Protein AF-0000000080885395 (afdb_homodimer)

Nearest PDB structures (foldseek):
  7rhw-assembly1_A  TM=9.963E-01  e=3.622E-77  Aspergillus fumigatus Af293
  7vrd-assembly2_C  TM=9.879E-01  e=2.615E-73  Candida albicans SC5314
  7v67-assembly2_C  TM=9.873E-01  e=8.418E-73  Candida albicans SC5314
  7vrd-assembly1_B  TM=9.797E-01  e=2.556E-72  Candida albicans SC5314
  7v67-assembly1_B  TM=9.796E-01  e=2.222E-71  Candida albicans SC5314

pLDDT: mean 96.34, std 4.66, range [64.81, 98.94]

Structure (mmCIF, N/CA/C/O backbone):
data_AF-0000000080885395-model_v1
#
loop_
_entity.id
_entity.type
_entity.pdbx_description
1 polymer Enolase
#
loop_
_atom_site.group_PDB
_atom_site.id
_atom_site.type_symbol
_atom_site.label_atom_id
_atom_site.label_alt_id
_atom_site.label_comp_id
_atom_site.label_asym_id
_atom_site.label_entity_id
_atom_site.label_seq_id
_atom_site.pdbx_PDB_ins_code
_atom_site.Cartn_x
_atom_site.Cartn_y
_atom_site.Cartn_z
_atom_site.occupancy
_atom_site.B_iso_or_equiv
_atom_site.auth_seq_id
_atom_site.auth_comp_id
_atom_site.auth_asym_id
_atom_site.auth_atom_id
_atom_site.pdbx_PDB_model_num
ATOM 1 N N . MET A 1 1 ? -31.219 -13.742 -2.207 1 65.25 1 MET A N 1
ATOM 2 C CA . MET A 1 1 ? -31.203 -12.281 -2.107 1 65.25 1 MET A CA 1
ATOM 3 C C . MET A 1 1 ? -30.328 -11.672 -3.186 1 65.25 1 MET A C 1
ATOM 5 O O . MET A 1 1 ? -29.281 -12.227 -3.525 1 65.25 1 MET A O 1
ATOM 9 N N . GLY A 1 2 ? -30.969 -10.977 -4.082 1 87.75 2 GLY A N 1
ATOM 10 C CA . GLY A 1 2 ? -30.547 -10.641 -5.43 1 87.75 2 GLY A CA 1
ATOM 11 C C . GLY A 1 2 ? -29.688 -9.391 -5.488 1 87.75 2 GLY A C 1
ATOM 12 O O . GLY A 1 2 ? -29.594 -8.648 -4.508 1 87.75 2 GLY A O 1
ATOM 13 N N . ILE A 1 3 ? -28.875 -9.273 -6.398 1 97.88 3 ILE A N 1
ATOM 14 C CA . ILE A 1 3 ? -28.078 -8.102 -6.758 1 97.88 3 ILE A CA 1
ATOM 15 C C . ILE A 1 3 ? -29 -6.934 -7.09 1 97.88 3 ILE A C 1
ATOM 17 O O . ILE A 1 3 ? -29.906 -7.062 -7.914 1 97.88 3 ILE A O 1
ATOM 21 N N . SER A 1 4 ? -28.891 -5.809 -6.348 1 98.19 4 SER A N 1
ATOM 22 C CA . SER A 1 4 ? -29.75 -4.656 -6.594 1 98.19 4 SER A CA 1
ATOM 23 C C . SER A 1 4 ? -29.047 -3.609 -7.449 1 98.19 4 SER A C 1
ATOM 25 O O . SER A 1 4 ? -29.703 -2.791 -8.102 1 98.19 4 SER A O 1
ATOM 27 N N . LYS A 1 5 ? -27.703 -3.625 -7.438 1 98.44 5 LYS A N 1
ATOM 28 C CA . LYS A 1 5 ? -26.938 -2.631 -8.188 1 98.44 5 LYS A CA 1
ATOM 29 C C . LYS A 1 5 ? -25.562 -3.164 -8.57 1 98.44 5 LYS A C 1
ATOM 31 O O . LYS A 1 5 ? -24.922 -3.855 -7.773 1 98.44 5 LYS A O 1
ATOM 36 N N . VAL A 1 6 ? -25.141 -2.947 -9.75 1 98.81 6 VAL A N 1
ATOM 37 C CA . VAL A 1 6 ? -23.781 -3.146 -10.242 1 98.81 6 VAL A CA 1
ATOM 38 C C . VAL A 1 6 ? -23.266 -1.864 -10.891 1 98.81 6 VAL A C 1
ATOM 40 O O . VAL A 1 6 ? -23.891 -1.332 -11.805 1 98.81 6 VAL A O 1
ATOM 43 N N . HIS A 1 7 ? -22.172 -1.349 -10.367 1 98.88 7 HIS A N 1
ATOM 44 C CA . HIS A 1 7 ? -21.625 -0.089 -10.867 1 98.88 7 HIS A CA 1
ATOM 45 C C . HIS A 1 7 ? -20.109 -0.136 -10.93 1 98.88 7 HIS A C 1
ATOM 47 O O . HIS A 1 7 ? -19.453 -0.508 -9.953 1 98.88 7 HIS A O 1
ATOM 53 N N . ALA A 1 8 ? -19.609 0.199 -12.086 1 98.88 8 ALA A N 1
ATOM 54 C CA . ALA A 1 8 ? -18.156 0.247 -12.242 1 98.88 8 ALA A CA 1
ATOM 55 C C . ALA A 1 8 ? -17.672 1.684 -12.406 1 98.88 8 ALA A C 1
ATOM 57 O O . ALA A 1 8 ? -18.406 2.547 -12.883 1 98.88 8 ALA A O 1
ATOM 58 N N . ARG A 1 9 ? -16.469 1.961 -12.008 1 98.88 9 ARG A N 1
ATOM 59 C CA . ARG A 1 9 ? -15.711 3.182 -12.266 1 98.88 9 ARG A CA 1
ATOM 60 C C . ARG A 1 9 ? -14.242 2.869 -12.523 1 98.88 9 ARG A C 1
ATOM 62 O O . ARG A 1 9 ? -13.797 1.734 -12.336 1 98.88 9 ARG A O 1
ATOM 69 N N . TYR A 1 10 ? -13.547 3.854 -13.141 1 98.75 10 TYR A N 1
ATOM 70 C CA . TYR A 1 10 ? -12.102 3.701 -13.172 1 98.75 10 TYR A CA 1
ATOM 71 C C . TYR A 1 10 ? -11.469 4.227 -11.891 1 98.75 10 TYR A C 1
ATOM 73 O O . TYR A 1 10 ? -11.945 5.203 -11.305 1 98.75 10 TYR A O 1
ATOM 81 N N . VAL A 1 11 ? -10.492 3.584 -11.398 1 98.75 11 VAL A N 1
ATOM 82 C CA . VAL A 1 11 ? -9.547 4.008 -10.375 1 98.75 11 VAL A CA 1
ATOM 83 C C . VAL A 1 11 ? -8.117 3.822 -10.875 1 98.75 11 VAL A C 1
ATOM 85 O O . VAL A 1 11 ? -7.895 3.598 -12.07 1 98.75 11 VAL A O 1
ATOM 88 N N . TYR A 1 12 ? -7.199 4.02 -10.023 1 98.75 12 TYR A N 1
ATOM 89 C CA . TYR A 1 12 ? -5.816 3.9 -10.477 1 98.75 12 TYR A CA 1
ATOM 90 C C . TYR A 1 12 ? -5.109 2.758 -9.758 1 98.75 12 TYR A C 1
ATOM 92 O O . TYR A 1 12 ? -5.328 2.535 -8.57 1 98.75 12 TYR A O 1
ATOM 100 N N . ASP A 1 13 ? -4.285 2.014 -10.516 1 98.19 13 ASP A N 1
ATOM 101 C CA . ASP A 1 13 ? -3.475 0.943 -9.945 1 98.19 13 ASP A CA 1
ATOM 102 C C . ASP A 1 13 ? -2.172 1.491 -9.359 1 98.19 13 ASP A C 1
ATOM 104 O O . ASP A 1 13 ? -1.973 2.707 -9.312 1 98.19 13 ASP A O 1
ATOM 108 N N . SER A 1 14 ? -1.307 0.636 -8.883 1 97.69 14 SER A N 1
ATOM 109 C CA . SER A 1 14 ? -0.111 1.022 -8.141 1 97.69 14 SER A CA 1
ATOM 110 C C . SER A 1 14 ? 0.923 1.67 -9.055 1 97.69 14 SER A C 1
ATOM 112 O O . SER A 1 14 ? 1.896 2.26 -8.578 1 97.69 14 SER A O 1
ATOM 114 N N . ARG A 1 15 ? 0.728 1.622 -10.359 1 96.5 15 ARG A N 1
ATOM 115 C CA . ARG A 1 15 ? 1.651 2.246 -11.305 1 96.5 15 ARG A CA 1
ATOM 116 C C . ARG A 1 15 ? 1.115 3.588 -11.789 1 96.5 15 ARG A C 1
ATOM 118 O O . ARG A 1 15 ? 1.745 4.25 -12.617 1 96.5 15 ARG A O 1
ATOM 125 N N . GLY A 1 16 ? -0.064 3.936 -11.305 1 97.56 16 GLY A N 1
ATOM 126 C CA . GLY A 1 16 ? -0.645 5.211 -11.695 1 97.56 16 GLY A CA 1
ATOM 127 C C . GLY A 1 16 ? -1.432 5.145 -12.992 1 97.56 16 GLY A C 1
ATOM 128 O O . GLY A 1 16 ? -1.673 6.168 -13.633 1 97.56 16 GLY A O 1
ATOM 129 N N . ASN A 1 17 ? -1.827 3.943 -13.406 1 97.94 17 ASN A N 1
ATOM 130 C CA . ASN A 1 17 ? -2.664 3.75 -14.586 1 97.94 17 ASN A CA 1
ATOM 131 C C . ASN A 1 17 ? -4.102 3.402 -14.203 1 97.94 17 ASN A C 1
ATOM 133 O O . ASN A 1 17 ? -4.34 2.785 -13.164 1 97.94 17 ASN A O 1
ATOM 137 N N . PRO A 1 18 ? -5.027 3.762 -15.078 1 98.31 18 PRO A N 1
ATOM 138 C CA . PRO A 1 18 ? -6.426 3.426 -14.789 1 98.31 18 PRO A CA 1
ATOM 139 C C . PRO A 1 18 ? -6.676 1.92 -14.773 1 98.31 18 PRO A C 1
ATOM 141 O O . PRO A 1 18 ? -6.082 1.18 -15.555 1 98.31 18 PRO A O 1
ATOM 144 N N . THR A 1 19 ? -7.516 1.495 -13.93 1 98.62 19 THR A N 1
ATOM 145 C CA . THR A 1 19 ? -8.047 0.137 -13.898 1 98.62 19 THR A CA 1
ATOM 146 C C . THR A 1 19 ? -9.516 0.139 -13.469 1 98.62 19 THR A C 1
ATOM 148 O O . THR A 1 19 ? -10.094 1.199 -13.227 1 98.62 19 THR A O 1
ATOM 151 N N . VAL A 1 20 ? -10.141 -1.047 -13.422 1 98.88 20 VAL A N 1
ATOM 152 C CA . VAL A 1 20 ? -11.586 -1.142 -13.227 1 98.88 20 VAL A CA 1
ATOM 153 C C . VAL A 1 20 ? -11.891 -1.49 -11.773 1 98.88 20 VAL A C 1
ATOM 155 O O . VAL A 1 20 ? -11.289 -2.404 -11.211 1 98.88 20 VAL A O 1
ATOM 158 N N . GLU A 1 21 ? -12.727 -0.741 -11.172 1 98.94 21 GLU A N 1
ATOM 159 C CA . GLU A 1 21 ? -13.352 -1.062 -9.891 1 98.94 21 GLU A CA 1
ATOM 160 C C . GLU A 1 21 ? -14.844 -1.334 -10.055 1 98.94 21 GLU A C 1
ATOM 162 O O . GLU A 1 21 ? -15.531 -0.629 -10.789 1 98.94 21 GLU A O 1
ATOM 167 N N . VAL A 1 22 ? -15.398 -2.348 -9.383 1 98.94 22 VAL A N 1
ATOM 168 C CA . VAL A 1 22 ? -16.812 -2.705 -9.469 1 98.94 22 VAL A CA 1
ATOM 169 C C . VAL A 1 22 ? -17.422 -2.713 -8.07 1 98.94 22 VAL A C 1
ATOM 171 O O . VAL A 1 22 ? -16.875 -3.324 -7.148 1 98.94 22 VAL A O 1
ATOM 174 N N . ASP A 1 23 ? -18.469 -2.037 -7.879 1 98.81 23 ASP A N 1
ATOM 175 C CA . ASP A 1 23 ? -19.344 -2.104 -6.711 1 98.81 23 ASP A CA 1
ATOM 176 C C . ASP A 1 23 ? -20.578 -2.965 -6.996 1 98.81 23 ASP A C 1
ATOM 178 O O . ASP A 1 23 ? -21.312 -2.717 -7.957 1 98.81 23 ASP A O 1
ATOM 182 N N . LEU A 1 24 ? -20.75 -3.932 -6.262 1 98.88 24 LEU A N 1
ATOM 183 C CA . LEU A 1 24 ? -21.938 -4.777 -6.316 1 98.88 24 LEU A CA 1
ATOM 184 C C . LEU A 1 24 ? -22.719 -4.707 -5.008 1 98.88 24 LEU A C 1
ATOM 186 O O . LEU A 1 24 ? -22.156 -4.922 -3.934 1 98.88 24 LEU A O 1
ATOM 190 N N . VAL A 1 25 ? -24.047 -4.391 -5.055 1 98.56 25 VAL A N 1
ATOM 191 C CA . VAL A 1 25 ? -24.844 -4.168 -3.854 1 98.56 25 VAL A CA 1
ATOM 192 C C . VAL A 1 25 ? -25.906 -5.258 -3.73 1 98.56 25 VAL A C 1
ATOM 194 O O . VAL A 1 25 ? -26.578 -5.59 -4.707 1 98.56 25 VAL A O 1
ATOM 197 N N . THR A 1 26 ? -26 -5.816 -2.619 1 98.25 26 THR A N 1
ATOM 198 C CA . THR A 1 26 ? -27.078 -6.715 -2.213 1 98.25 26 THR A CA 1
ATOM 199 C C . THR A 1 26 ? -27.719 -6.234 -0.914 1 98.25 26 THR A C 1
ATOM 201 O O . THR A 1 26 ? -27.422 -5.145 -0.431 1 98.25 26 THR A O 1
ATOM 204 N N . ASP A 1 27 ? -28.625 -7.059 -0.372 1 96.44 27 ASP A N 1
ATOM 205 C CA . ASP A 1 27 ? -29.234 -6.723 0.908 1 96.44 27 ASP A CA 1
ATOM 206 C C . ASP A 1 27 ? -28.234 -6.832 2.049 1 96.44 27 ASP A C 1
ATOM 208 O O . ASP A 1 27 ? -28.484 -6.344 3.152 1 96.44 27 ASP A O 1
ATOM 212 N N . LYS A 1 28 ? -27.062 -7.434 1.729 1 96.44 28 LYS A N 1
ATOM 213 C CA . LYS A 1 28 ? -26.016 -7.602 2.736 1 96.44 28 LYS A CA 1
ATOM 214 C C . LYS A 1 28 ? -25.016 -6.453 2.689 1 96.44 28 LYS A C 1
ATOM 216 O O . LYS A 1 28 ? -24.109 -6.371 3.529 1 96.44 28 LYS A O 1
ATOM 221 N N . GLY A 1 29 ? -25.203 -5.535 1.737 1 96.06 29 GLY A N 1
ATOM 222 C CA . GLY A 1 29 ? -24.344 -4.359 1.7 1 96.06 29 GLY A CA 1
ATOM 223 C C . GLY A 1 29 ? -23.594 -4.219 0.397 1 96.06 29 GLY A C 1
ATOM 224 O O . GLY A 1 29 ? -24 -4.75 -0.634 1 96.06 29 GLY A O 1
ATOM 225 N N . LEU A 1 30 ? -22.578 -3.393 0.374 1 97.81 30 LEU A N 1
ATOM 226 C CA . LEU A 1 30 ? -21.734 -3.086 -0.773 1 97.81 30 LEU A CA 1
ATOM 227 C C . LEU A 1 30 ? -20.531 -4.031 -0.832 1 97.81 30 LEU A C 1
ATOM 229 O O . LEU A 1 30 ? -19.859 -4.238 0.175 1 97.81 30 LEU A O 1
ATOM 233 N N . HIS A 1 31 ? -20.312 -4.691 -1.946 1 98.62 31 HIS A N 1
ATOM 234 C CA . HIS A 1 31 ? -19.172 -5.562 -2.227 1 98.62 31 HIS A CA 1
ATOM 235 C C . HIS A 1 31 ? -18.328 -5.012 -3.367 1 98.62 31 HIS A C 1
ATOM 237 O O . HIS A 1 31 ? -18.781 -4.945 -4.512 1 98.62 31 HIS A O 1
ATOM 243 N N . ARG A 1 32 ? -17.125 -4.664 -3.061 1 98.69 32 ARG A N 1
ATOM 244 C CA . ARG A 1 32 ? -16.281 -3.928 -4 1 98.69 32 ARG A CA 1
ATOM 245 C C . ARG A 1 32 ? -15.07 -4.754 -4.41 1 98.69 32 ARG A C 1
ATOM 247 O O . ARG A 1 32 ? -14.469 -5.438 -3.582 1 98.69 32 ARG A O 1
ATOM 254 N N . ALA A 1 33 ? -14.711 -4.754 -5.699 1 98.88 33 ALA A N 1
ATOM 255 C CA . ALA A 1 33 ? -13.5 -5.387 -6.223 1 98.88 33 ALA A CA 1
ATOM 256 C C . ALA A 1 33 ? -12.758 -4.445 -7.164 1 98.88 33 ALA A C 1
ATOM 258 O O . ALA A 1 33 ? -13.375 -3.723 -7.949 1 98.88 33 ALA A O 1
ATOM 259 N N . ILE A 1 34 ? -11.445 -4.383 -7.047 1 98.88 34 ILE A N 1
ATOM 260 C CA . ILE A 1 34 ? -10.578 -3.678 -7.977 1 98.88 34 ILE A CA 1
ATOM 261 C C . ILE A 1 34 ? -9.719 -4.684 -8.75 1 98.88 34 ILE A C 1
ATOM 263 O O . ILE A 1 34 ? -9.172 -5.617 -8.156 1 98.88 34 ILE A O 1
ATOM 267 N N . VAL A 1 35 ? -9.617 -4.492 -10.023 1 98.25 35 VAL A N 1
ATOM 268 C CA . VAL A 1 35 ? -8.945 -5.441 -10.906 1 98.25 35 VAL A CA 1
ATOM 269 C C . VAL A 1 35 ? -7.48 -5.035 -11.086 1 98.25 35 VAL A C 1
ATOM 271 O O . VAL A 1 35 ? -7.184 -3.877 -11.383 1 98.25 35 VAL A O 1
ATOM 274 N N . PRO A 1 36 ? -6.516 -5.969 -10.875 1 96.94 36 PRO A N 1
ATOM 275 C CA . PRO A 1 36 ? -5.113 -5.648 -11.141 1 96.94 36 PRO A CA 1
ATOM 276 C C . PRO A 1 36 ? -4.793 -5.598 -12.633 1 96.94 36 PRO A C 1
ATOM 278 O O . PRO A 1 36 ? -5.633 -5.965 -13.461 1 96.94 36 PRO A O 1
ATOM 281 N N . SER A 1 37 ? -3.641 -5.055 -12.945 1 93.88 37 SER A N 1
ATOM 282 C CA . SER A 1 37 ? -3.188 -4.98 -14.328 1 93.88 37 SER A CA 1
ATOM 283 C C . SER A 1 37 ? -1.724 -5.391 -14.453 1 93.88 37 SER A C 1
ATOM 285 O O . SER A 1 37 ? -0.908 -5.074 -13.586 1 93.88 37 SER A O 1
ATOM 287 N N . GLY A 1 38 ? -1.403 -6.066 -15.508 1 87.38 38 GLY A N 1
ATOM 288 C CA . GLY A 1 38 ? -0.025 -6.434 -15.789 1 87.38 38 GLY A CA 1
ATOM 289 C C . GLY A 1 38 ? 0.67 -5.469 -16.734 1 87.38 38 GLY A C 1
ATOM 290 O O . GLY A 1 38 ? 0.068 -4.988 -17.688 1 87.38 38 GLY A O 1
ATOM 291 N N . ALA A 1 39 ? 1.875 -5.141 -16.422 1 76.44 39 ALA A N 1
ATOM 292 C CA . ALA A 1 39 ? 2.68 -4.348 -17.344 1 76.44 39 ALA A CA 1
ATOM 293 C C . ALA A 1 39 ? 2.957 -5.117 -18.625 1 76.44 39 ALA A C 1
ATOM 295 O O . ALA A 1 39 ? 2.881 -4.555 -19.719 1 76.44 39 ALA A O 1
ATOM 296 N N . SER A 1 40 ? 3.219 -6.422 -18.375 1 70.31 40 SER A N 1
ATOM 297 C CA . SER A 1 40 ? 3.404 -7.344 -19.484 1 70.31 40 SER A CA 1
ATOM 298 C C . SER A 1 40 ? 2.291 -8.383 -19.531 1 70.31 40 SER A C 1
ATOM 300 O O . SER A 1 40 ? 1.902 -8.938 -18.5 1 70.31 40 SER A O 1
ATOM 302 N N . THR A 1 41 ? 1.659 -8.344 -20.719 1 75.25 41 THR A N 1
ATOM 303 C CA . THR A 1 41 ? 0.625 -9.359 -20.891 1 75.25 41 THR A CA 1
ATOM 304 C C . THR A 1 41 ? 0.999 -10.336 -21.984 1 75.25 41 THR A C 1
ATOM 306 O O . THR A 1 41 ? 1.572 -9.945 -23.016 1 75.25 41 THR A O 1
ATOM 309 N N . GLY A 1 42 ? 0.73 -11.578 -21.656 1 74.94 42 GLY A N 1
ATOM 310 C CA . GLY A 1 42 ? 0.937 -12.586 -22.688 1 74.94 42 GLY A CA 1
ATOM 311 C C . GLY A 1 42 ? -0.138 -12.578 -23.766 1 74.94 42 GLY A C 1
ATOM 312 O O . GLY A 1 42 ? -1.288 -12.227 -23.484 1 74.94 42 GLY A O 1
ATOM 313 N N . VAL A 1 43 ? 0.212 -13.109 -24.906 1 78.81 43 VAL A N 1
ATOM 314 C CA . VAL A 1 43 ? -0.679 -13.062 -26.062 1 78.81 43 VAL A CA 1
ATOM 315 C C . VAL A 1 43 ? -1.821 -14.055 -25.875 1 78.81 43 VAL A C 1
ATOM 317 O O . VAL A 1 43 ? -2.871 -13.938 -26.516 1 78.81 43 VAL A O 1
ATOM 320 N N . HIS A 1 44 ? -1.66 -14.977 -24.953 1 86.75 44 HIS A N 1
ATOM 321 C CA . HIS A 1 44 ? -2.66 -16.031 -24.781 1 86.75 44 HIS A CA 1
ATOM 322 C C . HIS A 1 44 ? -3.527 -15.758 -23.547 1 86.75 44 HIS A C 1
ATOM 324 O O . HIS A 1 44 ? -4.383 -16.578 -23.203 1 86.75 44 HIS A O 1
ATOM 330 N N . GLU A 1 45 ? -3.355 -14.602 -22.891 1 93 45 GLU A N 1
ATOM 331 C CA . GLU A 1 45 ? -4.168 -14.219 -21.734 1 93 45 GLU A CA 1
ATOM 332 C C . GLU A 1 45 ? -5.535 -13.703 -22.172 1 93 45 GLU A C 1
ATOM 334 O O . GLU A 1 45 ? -5.73 -13.352 -23.344 1 93 45 GLU A O 1
ATOM 339 N N . ALA A 1 46 ? -6.516 -13.781 -21.234 1 96.12 46 ALA A N 1
ATOM 340 C CA . ALA A 1 46 ? -7.738 -13.008 -21.438 1 96.12 46 ALA A CA 1
ATOM 341 C C . ALA A 1 46 ? -7.422 -11.531 -21.672 1 96.12 46 ALA A C 1
ATOM 343 O O . ALA A 1 46 ? -6.426 -11.016 -21.172 1 96.12 46 ALA A O 1
ATOM 344 N N . LEU A 1 47 ? -8.25 -10.898 -22.453 1 96.25 47 LEU A N 1
ATOM 345 C CA . LEU A 1 47 ? -7.891 -9.57 -22.953 1 96.25 47 LEU A CA 1
ATOM 346 C C . LEU A 1 47 ? -8.328 -8.492 -21.953 1 96.25 47 LEU A C 1
ATOM 348 O O . LEU A 1 47 ? -9.516 -8.344 -21.672 1 96.25 47 LEU A O 1
ATOM 352 N N . GLU A 1 48 ? -7.375 -7.797 -21.391 1 96.94 48 GLU A N 1
ATOM 353 C CA . GLU A 1 48 ? -7.68 -6.551 -20.688 1 96.94 48 GLU A CA 1
ATOM 354 C C . GLU A 1 48 ? -8.094 -5.453 -21.656 1 96.94 48 GLU A C 1
ATOM 356 O O . GLU A 1 48 ? -7.281 -4.996 -22.469 1 96.94 48 GLU A O 1
ATOM 361 N N . LEU A 1 49 ? -9.305 -4.977 -21.594 1 97.44 49 LEU A N 1
ATOM 362 C CA . LEU A 1 49 ? -9.82 -4.012 -22.562 1 97.44 49 LEU A CA 1
ATOM 363 C C . LEU A 1 49 ? -9.375 -2.598 -22.203 1 97.44 49 LEU A C 1
ATOM 365 O O . LEU A 1 49 ? -9.758 -2.061 -21.172 1 97.44 49 LEU A O 1
ATOM 369 N N . ARG A 1 50 ? -8.523 -1.967 -23.031 1 97.38 50 ARG A N 1
ATOM 370 C CA . ARG A 1 50 ? -8.062 -0.585 -22.953 1 97.38 50 ARG A CA 1
ATOM 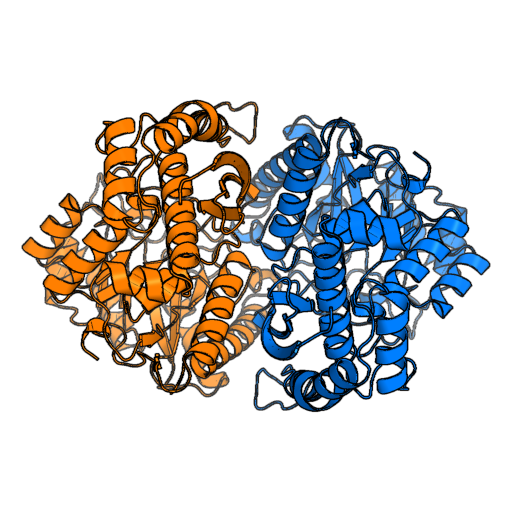371 C C . ARG A 1 50 ? -8.703 0.265 -24.047 1 97.38 50 ARG A C 1
ATOM 373 O O . ARG A 1 50 ? -9.008 -0.236 -25.141 1 97.38 50 ARG A O 1
ATOM 380 N N . ASP A 1 51 ? -8.828 1.534 -23.812 1 98.25 51 ASP A N 1
ATOM 381 C CA . ASP A 1 51 ? -9.5 2.428 -24.75 1 98.25 51 ASP A CA 1
ATOM 382 C C . ASP A 1 51 ? -8.617 2.734 -25.953 1 98.25 51 ASP A C 1
ATOM 384 O O . ASP A 1 51 ? -9.125 3.068 -27.031 1 98.25 51 ASP A O 1
ATOM 388 N N . LYS A 1 52 ? -7.418 2.797 -25.781 1 97 52 LYS A N 1
ATOM 389 C CA . LYS A 1 52 ? -6.434 3.068 -26.828 1 97 52 LYS A CA 1
ATOM 390 C C . LYS A 1 52 ? -6.559 4.5 -27.344 1 97 52 LYS A C 1
ATOM 392 O O . LYS A 1 52 ? -6.172 4.789 -28.484 1 97 52 LYS A O 1
ATOM 397 N N . ASP A 1 53 ? -7.27 5.359 -26.578 1 97.69 53 ASP A N 1
ATOM 398 C CA . ASP A 1 53 ? -7.285 6.797 -26.844 1 97.69 53 ASP A CA 1
ATOM 399 C C . ASP A 1 53 ? -6.016 7.465 -26.328 1 97.69 53 ASP A C 1
ATOM 401 O O . ASP A 1 53 ? -5.895 7.746 -25.141 1 97.69 53 ASP A O 1
ATOM 405 N N . LYS A 1 54 ? -5.09 7.816 -27.156 1 96.62 54 LYS A N 1
ATOM 406 C CA . LYS A 1 54 ? -3.768 8.312 -26.797 1 96.62 54 LYS A CA 1
ATOM 407 C C . LYS A 1 54 ? -3.857 9.688 -26.125 1 96.62 54 LYS A C 1
ATOM 409 O O . LYS A 1 54 ? -2.914 10.125 -25.469 1 96.62 54 LYS A O 1
ATOM 414 N N . SER A 1 55 ? -4.965 10.352 -26.328 1 96.69 55 SER A N 1
ATOM 415 C CA . SER A 1 55 ? -5.117 11.68 -25.734 1 96.69 55 SER A CA 1
ATOM 416 C C . SER A 1 55 ? -5.398 11.586 -24.234 1 96.69 55 SER A C 1
ATOM 418 O O . SER A 1 55 ? -5.32 12.586 -23.516 1 96.69 55 SER A O 1
ATOM 420 N N . LYS A 1 56 ? -5.672 10.406 -23.781 1 97.56 56 LYS A N 1
ATOM 421 C CA . LYS A 1 56 ? -5.93 10.195 -22.359 1 97.56 56 LYS A CA 1
ATOM 422 C C . LYS A 1 56 ? -5.094 9.039 -21.812 1 97.56 56 LYS A C 1
ATOM 424 O O . LYS A 1 56 ? -5.145 7.926 -22.344 1 97.56 56 LYS A O 1
ATOM 429 N N . TRP A 1 57 ? -4.328 9.258 -20.766 1 97.5 57 TRP A N 1
ATOM 430 C CA . TRP A 1 57 ? -3.482 8.305 -20.062 1 97.5 57 TRP A CA 1
ATOM 431 C C . TRP A 1 57 ? -2.574 7.559 -21.031 1 97.5 57 TRP A C 1
ATOM 433 O O . TRP A 1 57 ? -2.318 6.363 -20.859 1 97.5 57 TRP A O 1
ATOM 443 N N . GLY A 1 58 ? -2.262 8.18 -22.172 1 95.75 58 GLY A N 1
ATOM 444 C CA . GLY A 1 58 ? -1.408 7.52 -23.141 1 95.75 58 GLY A CA 1
ATOM 445 C C . GLY A 1 58 ? -2.057 6.305 -23.781 1 95.75 58 GLY A C 1
ATOM 446 O O . GLY A 1 58 ? -1.364 5.395 -24.234 1 95.75 58 GLY A O 1
ATOM 447 N N . GLY A 1 59 ? -3.355 6.191 -23.766 1 97.38 59 GLY A N 1
ATOM 448 C CA . GLY A 1 59 ? -4.078 5.094 -24.391 1 97.38 59 GLY A CA 1
ATOM 449 C C . GLY A 1 59 ? -4.48 4.012 -23.406 1 97.38 59 GLY A C 1
ATOM 450 O O . GLY A 1 59 ? -5.156 3.049 -23.781 1 97.38 59 GLY A O 1
ATOM 451 N N . LYS A 1 60 ? -4.211 4.18 -22.141 1 97.31 60 LYS A N 1
ATOM 452 C CA . LYS A 1 60 ? -4.375 3.104 -21.172 1 97.31 60 LYS A CA 1
ATOM 453 C C . LYS A 1 60 ? -5.711 3.211 -20.438 1 97.31 60 LYS A C 1
ATOM 455 O O . LYS A 1 60 ? -5.949 2.512 -19.453 1 97.31 60 LYS A O 1
ATOM 460 N N . GLY A 1 61 ? -6.578 4.141 -20.922 1 98.25 61 GLY A N 1
ATOM 461 C CA . GLY A 1 61 ? -7.895 4.281 -20.312 1 98.25 61 GLY A CA 1
ATOM 462 C C . GLY A 1 61 ? -8.703 2.998 -20.344 1 98.25 61 GLY A C 1
ATOM 463 O O . GLY A 1 61 ? -8.477 2.131 -21.188 1 98.25 61 GLY A O 1
ATOM 464 N N . VAL A 1 62 ? -9.664 2.896 -19.422 1 98.75 62 VAL A N 1
ATOM 465 C CA . VAL A 1 62 ? -10.469 1.686 -19.328 1 98.75 62 VAL A CA 1
ATOM 466 C C . VAL A 1 62 ? -11.953 2.051 -19.344 1 98.75 62 VAL A C 1
ATOM 468 O O . VAL A 1 62 ? -12.781 1.342 -18.781 1 98.75 62 VAL A O 1
ATOM 471 N N . LEU A 1 63 ? -12.336 3.15 -19.922 1 98.75 63 LEU A N 1
ATOM 472 C CA . LEU A 1 63 ? -13.703 3.658 -19.891 1 98.75 63 LEU A CA 1
ATOM 473 C C . LEU A 1 63 ? -14.648 2.732 -20.656 1 98.75 63 LEU A C 1
ATOM 475 O O . LEU A 1 63 ? -15.812 2.594 -20.281 1 98.75 63 LEU A O 1
ATOM 479 N N . THR A 1 64 ? -14.172 2.049 -21.703 1 98.81 64 THR A N 1
ATOM 480 C CA . THR A 1 64 ? -15 1.093 -22.422 1 98.81 64 THR A CA 1
ATOM 481 C C . THR A 1 64 ? -15.359 -0.094 -21.531 1 98.81 64 THR A C 1
ATOM 483 O O . THR A 1 64 ? -16.516 -0.536 -21.516 1 98.81 64 THR A O 1
ATOM 486 N N . ALA A 1 65 ? -14.391 -0.618 -20.828 1 98.81 65 ALA A N 1
ATOM 487 C CA . ALA A 1 65 ? -14.656 -1.706 -19.891 1 98.81 65 ALA A CA 1
ATOM 488 C C . ALA A 1 65 ? -15.641 -1.27 -18.812 1 98.81 65 ALA A C 1
ATOM 490 O O . ALA A 1 65 ? -16.547 -2.021 -18.438 1 98.81 65 ALA A O 1
ATOM 491 N N . VAL A 1 66 ? -15.461 -0.076 -18.297 1 98.94 66 VAL A N 1
ATOM 492 C CA . VAL A 1 66 ? -16.359 0.493 -17.297 1 98.94 66 VAL A CA 1
ATOM 493 C C . VAL A 1 66 ? -17.766 0.585 -17.844 1 98.94 66 VAL A C 1
ATOM 495 O O . VAL A 1 66 ? -18.734 0.197 -17.188 1 98.94 66 VAL A O 1
ATOM 498 N N . LYS A 1 67 ? -17.859 1.109 -19.047 1 98.88 67 LYS A N 1
ATOM 499 C CA . LYS A 1 67 ? -19.141 1.225 -19.719 1 98.88 67 LYS A CA 1
ATOM 500 C C . LYS A 1 67 ? -19.797 -0.145 -19.891 1 98.88 67 LYS A C 1
ATOM 502 O O . LYS A 1 67 ? -21.016 -0.287 -19.719 1 98.88 67 LYS A O 1
ATOM 507 N N . ASN A 1 68 ? -19 -1.133 -20.25 1 98.94 68 ASN A N 1
ATOM 508 C CA . ASN A 1 68 ? -19.516 -2.486 -20.438 1 98.94 68 ASN A CA 1
ATOM 509 C C . ASN A 1 68 ? -20.109 -3.033 -19.141 1 98.94 68 ASN A C 1
ATOM 511 O O . ASN A 1 68 ? -21.109 -3.746 -19.172 1 98.94 68 ASN A O 1
ATOM 515 N N . VAL A 1 69 ? -19.5 -2.74 -18 1 98.94 69 VAL A N 1
ATOM 516 C CA . VAL A 1 69 ? -20.062 -3.172 -16.734 1 98.94 69 VAL A CA 1
ATOM 517 C C . VAL A 1 69 ? -21.391 -2.445 -16.469 1 98.94 69 VAL A C 1
ATOM 519 O O . VAL A 1 69 ? -22.406 -3.076 -16.156 1 98.94 69 VAL A O 1
ATOM 522 N N . ASN A 1 70 ? -21.406 -1.134 -16.672 1 98.94 70 ASN A N 1
ATOM 523 C CA . ASN A 1 70 ? -22.531 -0.298 -16.266 1 98.94 70 ASN A CA 1
ATOM 524 C C . ASN A 1 70 ? -23.719 -0.482 -17.188 1 98.94 70 ASN A C 1
ATOM 526 O O . ASN A 1 70 ? -24.875 -0.409 -16.75 1 98.94 70 ASN A O 1
ATOM 530 N N . GLU A 1 71 ? -23.469 -0.741 -18.453 1 98.88 71 GLU A N 1
ATOM 531 C CA . GLU A 1 71 ? -24.562 -0.692 -19.422 1 98.88 71 GLU A CA 1
ATOM 532 C C . GLU A 1 71 ? -24.938 -2.092 -19.906 1 98.88 71 GLU A C 1
ATOM 534 O O . GLU A 1 71 ? -26.047 -2.305 -20.422 1 98.88 71 GLU A O 1
ATOM 539 N N . THR A 1 72 ? -24.047 -3.057 -19.797 1 98.88 72 THR A N 1
ATOM 540 C CA . THR A 1 72 ? -24.312 -4.383 -20.328 1 98.88 72 THR A CA 1
ATOM 541 C C . THR A 1 72 ? -24.312 -5.434 -19.234 1 98.88 72 THR A C 1
ATOM 543 O O . THR A 1 72 ? -25.344 -6.055 -18.953 1 98.88 72 THR A O 1
ATOM 546 N N . ILE A 1 73 ? -23.266 -5.609 -18.516 1 98.94 73 ILE A N 1
ATOM 547 C CA . ILE A 1 73 ? -23.125 -6.691 -17.562 1 98.94 73 ILE A CA 1
ATOM 548 C C . ILE A 1 73 ? -24.078 -6.48 -16.391 1 98.94 73 ILE A C 1
ATOM 550 O O . ILE A 1 73 ? -24.812 -7.398 -16.016 1 98.94 73 ILE A O 1
ATOM 554 N N . GLY A 1 74 ? -24.047 -5.25 -15.812 1 98.81 74 GLY A N 1
ATOM 555 C CA . GLY A 1 74 ? -24.859 -4.945 -14.648 1 98.81 74 GLY A CA 1
ATOM 556 C C . GLY A 1 74 ? -26.344 -5.23 -14.859 1 98.81 74 GLY A C 1
ATOM 557 O O . GLY A 1 74 ? -26.922 -6.059 -14.156 1 98.81 74 GLY A O 1
ATOM 558 N N . PRO A 1 75 ? -26.969 -4.562 -15.867 1 98.62 75 PRO A N 1
ATOM 559 C CA . PRO A 1 75 ? -28.406 -4.785 -16.125 1 98.62 75 PRO A CA 1
ATOM 560 C C . PRO A 1 75 ? -28.719 -6.25 -16.422 1 98.62 75 PRO A C 1
ATOM 562 O O . PRO A 1 75 ? -29.734 -6.77 -15.93 1 98.62 75 PRO A O 1
ATOM 565 N N . ALA A 1 76 ? -27.844 -6.934 -17.172 1 98.75 76 ALA A N 1
ATOM 566 C CA . ALA A 1 76 ? -28.094 -8.328 -17.516 1 98.75 76 ALA A CA 1
ATOM 567 C C . ALA A 1 76 ? -28.031 -9.219 -16.281 1 98.75 76 ALA A C 1
ATOM 569 O O . ALA A 1 76 ? -28.844 -10.141 -16.125 1 98.75 76 ALA A O 1
ATOM 570 N N . LEU A 1 77 ? -27.078 -8.977 -15.43 1 98.5 77 LEU A N 1
ATOM 571 C CA . LEU A 1 77 ? -26.891 -9.773 -14.227 1 98.5 77 LEU A CA 1
ATOM 572 C C . LEU A 1 77 ? -28.047 -9.586 -13.266 1 98.5 77 LEU A C 1
ATOM 574 O O . LEU A 1 77 ? -28.516 -10.555 -12.648 1 98.5 77 LEU A O 1
ATOM 578 N N . ILE A 1 78 ? -28.5 -8.359 -13.086 1 98.44 78 ILE A N 1
ATOM 579 C CA . ILE A 1 78 ? -29.625 -8.062 -12.211 1 98.44 78 ILE A CA 1
ATOM 580 C C . ILE A 1 78 ? -30.875 -8.766 -12.742 1 98.44 78 ILE A C 1
ATOM 582 O O . ILE A 1 78 ? -31.641 -9.359 -11.969 1 98.44 78 ILE A O 1
ATOM 586 N N . LYS A 1 79 ? -31.078 -8.68 -14.055 1 98 79 LYS A N 1
ATOM 587 C CA . LYS A 1 79 ? -32.219 -9.305 -14.688 1 98 79 LYS A CA 1
ATOM 588 C C . LYS A 1 79 ? -32.219 -10.82 -14.516 1 98 79 LYS A C 1
ATOM 590 O O . LYS A 1 79 ? -33.25 -11.438 -14.242 1 98 79 LYS A O 1
ATOM 595 N N . GLU A 1 80 ? -31.031 -11.383 -14.734 1 97.19 80 GLU A N 1
ATOM 596 C CA . GLU A 1 80 ? -30.891 -12.836 -14.648 1 97.19 80 GLU A CA 1
ATOM 597 C C . GLU A 1 80 ? -31.172 -13.328 -13.227 1 97.19 80 GLU A C 1
ATOM 599 O O . GLU A 1 80 ? -31.609 -14.461 -13.039 1 97.19 80 GLU A O 1
ATOM 604 N N . ASN A 1 81 ? -30.844 -12.562 -12.164 1 97.12 81 ASN A N 1
ATOM 605 C CA . ASN A 1 81 ? -31.188 -12.797 -10.766 1 97.12 81 ASN A CA 1
ATOM 606 C C . ASN A 1 81 ? -30.625 -14.125 -10.266 1 97.12 81 ASN A C 1
ATOM 608 O O . ASN A 1 81 ? -31.344 -14.922 -9.672 1 97.12 81 ASN A O 1
ATOM 612 N N . LEU A 1 82 ? -29.375 -14.32 -10.578 1 97.19 82 LEU A N 1
ATOM 613 C CA . LEU A 1 82 ? -28.688 -15.531 -10.141 1 97.19 82 LEU A CA 1
ATOM 614 C C . LEU A 1 82 ? -28.344 -15.453 -8.656 1 97.19 82 LEU A C 1
ATOM 616 O O . LEU A 1 82 ? -28.203 -14.352 -8.109 1 97.19 82 LEU A O 1
ATOM 620 N N . ASP A 1 83 ? -28.234 -16.641 -8.039 1 97.62 83 ASP A N 1
ATOM 621 C CA . ASP A 1 83 ? -27.766 -16.75 -6.66 1 97.62 83 ASP A CA 1
ATOM 622 C C . ASP A 1 83 ? -26.281 -16.391 -6.543 1 97.62 83 ASP A C 1
ATOM 624 O O . ASP A 1 83 ? -25.438 -17.062 -7.129 1 97.62 83 ASP A O 1
ATOM 628 N N . VAL A 1 84 ? -25.984 -15.383 -5.758 1 98.06 84 VAL A N 1
ATOM 629 C CA . VAL A 1 84 ? -24.609 -14.883 -5.664 1 98.06 84 VAL A CA 1
ATOM 630 C C . VAL A 1 84 ? -23.719 -15.93 -4.992 1 98.06 84 VAL A C 1
ATOM 632 O O . VAL A 1 84 ? -22.5 -15.859 -5.086 1 98.06 84 VAL A O 1
ATOM 635 N N . THR A 1 85 ? -24.281 -16.906 -4.266 1 98.06 85 THR A N 1
ATOM 636 C CA . THR A 1 85 ? -23.469 -17.953 -3.633 1 98.06 85 THR A CA 1
ATOM 637 C C . THR A 1 85 ? -23.047 -19 -4.648 1 98.06 85 THR A C 1
ATOM 639 O O . THR A 1 85 ? -22.172 -19.828 -4.375 1 98.06 85 THR A O 1
ATOM 642 N N . ASP A 1 86 ? -23.688 -19.031 -5.789 1 98.12 86 ASP A N 1
ATOM 643 C CA . ASP A 1 86 ? -23.328 -19.953 -6.871 1 98.12 86 ASP A CA 1
ATOM 644 C C . ASP A 1 86 ? -22.375 -19.281 -7.863 1 98.12 86 ASP A C 1
ATOM 646 O O . ASP A 1 86 ? -22.781 -18.953 -8.984 1 98.12 86 ASP A O 1
ATOM 650 N N . GLN A 1 87 ? -21.141 -19.188 -7.488 1 98.69 87 GLN A N 1
ATOM 651 C CA . GLN A 1 87 ? -20.109 -18.5 -8.258 1 98.69 87 GLN A CA 1
ATOM 652 C C . GLN A 1 87 ? -20.016 -19.078 -9.672 1 98.69 87 GLN A C 1
ATOM 654 O O . GLN A 1 87 ? -19.844 -18.328 -10.641 1 98.69 87 GLN A O 1
ATOM 659 N N . LYS A 1 88 ? -20.062 -20.359 -9.789 1 98.5 88 LYS A N 1
ATOM 660 C CA . LYS A 1 88 ? -19.922 -21.031 -11.07 1 98.5 88 LYS A CA 1
ATOM 661 C C . LYS A 1 88 ? -21.016 -20.609 -12.047 1 98.5 88 LYS A C 1
ATOM 663 O O . LYS A 1 88 ? -20.734 -20.344 -13.219 1 98.5 88 LYS A O 1
ATOM 668 N N . ALA A 1 89 ? -22.25 -20.547 -11.555 1 98.62 89 ALA A N 1
ATOM 669 C CA . ALA A 1 89 ? -23.359 -20.141 -12.398 1 98.62 89 ALA A CA 1
ATOM 670 C C . ALA A 1 89 ? -23.203 -18.688 -12.859 1 98.62 89 ALA A C 1
ATOM 672 O O . ALA A 1 89 ? -23.484 -18.375 -14.023 1 98.62 89 ALA A O 1
ATOM 673 N N . VAL A 1 90 ? -22.766 -17.844 -11.969 1 98.75 90 VAL A N 1
ATOM 674 C CA . VAL A 1 90 ? -22.609 -16.438 -12.297 1 98.75 90 VAL A CA 1
ATOM 675 C C . VAL A 1 90 ? -21.5 -16.266 -13.328 1 98.75 90 VAL A C 1
ATOM 677 O O . VAL A 1 90 ? -21.672 -15.562 -14.328 1 98.75 90 VAL A O 1
ATOM 680 N N . ASP A 1 91 ? -20.359 -16.891 -13.117 1 98.81 91 ASP A N 1
ATOM 681 C CA . ASP A 1 91 ? -19.219 -16.766 -14.023 1 98.81 91 ASP A CA 1
ATOM 682 C C . ASP A 1 91 ? -19.547 -17.344 -15.398 1 98.81 91 ASP A C 1
ATOM 684 O O . ASP A 1 91 ? -19.109 -16.812 -16.422 1 98.81 91 ASP A O 1
ATOM 688 N N . LYS A 1 92 ? -20.297 -18.453 -15.391 1 98.69 92 LYS A N 1
ATOM 689 C CA . LYS A 1 92 ? -20.75 -19.016 -16.656 1 98.69 92 LYS A CA 1
ATOM 690 C C . LYS A 1 92 ? -21.625 -18.016 -17.422 1 98.69 92 LYS A C 1
ATOM 692 O O . LYS A 1 92 ? -21.484 -17.859 -18.641 1 98.69 92 LYS A O 1
ATOM 697 N N . PHE A 1 93 ? -22.5 -17.375 -16.734 1 98.69 93 PHE A N 1
ATOM 698 C CA . PHE A 1 93 ? -23.375 -16.375 -17.328 1 98.69 93 PHE A CA 1
ATOM 699 C C . PHE A 1 93 ? -22.562 -15.211 -17.891 1 98.69 93 PHE A C 1
ATOM 701 O O . PHE A 1 93 ? -22.797 -14.766 -19.016 1 98.69 93 PHE A O 1
ATOM 708 N N . LEU A 1 94 ? -21.547 -14.703 -17.094 1 98.88 94 LEU A N 1
ATOM 709 C CA . LEU A 1 94 ? -20.688 -13.609 -17.531 1 98.88 94 LEU A CA 1
ATOM 710 C C . LEU A 1 94 ? -19.922 -13.992 -18.797 1 98.88 94 LEU A C 1
ATOM 712 O O . LEU A 1 94 ? -19.828 -13.195 -19.734 1 98.88 94 LEU A O 1
ATOM 716 N N . ASN A 1 95 ? -19.391 -15.195 -18.828 1 98.62 95 ASN A N 1
ATOM 717 C CA . ASN A 1 95 ? -18.688 -15.688 -20 1 98.62 95 ASN A CA 1
ATOM 718 C C . ASN A 1 95 ? -19.609 -15.781 -21.219 1 98.62 95 ASN A C 1
ATOM 720 O O . ASN A 1 95 ? -19.203 -15.453 -22.328 1 98.62 95 ASN A O 1
ATOM 724 N N . SER A 1 96 ? -20.797 -16.25 -20.953 1 98.62 96 SER A N 1
ATOM 725 C CA . SER A 1 96 ? -21.75 -16.391 -22.047 1 98.62 96 SER A CA 1
ATOM 726 C C . SER A 1 96 ? -22.156 -15.016 -22.609 1 98.62 96 SER A C 1
ATOM 728 O O . SER A 1 96 ? -22.406 -14.883 -23.797 1 98.62 96 SER A O 1
ATOM 730 N N . LEU A 1 97 ? -22.266 -14.031 -21.719 1 98.5 97 LEU A N 1
ATOM 731 C CA . LEU A 1 97 ? -22.609 -12.672 -22.125 1 98.5 97 LEU A CA 1
ATOM 732 C C . LEU A 1 97 ? -21.531 -12.102 -23.047 1 98.5 97 LEU A C 1
ATOM 734 O O . LEU A 1 97 ? -21.844 -11.359 -23.984 1 98.5 97 LEU A O 1
ATOM 738 N N . ASP A 1 98 ? -20.281 -12.359 -22.781 1 98.44 98 ASP A N 1
ATOM 739 C CA . ASP A 1 98 ? -19.188 -11.922 -23.641 1 98.44 98 ASP A CA 1
ATOM 740 C C . ASP A 1 98 ? -19.172 -12.727 -24.938 1 98.44 98 ASP A C 1
ATOM 742 O O . ASP A 1 98 ? -19.25 -12.156 -26.031 1 98.44 98 ASP A O 1
ATOM 746 N N . GLY A 1 99 ? -19.062 -14.062 -24.766 1 98.06 99 GLY A N 1
ATOM 747 C CA . GLY A 1 99 ? -19.219 -14.961 -25.891 1 98.06 99 GLY A CA 1
ATOM 748 C C . GLY A 1 99 ? -17.922 -15.195 -26.656 1 98.06 99 GLY A C 1
ATOM 749 O O . GLY A 1 99 ? -17.891 -15.969 -27.609 1 98.06 99 GLY A O 1
ATOM 750 N N . THR A 1 100 ? -16.859 -14.578 -26.297 1 97.06 100 THR A N 1
ATOM 751 C CA . THR A 1 100 ? -15.57 -14.797 -26.938 1 97.06 100 THR A CA 1
ATOM 752 C C . THR A 1 100 ? -14.664 -15.648 -26.062 1 97.06 100 THR A C 1
ATOM 754 O O . THR A 1 100 ? -14.82 -15.68 -24.844 1 97.06 100 THR A O 1
ATOM 757 N N . PRO A 1 101 ? -13.742 -16.359 -26.641 1 92.94 101 PRO A N 1
ATOM 758 C CA . PRO A 1 101 ? -12.891 -17.25 -25.859 1 92.94 101 PRO A CA 1
ATOM 759 C C . PRO A 1 101 ? -11.953 -16.484 -24.922 1 92.94 101 PRO A C 1
ATOM 761 O O . PRO A 1 101 ? -11.555 -17.016 -23.875 1 92.94 101 PRO A O 1
ATOM 764 N N . ASN A 1 102 ? -11.586 -15.258 -25.281 1 95.31 102 ASN A N 1
ATOM 765 C CA . ASN A 1 102 ? -10.609 -14.523 -24.484 1 95.31 102 ASN A CA 1
ATOM 766 C C . ASN A 1 102 ? -11.227 -13.289 -23.828 1 95.31 102 ASN A C 1
ATOM 768 O O . ASN A 1 102 ? -10.508 -12.383 -23.406 1 95.31 102 ASN A O 1
ATOM 772 N N . LYS A 1 103 ? -12.555 -13.195 -23.891 1 97.56 103 LYS A N 1
ATOM 773 C CA . LYS A 1 103 ? -13.328 -12.148 -23.219 1 97.56 103 LYS A CA 1
ATOM 774 C C . LYS A 1 103 ? -13.039 -10.781 -23.828 1 97.56 103 LYS A C 1
ATOM 776 O O . LYS A 1 103 ? -12.93 -9.789 -23.109 1 97.56 103 LYS A O 1
ATOM 781 N N . SER A 1 104 ? -12.922 -10.711 -25.141 1 96.88 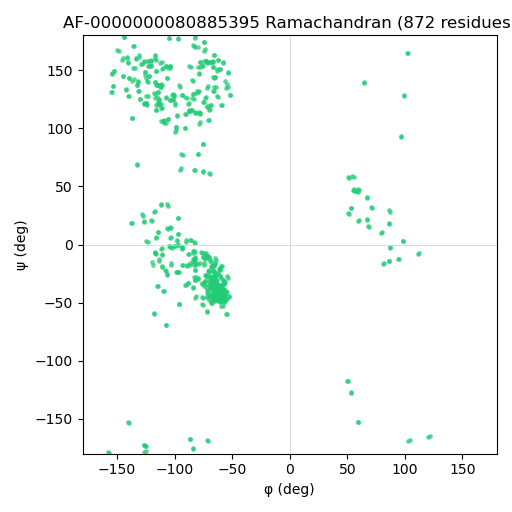104 SER A N 1
ATOM 782 C CA . SER A 1 104 ? -12.477 -9.5 -25.812 1 96.88 104 SER A CA 1
ATOM 783 C C . SER A 1 104 ? -13.648 -8.562 -26.094 1 96.88 104 SER A C 1
ATOM 785 O O . SER A 1 104 ? -13.445 -7.391 -26.406 1 96.88 104 SER A O 1
ATOM 787 N N . LYS A 1 105 ? -14.898 -9.094 -26.016 1 98.38 105 LYS A N 1
ATOM 788 C CA . LYS A 1 105 ? -16.047 -8.25 -26.312 1 98.38 105 LYS A CA 1
ATOM 789 C C . LYS A 1 105 ? -16.344 -7.301 -25.156 1 98.38 105 LYS A C 1
ATOM 791 O O . LYS A 1 105 ? -16.453 -6.09 -25.344 1 98.38 105 LYS A O 1
ATOM 796 N N . LEU A 1 106 ? -16.438 -7.836 -23.969 1 98.75 106 LEU A N 1
ATOM 797 C CA . LEU A 1 106 ? -16.781 -7.039 -22.797 1 98.75 106 LEU A CA 1
ATOM 798 C C . LEU A 1 106 ? -15.531 -6.621 -22.031 1 98.75 106 LEU A C 1
ATOM 800 O O . LEU A 1 106 ? -15.531 -5.605 -21.344 1 98.75 106 LEU A O 1
ATOM 804 N N . GLY A 1 107 ? -14.422 -7.363 -22.172 1 98.44 107 GLY A N 1
ATOM 805 C CA . GLY A 1 107 ? -13.188 -7.117 -21.453 1 98.44 107 GLY A CA 1
ATOM 806 C C . GLY A 1 107 ? -13.008 -8.016 -20.25 1 98.44 107 GLY A C 1
ATOM 807 O O . GLY A 1 107 ? -13.898 -8.109 -19.391 1 98.44 107 GLY A O 1
ATOM 808 N N . ALA A 1 108 ? -11.859 -8.641 -20.203 1 98.25 108 ALA A N 1
ATOM 809 C CA . ALA A 1 108 ? -11.555 -9.5 -19.062 1 98.25 108 ALA A CA 1
ATOM 810 C C . ALA A 1 108 ? -11.547 -8.703 -17.766 1 98.25 108 ALA A C 1
ATOM 812 O O . ALA A 1 108 ? -11.93 -9.219 -16.719 1 98.25 108 ALA A O 1
ATOM 813 N N . ASN A 1 109 ? -11.078 -7.453 -17.859 1 98.5 109 ASN A N 1
ATOM 814 C CA . ASN A 1 109 ? -11.023 -6.605 -16.688 1 98.5 109 ASN A CA 1
ATOM 815 C C . ASN A 1 109 ? -12.422 -6.227 -16.203 1 98.5 109 ASN A C 1
ATOM 817 O O . ASN A 1 109 ? -12.664 -6.109 -15 1 98.5 109 ASN A O 1
ATOM 821 N N . ALA A 1 110 ? -13.406 -6.082 -17.094 1 98.88 110 ALA A N 1
ATOM 822 C CA . ALA A 1 110 ? -14.797 -5.871 -16.703 1 98.88 110 ALA A CA 1
ATOM 823 C C . ALA A 1 110 ? -15.375 -7.117 -16.047 1 98.88 110 ALA A C 1
ATOM 825 O O . ALA A 1 110 ? -15.953 -7.043 -14.953 1 98.88 110 ALA A O 1
ATOM 826 N N . ILE A 1 111 ? -15.172 -8.219 -16.703 1 98.94 111 ILE A N 1
ATOM 827 C CA . ILE A 1 111 ? -15.75 -9.484 -16.266 1 98.94 111 ILE A CA 1
ATOM 828 C C . ILE A 1 111 ? -15.156 -9.891 -14.906 1 98.94 111 ILE A C 1
ATOM 830 O O . ILE A 1 111 ? -15.891 -10.281 -14 1 98.94 111 ILE A O 1
ATOM 834 N N . LEU A 1 112 ? -13.883 -9.797 -14.766 1 98.88 112 LEU A N 1
ATOM 835 C CA . LEU A 1 112 ? -13.227 -10.188 -13.523 1 98.88 112 LEU A CA 1
ATOM 836 C C . LEU A 1 112 ? -13.695 -9.312 -12.367 1 98.88 112 LEU A C 1
ATOM 838 O O . LEU A 1 112 ? -13.891 -9.805 -11.25 1 98.88 112 LEU A O 1
ATOM 842 N N . GLY A 1 113 ? -13.781 -7.977 -12.625 1 98.94 113 GLY A N 1
ATOM 843 C CA . GLY A 1 113 ? -14.281 -7.102 -11.578 1 98.94 113 GLY A CA 1
ATOM 844 C C . GLY A 1 113 ? -15.617 -7.551 -11.016 1 98.94 113 GLY A C 1
ATOM 845 O O . GLY A 1 113 ? -15.797 -7.598 -9.797 1 98.94 113 GLY A O 1
ATOM 846 N N . VAL A 1 114 ? -16.516 -7.91 -11.891 1 98.94 114 VAL A N 1
ATOM 847 C CA . VAL A 1 114 ? -17.828 -8.367 -11.477 1 98.94 114 VAL A CA 1
ATOM 848 C C . VAL A 1 114 ? -17.719 -9.719 -10.781 1 98.94 114 VAL A C 1
ATOM 850 O O . VAL A 1 114 ? -18.344 -9.945 -9.742 1 98.94 114 VAL A O 1
ATOM 853 N N . SER A 1 115 ? -16.938 -10.617 -11.336 1 98.94 115 SER A N 1
ATOM 854 C CA . SER A 1 115 ? -16.75 -11.961 -10.797 1 98.94 115 SER A CA 1
ATOM 855 C C . SER A 1 115 ? -16.266 -11.898 -9.344 1 98.94 115 SER A C 1
ATOM 857 O O . SER A 1 115 ? -16.812 -12.602 -8.484 1 98.94 115 SER A O 1
ATOM 859 N N . LEU A 1 116 ? -15.297 -11.086 -9.062 1 98.94 116 LEU A N 1
ATOM 860 C CA . LEU A 1 116 ? -14.727 -10.984 -7.719 1 98.94 116 LEU A CA 1
ATOM 861 C C . LEU A 1 116 ? -15.711 -10.305 -6.766 1 98.94 116 LEU A C 1
ATOM 863 O O . LEU A 1 116 ? -15.789 -10.664 -5.59 1 98.94 116 LEU A O 1
ATOM 867 N N . ALA A 1 117 ? -16.406 -9.266 -7.262 1 98.94 117 ALA A N 1
ATOM 868 C CA . ALA A 1 117 ? -17.422 -8.617 -6.434 1 98.94 117 ALA A CA 1
ATOM 869 C C . ALA A 1 117 ? -18.516 -9.609 -6.043 1 98.94 117 ALA A C 1
ATOM 871 O O . ALA A 1 117 ? -19.016 -9.578 -4.91 1 98.94 117 ALA A O 1
ATOM 872 N N . VAL A 1 118 ? -18.891 -10.5 -6.965 1 98.88 118 VAL A N 1
ATOM 873 C CA . VAL A 1 118 ? -19.906 -11.516 -6.699 1 98.88 118 VAL A CA 1
ATOM 874 C C . VAL A 1 118 ? -19.391 -12.492 -5.637 1 98.88 118 VAL A C 1
ATOM 876 O O . VAL A 1 118 ? -20.141 -12.922 -4.762 1 98.88 118 VAL A O 1
ATOM 879 N N . ALA A 1 119 ? -18.141 -12.867 -5.746 1 98.88 119 ALA A N 1
ATOM 880 C CA . ALA A 1 119 ? -17.562 -13.758 -4.746 1 98.88 119 ALA A CA 1
ATOM 881 C C . ALA A 1 119 ? -17.656 -13.156 -3.35 1 98.88 119 ALA A C 1
ATOM 883 O O . ALA A 1 119 ? -17.984 -13.859 -2.389 1 98.88 119 ALA A O 1
ATOM 884 N N . LYS A 1 120 ? -17.344 -11.891 -3.223 1 98.81 120 LYS A N 1
ATOM 885 C CA . LYS A 1 120 ? -17.438 -11.195 -1.943 1 98.81 120 LYS A CA 1
ATOM 886 C C . LYS A 1 120 ? -18.891 -11.133 -1.465 1 98.81 120 LYS A C 1
ATOM 888 O O . LYS A 1 120 ? -19.156 -11.289 -0.272 1 98.81 120 LYS A O 1
ATOM 893 N N . ALA A 1 121 ? -19.812 -10.891 -2.383 1 98.75 121 ALA A N 1
ATOM 894 C CA . ALA A 1 121 ? -21.234 -10.898 -2.053 1 98.75 121 ALA A CA 1
ATOM 895 C C . ALA A 1 121 ? -21.672 -12.281 -1.572 1 98.75 121 ALA A C 1
ATOM 897 O O . ALA A 1 121 ? -22.469 -12.391 -0.63 1 98.75 121 ALA A O 1
ATOM 898 N N . GLY A 1 122 ? -21.219 -13.32 -2.307 1 98.69 122 GLY A N 1
ATOM 899 C CA . GLY A 1 122 ? -21.531 -14.68 -1.898 1 98.69 122 GLY A CA 1
ATOM 900 C C . GLY A 1 122 ? -21.062 -15.008 -0.496 1 98.69 122 GLY A C 1
ATOM 901 O O . GLY A 1 122 ? -21.781 -15.633 0.282 1 98.69 122 GLY A O 1
ATOM 902 N N . ALA A 1 123 ? -19.828 -14.625 -0.135 1 98.62 123 ALA A N 1
ATOM 903 C CA . ALA A 1 123 ? -19.297 -14.82 1.214 1 98.62 123 ALA A CA 1
ATOM 904 C C . ALA A 1 123 ? -20.172 -14.125 2.25 1 98.62 123 ALA A C 1
ATOM 906 O O . ALA A 1 123 ? -20.484 -14.695 3.295 1 98.62 123 ALA A O 1
ATOM 907 N N . ALA A 1 124 ? -20.531 -12.883 1.961 1 98 124 ALA A N 1
ATOM 908 C CA . ALA A 1 124 ? -21.391 -12.109 2.863 1 98 124 ALA A CA 1
ATOM 909 C C . ALA A 1 124 ? -22.734 -12.781 3.053 1 98 124 ALA A C 1
ATOM 911 O O . ALA A 1 124 ? -23.281 -12.805 4.164 1 98 124 ALA A O 1
ATOM 912 N N . GLU A 1 125 ? -23.344 -13.242 1.951 1 98.12 125 GLU A N 1
ATOM 913 C CA . GLU A 1 125 ? -24.641 -13.914 2.002 1 98.12 125 GLU A CA 1
ATOM 914 C C . GLU A 1 125 ? -24.594 -15.125 2.932 1 98.12 125 GLU A C 1
ATOM 916 O O . GLU A 1 125 ? -25.531 -15.367 3.686 1 98.12 125 GLU A O 1
ATOM 921 N N . LYS A 1 126 ? -23.484 -15.812 2.877 1 97.81 126 LYS A N 1
ATOM 922 C CA . LYS A 1 126 ? -23.328 -17.016 3.688 1 97.81 126 LYS A CA 1
ATOM 923 C C . LYS A 1 126 ? -22.891 -16.672 5.109 1 97.81 126 LYS A C 1
ATOM 925 O O . LYS A 1 126 ? -22.922 -17.516 6 1 97.81 126 LYS A O 1
ATOM 930 N N . GLY A 1 127 ? -22.484 -15.453 5.324 1 97.31 127 GLY A N 1
ATOM 931 C CA . GLY A 1 127 ? -22 -15.039 6.633 1 97.31 127 GLY A CA 1
ATOM 932 C C . GLY A 1 127 ? -20.641 -15.633 6.98 1 97.31 127 GLY A C 1
ATOM 933 O O . GLY A 1 127 ? -20.375 -15.953 8.141 1 97.31 127 GLY A O 1
ATOM 934 N N . VAL A 1 128 ? -19.828 -15.852 5.988 1 97.88 128 VAL A N 1
ATOM 935 C CA . VAL A 1 128 ? -18.5 -16.422 6.207 1 97.88 128 VAL A CA 1
ATOM 936 C C . VAL A 1 128 ? -17.438 -15.523 5.559 1 97.88 128 VAL A C 1
ATOM 938 O O . VAL A 1 128 ? -17.766 -14.711 4.688 1 97.88 128 VAL A O 1
ATOM 941 N N . PRO A 1 129 ? -16.172 -15.609 6.039 1 98.19 129 PRO A N 1
ATOM 942 C CA . PRO A 1 129 ? -15.109 -14.875 5.348 1 98.19 129 PRO A CA 1
ATOM 943 C C . PRO A 1 129 ? -14.914 -15.344 3.904 1 98.19 129 PRO A C 1
ATOM 945 O O . PRO A 1 129 ? -15.305 -16.453 3.555 1 98.19 129 PRO A O 1
ATOM 948 N N . LEU A 1 130 ? -14.32 -14.516 3.078 1 98.75 130 LEU A N 1
ATOM 949 C CA . LEU A 1 130 ? -14.164 -14.797 1.654 1 98.75 130 LEU A CA 1
ATOM 950 C C . LEU A 1 130 ? -13.359 -16.078 1.435 1 98.75 130 LEU A C 1
ATOM 952 O O . LEU A 1 130 ? -13.695 -16.875 0.559 1 98.75 130 LEU A O 1
ATOM 956 N N . TYR A 1 131 ? -12.234 -16.281 2.203 1 98.56 131 TYR A N 1
ATOM 957 C CA . TYR A 1 131 ? -11.422 -17.484 2.016 1 98.56 131 TYR A CA 1
ATOM 958 C C . TYR A 1 131 ? -12.242 -18.734 2.283 1 98.56 131 TYR A C 1
ATOM 960 O O . TYR A 1 131 ? -12.062 -19.766 1.614 1 98.56 131 TYR A O 1
ATOM 968 N N . ALA A 1 132 ? -13.164 -18.703 3.219 1 98.31 132 ALA A N 1
ATOM 969 C CA . ALA A 1 132 ? -14.023 -19.844 3.535 1 98.31 132 ALA A CA 1
ATOM 970 C C . ALA A 1 132 ? -15.039 -20.094 2.426 1 98.31 132 ALA A C 1
ATOM 972 O O . ALA A 1 132 ? -15.344 -21.234 2.096 1 98.31 132 ALA A O 1
ATOM 973 N N . HIS A 1 133 ? -15.586 -19 1.948 1 98.5 133 HIS A N 1
ATOM 974 C CA . HIS A 1 133 ? -16.5 -19.125 0.809 1 98.5 133 HIS A CA 1
ATOM 975 C C . HIS A 1 133 ? -15.797 -19.781 -0.376 1 98.5 133 HIS A C 1
ATOM 977 O O . HIS A 1 133 ? -16.375 -20.672 -1.014 1 98.5 133 HIS A O 1
ATOM 983 N N . ILE A 1 134 ? -14.586 -19.391 -0.692 1 98.5 134 ILE A N 1
ATOM 984 C CA . ILE A 1 134 ? -13.812 -19.953 -1.798 1 98.5 134 ILE A CA 1
ATOM 985 C C . ILE A 1 134 ? -13.531 -21.438 -1.531 1 98.5 134 ILE A C 1
ATOM 987 O O . ILE A 1 134 ? -13.648 -22.266 -2.43 1 98.5 134 ILE A O 1
ATOM 991 N N . ALA A 1 135 ? -13.164 -21.766 -0.3 1 97.62 135 ALA A N 1
ATOM 992 C CA . ALA A 1 135 ? -12.938 -23.156 0.079 1 97.62 135 ALA A CA 1
ATOM 993 C C . ALA A 1 135 ? -14.195 -23.984 -0.153 1 97.62 135 ALA A C 1
ATOM 995 O O . ALA A 1 135 ? -14.109 -25.125 -0.611 1 97.62 135 ALA A O 1
ATOM 996 N N . ASP A 1 136 ? -15.328 -23.406 0.123 1 97.38 136 ASP A N 1
ATOM 997 C CA . ASP A 1 136 ? -16.609 -24.094 -0.03 1 97.38 136 ASP A CA 1
ATOM 998 C C . ASP A 1 136 ? -16.891 -24.406 -1.499 1 97.38 136 ASP A C 1
ATOM 1000 O O . ASP A 1 136 ? -17.547 -25.406 -1.816 1 97.38 136 ASP A O 1
ATOM 1004 N N . LEU A 1 137 ? -16.422 -23.531 -2.328 1 97.19 137 LEU A N 1
ATOM 1005 C CA . LEU A 1 137 ? -16.672 -23.703 -3.756 1 97.19 137 LEU A CA 1
ATOM 1006 C C . LEU A 1 137 ? -15.938 -24.938 -4.277 1 97.19 137 LEU A C 1
ATOM 1008 O O . LEU A 1 137 ? -16.312 -25.5 -5.309 1 97.19 137 LEU A O 1
ATOM 1012 N N . ILE A 1 138 ? -14.875 -25.391 -3.631 1 94.5 138 ILE A N 1
ATOM 1013 C CA . ILE A 1 138 ? -14.055 -26.5 -4.141 1 94.5 138 ILE A CA 1
ATOM 1014 C C . ILE A 1 138 ? -14.234 -27.734 -3.26 1 94.5 138 ILE A C 1
ATOM 1016 O O . ILE A 1 138 ? -13.781 -28.812 -3.607 1 94.5 138 ILE A O 1
ATOM 1020 N N . GLY A 1 139 ? -14.875 -27.703 -2.143 1 90.5 139 GLY A N 1
ATOM 1021 C CA . GLY A 1 139 ? -14.984 -28.75 -1.144 1 90.5 139 GLY A CA 1
ATOM 1022 C C . GLY A 1 139 ? -13.992 -28.594 -0.006 1 90.5 139 GLY A C 1
ATOM 1023 O O . GLY A 1 139 ? -12.891 -29.141 -0.06 1 90.5 139 GLY A O 1
ATOM 1024 N N . PRO A 1 140 ? -14.461 -27.969 0.983 1 72.81 140 PRO A N 1
ATOM 1025 C CA . PRO A 1 140 ? -13.586 -27.516 2.07 1 72.81 140 PRO A CA 1
ATOM 1026 C C . PRO A 1 140 ? -12.789 -28.656 2.701 1 72.81 140 PRO A C 1
ATOM 1028 O O . PRO A 1 140 ? -13.297 -29.781 2.805 1 72.81 140 PRO A O 1
ATOM 1031 N N . LYS A 1 141 ? -11.602 -28.281 2.965 1 83.12 141 LYS A N 1
ATOM 1032 C CA . LYS A 1 141 ? -10.727 -29.188 3.705 1 83.12 141 LYS A CA 1
ATOM 1033 C C . LYS A 1 141 ? -10.156 -28.5 4.941 1 83.12 141 LYS A C 1
ATOM 1035 O O . LYS A 1 141 ? -10.016 -27.266 4.973 1 83.12 141 LYS A O 1
ATOM 1040 N N . SER A 1 142 ? -9.984 -29.219 5.949 1 89.31 142 SER A N 1
ATOM 1041 C CA . SER A 1 142 ? -9.328 -28.75 7.164 1 89.31 142 SER A CA 1
ATOM 1042 C C . SER A 1 142 ? -7.996 -29.453 7.387 1 89.31 142 SER A C 1
ATOM 1044 O O . SER A 1 142 ? -7.828 -30.609 7 1 89.31 142 SER A O 1
ATOM 1046 N N . PRO A 1 143 ? -7.129 -28.875 8.094 1 95.69 143 PRO A N 1
ATOM 1047 C CA . PRO A 1 143 ? -7.129 -27.438 8.422 1 95.69 143 PRO A CA 1
ATOM 1048 C C . PRO A 1 143 ? -6.926 -26.547 7.199 1 95.69 143 PRO A C 1
ATOM 1050 O O . PRO A 1 143 ? -6.539 -27.047 6.133 1 95.69 143 PRO A O 1
ATOM 1053 N N . PHE A 1 144 ? -7.238 -25.234 7.266 1 97.56 144 PHE A N 1
ATOM 1054 C CA . PHE A 1 144 ? -6.809 -24.281 6.25 1 97.56 144 PHE A CA 1
ATOM 1055 C C . PHE A 1 144 ? -5.289 -24.188 6.211 1 97.56 144 PHE A C 1
ATOM 1057 O O . PHE A 1 144 ? -4.613 -24.5 7.195 1 97.56 144 PHE A O 1
ATOM 1064 N N . VAL A 1 145 ? -4.746 -23.891 5.102 1 98.31 145 VAL A N 1
ATOM 1065 C CA . VAL A 1 145 ? -3.301 -23.75 4.945 1 98.31 145 VAL A CA 1
ATOM 1066 C C . VAL A 1 145 ? -2.945 -22.297 4.645 1 98.31 145 VAL A C 1
ATOM 1068 O O . VAL A 1 145 ? -3.486 -21.703 3.709 1 98.31 145 VAL A O 1
ATOM 1071 N N . LEU A 1 146 ? -2.123 -21.688 5.508 1 98.81 146 LEU A N 1
ATOM 1072 C CA . LEU A 1 146 ? -1.533 -20.391 5.211 1 98.81 146 LEU A CA 1
ATOM 1073 C C . LEU A 1 146 ? -0.318 -20.547 4.301 1 98.81 146 LEU A C 1
ATOM 1075 O O . LEU A 1 146 ? 0.544 -21.391 4.543 1 98.81 146 LEU A O 1
ATOM 1079 N N . PRO A 1 147 ? -0.237 -19.781 3.26 1 98.94 147 PRO A N 1
ATOM 1080 C CA . PRO A 1 147 ? 0.801 -19.969 2.242 1 98.94 147 PRO A CA 1
ATOM 1081 C C . PRO A 1 147 ? 2.15 -19.391 2.664 1 98.94 147 PRO A C 1
ATOM 1083 O O . PRO A 1 147 ? 2.205 -18.469 3.49 1 98.94 147 PRO A O 1
ATOM 1086 N N . VAL A 1 148 ? 3.225 -19.953 2.129 1 98.94 148 VAL A N 1
ATOM 1087 C CA . VAL A 1 148 ? 4.539 -19.328 2.176 1 98.94 148 VAL A CA 1
ATOM 1088 C C . VAL A 1 148 ? 4.574 -18.125 1.234 1 98.94 148 VAL A C 1
ATOM 1090 O O . VAL A 1 148 ? 4.281 -18.25 0.043 1 98.94 148 VAL A O 1
ATOM 1093 N N . PRO A 1 149 ? 4.805 -16.938 1.759 1 98.94 149 PRO A N 1
ATOM 1094 C CA . PRO A 1 149 ? 5.008 -15.805 0.851 1 98.94 149 PRO A CA 1
ATOM 1095 C C . PRO A 1 149 ? 6.359 -15.852 0.141 1 98.94 149 PRO A C 1
ATOM 1097 O O . PRO A 1 149 ? 7.395 -16.047 0.787 1 98.94 149 PRO A O 1
ATOM 1100 N N . PHE A 1 150 ? 6.375 -15.773 -1.158 1 98.88 150 PHE A N 1
ATOM 1101 C CA . PHE A 1 150 ? 7.578 -15.578 -1.963 1 98.88 150 PHE A CA 1
ATOM 1102 C C . PHE A 1 150 ? 7.84 -14.102 -2.201 1 98.88 150 PHE A C 1
ATOM 1104 O O . PHE A 1 150 ? 7.238 -13.492 -3.088 1 98.88 150 PHE A O 1
ATOM 1111 N N . PHE A 1 151 ? 8.773 -13.539 -1.408 1 98.81 151 PHE A N 1
ATOM 1112 C CA . PHE A 1 151 ? 9.031 -12.109 -1.395 1 98.81 151 PHE A CA 1
ATOM 1113 C C . PHE A 1 151 ? 10.023 -11.727 -2.49 1 98.81 151 PHE A C 1
ATOM 1115 O O . PHE A 1 151 ? 11.18 -12.141 -2.459 1 98.81 151 PHE A O 1
ATOM 1122 N N . ASN A 1 152 ? 9.586 -10.922 -3.492 1 98 152 ASN A N 1
ATOM 1123 C CA . ASN A 1 152 ? 10.523 -10.352 -4.461 1 98 152 ASN A CA 1
ATOM 1124 C C . ASN A 1 152 ? 11.414 -9.289 -3.826 1 98 152 ASN A C 1
ATOM 1126 O O . ASN A 1 152 ? 10.984 -8.148 -3.629 1 98 152 ASN A O 1
ATOM 1130 N N . VAL A 1 153 ? 12.688 -9.609 -3.615 1 98.12 153 VAL A N 1
ATOM 1131 C CA . VAL A 1 153 ? 13.484 -8.695 -2.809 1 98.12 153 VAL A CA 1
ATOM 1132 C C . VAL A 1 153 ? 14.523 -8.008 -3.686 1 98.12 153 VAL A C 1
ATOM 1134 O O . VAL A 1 153 ? 15.102 -6.988 -3.297 1 98.12 153 VAL A O 1
ATOM 1137 N N . VAL A 1 154 ? 14.836 -8.523 -4.848 1 97.06 154 VAL A N 1
ATOM 1138 C CA . VAL A 1 154 ? 15.719 -7.879 -5.812 1 97.06 154 VAL A CA 1
ATOM 1139 C C . VAL A 1 154 ? 15.078 -7.91 -7.199 1 97.06 154 VAL A C 1
ATOM 1141 O O . VAL A 1 154 ? 14.594 -8.953 -7.641 1 97.06 154 VAL A O 1
ATOM 1144 N N . ASN A 1 155 ? 15.102 -6.77 -7.801 1 94.06 155 ASN A N 1
ATOM 1145 C CA . ASN A 1 155 ? 14.523 -6.652 -9.133 1 94.06 155 ASN A CA 1
ATOM 1146 C C . ASN A 1 155 ? 15.594 -6.527 -10.211 1 94.06 155 ASN A C 1
ATOM 1148 O O . ASN A 1 155 ? 16.625 -5.887 -9.984 1 94.06 155 ASN A O 1
ATOM 1152 N N . GLY A 1 156 ? 15.312 -7.117 -11.305 1 91.06 156 GLY A N 1
ATOM 1153 C CA . GLY A 1 156 ? 16.031 -6.965 -12.555 1 91.06 156 GLY A CA 1
ATOM 1154 C C . GLY A 1 156 ? 15.125 -6.926 -13.766 1 91.06 156 GLY A C 1
ATOM 1155 O O . GLY A 1 156 ? 14.016 -6.391 -13.703 1 91.06 156 GLY A O 1
ATOM 1156 N N . GLY A 1 157 ? 15.68 -7.328 -14.828 1 87.94 157 GLY A N 1
ATOM 1157 C CA . GLY A 1 157 ? 14.859 -7.406 -16.031 1 87.94 157 GLY A CA 1
ATOM 1158 C C . GLY A 1 157 ? 14.25 -6.07 -16.422 1 87.94 157 GLY A C 1
ATOM 1159 O O . GLY A 1 157 ? 14.844 -5.02 -16.188 1 87.94 157 GLY A O 1
ATOM 1160 N N . SER A 1 158 ? 13.109 -6.129 -17.094 1 77.5 158 SER A N 1
ATOM 1161 C CA . SER A 1 158 ? 12.461 -4.961 -17.688 1 77.5 158 SER A CA 1
ATOM 1162 C C . SER A 1 158 ? 11.82 -4.09 -16.609 1 77.5 158 SER A C 1
ATOM 1164 O O . SER A 1 158 ? 11.469 -2.936 -16.859 1 77.5 158 SER A O 1
ATOM 1166 N N . HIS A 1 159 ? 11.711 -4.582 -15.406 1 74.06 159 HIS A N 1
ATOM 1167 C CA . HIS A 1 159 ? 10.977 -3.896 -14.344 1 74.06 159 HIS A CA 1
ATOM 1168 C C . HIS A 1 159 ? 11.922 -3.121 -13.438 1 74.06 159 HIS A C 1
ATOM 1170 O O . HIS A 1 159 ? 11.508 -2.613 -12.391 1 74.06 159 HIS A O 1
ATOM 1176 N N . ALA A 1 160 ? 13.188 -3.137 -13.82 1 76.31 160 ALA A N 1
ATOM 1177 C CA . ALA A 1 160 ? 14.18 -2.4 -13.039 1 76.31 160 ALA A CA 1
ATOM 1178 C C . ALA A 1 160 ? 15.266 -1.817 -13.93 1 76.31 160 ALA A C 1
ATOM 1180 O O . ALA A 1 160 ? 15.406 -2.223 -15.086 1 76.31 160 ALA A O 1
ATOM 1181 N N . GLY A 1 161 ? 16.031 -0.838 -13.633 1 70.81 161 GLY A N 1
ATOM 1182 C CA . GLY A 1 161 ? 17 -0.109 -14.438 1 70.81 161 GLY A CA 1
ATOM 1183 C C . GLY A 1 161 ? 18.344 -0.806 -14.539 1 70.81 161 GLY A C 1
ATOM 1184 O O . GLY A 1 161 ? 19.141 -0.505 -15.438 1 70.81 161 GLY A O 1
ATOM 1185 N N . GLY A 1 162 ? 18.766 -1.658 -13.844 1 77.38 162 GLY A N 1
ATOM 1186 C CA . GLY A 1 162 ? 20.078 -2.289 -13.844 1 77.38 162 GLY A CA 1
ATOM 1187 C C . GLY A 1 162 ? 20.266 -3.266 -14.992 1 77.38 162 GLY A C 1
ATOM 1188 O O . GLY A 1 162 ? 19.359 -3.439 -15.82 1 77.38 162 GLY A O 1
ATOM 1189 N N . ALA A 1 163 ? 21.516 -3.834 -15.172 1 85 163 ALA A N 1
ATOM 1190 C CA . ALA A 1 163 ? 21.875 -4.688 -16.297 1 85 163 ALA A CA 1
ATOM 1191 C C . ALA A 1 163 ? 21.422 -6.129 -16.062 1 85 163 ALA A C 1
ATOM 1193 O O . ALA A 1 163 ? 21.484 -6.961 -16.969 1 85 163 ALA A O 1
ATOM 1194 N N . LEU A 1 164 ? 20.938 -6.383 -14.914 1 91.31 164 LEU A N 1
ATOM 1195 C CA . LEU A 1 164 ? 20.562 -7.742 -14.523 1 91.31 164 LEU A CA 1
ATOM 1196 C C . LEU A 1 164 ? 19.453 -8.289 -15.414 1 91.31 164 LEU A C 1
ATOM 1198 O O . LEU A 1 164 ? 18.391 -7.676 -15.531 1 91.31 164 LEU A O 1
ATOM 1202 N N . ALA A 1 165 ? 19.609 -9.453 -16.016 1 93.19 165 ALA A N 1
ATOM 1203 C CA . ALA A 1 165 ? 18.672 -10 -16.984 1 93.19 165 ALA A CA 1
ATOM 1204 C C . ALA A 1 165 ? 17.484 -10.664 -16.297 1 93.19 165 ALA A C 1
ATOM 1206 O O . ALA A 1 165 ? 16.344 -10.547 -16.75 1 93.19 165 ALA A O 1
ATOM 1207 N N . PHE A 1 166 ? 17.781 -11.484 -15.219 1 96.06 166 PHE A N 1
ATOM 1208 C CA . PHE A 1 166 ? 16.703 -12.18 -14.516 1 96.06 166 PHE A CA 1
ATOM 1209 C C . PHE A 1 166 ? 15.789 -11.188 -13.812 1 96.06 166 PHE A C 1
ATOM 1211 O O . PHE A 1 166 ? 16.25 -10.25 -13.164 1 96.06 166 PHE A O 1
ATOM 1218 N N . GLN A 1 167 ? 14.57 -11.352 -13.898 1 94 167 GLN A N 1
ATOM 1219 C CA . GLN A 1 167 ? 13.594 -10.32 -13.586 1 94 167 GLN A CA 1
ATOM 1220 C C . GLN A 1 167 ? 13.445 -10.148 -12.078 1 94 167 GLN A C 1
ATOM 1222 O O . GLN A 1 167 ? 13.266 -9.031 -11.586 1 94 167 GLN A O 1
ATOM 1227 N N . GLU A 1 168 ? 13.336 -11.273 -11.297 1 96.31 168 GLU A N 1
ATOM 1228 C CA . GLU A 1 168 ? 13.109 -11.188 -9.859 1 96.31 168 GLU A CA 1
ATOM 1229 C C . GLU A 1 168 ? 13.93 -12.234 -9.102 1 96.31 168 GLU A C 1
ATOM 1231 O O . GLU A 1 168 ? 14.125 -13.344 -9.594 1 96.31 168 GLU A O 1
ATOM 1236 N N . PHE A 1 169 ? 14.398 -11.875 -7.977 1 98.19 169 PHE A N 1
ATOM 1237 C CA . PHE A 1 169 ? 14.938 -12.773 -6.965 1 98.19 169 PHE A CA 1
ATOM 1238 C C . PHE A 1 169 ? 14.117 -12.703 -5.684 1 98.19 169 PHE A C 1
ATOM 1240 O O . PHE A 1 169 ? 13.82 -11.609 -5.191 1 98.19 169 PHE A O 1
ATOM 1247 N N . MET A 1 170 ? 13.758 -13.875 -5.219 1 98.81 170 MET A N 1
ATOM 1248 C CA . MET A 1 170 ? 12.805 -13.938 -4.113 1 98.81 170 MET A CA 1
ATOM 1249 C C . MET A 1 170 ? 13.391 -14.703 -2.936 1 98.81 170 MET A C 1
ATOM 1251 O O . MET A 1 170 ? 14.336 -15.477 -3.098 1 98.81 170 MET A O 1
ATOM 1255 N N . ILE A 1 171 ? 12.867 -14.453 -1.793 1 98.94 171 ILE A N 1
ATOM 1256 C CA . ILE A 1 171 ? 13.125 -15.273 -0.618 1 98.94 171 ILE A CA 1
ATOM 1257 C C . ILE A 1 171 ? 11.828 -15.93 -0.147 1 98.94 171 ILE A C 1
ATOM 1259 O O . ILE A 1 171 ? 10.742 -15.383 -0.35 1 98.94 171 ILE A O 1
ATOM 1263 N N . ALA A 1 172 ? 11.914 -17.078 0.431 1 98.94 172 ALA A N 1
ATOM 1264 C CA . ALA A 1 172 ? 10.773 -17.875 0.893 1 98.94 172 ALA A CA 1
ATOM 1265 C C . ALA A 1 172 ? 11.047 -18.469 2.268 1 98.94 172 ALA A C 1
ATOM 1267 O O . ALA A 1 172 ? 11.852 -19.391 2.4 1 98.94 172 ALA A O 1
ATOM 1268 N N . PRO A 1 173 ? 10.383 -17.969 3.314 1 98.88 173 PRO A N 1
ATOM 1269 C CA . PRO A 1 173 ? 10.578 -18.516 4.656 1 98.88 173 PRO A CA 1
ATOM 1270 C C . PRO A 1 173 ? 9.883 -19.859 4.852 1 98.88 173 PRO A C 1
ATOM 1272 O O . PRO A 1 173 ? 8.82 -19.922 5.469 1 98.88 173 PRO A O 1
ATOM 1275 N N . THR A 1 174 ? 10.523 -20.891 4.512 1 98.69 174 THR A N 1
ATOM 1276 C CA . THR A 1 174 ? 9.938 -22.219 4.539 1 98.69 174 THR A CA 1
ATOM 1277 C C . THR A 1 174 ? 10.219 -22.922 5.867 1 98.69 174 THR A C 1
ATOM 1279 O O . THR A 1 174 ? 9.578 -23.906 6.207 1 98.69 174 THR A O 1
ATOM 1282 N N . GLY A 1 175 ? 11.195 -22.422 6.59 1 98.62 175 GLY A N 1
ATOM 1283 C CA . GLY A 1 175 ? 11.672 -23.141 7.766 1 98.62 175 GLY A CA 1
ATOM 1284 C C . GLY A 1 175 ? 11.188 -22.531 9.07 1 98.62 175 GLY A C 1
ATOM 1285 O O . GLY A 1 175 ? 11.773 -22.766 10.125 1 98.62 175 GLY A O 1
ATOM 1286 N N . VAL A 1 176 ? 10.211 -21.688 9.031 1 98.38 176 VAL A N 1
ATOM 1287 C CA . VAL A 1 176 ? 9.641 -21.109 10.242 1 98.38 176 VAL A CA 1
ATOM 1288 C C . VAL A 1 176 ? 8.289 -21.75 10.539 1 98.38 176 VAL A C 1
ATOM 1290 O O . VAL A 1 176 ? 7.812 -22.578 9.766 1 98.38 176 VAL A O 1
ATOM 1293 N N . SER A 1 177 ? 7.656 -21.344 11.656 1 97.31 177 SER A N 1
ATOM 1294 C CA . SER A 1 177 ? 6.59 -22.188 12.195 1 97.31 177 SER A CA 1
ATOM 1295 C C . SER A 1 177 ? 5.215 -21.609 11.859 1 97.31 177 SER A C 1
ATOM 1297 O O . SER A 1 177 ? 4.203 -22.312 11.969 1 97.31 177 SER A O 1
ATOM 1299 N N . SER A 1 178 ? 5.094 -20.438 11.484 1 98.56 178 SER A N 1
ATOM 1300 C CA . SER A 1 178 ? 3.807 -19.781 11.242 1 98.56 178 SER A CA 1
ATOM 1301 C C . SER A 1 178 ? 3.924 -18.719 10.164 1 98.56 178 SER A C 1
ATOM 1303 O O . SER A 1 178 ? 5.031 -18.359 9.758 1 98.56 178 SER A O 1
ATOM 1305 N N . PHE A 1 179 ? 2.771 -18.281 9.711 1 98.81 179 PHE A N 1
ATOM 1306 C CA . PHE A 1 179 ? 2.803 -17.219 8.719 1 98.81 179 PHE A CA 1
ATOM 1307 C C . PHE A 1 179 ? 3.34 -15.922 9.32 1 98.81 179 PHE A C 1
ATOM 1309 O O . PHE A 1 179 ? 4.117 -15.203 8.68 1 98.81 179 PHE A O 1
ATOM 1316 N N . SER A 1 180 ? 2.877 -15.562 10.508 1 98.75 180 SER A N 1
ATOM 1317 C CA . SER A 1 180 ? 3.346 -14.352 11.164 1 98.75 180 SER A CA 1
ATOM 1318 C C . SER A 1 180 ? 4.863 -14.352 11.312 1 98.75 180 SER A C 1
ATOM 1320 O O . SER A 1 180 ? 5.516 -13.328 11.109 1 98.75 180 SER A O 1
ATOM 1322 N N . GLU A 1 181 ? 5.461 -15.492 11.641 1 98.62 181 GLU A N 1
ATOM 1323 C CA . GLU A 1 181 ? 6.914 -15.609 11.727 1 98.62 181 GLU A CA 1
ATOM 1324 C C . GLU A 1 181 ? 7.559 -15.516 10.344 1 98.62 181 GLU A C 1
ATOM 1326 O O . GLU A 1 181 ? 8.664 -14.984 10.203 1 98.62 181 GLU A O 1
ATOM 1331 N N . ALA A 1 182 ? 6.895 -16.094 9.352 1 98.88 182 ALA A N 1
ATOM 1332 C CA . ALA A 1 182 ? 7.395 -16.016 7.984 1 98.88 182 ALA A CA 1
ATOM 1333 C C . ALA A 1 182 ? 7.465 -14.57 7.508 1 98.88 182 ALA A C 1
ATOM 1335 O O . ALA A 1 182 ? 8.445 -14.164 6.883 1 98.88 182 ALA A O 1
ATOM 1336 N N . LEU A 1 183 ? 6.406 -13.852 7.777 1 98.88 183 LEU A N 1
ATOM 1337 C CA . LEU A 1 183 ? 6.371 -12.445 7.371 1 98.88 183 LEU A CA 1
ATOM 1338 C C . LEU A 1 183 ? 7.422 -11.641 8.125 1 98.88 183 LEU A C 1
ATOM 1340 O O . LEU A 1 183 ? 8.062 -10.758 7.551 1 98.88 183 LEU A O 1
ATOM 1344 N N . ARG A 1 184 ? 7.633 -11.906 9.43 1 98.75 184 ARG A N 1
ATOM 1345 C CA . ARG A 1 184 ? 8.695 -11.234 10.18 1 98.75 184 ARG A CA 1
ATOM 1346 C C . ARG A 1 184 ? 10.062 -11.539 9.578 1 98.75 184 ARG A C 1
ATOM 1348 O O . ARG A 1 184 ? 10.859 -10.625 9.344 1 98.75 184 ARG A O 1
ATOM 1355 N N . ALA A 1 185 ? 10.305 -12.82 9.312 1 98.88 185 ALA A N 1
ATOM 1356 C CA . ALA A 1 185 ? 11.586 -13.211 8.719 1 98.88 185 ALA A CA 1
ATOM 1357 C C . ALA A 1 185 ? 11.82 -12.484 7.398 1 98.88 185 ALA A C 1
ATOM 1359 O O . ALA A 1 185 ? 12.906 -11.945 7.164 1 98.88 185 ALA A O 1
ATOM 1360 N N . GLY A 1 186 ? 10.797 -12.523 6.531 1 98.81 186 GLY A N 1
ATOM 1361 C CA . GLY A 1 186 ? 10.906 -11.836 5.254 1 98.81 186 GLY A CA 1
ATOM 1362 C C . GLY A 1 186 ? 11.188 -10.352 5.398 1 98.81 186 GLY A C 1
ATOM 1363 O O . GLY A 1 186 ? 12.031 -9.797 4.688 1 98.81 186 GLY A O 1
ATOM 1364 N N . ALA A 1 187 ? 10.484 -9.672 6.352 1 98.75 187 ALA A N 1
ATOM 1365 C CA . ALA A 1 187 ? 10.633 -8.234 6.574 1 98.75 187 ALA A CA 1
ATOM 1366 C C . ALA A 1 187 ? 12.031 -7.91 7.109 1 98.75 187 ALA A C 1
ATOM 1368 O O . ALA A 1 187 ? 12.656 -6.938 6.684 1 98.75 187 ALA A O 1
ATOM 1369 N N . GLU A 1 188 ? 12.508 -8.688 8.039 1 98.81 188 GLU A N 1
ATOM 1370 C CA . GLU A 1 188 ? 13.82 -8.461 8.625 1 98.81 188 GLU A CA 1
ATOM 1371 C C . GLU A 1 188 ? 14.93 -8.656 7.594 1 98.81 188 GLU A C 1
ATOM 1373 O O . GLU A 1 188 ? 15.852 -7.848 7.5 1 98.81 188 GLU A O 1
ATOM 1378 N N . VAL A 1 189 ? 14.852 -9.742 6.805 1 98.88 189 VAL A N 1
ATOM 1379 C CA . VAL A 1 189 ? 15.82 -9.977 5.742 1 98.88 189 VAL A CA 1
ATOM 1380 C C . VAL A 1 189 ? 15.789 -8.82 4.746 1 98.88 189 VAL A C 1
ATOM 1382 O O . VAL A 1 189 ? 16.844 -8.336 4.312 1 98.88 189 VAL A O 1
ATOM 1385 N N . TYR A 1 190 ? 14.625 -8.375 4.414 1 98.69 190 TYR A N 1
ATOM 1386 C CA . TYR A 1 190 ? 14.461 -7.301 3.443 1 98.69 190 TYR A CA 1
ATOM 1387 C C . TYR A 1 190 ? 15.117 -6.016 3.934 1 98.69 190 TYR A C 1
ATOM 1389 O O . TYR A 1 190 ? 15.773 -5.316 3.164 1 98.69 190 TYR A O 1
ATOM 1397 N N . GLN A 1 191 ? 14.914 -5.668 5.195 1 98 191 GLN A N 1
ATOM 1398 C CA . GLN A 1 191 ? 15.516 -4.461 5.758 1 98 191 GLN A CA 1
ATOM 1399 C C . GLN A 1 191 ? 17.047 -4.527 5.711 1 98 191 GLN A C 1
ATOM 1401 O O . GLN A 1 191 ? 17.703 -3.549 5.359 1 98 191 GLN A O 1
ATOM 1406 N N . ILE A 1 192 ? 17.562 -5.621 6.07 1 98.38 192 ILE A N 1
ATOM 1407 C CA . ILE A 1 192 ? 19.016 -5.805 6.074 1 98.38 192 ILE A CA 1
ATOM 1408 C C . ILE A 1 192 ? 19.531 -5.766 4.641 1 98.38 192 ILE A C 1
ATOM 1410 O O . ILE A 1 192 ? 20.578 -5.16 4.371 1 98.38 192 ILE A O 1
ATOM 1414 N N . LEU A 1 193 ? 18.828 -6.445 3.742 1 98.56 193 LEU A N 1
ATOM 1415 C CA . LEU A 1 193 ? 19.203 -6.438 2.332 1 98.56 193 LEU A CA 1
ATOM 1416 C C . LEU A 1 193 ? 19.25 -5.016 1.79 1 98.56 193 LEU A C 1
ATOM 1418 O O . LEU A 1 193 ? 20.188 -4.656 1.066 1 98.56 193 LEU A O 1
ATOM 1422 N N . LYS A 1 194 ? 18.281 -4.254 2.064 1 95.81 194 LYS A N 1
ATOM 1423 C CA . LYS A 1 194 ? 18.234 -2.859 1.628 1 95.81 194 LYS A CA 1
ATOM 1424 C C . LYS A 1 194 ? 19.438 -2.086 2.146 1 95.81 194 LYS A C 1
ATOM 1426 O O . LYS A 1 194 ? 20.062 -1.327 1.402 1 95.81 194 LYS A O 1
ATOM 1431 N N . THR A 1 195 ? 19.766 -2.293 3.393 1 95.81 195 THR A N 1
ATOM 1432 C CA . THR A 1 195 ? 20.922 -1.631 4.012 1 95.81 195 THR A CA 1
ATOM 1433 C C . THR A 1 195 ? 22.219 -2.045 3.326 1 95.81 195 THR A C 1
ATOM 1435 O O . THR A 1 195 ? 23.047 -1.198 2.996 1 95.81 195 THR A O 1
ATOM 1438 N N . LEU A 1 196 ? 22.359 -3.309 3.107 1 97.06 196 LEU A N 1
ATOM 1439 C CA . LEU A 1 196 ? 23.547 -3.836 2.447 1 97.06 196 LEU A CA 1
ATOM 1440 C C . LEU A 1 196 ? 23.656 -3.301 1.024 1 97.06 196 LEU A C 1
ATOM 1442 O O . LEU A 1 196 ? 24.75 -2.971 0.568 1 97.06 196 LEU A O 1
ATOM 1446 N N . THR A 1 197 ? 22.531 -3.27 0.366 1 95.25 197 THR A N 1
ATOM 1447 C CA . THR A 1 197 ? 22.5 -2.791 -1.012 1 95.25 197 THR A CA 1
ATOM 1448 C C . THR A 1 197 ? 22.969 -1.338 -1.091 1 95.25 197 THR A C 1
ATOM 1450 O O . THR A 1 197 ? 23.781 -0.985 -1.951 1 95.25 197 THR A O 1
ATOM 1453 N N . LYS A 1 198 ? 22.453 -0.505 -0.219 1 91.75 198 LYS A N 1
ATOM 1454 C CA . LYS A 1 198 ? 22.859 0.897 -0.179 1 91.75 198 LYS A CA 1
ATOM 1455 C C . LYS A 1 198 ? 24.344 1.032 0.117 1 91.75 198 LYS A C 1
ATOM 1457 O O . LYS A 1 198 ? 25.031 1.854 -0.493 1 91.75 198 LYS A O 1
ATOM 1462 N N . LYS A 1 199 ? 24.812 0.259 1.043 1 93.25 199 LYS A N 1
ATOM 1463 C CA . LYS A 1 199 ? 26.219 0.3 1.447 1 93.25 199 LYS A CA 1
ATOM 1464 C C . LYS A 1 199 ? 27.141 -0.079 0.288 1 93.25 199 LYS A C 1
ATOM 1466 O O . LYS A 1 199 ? 28.172 0.555 0.076 1 93.25 199 LYS A O 1
ATOM 1471 N N . LYS A 1 200 ? 26.734 -1.051 -0.462 1 93.81 200 LYS A N 1
ATOM 1472 C CA . LYS A 1 200 ? 27.609 -1.62 -1.485 1 93.81 200 LYS A CA 1
ATOM 1473 C C . LYS A 1 200 ? 27.469 -0.863 -2.805 1 93.81 200 LYS A C 1
ATOM 1475 O O . LYS A 1 200 ? 28.453 -0.731 -3.551 1 93.81 200 LYS A O 1
ATOM 1480 N N . TYR A 1 201 ? 26.312 -0.383 -3.092 1 90.94 201 TYR A N 1
ATOM 1481 C CA . TYR A 1 201 ? 26.078 0.095 -4.449 1 90.94 201 TYR A CA 1
ATOM 1482 C C . TYR A 1 201 ? 25.625 1.55 -4.445 1 90.94 201 TYR A C 1
ATOM 1484 O O . TYR A 1 201 ? 25.312 2.115 -5.496 1 90.94 201 TYR A O 1
ATOM 1492 N N . GLY A 1 202 ? 25.547 2.158 -3.332 1 87.12 202 GLY A N 1
ATOM 1493 C CA . GLY A 1 202 ? 25.172 3.555 -3.211 1 87.12 202 GLY A CA 1
ATOM 1494 C C . GLY A 1 202 ? 23.734 3.738 -2.742 1 87.12 202 GLY A C 1
ATOM 1495 O O . GLY A 1 202 ? 22.922 2.82 -2.852 1 87.12 202 GLY A O 1
ATOM 1496 N N . LEU A 1 203 ? 23.422 4.938 -2.318 1 84.88 203 LEU A N 1
ATOM 1497 C CA . LEU A 1 203 ? 22.141 5.242 -1.688 1 84.88 203 LEU A CA 1
ATOM 1498 C C . LEU A 1 203 ? 20.984 4.992 -2.65 1 84.88 203 LEU A C 1
ATOM 1500 O O . LEU A 1 203 ? 19.922 4.527 -2.24 1 84.88 203 LEU A O 1
ATOM 1504 N N . GLY A 1 204 ? 21.188 5.277 -3.871 1 85.88 204 GLY A N 1
ATOM 1505 C CA . GLY A 1 204 ? 20.141 5.117 -4.871 1 85.88 204 GLY A CA 1
ATOM 1506 C C . GLY A 1 204 ? 19.75 3.67 -5.109 1 85.88 204 GLY A C 1
ATOM 1507 O O . GLY A 1 204 ? 18.656 3.387 -5.598 1 85.88 204 GLY A O 1
ATOM 1508 N N . ALA A 1 205 ? 20.594 2.738 -4.699 1 89.62 205 ALA A N 1
ATOM 1509 C CA . ALA A 1 205 ? 20.359 1.312 -4.918 1 89.62 205 ALA A CA 1
ATOM 1510 C C . ALA A 1 205 ? 19.234 0.799 -4.008 1 89.62 205 ALA A C 1
ATOM 1512 O O . ALA A 1 205 ? 18.703 -0.293 -4.227 1 89.62 205 ALA A O 1
ATOM 1513 N N . GLY A 1 206 ? 18.812 1.628 -3.055 1 89.62 206 GLY A N 1
ATOM 1514 C CA . GLY A 1 206 ? 17.75 1.247 -2.145 1 89.62 206 GLY A CA 1
ATOM 1515 C C . GLY A 1 206 ? 16.359 1.569 -2.68 1 89.62 206 GLY A C 1
ATOM 1516 O O . GLY A 1 206 ? 15.359 1.155 -2.102 1 89.62 206 GLY A O 1
ATOM 1517 N N . ASN A 1 207 ? 16.297 2.334 -3.85 1 91.19 207 ASN A N 1
ATOM 1518 C CA . ASN A 1 207 ? 15.008 2.586 -4.5 1 91.19 207 ASN A CA 1
ATOM 1519 C C . ASN A 1 207 ? 14.398 1.303 -5.059 1 91.19 207 ASN A C 1
ATOM 1521 O O . ASN A 1 207 ? 15.109 0.314 -5.262 1 91.19 207 ASN A O 1
ATOM 1525 N N . VAL A 1 208 ? 13.109 1.331 -5.219 1 92.69 208 VAL A N 1
ATOM 1526 C CA . VAL A 1 208 ? 12.484 0.035 -5.453 1 92.69 208 VAL A CA 1
ATOM 1527 C C . VAL A 1 208 ? 11.727 0.059 -6.781 1 92.69 208 VAL A C 1
ATOM 1529 O O . VAL A 1 208 ? 11.305 1.122 -7.242 1 92.69 208 VAL A O 1
ATOM 1532 N N . GLY A 1 209 ? 11.562 -1.121 -7.402 1 91.38 209 GLY A N 1
ATOM 1533 C CA . GLY A 1 209 ? 10.758 -1.299 -8.602 1 91.38 209 GLY A CA 1
ATOM 1534 C C . GLY A 1 209 ? 9.289 -1.549 -8.297 1 91.38 209 GLY A C 1
ATOM 1535 O O . GLY A 1 209 ? 8.852 -1.407 -7.156 1 91.38 209 GLY A O 1
ATOM 1536 N N . ASP A 1 210 ? 8.523 -1.97 -9.289 1 91.25 210 ASP A N 1
ATOM 1537 C CA . ASP A 1 210 ? 7.07 -2.123 -9.219 1 91.25 210 ASP A CA 1
ATOM 1538 C C . ASP A 1 210 ? 6.684 -3.213 -8.219 1 91.25 210 ASP A C 1
ATOM 1540 O O . ASP A 1 210 ? 5.629 -3.133 -7.586 1 91.25 210 ASP A O 1
ATOM 1544 N N . GLU A 1 211 ? 7.629 -4.188 -8.031 1 93.69 211 GLU A N 1
ATOM 1545 C CA . GLU A 1 211 ? 7.316 -5.312 -7.152 1 93.69 211 GLU A CA 1
ATOM 1546 C C . GLU A 1 211 ? 7.883 -5.09 -5.75 1 93.69 211 GLU A C 1
ATOM 1548 O O . GLU A 1 211 ? 7.711 -5.934 -4.867 1 93.69 211 GLU A O 1
ATOM 1553 N N . GLY A 1 212 ? 8.539 -3.996 -5.551 1 95.5 212 GLY A N 1
ATOM 1554 C CA . GLY A 1 212 ? 8.984 -3.602 -4.223 1 95.5 212 GLY A CA 1
ATOM 1555 C C . GLY A 1 212 ? 10.406 -4.031 -3.92 1 95.5 212 GLY A C 1
ATOM 1556 O O . GLY A 1 212 ? 11 -3.584 -2.936 1 95.5 212 GLY A O 1
ATOM 1557 N N . GLY A 1 213 ? 11.023 -4.918 -4.727 1 96.25 213 GLY A N 1
ATOM 1558 C CA . GLY A 1 213 ? 12.422 -5.277 -4.539 1 96.25 213 GLY A CA 1
ATOM 1559 C C . GLY A 1 213 ? 13.367 -4.125 -4.809 1 96.25 213 GLY A C 1
ATOM 1560 O O . GLY A 1 213 ? 13.055 -3.225 -5.59 1 96.25 213 GLY A O 1
ATOM 1561 N N . VAL A 1 214 ? 14.531 -4.199 -4.137 1 94.81 214 VAL A N 1
ATOM 1562 C CA . VAL A 1 214 ? 15.555 -3.203 -4.441 1 94.81 214 VAL A CA 1
ATOM 1563 C C . VAL A 1 214 ? 16.109 -3.445 -5.84 1 94.81 214 VAL A C 1
ATOM 1565 O O . VAL A 1 214 ? 15.977 -4.543 -6.387 1 94.81 214 VAL A O 1
ATOM 1568 N N . ALA A 1 215 ? 16.641 -2.447 -6.391 1 90.06 215 ALA A N 1
ATOM 1569 C CA . ALA A 1 215 ? 17.109 -2.564 -7.773 1 90.06 215 ALA A CA 1
ATOM 1570 C C . ALA A 1 215 ? 18.516 -2.01 -7.926 1 90.06 215 ALA A C 1
ATOM 1572 O O . ALA A 1 215 ? 18.734 -1.026 -8.633 1 90.06 215 ALA A O 1
ATOM 1573 N N . PRO A 1 216 ? 19.484 -2.662 -7.367 1 90.56 216 PRO A N 1
ATOM 1574 C CA . PRO A 1 216 ? 20.875 -2.207 -7.527 1 90.56 216 PRO A CA 1
ATOM 1575 C C . PRO A 1 216 ? 21.391 -2.377 -8.953 1 90.56 216 PRO A C 1
ATOM 1577 O O . PRO A 1 216 ? 20.844 -3.178 -9.719 1 90.56 216 PRO A O 1
ATOM 1580 N N . ASP A 1 217 ? 22.375 -1.6 -9.258 1 87.19 217 ASP A N 1
ATOM 1581 C CA . ASP A 1 217 ? 23.016 -1.732 -10.562 1 87.19 217 ASP A CA 1
ATOM 1582 C C . ASP A 1 217 ? 24 -2.904 -10.578 1 87.19 217 ASP A C 1
ATOM 1584 O O . ASP A 1 217 ? 25.219 -2.707 -10.539 1 87.19 217 ASP A O 1
ATOM 1588 N N . ILE A 1 218 ? 23.438 -4.047 -10.688 1 91.19 218 ILE A N 1
ATOM 1589 C CA . ILE A 1 218 ? 24.25 -5.262 -10.758 1 91.19 218 ILE A CA 1
ATOM 1590 C C . ILE A 1 218 ? 24.031 -5.945 -12.109 1 91.19 218 ILE A C 1
ATOM 1592 O O . ILE A 1 218 ? 23.062 -5.645 -12.812 1 91.19 218 ILE A O 1
ATOM 1596 N N . SER A 1 219 ? 25 -6.883 -12.445 1 89.56 219 SER A N 1
ATOM 1597 C CA . SER A 1 219 ? 24.953 -7.379 -13.812 1 89.56 219 SER A CA 1
ATOM 1598 C C . SER A 1 219 ? 24.734 -8.891 -13.852 1 89.56 219 SER A C 1
ATOM 1600 O O . SER A 1 219 ? 24.375 -9.445 -14.891 1 89.56 219 SER A O 1
ATOM 1602 N N . THR A 1 220 ? 24.938 -9.539 -12.703 1 93.25 220 THR A N 1
ATOM 1603 C CA . THR A 1 220 ? 24.859 -10.992 -12.766 1 93.25 220 THR A CA 1
ATOM 1604 C C . THR A 1 220 ? 23.938 -11.539 -11.688 1 93.25 220 THR A C 1
ATOM 1606 O O . THR A 1 220 ? 23.75 -10.914 -10.641 1 93.25 220 THR A O 1
ATOM 1609 N N . ALA A 1 221 ? 23.422 -12.719 -11.969 1 96.44 221 ALA A N 1
ATOM 1610 C CA . ALA A 1 221 ? 22.594 -13.422 -10.992 1 96.44 221 ALA A CA 1
ATOM 1611 C C . ALA A 1 221 ? 23.391 -13.758 -9.742 1 96.44 221 ALA A C 1
ATOM 1613 O O . ALA A 1 221 ? 22.859 -13.727 -8.625 1 96.44 221 ALA A O 1
ATOM 1614 N N . ASP A 1 222 ? 24.688 -14.047 -9.945 1 97.12 222 ASP A N 1
ATOM 1615 C CA . ASP A 1 222 ? 25.547 -14.391 -8.82 1 97.12 222 ASP A CA 1
ATOM 1616 C C . ASP A 1 222 ? 25.625 -13.242 -7.816 1 97.12 222 ASP A C 1
ATOM 1618 O O . ASP A 1 222 ? 25.531 -13.461 -6.605 1 97.12 222 ASP A O 1
ATOM 1622 N N . GLU A 1 223 ? 25.734 -12.07 -8.312 1 96.12 223 GLU A N 1
ATOM 1623 C CA . GLU A 1 223 ? 25.828 -10.898 -7.438 1 96.12 223 GLU A CA 1
ATOM 1624 C C . GLU A 1 223 ? 24.547 -10.719 -6.633 1 96.12 223 GLU A C 1
ATOM 1626 O O . GLU A 1 223 ? 24.594 -10.414 -5.438 1 96.12 223 GLU A O 1
ATOM 1631 N N . ALA A 1 224 ? 23.438 -10.883 -7.297 1 97 224 ALA A N 1
ATOM 1632 C CA . ALA A 1 224 ? 22.141 -10.773 -6.617 1 97 224 ALA A CA 1
ATOM 1633 C C . ALA A 1 224 ? 22 -11.844 -5.539 1 97 224 ALA A C 1
ATOM 1635 O O . ALA A 1 224 ? 21.578 -11.555 -4.422 1 97 224 ALA A O 1
ATOM 1636 N N . LEU A 1 225 ? 22.391 -13.031 -5.891 1 98.69 225 LEU A N 1
ATOM 1637 C CA . LEU A 1 225 ? 22.234 -14.164 -4.984 1 98.69 225 LEU A CA 1
ATOM 1638 C C . LEU A 1 225 ? 23.203 -14.055 -3.811 1 98.69 225 LEU A C 1
ATOM 1640 O O . LEU A 1 225 ? 22.859 -14.453 -2.691 1 98.69 225 LEU A O 1
ATOM 1644 N N . ASP A 1 226 ? 24.391 -13.531 -4.043 1 98.25 226 ASP A N 1
ATOM 1645 C CA . ASP A 1 226 ? 25.328 -13.273 -2.959 1 98.25 226 ASP A CA 1
ATOM 1646 C C . ASP A 1 226 ? 24.766 -12.266 -1.968 1 98.25 226 ASP A C 1
ATOM 1648 O O . ASP A 1 226 ? 24.859 -12.453 -0.753 1 98.25 226 ASP A O 1
ATOM 1652 N N . LEU A 1 227 ? 24.234 -11.219 -2.506 1 97.88 227 LEU A N 1
ATOM 1653 C CA . LEU A 1 227 ? 23.641 -10.18 -1.68 1 97.88 227 LEU A CA 1
ATOM 1654 C C . LEU A 1 227 ? 22.516 -10.734 -0.826 1 97.88 227 LEU A C 1
ATOM 1656 O O . LEU A 1 227 ? 22.422 -10.438 0.366 1 97.88 227 LEU A O 1
ATOM 1660 N N . ILE A 1 228 ? 21.672 -11.539 -1.409 1 98.75 228 ILE A N 1
ATOM 1661 C CA . ILE A 1 228 ? 20.516 -12.117 -0.731 1 98.75 228 ILE A CA 1
ATOM 1662 C C . ILE A 1 228 ? 20.984 -13.094 0.349 1 98.75 228 ILE A C 1
ATOM 1664 O O . ILE A 1 228 ? 20.484 -13.07 1.474 1 98.75 228 ILE A O 1
ATOM 1668 N N . THR A 1 229 ? 21.922 -13.922 -0.005 1 98.75 229 THR A N 1
ATOM 1669 C CA . THR A 1 229 ? 22.438 -14.898 0.944 1 98.75 229 THR A CA 1
ATOM 1670 C C . THR A 1 229 ? 23.094 -14.203 2.143 1 98.75 229 THR A C 1
ATOM 1672 O O . THR A 1 229 ? 22.891 -14.625 3.285 1 98.75 229 THR A O 1
ATOM 1675 N N . GLU A 1 230 ? 23.812 -13.148 1.862 1 98.62 230 GLU A N 1
ATOM 1676 C CA . GLU A 1 230 ? 24.422 -12.359 2.934 1 98.62 230 GLU A CA 1
ATOM 1677 C C . GLU A 1 230 ? 23.344 -11.766 3.85 1 98.62 230 GLU A C 1
ATOM 1679 O O . GLU A 1 230 ? 23.5 -11.766 5.07 1 98.62 230 GLU A O 1
ATOM 1684 N N . ALA A 1 231 ? 22.312 -11.258 3.303 1 98.75 231 ALA A N 1
ATOM 1685 C CA . ALA A 1 231 ? 21.234 -10.664 4.078 1 98.75 231 ALA A CA 1
ATOM 1686 C C . ALA A 1 231 ? 20.531 -11.711 4.949 1 98.75 231 ALA A C 1
ATOM 1688 O O . ALA A 1 231 ? 20.219 -11.445 6.109 1 98.75 231 ALA A O 1
ATOM 1689 N N . ILE A 1 232 ? 20.25 -12.914 4.387 1 98.88 232 ILE A N 1
ATOM 1690 C CA . ILE A 1 232 ? 19.625 -14 5.133 1 98.88 232 ILE A CA 1
ATOM 1691 C C . ILE A 1 232 ? 20.5 -14.375 6.332 1 98.88 232 ILE A C 1
ATOM 1693 O O . ILE A 1 232 ? 19.984 -14.539 7.445 1 98.88 232 ILE A O 1
ATOM 1697 N N . GLU A 1 233 ? 21.797 -14.5 6.059 1 98.75 233 GLU A N 1
ATOM 1698 C CA . GLU A 1 233 ? 22.75 -14.852 7.117 1 98.75 233 GLU A CA 1
ATOM 1699 C C . GLU A 1 233 ? 22.781 -13.773 8.195 1 98.75 233 GLU A C 1
ATOM 1701 O O . GLU A 1 233 ? 22.703 -14.078 9.391 1 98.75 233 GLU A O 1
ATOM 1706 N N . ALA A 1 234 ? 22.875 -12.5 7.789 1 98.38 234 ALA A N 1
ATOM 1707 C CA . ALA A 1 234 ? 22.969 -11.391 8.727 1 98.38 234 ALA A CA 1
ATOM 1708 C C . ALA A 1 234 ? 21.703 -11.289 9.578 1 98.38 234 ALA A C 1
ATOM 1710 O O . ALA A 1 234 ? 21.766 -10.891 10.742 1 98.38 234 ALA A O 1
ATOM 1711 N N . ALA A 1 235 ? 20.562 -11.695 9.016 1 98.31 235 ALA A N 1
ATOM 1712 C CA . ALA A 1 235 ? 19.297 -11.625 9.719 1 98.31 235 ALA A CA 1
ATOM 1713 C C . ALA A 1 235 ? 19.109 -12.828 10.641 1 98.31 235 ALA A C 1
ATOM 1715 O O . ALA A 1 235 ? 18.188 -12.859 11.453 1 98.31 235 ALA A O 1
ATOM 1716 N N . GLY A 1 236 ? 19.953 -13.828 10.516 1 98.25 236 GLY A N 1
ATOM 1717 C CA . GLY A 1 236 ? 19.906 -14.984 11.391 1 98.25 236 GLY A CA 1
ATOM 1718 C C . GLY A 1 236 ? 18.953 -16.062 10.922 1 98.25 236 GLY A C 1
ATOM 1719 O O . GLY A 1 236 ? 18.422 -16.844 11.727 1 98.25 236 GLY A O 1
ATOM 1720 N N . TYR A 1 237 ? 18.719 -16.156 9.578 1 98.69 237 TYR A N 1
ATOM 1721 C CA . TYR A 1 237 ? 17.703 -17.078 9.102 1 98.69 237 TYR A CA 1
ATOM 1722 C C . TYR A 1 237 ? 18.312 -18.125 8.164 1 98.69 237 TYR A C 1
ATOM 1724 O O . TYR A 1 237 ? 17.609 -18.734 7.355 1 98.69 237 TYR A O 1
ATOM 1732 N N . THR A 1 238 ? 19.656 -18.328 8.242 1 98.5 238 THR A N 1
ATOM 1733 C CA . THR A 1 238 ? 20.281 -19.375 7.449 1 98.5 238 THR A CA 1
ATOM 1734 C C . THR A 1 238 ? 19.578 -20.719 7.648 1 98.5 238 THR A C 1
ATOM 1736 O O . THR A 1 238 ? 19.312 -21.125 8.781 1 98.5 238 THR A O 1
ATOM 1739 N N . GLY A 1 239 ? 19.234 -21.312 6.562 1 98.25 239 GLY A N 1
ATOM 1740 C CA . GLY A 1 239 ? 18.578 -22.625 6.617 1 98.25 239 GLY A CA 1
ATOM 1741 C C . GLY A 1 239 ? 17.078 -22.531 6.789 1 98.25 239 GLY A C 1
ATOM 1742 O O . GLY A 1 239 ? 16.359 -23.5 6.574 1 98.25 239 GLY A O 1
ATOM 1743 N N . LYS A 1 240 ? 16.578 -21.406 7.148 1 98.75 240 LYS A N 1
ATOM 1744 C CA . LYS A 1 240 ? 15.148 -21.234 7.422 1 98.75 240 LYS A CA 1
ATOM 1745 C C . LYS A 1 240 ? 14.461 -20.453 6.297 1 98.75 240 LYS A C 1
ATOM 1747 O O . LYS A 1 240 ? 13.242 -20.547 6.125 1 98.75 240 LYS A O 1
ATOM 1752 N N . VAL A 1 241 ? 15.188 -19.641 5.594 1 98.88 241 VAL A N 1
ATOM 1753 C CA . VAL A 1 241 ? 14.703 -18.875 4.453 1 98.88 241 VAL A CA 1
ATOM 1754 C C . VAL A 1 241 ? 15.406 -19.344 3.182 1 98.88 241 VAL A C 1
ATOM 1756 O O . VAL A 1 241 ? 16.641 -19.312 3.1 1 98.88 241 VAL A O 1
ATOM 1759 N N . GLN A 1 242 ? 14.633 -19.812 2.232 1 98.81 242 GLN A N 1
ATOM 1760 C CA . GLN A 1 242 ? 15.148 -20.281 0.951 1 98.81 242 GLN A CA 1
ATOM 1761 C C . GLN A 1 242 ? 15.047 -19.188 -0.115 1 98.81 242 GLN A C 1
ATOM 1763 O O . GLN A 1 242 ? 14.617 -18.078 0.172 1 98.81 242 GLN A O 1
ATOM 1768 N N . ILE A 1 243 ? 15.547 -19.516 -1.318 1 98.81 243 ILE A N 1
ATOM 1769 C CA . ILE A 1 243 ? 15.586 -18.531 -2.398 1 98.81 243 ILE A CA 1
ATOM 1770 C C . ILE A 1 243 ? 14.812 -19.062 -3.604 1 98.81 243 ILE A C 1
ATOM 1772 O O . ILE A 1 243 ? 14.711 -20.266 -3.801 1 98.81 243 ILE A O 1
ATOM 1776 N N . ALA A 1 244 ? 14.156 -18.203 -4.32 1 98.81 244 ALA A N 1
ATOM 1777 C CA . ALA A 1 244 ? 13.492 -18.484 -5.594 1 98.81 244 ALA A CA 1
ATOM 1778 C C . ALA A 1 244 ? 13.82 -17.406 -6.629 1 98.81 244 ALA A C 1
ATOM 1780 O O . ALA A 1 244 ? 14.289 -16.328 -6.277 1 98.81 244 ALA A O 1
ATOM 1781 N N . MET A 1 245 ? 13.633 -17.75 -7.891 1 98.44 245 MET A N 1
ATOM 1782 C CA . MET A 1 245 ? 13.875 -16.797 -8.969 1 98.44 245 MET A CA 1
ATOM 1783 C C . MET A 1 245 ? 12.711 -16.766 -9.953 1 98.44 245 MET A C 1
ATOM 1785 O O . MET A 1 245 ? 12.102 -17.812 -10.219 1 98.44 245 MET A O 1
ATOM 1789 N N . ASP A 1 246 ? 12.367 -15.656 -10.422 1 97.5 246 ASP A N 1
ATOM 1790 C CA . ASP A 1 246 ? 11.555 -15.445 -11.609 1 97.5 246 ASP A CA 1
ATOM 1791 C C . ASP A 1 246 ? 12.391 -14.859 -12.75 1 97.5 246 ASP A C 1
ATOM 1793 O O . ASP A 1 246 ? 12.703 -13.672 -12.75 1 97.5 246 ASP A O 1
ATOM 1797 N N . VAL A 1 247 ? 12.656 -15.719 -13.688 1 97.25 247 VAL A N 1
ATOM 1798 C CA . VAL A 1 247 ? 13.648 -15.383 -14.711 1 97.25 247 VAL A CA 1
ATOM 1799 C C . VAL A 1 247 ? 12.992 -14.562 -15.812 1 97.25 247 VAL A C 1
ATOM 1801 O O . VAL A 1 247 ? 13.594 -13.625 -16.344 1 97.25 247 VAL A O 1
ATOM 1804 N N . ALA A 1 248 ? 11.781 -14.859 -16.156 1 94.69 248 ALA A N 1
ATOM 1805 C CA . ALA A 1 248 ? 11.078 -14.211 -17.25 1 94.69 248 ALA A CA 1
ATOM 1806 C C . ALA A 1 248 ? 11.922 -14.227 -18.531 1 94.69 248 ALA A C 1
ATOM 1808 O O . ALA A 1 248 ? 12.141 -13.188 -19.141 1 94.69 248 ALA A O 1
ATOM 1809 N N . ALA A 1 249 ? 12.289 -15.375 -18.953 1 96.75 249 ALA A N 1
ATOM 1810 C CA . ALA A 1 249 ? 13.305 -15.531 -19.984 1 96.75 249 ALA A CA 1
ATOM 1811 C C . ALA A 1 249 ? 12.789 -15.078 -21.344 1 96.75 249 ALA A C 1
ATOM 1813 O O . ALA A 1 249 ? 13.57 -14.766 -22.234 1 96.75 249 ALA A O 1
ATOM 1814 N N . SER A 1 250 ? 11.477 -15.039 -21.531 1 94.5 250 SER A N 1
ATOM 1815 C CA . SER A 1 250 ? 10.906 -14.547 -22.781 1 94.5 250 SER A CA 1
ATOM 1816 C C . SER A 1 250 ? 11.414 -13.141 -23.109 1 94.5 250 SER A C 1
ATOM 1818 O O . SER A 1 250 ? 11.562 -12.781 -24.281 1 94.5 250 SER A O 1
ATOM 1820 N N . GLU A 1 251 ? 11.766 -12.391 -22.094 1 92.62 251 GLU A N 1
ATOM 1821 C CA . GLU A 1 251 ? 12.141 -10.992 -22.25 1 92.62 251 GLU A CA 1
ATOM 1822 C C . GLU A 1 251 ? 13.5 -10.859 -22.938 1 92.62 251 GLU A C 1
ATOM 1824 O O . GLU A 1 251 ? 13.797 -9.82 -23.531 1 92.62 251 GLU A O 1
ATOM 1829 N N . PHE A 1 252 ? 14.32 -11.859 -22.891 1 95.44 252 PHE A N 1
ATOM 1830 C CA . PHE A 1 252 ? 15.648 -11.734 -23.484 1 95.44 252 PHE A CA 1
ATOM 1831 C C . PHE A 1 252 ? 15.914 -12.867 -24.469 1 95.44 252 PHE A C 1
ATOM 1833 O O . PHE A 1 252 ? 17.078 -13.203 -24.719 1 95.44 252 PHE A O 1
ATOM 1840 N N . TYR A 1 253 ? 14.844 -13.484 -24.906 1 96.38 253 TYR A N 1
ATOM 1841 C CA . TYR A 1 253 ? 14.93 -14.516 -25.938 1 96.38 253 TYR A CA 1
ATOM 1842 C C . TYR A 1 253 ? 14.953 -13.898 -27.328 1 96.38 253 TYR A C 1
ATOM 1844 O O . TYR A 1 253 ? 14.125 -13.039 -27.641 1 96.38 253 TYR A O 1
ATOM 1852 N N . LYS A 1 254 ? 15.914 -14.297 -28.125 1 96.38 254 LYS A N 1
ATOM 1853 C CA . LYS A 1 254 ? 16 -13.93 -29.547 1 96.38 254 LYS A CA 1
ATOM 1854 C C . LYS A 1 254 ? 15.461 -15.039 -30.438 1 96.38 254 LYS A C 1
ATOM 1856 O O . LYS A 1 254 ? 16.203 -15.961 -30.797 1 96.38 254 LYS A O 1
ATOM 1861 N N . GLU A 1 255 ? 14.297 -14.867 -30.875 1 93.56 255 GLU A N 1
ATOM 1862 C CA . GLU A 1 255 ? 13.547 -15.922 -31.547 1 93.56 255 GLU A CA 1
ATOM 1863 C C . GLU A 1 255 ? 14.211 -16.297 -32.875 1 93.56 255 GLU A C 1
ATOM 1865 O O . GLU A 1 255 ? 14.234 -17.469 -33.25 1 93.56 255 GLU A O 1
ATOM 1870 N N . ASP A 1 256 ? 14.703 -15.312 -33.594 1 94.94 256 ASP A N 1
ATOM 1871 C CA . ASP A 1 256 ? 15.242 -15.523 -34.938 1 94.94 256 ASP A CA 1
ATOM 1872 C C . ASP A 1 256 ? 16.453 -16.453 -34.906 1 94.94 256 ASP A C 1
ATOM 1874 O O . ASP A 1 256 ? 16.656 -17.25 -35.812 1 94.94 256 ASP A O 1
ATOM 1878 N N . VAL A 1 257 ? 17.266 -16.344 -33.812 1 95.88 257 VAL A N 1
ATOM 1879 C CA . VAL A 1 257 ? 18.5 -17.125 -33.75 1 95.88 257 VAL A CA 1
ATOM 1880 C C . VAL A 1 257 ? 18.375 -18.172 -32.656 1 95.88 257 VAL A C 1
ATOM 1882 O O . VAL A 1 257 ? 19.281 -18.984 -32.438 1 95.88 257 VAL A O 1
ATOM 1885 N N . LYS A 1 258 ? 17.266 -18.203 -31.875 1 96.19 258 LYS A N 1
ATOM 1886 C CA . LYS A 1 258 ? 16.953 -19.172 -30.828 1 96.19 258 LYS A CA 1
ATOM 1887 C C . LYS A 1 258 ? 18.031 -19.156 -29.734 1 96.19 258 LYS A C 1
ATOM 1889 O O . LYS A 1 258 ? 18.562 -20.203 -29.359 1 96.19 258 LYS A O 1
ATOM 1894 N N . LYS A 1 259 ? 18.375 -18.016 -29.359 1 98 259 LYS A N 1
ATOM 1895 C CA . LYS A 1 259 ? 19.359 -17.797 -28.297 1 98 259 LYS A CA 1
ATOM 1896 C C . LYS A 1 259 ? 18.828 -16.797 -27.266 1 98 259 LYS A C 1
ATOM 1898 O O . LYS A 1 259 ? 17.812 -16.156 -27.484 1 98 259 LYS A O 1
ATOM 1903 N N . TYR A 1 260 ? 19.422 -16.812 -26.125 1 98.12 260 TYR A N 1
ATOM 1904 C CA . TYR A 1 260 ? 19.078 -15.898 -25.047 1 98.12 260 TYR A CA 1
ATOM 1905 C C . TYR A 1 260 ? 20.156 -14.836 -24.859 1 98.12 260 TYR A C 1
ATOM 1907 O O . TYR A 1 260 ? 21.344 -15.164 -24.734 1 98.12 260 TYR A O 1
ATOM 1915 N N . ASP A 1 261 ? 19.75 -13.547 -24.875 1 97.44 261 ASP A N 1
ATOM 1916 C CA . ASP A 1 261 ? 20.625 -12.398 -24.719 1 97.44 261 ASP A CA 1
ATOM 1917 C C . ASP A 1 261 ? 20.578 -11.867 -23.281 1 97.44 261 ASP A C 1
ATOM 1919 O O . ASP A 1 261 ? 19.75 -11.023 -22.953 1 97.44 261 ASP A O 1
ATOM 1923 N N . LEU A 1 262 ? 21.531 -12.258 -22.438 1 95.75 262 LEU A N 1
ATOM 1924 C CA . LEU A 1 262 ? 21.531 -11.867 -21.031 1 95.75 262 LEU A CA 1
ATOM 1925 C C . LEU A 1 262 ? 21.906 -10.398 -20.891 1 95.75 262 LEU A C 1
ATOM 1927 O O . LEU A 1 262 ? 21.797 -9.836 -19.797 1 95.75 262 LEU A O 1
ATOM 1931 N N . ASP A 1 263 ? 22.312 -9.719 -21.953 1 94.19 263 ASP A N 1
ATOM 1932 C CA . ASP A 1 263 ? 22.609 -8.289 -22 1 94.19 263 ASP A CA 1
ATOM 1933 C C . ASP A 1 263 ? 21.594 -7.539 -22.844 1 94.19 263 ASP A C 1
ATOM 1935 O O . ASP A 1 263 ? 21.922 -6.566 -23.531 1 94.19 263 ASP A O 1
ATOM 1939 N N . PHE A 1 264 ? 20.344 -7.988 -22.812 1 93.5 264 PHE A N 1
ATOM 1940 C CA . PHE A 1 264 ? 19.312 -7.547 -23.734 1 93.5 264 PHE A CA 1
ATOM 1941 C C . PHE A 1 264 ? 18.984 -6.078 -23.516 1 93.5 264 PHE A C 1
ATOM 1943 O O . PHE A 1 264 ? 18.406 -5.426 -24.406 1 93.5 264 PHE A O 1
ATOM 1950 N N . LYS A 1 265 ? 19.312 -5.473 -22.422 1 88.94 265 LYS A N 1
ATOM 1951 C CA . LYS A 1 265 ? 19.016 -4.078 -22.125 1 88.94 265 LYS A CA 1
ATOM 1952 C C . LYS A 1 265 ? 20.062 -3.143 -22.719 1 88.94 265 LYS A C 1
ATOM 1954 O O . LYS A 1 265 ? 19.859 -1.928 -22.766 1 88.94 265 LYS A O 1
ATOM 1959 N N . ASN A 1 266 ? 21.141 -3.734 -23.141 1 89 266 ASN A N 1
ATOM 1960 C CA . ASN A 1 266 ? 22.188 -3.018 -23.859 1 89 266 ASN A CA 1
ATOM 1961 C C . ASN A 1 266 ? 21.922 -2.99 -25.359 1 89 266 ASN A C 1
ATOM 1963 O O . ASN A 1 266 ? 21.969 -4.027 -26.031 1 89 266 ASN A O 1
ATOM 1967 N N . PRO A 1 267 ? 21.688 -1.814 -25.875 1 87.88 267 PRO A N 1
ATOM 1968 C CA . PRO A 1 267 ? 21.406 -1.757 -27.312 1 87.88 267 PRO A CA 1
ATOM 1969 C C . PRO A 1 267 ? 22.562 -2.275 -28.156 1 87.88 267 PRO A C 1
ATOM 1971 O O . PRO A 1 267 ? 22.359 -2.654 -29.312 1 87.88 267 PRO A O 1
ATOM 1974 N N . ASN A 1 268 ? 23.719 -2.293 -27.578 1 92.5 268 ASN A N 1
ATOM 1975 C CA . ASN A 1 268 ? 24.891 -2.789 -28.281 1 92.5 268 ASN A CA 1
ATOM 1976 C C . ASN A 1 268 ? 25.312 -4.16 -27.75 1 92.5 268 ASN A C 1
ATOM 1978 O O . ASN A 1 268 ? 26.516 -4.449 -27.641 1 92.5 268 ASN A O 1
ATOM 1982 N N . SER A 1 269 ? 24.297 -4.949 -27.375 1 94.44 269 SER A N 1
ATOM 1983 C CA . SER A 1 269 ? 24.578 -6.285 -26.859 1 94.44 269 SER A CA 1
ATOM 1984 C C . SER A 1 269 ? 25.406 -7.098 -27.844 1 94.44 269 SER A C 1
ATOM 1986 O O . SER A 1 269 ? 25.172 -7.055 -29.062 1 94.44 269 SER A O 1
ATOM 1988 N N . ASP A 1 270 ? 26.422 -7.773 -27.391 1 96.06 270 ASP A N 1
ATOM 1989 C CA . ASP A 1 270 ? 27.344 -8.586 -28.188 1 96.06 270 ASP A CA 1
ATOM 1990 C C . ASP A 1 270 ? 26.719 -9.938 -28.531 1 96.06 270 ASP A C 1
ATOM 1992 O O . ASP A 1 270 ? 26.641 -10.82 -27.672 1 96.06 270 ASP A O 1
ATOM 1996 N N . GLN A 1 271 ? 26.438 -10.227 -29.734 1 96.06 271 GLN A N 1
ATOM 1997 C CA . GLN A 1 271 ? 25.734 -11.43 -30.188 1 96.06 271 GLN A CA 1
ATOM 1998 C C . GLN A 1 271 ? 26.562 -12.68 -29.906 1 96.06 271 GLN A C 1
ATOM 2000 O O . GLN A 1 271 ? 26 -13.766 -29.734 1 96.06 271 GLN A O 1
ATOM 2005 N N . SER A 1 272 ? 27.828 -12.445 -29.953 1 96.75 272 SER A N 1
ATOM 2006 C CA . SER A 1 272 ? 28.703 -13.594 -29.719 1 96.75 272 SER A CA 1
ATOM 2007 C C . SER A 1 272 ? 28.547 -14.125 -28.297 1 96.75 272 SER A C 1
ATOM 2009 O O . SER A 1 272 ? 28.953 -15.25 -28 1 96.75 272 SER A O 1
ATOM 2011 N N . LYS A 1 273 ? 27.875 -13.398 -27.438 1 96.12 273 LYS A N 1
ATOM 2012 C CA . LYS A 1 273 ? 27.734 -13.781 -26.031 1 96.12 273 LYS A CA 1
ATOM 2013 C C . LYS A 1 273 ? 26.328 -14.32 -25.766 1 96.12 273 LYS A C 1
ATOM 2015 O O . LYS A 1 273 ? 26.016 -14.734 -24.641 1 96.12 273 LYS A O 1
ATOM 2020 N N . TRP A 1 274 ? 25.516 -14.328 -26.781 1 97.94 274 TRP A N 1
ATOM 2021 C CA . TRP A 1 274 ? 24.188 -14.93 -26.641 1 97.94 274 TRP A CA 1
ATOM 2022 C C . TRP A 1 274 ? 24.297 -16.438 -26.422 1 97.94 274 TRP A C 1
ATOM 2024 O O . TRP A 1 274 ? 25.141 -17.094 -27.016 1 97.94 274 TRP A O 1
ATOM 2034 N N . ILE A 1 275 ? 23.422 -16.969 -25.609 1 98.31 275 ILE A N 1
ATOM 2035 C CA . ILE A 1 275 ? 23.609 -18.359 -25.203 1 98.31 275 ILE A CA 1
ATOM 2036 C C . ILE A 1 275 ? 22.391 -19.188 -25.625 1 98.31 275 ILE A C 1
ATOM 2038 O O . ILE A 1 275 ? 21.297 -18.641 -25.812 1 98.31 275 ILE A O 1
ATOM 2042 N N . THR A 1 276 ? 22.578 -20.469 -25.719 1 97.94 276 THR A N 1
ATOM 2043 C CA . THR A 1 276 ? 21.5 -21.391 -26.094 1 97.94 276 THR A CA 1
ATOM 2044 C C . THR A 1 276 ? 20.672 -21.766 -24.875 1 97.94 276 THR A C 1
ATOM 2046 O O . THR A 1 276 ? 21.047 -21.469 -23.734 1 97.94 276 THR A O 1
ATOM 2049 N N . SER A 1 277 ? 19.562 -22.453 -25.141 1 97.94 277 SER A N 1
ATOM 2050 C CA . SER A 1 277 ? 18.719 -22.953 -24.047 1 97.94 277 SER A CA 1
ATOM 2051 C C . SER A 1 277 ? 19.5 -23.938 -23.172 1 97.94 277 SER A C 1
ATOM 2053 O O . SER A 1 277 ? 19.312 -23.953 -21.953 1 97.94 277 SER A O 1
ATOM 2055 N N . LYS A 1 278 ? 20.281 -24.75 -23.766 1 97.62 278 LYS A N 1
ATOM 2056 C CA . LYS A 1 278 ? 21.078 -25.719 -23.016 1 97.62 278 LYS A CA 1
ATOM 2057 C C . LYS A 1 278 ? 22.062 -25.016 -22.078 1 97.62 278 LYS A C 1
ATOM 2059 O O . LYS A 1 278 ? 22.234 -25.438 -20.922 1 97.62 278 LYS A O 1
ATOM 2064 N N . GLU A 1 279 ? 22.75 -24.031 -22.625 1 98.06 279 GLU A N 1
ATOM 2065 C CA . GLU A 1 279 ? 23.688 -23.281 -21.812 1 98.06 279 GLU A CA 1
ATOM 2066 C C . GLU A 1 279 ? 22.984 -22.562 -20.672 1 98.06 279 GLU A C 1
ATOM 2068 O O . GLU A 1 279 ? 23.516 -22.469 -19.562 1 98.06 279 GLU A O 1
ATOM 2073 N N . LEU A 1 280 ? 21.859 -22.031 -20.969 1 98.31 280 LEU A N 1
ATOM 2074 C CA . LEU A 1 280 ? 21.078 -21.359 -19.938 1 98.31 280 LEU A CA 1
ATOM 2075 C C . LEU A 1 280 ? 20.641 -22.344 -18.844 1 98.31 280 LEU A C 1
ATOM 2077 O O . LEU A 1 280 ? 20.688 -22.016 -17.656 1 98.31 280 LEU A O 1
ATOM 2081 N N . ALA A 1 281 ? 20.234 -23.516 -19.219 1 98.12 281 ALA A N 1
ATOM 2082 C CA . ALA A 1 281 ? 19.875 -24.562 -18.266 1 98.12 281 ALA A CA 1
ATOM 2083 C C . ALA A 1 281 ? 21.031 -24.906 -17.344 1 98.12 281 ALA A C 1
ATOM 2085 O O . ALA A 1 281 ? 20.859 -25.094 -16.141 1 98.12 281 ALA A O 1
ATOM 2086 N N . ILE A 1 282 ? 22.203 -25.047 -17.922 1 97.5 282 ILE A N 1
ATOM 2087 C CA . ILE A 1 282 ? 23.406 -25.344 -17.156 1 97.5 282 ILE A CA 1
ATOM 2088 C C . ILE A 1 282 ? 23.641 -24.234 -16.125 1 97.5 282 ILE A C 1
ATOM 2090 O O . ILE A 1 282 ? 24.016 -24.516 -14.977 1 97.5 282 ILE A O 1
ATOM 2094 N N . ARG A 1 283 ? 23.391 -23 -16.547 1 97.31 283 ARG A N 1
ATOM 2095 C CA . ARG A 1 283 ? 23.547 -21.875 -15.633 1 97.31 283 ARG A CA 1
ATOM 2096 C C . ARG A 1 283 ? 22.609 -22.016 -14.445 1 97.31 283 ARG A C 1
ATOM 2098 O O . ARG A 1 283 ? 23 -21.766 -13.297 1 97.31 283 ARG A O 1
ATOM 2105 N N . TYR A 1 284 ? 21.359 -22.359 -14.703 1 98.25 284 TYR A N 1
ATOM 2106 C CA . TYR A 1 284 ? 20.391 -22.547 -13.625 1 98.25 284 TYR A CA 1
ATOM 2107 C C . TYR A 1 284 ? 20.859 -23.625 -12.664 1 98.25 284 TYR A C 1
ATOM 2109 O O . TYR A 1 284 ? 20.734 -23.484 -11.445 1 98.25 284 TYR A O 1
ATOM 2117 N N . GLU A 1 285 ? 21.328 -24.719 -13.172 1 96.38 285 GLU A N 1
ATOM 2118 C CA . GLU A 1 285 ? 21.797 -25.844 -12.359 1 96.38 285 GLU A CA 1
ATOM 2119 C C . GLU A 1 285 ? 22.984 -25.438 -11.484 1 96.38 285 GLU A C 1
ATOM 2121 O O . GLU A 1 285 ? 23.062 -25.828 -10.32 1 96.38 285 GLU A O 1
ATOM 2126 N N . GLU A 1 286 ? 23.891 -24.688 -12.07 1 97.06 286 GLU A N 1
ATOM 2127 C CA . GLU A 1 286 ? 25.031 -24.188 -11.312 1 97.06 286 GLU A CA 1
ATOM 2128 C C . GLU A 1 286 ? 24.594 -23.297 -10.156 1 97.06 286 GLU A C 1
ATOM 2130 O O . GLU A 1 286 ? 25.109 -23.422 -9.039 1 97.06 286 GLU A O 1
ATOM 2135 N N . LEU A 1 287 ? 23.656 -22.391 -10.422 1 98 287 LEU A N 1
ATOM 2136 C CA . LEU A 1 287 ? 23.125 -21.516 -9.383 1 98 287 LEU A CA 1
ATOM 2137 C C . LEU A 1 287 ? 22.422 -22.328 -8.289 1 98 287 LEU A C 1
ATOM 2139 O O . LEU A 1 287 ? 22.594 -22.047 -7.102 1 98 287 LEU A O 1
ATOM 2143 N N . ALA A 1 288 ? 21.656 -23.312 -8.688 1 96.81 288 ALA A N 1
ATOM 2144 C CA . ALA A 1 288 ? 20.891 -24.125 -7.742 1 96.81 288 ALA A CA 1
ATOM 2145 C C . ALA A 1 288 ? 21.812 -24.953 -6.855 1 96.81 288 ALA A C 1
ATOM 2147 O O . ALA A 1 288 ? 21.438 -25.312 -5.73 1 96.81 288 ALA A O 1
ATOM 2148 N N . LYS A 1 289 ? 22.953 -25.328 -7.32 1 96.25 289 LYS A N 1
ATOM 2149 C CA . LYS A 1 289 ? 23.938 -26.062 -6.531 1 96.25 289 LYS A CA 1
ATOM 2150 C C . LYS A 1 289 ? 24.625 -25.156 -5.508 1 96.25 289 LYS A C 1
ATOM 2152 O O . LYS A 1 289 ? 24.969 -25.594 -4.414 1 96.25 289 LYS A O 1
ATOM 2157 N N . LYS A 1 290 ? 24.734 -23.953 -5.883 1 97.56 290 LYS A N 1
ATOM 2158 C CA . LYS A 1 290 ? 25.516 -23 -5.082 1 97.56 290 LYS A CA 1
ATOM 2159 C C . LYS A 1 290 ? 24.641 -22.312 -4.047 1 97.56 290 LYS A C 1
ATOM 2161 O O . LYS A 1 290 ? 25.094 -21.969 -2.959 1 97.56 290 LYS A O 1
ATOM 2166 N N . TYR A 1 291 ? 23.422 -22.047 -4.344 1 98.25 291 TYR A N 1
ATOM 2167 C CA . TYR A 1 291 ? 22.5 -21.297 -3.488 1 98.25 291 TYR A CA 1
ATOM 2168 C C . TYR A 1 291 ? 21.281 -22.141 -3.141 1 98.25 291 TYR A C 1
ATOM 2170 O O . TYR A 1 291 ? 20.938 -23.078 -3.861 1 98.25 291 TYR A O 1
ATOM 2178 N N . PRO A 1 292 ? 20.641 -21.844 -2 1 97.88 292 PRO A N 1
ATOM 2179 C CA . PRO A 1 292 ? 19.469 -22.625 -1.61 1 97.88 292 PRO A CA 1
ATOM 2180 C C . PRO A 1 292 ? 18.219 -22.266 -2.416 1 97.88 292 PRO A C 1
ATOM 2182 O O . PRO A 1 292 ? 17.203 -21.859 -1.845 1 97.88 292 PRO A O 1
ATOM 2185 N N . ILE A 1 293 ? 18.25 -22.5 -3.721 1 98.5 293 ILE A N 1
ATOM 2186 C CA . ILE A 1 293 ? 17.156 -22.219 -4.637 1 98.5 293 ILE A CA 1
ATOM 2187 C C . ILE A 1 293 ? 16.172 -23.375 -4.641 1 98.5 293 ILE A C 1
ATOM 2189 O O . ILE A 1 293 ? 16.547 -24.516 -4.891 1 98.5 293 ILE A O 1
ATOM 2193 N N . VAL A 1 294 ? 14.891 -23.016 -4.383 1 98.25 294 VAL A N 1
ATOM 2194 C CA . VAL A 1 294 ? 13.906 -24.078 -4.262 1 98.25 294 VAL A CA 1
ATOM 2195 C C . VAL A 1 294 ? 12.859 -23.938 -5.355 1 98.25 294 VAL A C 1
ATOM 2197 O O . VAL A 1 294 ? 12.016 -24.828 -5.535 1 98.25 294 VAL A O 1
ATOM 2200 N N . SER A 1 295 ? 12.875 -22.859 -6.141 1 98.69 295 SER A N 1
ATOM 2201 C CA . SER A 1 295 ? 11.859 -22.609 -7.152 1 98.69 295 SER A CA 1
ATOM 2202 C C . SER A 1 295 ? 12.398 -21.719 -8.273 1 98.69 295 SER A C 1
ATOM 2204 O O . SER A 1 295 ? 13.078 -20.734 -8.008 1 98.69 295 SER A O 1
ATOM 2206 N N . ILE A 1 296 ? 12.219 -22.062 -9.508 1 98.75 296 ILE A N 1
ATOM 2207 C CA . ILE A 1 296 ? 12.578 -21.266 -10.672 1 98.75 296 ILE A CA 1
ATOM 2208 C C . ILE A 1 296 ? 11.344 -21.062 -11.555 1 98.75 296 ILE A C 1
ATOM 2210 O O . ILE A 1 296 ? 10.734 -22.031 -12 1 98.75 296 ILE A O 1
ATOM 2214 N N . GLU A 1 297 ? 10.984 -19.797 -11.758 1 98.38 297 GLU A N 1
ATOM 2215 C CA . GLU A 1 297 ? 9.828 -19.406 -12.57 1 98.38 297 GLU A CA 1
ATOM 2216 C C . GLU A 1 297 ? 10.266 -18.922 -13.953 1 98.38 297 GLU A C 1
ATOM 2218 O O . GLU A 1 297 ? 11.188 -18.109 -14.07 1 98.38 297 GLU A O 1
ATOM 2223 N N . ASP A 1 298 ? 9.68 -19.453 -15.008 1 97.19 298 ASP A N 1
ATOM 2224 C CA . ASP A 1 298 ? 9.875 -19.047 -16.391 1 97.19 298 ASP A CA 1
ATOM 2225 C C . ASP A 1 298 ? 11.352 -19.094 -16.781 1 97.19 298 ASP A C 1
ATOM 2227 O O . ASP A 1 298 ? 11.898 -18.109 -17.281 1 97.19 298 ASP A O 1
ATOM 2231 N N . PRO A 1 299 ? 11.922 -20.234 -16.641 1 98.44 299 PRO A N 1
ATOM 2232 C CA . PRO A 1 299 ? 13.336 -20.359 -16.984 1 98.44 299 PRO A CA 1
ATOM 2233 C C . PRO A 1 299 ? 13.594 -20.172 -18.484 1 98.44 299 PRO A C 1
ATOM 2235 O O . PRO A 1 299 ? 14.719 -19.844 -18.875 1 98.44 299 PRO A O 1
ATOM 2238 N N . PHE A 1 300 ? 12.609 -20.359 -19.297 1 98.25 300 PHE A N 1
ATOM 2239 C CA . PHE A 1 300 ? 12.789 -20.266 -20.75 1 98.25 300 PHE A CA 1
ATOM 2240 C C . PHE A 1 300 ? 11.641 -19.484 -21.375 1 98.25 300 PHE A C 1
ATOM 2242 O O . PHE A 1 300 ? 10.672 -19.141 -20.703 1 98.25 300 PHE A O 1
ATOM 2249 N N . ALA A 1 301 ? 11.812 -19.172 -22.672 1 96.62 301 ALA A N 1
ATOM 2250 C CA . ALA A 1 301 ? 10.805 -18.422 -23.422 1 96.62 301 ALA A CA 1
ATOM 2251 C C . ALA A 1 301 ? 9.484 -19.172 -23.469 1 96.62 301 ALA A C 1
ATOM 2253 O O . ALA A 1 301 ? 9.461 -20.406 -23.5 1 96.62 301 ALA A O 1
ATOM 2254 N N . GLU A 1 302 ? 8.383 -18.516 -23.562 1 94.94 302 GLU A N 1
ATOM 2255 C CA . GLU A 1 302 ? 7.02 -19.016 -23.391 1 94.94 302 GLU A CA 1
ATOM 2256 C C . GLU A 1 302 ? 6.684 -20.078 -24.422 1 94.94 302 GLU A C 1
ATOM 2258 O O . GLU A 1 302 ? 5.832 -20.953 -24.188 1 94.94 302 GLU A O 1
ATOM 2263 N N . ASP A 1 303 ? 7.367 -20.094 -25.609 1 94.06 303 ASP A N 1
ATOM 2264 C CA . ASP A 1 303 ? 7.035 -21.078 -26.625 1 94.06 303 ASP A CA 1
ATOM 2265 C C . ASP A 1 303 ? 8.211 -22.016 -26.891 1 94.06 303 ASP A C 1
ATOM 2267 O O . ASP A 1 303 ? 8.203 -22.781 -27.859 1 94.06 303 ASP A O 1
ATOM 2271 N N . ASP A 1 304 ? 9.258 -21.891 -26.094 1 95.75 304 ASP A N 1
ATOM 2272 C CA . ASP A 1 304 ? 10.383 -22.812 -26.188 1 95.75 304 ASP A CA 1
ATOM 2273 C C . ASP A 1 304 ? 10.094 -24.094 -25.391 1 95.75 304 ASP A C 1
ATOM 2275 O O . ASP A 1 304 ? 10.852 -24.469 -24.5 1 95.75 304 ASP A O 1
ATOM 2279 N N . TRP A 1 305 ? 9.078 -24.859 -25.812 1 97.12 305 TRP A N 1
ATOM 2280 C CA . TRP A 1 305 ? 8.562 -26.031 -25.109 1 97.12 305 TRP A CA 1
ATOM 2281 C C . TRP A 1 305 ? 9.656 -27.078 -24.922 1 97.12 305 TRP A C 1
ATOM 2283 O O . TRP A 1 305 ? 9.742 -27.719 -23.875 1 97.12 305 TRP A O 1
ATOM 2293 N N . GLU A 1 306 ? 10.469 -27.234 -25.922 1 97 306 GLU A N 1
ATOM 2294 C CA . GLU A 1 306 ? 11.539 -28.234 -25.844 1 97 306 GLU A CA 1
ATOM 2295 C C . GLU A 1 306 ? 12.5 -27.938 -24.703 1 97 306 GLU A C 1
ATOM 2297 O O . GLU A 1 306 ? 12.891 -28.844 -23.969 1 97 306 GLU A O 1
ATOM 2302 N N . ALA A 1 307 ? 12.898 -26.656 -24.609 1 98 307 ALA A N 1
ATOM 2303 C CA . ALA A 1 307 ? 13.805 -26.266 -23.531 1 98 307 ALA A CA 1
ATOM 2304 C C . ALA A 1 307 ? 13.172 -26.531 -22.156 1 98 307 ALA A C 1
ATOM 2306 O O . ALA A 1 307 ? 13.844 -27 -21.234 1 98 307 ALA A O 1
ATOM 2307 N N . TRP A 1 308 ? 11.891 -26.219 -22.031 1 98.31 308 TRP A N 1
ATOM 2308 C CA . TRP A 1 308 ? 11.156 -26.453 -20.797 1 98.31 308 TRP A CA 1
ATOM 2309 C C . TRP A 1 308 ? 11.172 -27.938 -20.453 1 98.31 308 TRP A C 1
ATOM 2311 O O . TRP A 1 308 ? 11.516 -28.312 -19.328 1 98.31 308 TRP A O 1
ATOM 2321 N N . ASN A 1 309 ? 10.758 -28.766 -21.422 1 97.94 309 ASN A N 1
ATOM 2322 C CA . ASN A 1 309 ? 10.641 -30.219 -21.219 1 97.94 309 ASN A CA 1
ATOM 2323 C C . ASN A 1 309 ? 11.977 -30.828 -20.812 1 97.94 309 ASN A C 1
ATOM 2325 O O . ASN A 1 309 ? 12.031 -31.641 -19.891 1 97.94 309 ASN A O 1
ATOM 2329 N N . GLU A 1 310 ? 13.008 -30.438 -21.5 1 97.5 310 GLU A N 1
ATOM 2330 C CA . GLU A 1 310 ? 14.328 -30.984 -21.203 1 97.5 310 GLU A CA 1
ATOM 2331 C C . GLU A 1 310 ? 14.82 -30.562 -19.828 1 97.5 310 GLU A C 1
ATOM 2333 O O . GLU A 1 310 ? 15.344 -31.391 -19.078 1 97.5 310 GLU A O 1
ATOM 2338 N N . PHE A 1 311 ? 14.68 -29.359 -19.484 1 97.94 311 PHE A N 1
ATOM 2339 C CA . PHE A 1 311 ? 15.141 -28.828 -18.219 1 97.94 311 PHE A CA 1
ATOM 2340 C C . PHE A 1 311 ? 14.438 -29.531 -17.047 1 97.94 311 PHE A C 1
ATOM 2342 O O . PHE A 1 311 ? 15.078 -29.906 -16.062 1 97.94 311 PHE A O 1
ATOM 2349 N N . HIS A 1 312 ? 13.094 -29.609 -17.156 1 96.69 312 HIS A N 1
ATOM 2350 C CA . HIS A 1 312 ? 12.289 -30.156 -16.078 1 96.69 312 HIS A CA 1
ATOM 2351 C C . HIS A 1 312 ? 12.664 -31.609 -15.797 1 96.69 312 HIS A C 1
ATOM 2353 O O . HIS A 1 312 ? 12.516 -32.094 -14.672 1 96.69 312 HIS A O 1
ATOM 2359 N N . LYS A 1 313 ? 13.281 -32.375 -16.719 1 95.06 313 LYS A N 1
ATOM 2360 C CA . LYS A 1 313 ? 13.758 -33.719 -16.516 1 95.06 313 LYS A CA 1
ATOM 2361 C C . LYS A 1 313 ? 14.891 -33.781 -15.492 1 95.06 313 LYS A C 1
ATOM 2363 O O . LYS A 1 313 ? 15.078 -34.781 -14.805 1 95.06 313 LYS A O 1
ATOM 2368 N N . HIS A 1 314 ? 15.594 -32.625 -15.43 1 92.31 314 HIS A N 1
ATOM 2369 C CA . HIS A 1 314 ? 16.828 -32.656 -14.656 1 92.31 314 HIS A CA 1
ATOM 2370 C C . HIS A 1 314 ? 16.734 -31.781 -13.414 1 92.31 314 HIS A C 1
ATOM 2372 O O . HIS A 1 314 ? 17.625 -31.797 -12.57 1 92.31 314 HIS A O 1
ATOM 2378 N N . TYR A 1 315 ? 15.82 -31 -13.305 1 92.81 315 TYR A N 1
ATOM 2379 C CA . TYR A 1 315 ? 15.578 -30.141 -12.148 1 92.81 315 TYR A CA 1
ATOM 2380 C C . TYR A 1 315 ? 14.32 -30.578 -11.406 1 92.81 315 TYR A C 1
ATOM 2382 O O . TYR A 1 315 ? 13.211 -30.188 -11.773 1 92.81 315 TYR A O 1
ATOM 2390 N N . SER A 1 316 ? 14.469 -31.172 -10.297 1 88.88 316 SER A N 1
ATOM 2391 C CA . SER A 1 316 ? 13.352 -31.844 -9.625 1 88.88 316 SER A CA 1
ATOM 2392 C C . SER A 1 316 ? 12.617 -30.891 -8.695 1 88.88 316 SER A C 1
ATOM 2394 O O . SER A 1 316 ? 11.508 -31.172 -8.25 1 88.88 316 SER A O 1
ATOM 2396 N N . LEU A 1 317 ? 13.258 -29.797 -8.352 1 94.94 317 LEU A N 1
ATOM 2397 C CA . LEU A 1 317 ? 12.57 -28.828 -7.492 1 94.94 317 LEU A CA 1
ATOM 2398 C C . LEU A 1 317 ? 11.469 -28.109 -8.258 1 94.94 317 LEU A C 1
ATOM 2400 O O . LEU A 1 317 ? 11.062 -28.562 -9.336 1 94.94 317 LEU A O 1
ATOM 2404 N N . GLN A 1 318 ? 10.922 -27.078 -7.73 1 98.25 318 GLN A N 1
ATOM 2405 C CA . GLN A 1 318 ? 9.742 -26.453 -8.32 1 98.25 318 GLN A CA 1
ATOM 2406 C C . GLN A 1 318 ? 10.109 -25.641 -9.555 1 98.25 318 GLN A C 1
ATOM 2408 O O . GLN A 1 318 ? 11.023 -24.812 -9.516 1 98.25 318 GLN A O 1
ATOM 2413 N N . VAL A 1 319 ? 9.547 -25.922 -10.656 1 98.69 319 VAL A N 1
ATOM 2414 C CA . VAL A 1 319 ? 9.57 -25.125 -11.883 1 98.69 319 VAL A CA 1
ATOM 2415 C C . VAL A 1 319 ? 8.18 -24.547 -12.156 1 98.69 319 VAL A C 1
ATOM 2417 O O . VAL A 1 319 ? 7.234 -25.297 -12.414 1 98.69 319 VAL A O 1
ATOM 2420 N N . VAL A 1 320 ? 8.094 -23.203 -12.141 1 98.69 320 VAL A N 1
ATOM 2421 C CA . VAL A 1 320 ? 6.789 -22.547 -12.219 1 98.69 320 VAL A CA 1
ATOM 2422 C C . VAL A 1 320 ? 6.551 -22.047 -13.641 1 98.69 320 VAL A C 1
ATOM 2424 O O . VAL A 1 320 ? 7.387 -21.344 -14.203 1 98.69 320 VAL A O 1
ATOM 2427 N N . GLY A 1 321 ? 5.426 -22.453 -14.258 1 97.88 321 GLY A N 1
ATOM 2428 C CA . GLY A 1 321 ? 4.984 -21.891 -15.523 1 97.88 321 GLY A CA 1
ATOM 2429 C C . GLY A 1 321 ? 4.062 -20.703 -15.359 1 97.88 321 GLY A C 1
ATOM 2430 O O . GLY A 1 321 ? 2.938 -20.844 -14.875 1 97.88 321 GLY A O 1
ATOM 2431 N N . ASP A 1 322 ? 4.531 -19.5 -15.758 1 96.31 322 ASP A N 1
ATOM 2432 C CA . ASP A 1 322 ? 3.729 -18.281 -15.844 1 96.31 322 ASP A CA 1
ATOM 2433 C C . ASP A 1 322 ? 3.447 -17.906 -17.297 1 96.31 322 ASP A C 1
ATOM 2435 O O . ASP A 1 322 ? 2.393 -18.25 -17.844 1 96.31 322 ASP A O 1
ATOM 2439 N N . ASP A 1 323 ? 4.5 -17.484 -18.016 1 93.69 323 ASP A N 1
ATOM 2440 C CA . ASP A 1 323 ? 4.359 -17.125 -19.422 1 93.69 323 ASP A CA 1
ATOM 2441 C C . ASP A 1 323 ? 4.004 -18.359 -20.25 1 93.69 323 ASP A C 1
ATOM 2443 O O . ASP A 1 323 ? 3.32 -18.25 -21.266 1 93.69 323 ASP A O 1
ATOM 2447 N N . LEU A 1 324 ? 4.461 -19.484 -19.812 1 96.06 324 LEU A N 1
ATOM 2448 C CA . LEU A 1 324 ? 4.203 -20.75 -20.5 1 96.06 324 LEU A CA 1
ATOM 2449 C C . LEU A 1 324 ? 2.717 -21.094 -20.469 1 96.06 324 LEU A C 1
ATOM 2451 O O . LEU A 1 324 ? 2.16 -21.547 -21.469 1 96.06 324 LEU A O 1
ATOM 2455 N N . THR A 1 325 ? 2.105 -20.844 -19.359 1 96.88 325 THR A N 1
ATOM 2456 C CA . THR A 1 325 ? 0.765 -21.375 -19.141 1 96.88 325 THR A CA 1
ATOM 2457 C C . THR A 1 325 ? -0.274 -20.25 -19.156 1 96.88 325 THR A C 1
ATOM 2459 O O . THR A 1 325 ? -1.377 -20.438 -19.672 1 96.88 325 THR A O 1
ATOM 2462 N N . VAL A 1 326 ? 0.009 -19.062 -18.562 1 95.75 326 VAL A N 1
ATOM 2463 C CA . VAL A 1 326 ? -0.803 -17.859 -18.484 1 95.75 326 VAL A CA 1
ATOM 2464 C C . VAL A 1 326 ? -2.18 -18.188 -17.922 1 95.75 326 VAL A C 1
ATOM 2466 O O . VAL A 1 326 ? -3.189 -17.625 -18.344 1 95.75 326 VAL A O 1
ATOM 2469 N N . THR A 1 327 ? -2.264 -19.188 -17.047 1 96.25 327 THR A N 1
ATOM 2470 C CA . THR A 1 327 ? -3.492 -19.641 -16.406 1 96.25 327 THR A CA 1
ATOM 2471 C C . THR A 1 327 ? -4.516 -20.094 -17.438 1 96.25 327 THR A C 1
ATOM 2473 O O . THR A 1 327 ? -5.719 -20.078 -17.172 1 96.25 327 THR A O 1
ATOM 2476 N N . ASN A 1 328 ? -4.086 -20.422 -18.641 1 95.62 328 ASN A N 1
ATOM 2477 C CA . ASN A 1 328 ? -4.906 -20.922 -19.734 1 95.62 328 ASN A CA 1
ATOM 2478 C C . ASN A 1 328 ? -5.066 -22.438 -19.688 1 95.62 328 ASN A C 1
ATOM 2480 O O . ASN A 1 328 ? -4.078 -23.172 -19.75 1 95.62 328 ASN A O 1
ATOM 2484 N N . PRO A 1 329 ? -6.332 -22.875 -19.609 1 95.94 329 PRO A N 1
ATOM 2485 C CA . PRO A 1 329 ? -6.547 -24.312 -19.453 1 95.94 329 PRO A CA 1
ATOM 2486 C C . PRO A 1 329 ? -5.906 -25.125 -20.578 1 95.94 329 PRO A C 1
ATOM 2488 O O . PRO A 1 329 ? -5.426 -26.25 -20.328 1 95.94 329 PRO A O 1
ATOM 2491 N N . ILE A 1 330 ? -5.883 -24.594 -21.766 1 96.25 330 ILE A N 1
ATOM 2492 C CA . ILE A 1 330 ? -5.312 -25.312 -22.906 1 96.25 330 ILE A CA 1
ATOM 2493 C C . ILE A 1 330 ? -3.805 -25.453 -22.719 1 96.25 330 ILE A C 1
ATOM 2495 O O . ILE A 1 330 ? -3.246 -26.531 -22.906 1 96.25 330 ILE A O 1
ATOM 2499 N N . ARG A 1 331 ? -3.148 -24.453 -22.359 1 97.19 331 ARG A N 1
ATOM 2500 C CA . ARG A 1 331 ? -1.698 -24.453 -22.203 1 97.19 331 ARG A CA 1
ATOM 2501 C C . ARG A 1 331 ? -1.289 -25.234 -20.953 1 97.19 331 ARG A C 1
ATOM 2503 O O . ARG A 1 331 ? -0.256 -25.906 -20.953 1 97.19 331 ARG A O 1
ATOM 2510 N N . ILE A 1 332 ? -2.102 -25.125 -19.906 1 98.38 332 ILE A N 1
ATOM 2511 C CA . ILE A 1 332 ? -1.855 -25.922 -18.703 1 98.38 332 ILE A CA 1
ATOM 2512 C C . ILE A 1 332 ? -1.882 -27.406 -19.047 1 98.38 332 ILE A C 1
ATOM 2514 O O . ILE A 1 332 ? -0.984 -28.156 -18.656 1 98.38 332 ILE A O 1
ATOM 2518 N N . LYS A 1 333 ? -2.932 -27.844 -19.781 1 98.38 333 LYS A N 1
ATOM 2519 C CA . LYS A 1 333 ? -3.039 -29.234 -20.188 1 98.38 333 LYS A CA 1
ATOM 2520 C C . LYS A 1 333 ? -1.827 -29.672 -21 1 98.38 333 LYS A C 1
ATOM 2522 O O . LYS A 1 333 ? -1.298 -30.766 -20.812 1 98.38 333 LYS A O 1
ATOM 2527 N N . GLN A 1 334 ? -1.418 -28.812 -21.906 1 98.31 334 GLN A N 1
ATOM 2528 C CA . GLN A 1 334 ? -0.248 -29.125 -22.719 1 98.31 334 GLN A CA 1
ATOM 2529 C C . GLN A 1 334 ? 0.999 -29.281 -21.859 1 98.31 334 GLN A C 1
ATOM 2531 O O . GLN A 1 334 ? 1.78 -30.219 -22.062 1 98.31 334 GLN A O 1
ATOM 2536 N N . ALA A 1 335 ? 1.226 -28.359 -20.953 1 98.62 335 ALA A N 1
ATOM 2537 C CA . ALA A 1 335 ? 2.389 -28.406 -20.062 1 98.62 335 ALA A CA 1
ATOM 2538 C C . ALA A 1 335 ? 2.371 -29.656 -19.203 1 98.62 335 ALA A C 1
ATOM 2540 O O . ALA A 1 335 ? 3.42 -30.25 -18.922 1 98.62 335 ALA A O 1
ATOM 2541 N N . ILE A 1 336 ? 1.174 -30.062 -18.719 1 98.38 336 ILE A N 1
ATOM 2542 C CA . ILE A 1 336 ? 1.029 -31.281 -17.922 1 98.38 336 ILE A CA 1
ATOM 2543 C C . ILE A 1 336 ? 1.372 -32.5 -18.781 1 98.38 336 ILE A C 1
ATOM 2545 O O . ILE A 1 336 ? 2.158 -33.344 -18.359 1 98.38 336 ILE A O 1
ATOM 2549 N N . ASP A 1 337 ? 0.804 -32.562 -19.969 1 98.38 337 ASP A N 1
ATOM 2550 C CA . ASP A 1 337 ? 1.003 -33.688 -20.859 1 98.38 337 ASP A CA 1
ATOM 2551 C C . ASP A 1 337 ? 2.475 -33.844 -21.234 1 98.38 337 ASP A C 1
ATOM 2553 O O . ASP A 1 337 ? 2.984 -34.969 -21.344 1 98.38 337 ASP A O 1
ATOM 2557 N N . GLN A 1 338 ? 3.133 -32.75 -21.422 1 98.25 338 GLN A N 1
ATOM 2558 C CA . GLN A 1 338 ? 4.516 -32.781 -21.891 1 98.25 338 GLN A CA 1
ATOM 2559 C C . GLN A 1 338 ? 5.492 -32.75 -20.719 1 98.25 338 GLN A C 1
ATOM 2561 O O . GLN A 1 338 ? 6.707 -32.812 -20.922 1 98.25 338 GLN A O 1
ATOM 2566 N N . ARG A 1 339 ? 5.012 -32.656 -19.484 1 97.56 339 ARG A N 1
ATOM 2567 C CA . ARG A 1 339 ? 5.82 -32.594 -18.281 1 97.56 339 ARG A CA 1
ATOM 2568 C C . ARG A 1 339 ? 6.828 -31.453 -18.344 1 97.56 339 ARG A C 1
ATOM 2570 O O . ARG A 1 339 ? 8.023 -31.656 -18.109 1 97.56 339 ARG A O 1
ATOM 2577 N N . SER A 1 340 ? 6.32 -30.266 -18.75 1 98 340 SER A N 1
ATOM 2578 C CA . SER A 1 340 ? 7.156 -29.094 -19 1 98 340 SER A CA 1
ATOM 2579 C C . SER A 1 340 ? 7.531 -28.391 -17.703 1 98 340 SER A C 1
ATOM 2581 O O . SER A 1 340 ? 8.555 -27.719 -17.625 1 98 340 SER A O 1
ATOM 2583 N N . CYS A 1 341 ? 6.734 -28.453 -16.688 1 98.12 341 CYS A N 1
ATOM 2584 C CA . CYS A 1 341 ? 6.918 -27.875 -15.359 1 98.12 341 CYS A CA 1
ATOM 2585 C C . CYS A 1 341 ? 6.074 -28.594 -14.32 1 98.12 341 CYS A C 1
ATOM 2587 O O . CYS A 1 341 ? 5.492 -29.641 -14.609 1 98.12 341 CYS A O 1
ATOM 2589 N N . ASN A 1 342 ? 6.145 -28.109 -13.047 1 98.25 342 ASN A N 1
ATOM 2590 C CA . ASN A 1 342 ? 5.43 -28.844 -12.008 1 98.25 342 ASN A CA 1
ATOM 2591 C C . ASN A 1 342 ? 4.715 -27.891 -11.055 1 98.25 342 ASN A C 1
ATOM 2593 O O . ASN A 1 342 ? 4.402 -28.25 -9.914 1 98.25 342 ASN A O 1
ATOM 2597 N N . ALA A 1 343 ? 4.508 -26.656 -11.469 1 98.62 343 ALA A N 1
ATOM 2598 C CA . ALA A 1 343 ? 3.75 -25.672 -10.703 1 98.62 343 ALA A CA 1
ATOM 2599 C C . ALA A 1 343 ? 3.135 -24.609 -11.617 1 98.62 343 ALA A C 1
ATOM 2601 O O . ALA A 1 343 ? 3.723 -24.25 -12.641 1 98.62 343 ALA A O 1
ATOM 2602 N N . LEU A 1 344 ? 1.992 -24.109 -11.258 1 98.69 344 LEU A N 1
ATOM 2603 C CA . LEU A 1 344 ? 1.283 -23.047 -11.969 1 98.69 344 LEU A CA 1
ATOM 2604 C C . LEU A 1 344 ? 1.421 -21.719 -11.234 1 98.69 344 LEU A C 1
ATOM 2606 O O . LEU A 1 344 ? 1.215 -21.641 -10.023 1 98.69 344 LEU A O 1
ATOM 2610 N N . LEU A 1 345 ? 1.892 -20.734 -11.906 1 98.5 345 LEU A N 1
ATOM 2611 C CA . LEU A 1 345 ? 1.629 -19.375 -11.422 1 98.5 345 LEU A CA 1
ATOM 2612 C C . LEU A 1 345 ? 0.208 -18.938 -11.766 1 98.5 345 LEU A C 1
ATOM 2614 O O . LEU A 1 345 ? -0.127 -18.766 -12.938 1 98.5 345 LEU A O 1
ATOM 2618 N N . LEU A 1 346 ? -0.603 -18.781 -10.773 1 98.5 346 LEU A N 1
ATOM 2619 C CA . LEU A 1 346 ? -2.014 -18.469 -10.984 1 98.5 346 LEU A CA 1
ATOM 2620 C C . LEU A 1 346 ? -2.271 -16.969 -10.844 1 98.5 346 LEU A C 1
ATOM 2622 O O . LEU A 1 346 ? -2.111 -16.422 -9.758 1 98.5 346 LEU A O 1
ATOM 2626 N N . LYS A 1 347 ? -2.576 -16.344 -11.891 1 97.56 347 LYS A N 1
ATOM 2627 C CA . LYS A 1 347 ? -3.037 -14.961 -11.898 1 97.56 347 LYS A CA 1
ATOM 2628 C C . LYS A 1 347 ? -4.488 -14.867 -12.359 1 97.56 347 LYS A C 1
ATOM 2630 O O . LYS A 1 347 ? -4.805 -15.211 -13.5 1 97.56 347 LYS A O 1
ATOM 2635 N N . VAL A 1 348 ? -5.312 -14.25 -11.555 1 97.94 348 VAL A N 1
ATOM 2636 C CA . VAL A 1 348 ? -6.754 -14.305 -11.773 1 97.94 348 VAL A CA 1
ATOM 2637 C C . VAL A 1 348 ? -7.109 -13.5 -13.023 1 97.94 348 VAL A C 1
ATOM 2639 O O . VAL A 1 348 ? -8.031 -13.859 -13.758 1 97.94 348 VAL A O 1
ATOM 2642 N N . ASN A 1 349 ? -6.344 -12.453 -13.289 1 96.75 349 ASN A N 1
ATOM 2643 C CA . ASN A 1 349 ? -6.727 -11.617 -14.422 1 96.75 349 ASN A CA 1
ATOM 2644 C C . ASN A 1 349 ? -6.195 -12.18 -15.734 1 96.75 349 ASN A C 1
ATOM 2646 O O . ASN A 1 349 ? -6.535 -11.688 -16.812 1 96.75 349 ASN A O 1
ATOM 2650 N N . GLN A 1 350 ? -5.383 -13.242 -15.688 1 96.88 350 GLN A N 1
ATOM 2651 C CA . GLN A 1 350 ? -4.934 -13.898 -16.906 1 96.88 350 GLN A CA 1
ATOM 2652 C C . GLN A 1 350 ? -6.066 -14.695 -17.562 1 96.88 350 GLN A C 1
ATOM 2654 O O . GLN A 1 350 ? -6.082 -14.891 -18.766 1 96.88 350 GLN A O 1
ATOM 2659 N N . ILE A 1 351 ? -7.059 -15.172 -16.75 1 96.69 351 ILE A N 1
ATOM 2660 C CA . ILE A 1 351 ? -8.117 -16.016 -17.281 1 96.69 351 ILE A CA 1
ATOM 2661 C C . ILE A 1 351 ? -9.461 -15.289 -17.172 1 96.69 351 ILE A C 1
ATOM 2663 O O . ILE A 1 351 ? -10.375 -15.539 -17.969 1 96.69 351 ILE A O 1
ATOM 2667 N N . GLY A 1 352 ? -9.711 -14.508 -16.125 1 96.69 352 GLY A N 1
ATOM 2668 C CA . GLY A 1 352 ? -10.75 -13.492 -16.219 1 96.69 352 GLY A CA 1
ATOM 2669 C C . GLY A 1 352 ? -11.953 -13.773 -15.344 1 96.69 352 GLY A C 1
ATOM 2670 O O . GLY A 1 352 ? -12.867 -12.953 -15.25 1 96.69 352 GLY A O 1
ATOM 2671 N N . THR A 1 353 ? -12.094 -14.953 -14.672 1 98.62 353 THR A N 1
ATOM 2672 C CA . THR A 1 353 ? -13.109 -15.188 -13.648 1 98.62 353 THR A CA 1
ATOM 2673 C C . THR A 1 353 ? -12.539 -16 -12.492 1 98.62 353 THR A C 1
ATOM 2675 O O . THR A 1 353 ? -11.531 -16.688 -12.648 1 98.62 353 THR A O 1
ATOM 2678 N N . LEU A 1 354 ? -13.18 -15.875 -11.328 1 98.81 354 LEU A N 1
ATOM 2679 C CA . LEU A 1 354 ? -12.758 -16.656 -10.172 1 98.81 354 LEU A CA 1
ATOM 2680 C C . LEU A 1 354 ? -12.953 -18.141 -10.422 1 98.81 354 LEU A C 1
ATOM 2682 O O . LEU A 1 354 ? -12.078 -18.953 -10.086 1 98.81 354 LEU A O 1
ATOM 2686 N N . SER A 1 355 ? -14.102 -18.531 -11.039 1 98.75 355 SER A N 1
ATOM 2687 C CA . SER A 1 355 ? -14.383 -19.938 -11.281 1 98.75 355 SER A CA 1
ATOM 2688 C C . SER A 1 355 ? -13.336 -20.562 -12.203 1 98.75 355 SER A C 1
ATOM 2690 O O . SER A 1 355 ? -12.898 -21.688 -11.984 1 98.75 355 SER A O 1
ATOM 2692 N N . GLU A 1 356 ? -12.977 -19.859 -13.227 1 98.62 356 GLU A N 1
ATOM 2693 C CA . GLU A 1 356 ? -11.969 -20.391 -14.141 1 98.62 356 GLU A CA 1
ATOM 2694 C C . GLU A 1 356 ? -10.594 -20.453 -13.469 1 98.62 356 GLU A C 1
ATOM 2696 O O . GLU A 1 356 ? -9.797 -21.344 -13.758 1 98.62 356 GLU A O 1
ATOM 2701 N N . SER A 1 357 ? -10.297 -19.5 -12.609 1 98.69 357 SER A N 1
ATOM 2702 C CA . SER A 1 357 ? -9.07 -19.547 -11.82 1 98.69 357 SER A CA 1
ATOM 2703 C C . SER A 1 357 ? -9.039 -20.766 -10.906 1 98.69 357 SER A C 1
ATOM 2705 O O . SER A 1 357 ? -8.016 -21.453 -10.82 1 98.69 357 SER A O 1
ATOM 2707 N N . ILE A 1 358 ? -10.156 -21 -10.25 1 98.56 358 ILE A N 1
ATOM 2708 C CA . ILE A 1 358 ? -10.273 -22.156 -9.367 1 98.56 358 ILE A CA 1
ATOM 2709 C C . ILE A 1 358 ? -10.07 -23.438 -10.172 1 98.56 358 ILE A C 1
ATOM 2711 O O . ILE A 1 358 ? -9.359 -24.344 -9.742 1 98.56 358 ILE A O 1
ATOM 2715 N N . GLN A 1 359 ? -10.672 -23.516 -11.328 1 98.25 359 GLN A N 1
ATOM 2716 C CA . GLN A 1 359 ? -10.547 -24.703 -12.156 1 98.25 359 GLN A CA 1
ATOM 2717 C C . GLN A 1 359 ? -9.102 -24.938 -12.586 1 98.25 359 GLN A C 1
ATOM 2719 O O . GLN A 1 359 ? -8.625 -26.062 -12.602 1 98.25 359 GLN A O 1
ATOM 2724 N N . ALA A 1 360 ? -8.43 -23.828 -12.977 1 98.5 360 ALA A N 1
ATOM 2725 C CA . ALA A 1 360 ? -7.012 -23.938 -13.328 1 98.5 360 ALA A CA 1
ATOM 2726 C C . ALA A 1 360 ? -6.199 -24.516 -12.172 1 98.5 360 ALA A C 1
ATOM 2728 O O . ALA A 1 360 ? -5.32 -25.359 -12.383 1 98.5 360 ALA A O 1
ATOM 2729 N N . ALA A 1 361 ? -6.457 -24.047 -10.961 1 98.25 361 ALA A N 1
ATOM 2730 C CA . ALA A 1 361 ? -5.781 -24.562 -9.773 1 98.25 361 ALA A CA 1
ATOM 2731 C C . ALA A 1 361 ? -6.09 -26.031 -9.562 1 98.25 361 ALA A C 1
ATOM 2733 O O . ALA A 1 361 ? -5.188 -26.828 -9.297 1 98.25 361 ALA A O 1
ATOM 2734 N N . GLU A 1 362 ? -7.352 -26.406 -9.695 1 97.44 362 GLU A N 1
ATOM 2735 C CA . GLU A 1 362 ? -7.766 -27.797 -9.484 1 97.44 362 GLU A CA 1
ATOM 2736 C C . GLU A 1 362 ? -7.113 -28.719 -10.5 1 97.44 362 GLU A C 1
ATOM 2738 O O . GLU A 1 362 ? -6.691 -29.828 -10.156 1 97.44 362 GLU A O 1
ATOM 2743 N N . ASP A 1 363 ? -7.109 -28.281 -11.734 1 98.12 363 ASP A N 1
ATOM 2744 C CA . ASP A 1 363 ? -6.438 -29.078 -12.766 1 98.12 363 ASP A CA 1
ATOM 2745 C C . ASP A 1 363 ? -4.961 -29.266 -12.43 1 98.12 363 ASP A C 1
ATOM 2747 O O . ASP A 1 363 ? -4.41 -30.344 -12.641 1 98.12 363 ASP A O 1
ATOM 2751 N N . SER A 1 364 ? -4.297 -28.25 -11.953 1 98.12 364 SER A N 1
ATOM 2752 C CA . SER A 1 364 ? -2.893 -28.328 -11.562 1 98.12 364 SER A CA 1
ATOM 2753 C C . SER A 1 364 ? -2.688 -29.281 -10.398 1 98.12 364 SER A C 1
ATOM 2755 O O . SER A 1 364 ? -1.792 -30.125 -10.43 1 98.12 364 SER A O 1
ATOM 2757 N N . PHE A 1 365 ? -3.553 -29.172 -9.383 1 97.06 365 PHE A N 1
ATOM 2758 C CA . PHE A 1 365 ? -3.467 -30.062 -8.227 1 97.06 365 PHE A CA 1
ATOM 2759 C C . PHE A 1 365 ? -3.682 -31.5 -8.641 1 97.06 365 PHE A C 1
ATOM 2761 O O . PHE A 1 365 ? -3.002 -32.406 -8.148 1 97.06 365 PHE A O 1
ATOM 2768 N N . ALA A 1 366 ? -4.617 -31.75 -9.516 1 97.06 366 ALA A N 1
ATOM 2769 C CA . ALA A 1 366 ? -4.922 -33.094 -9.984 1 97.06 366 ALA A CA 1
ATOM 2770 C C . ALA A 1 366 ? -3.713 -33.719 -10.672 1 97.06 366 ALA A C 1
ATOM 2772 O O . ALA A 1 366 ? -3.537 -34.938 -10.648 1 97.06 366 ALA A O 1
ATOM 2773 N N . ALA A 1 367 ? -2.873 -32.875 -11.227 1 97.56 367 ALA A N 1
ATOM 2774 C CA . ALA A 1 367 ? -1.674 -33.344 -11.922 1 97.56 367 ALA A CA 1
ATOM 2775 C C . ALA A 1 367 ? -0.492 -33.438 -10.961 1 97.56 367 ALA A C 1
ATOM 2777 O O . ALA A 1 367 ? 0.629 -33.75 -11.375 1 97.56 367 ALA A O 1
ATOM 2778 N N . GLY A 1 368 ? -0.697 -33.188 -9.688 1 96.38 368 GLY A N 1
ATOM 2779 C CA . GLY A 1 368 ? 0.374 -33.219 -8.703 1 96.38 368 GLY A CA 1
ATOM 2780 C C . GLY A 1 368 ? 1.23 -31.969 -8.695 1 96.38 368 GLY A C 1
ATOM 2781 O O . GLY A 1 368 ? 2.309 -31.953 -8.102 1 96.38 368 GLY A O 1
ATOM 2782 N N . TRP A 1 369 ? 0.803 -30.859 -9.445 1 97.69 369 TRP A N 1
ATOM 2783 C CA . TRP A 1 369 ? 1.521 -29.594 -9.523 1 97.69 369 TRP A CA 1
ATOM 2784 C C . TRP A 1 369 ? 1.269 -28.75 -8.281 1 97.69 369 TRP A C 1
ATOM 2786 O O . TRP A 1 369 ? 0.21 -28.859 -7.652 1 97.69 369 TRP A O 1
ATOM 2796 N N . GLY A 1 370 ? 2.285 -27.938 -7.82 1 97.62 370 GLY A N 1
ATOM 2797 C CA . GLY A 1 370 ? 2.016 -26.828 -6.918 1 97.62 370 GLY A CA 1
ATOM 2798 C C . GLY A 1 370 ? 1.315 -25.656 -7.594 1 97.62 370 GLY A C 1
ATOM 2799 O O . GLY A 1 370 ? 1.315 -25.562 -8.82 1 97.62 370 GLY A O 1
ATOM 2800 N N . VAL A 1 371 ? 0.62 -24.828 -6.871 1 98.62 371 VAL A N 1
ATOM 2801 C CA . VAL A 1 371 ? -0.014 -23.609 -7.371 1 98.62 371 VAL A CA 1
ATOM 2802 C C . VAL A 1 371 ? 0.453 -22.406 -6.555 1 98.62 371 VAL A C 1
ATOM 2804 O O . VAL A 1 371 ? 0.363 -22.406 -5.324 1 98.62 371 VAL A O 1
ATOM 2807 N N . MET A 1 372 ? 1.027 -21.453 -7.195 1 98.81 372 MET A N 1
ATOM 2808 C CA . MET A 1 372 ? 1.431 -20.188 -6.594 1 98.81 372 MET A CA 1
ATOM 2809 C C . MET A 1 372 ? 0.497 -19.062 -7.023 1 98.81 372 MET A C 1
ATOM 2811 O O . MET A 1 372 ? 0.524 -18.641 -8.18 1 98.81 372 MET A O 1
ATOM 2815 N N . VAL A 1 373 ? -0.355 -18.578 -6.117 1 98.81 373 VAL A N 1
ATOM 2816 C CA . VAL A 1 373 ? -1.231 -17.438 -6.414 1 98.81 373 VAL A CA 1
ATOM 2817 C C . VAL A 1 373 ? -0.411 -16.156 -6.496 1 98.81 373 VAL A C 1
ATOM 2819 O O . VAL A 1 373 ? 0.445 -15.906 -5.645 1 98.81 373 VAL A O 1
ATOM 2822 N N . SER A 1 374 ? -0.727 -15.367 -7.523 1 98.31 374 SER A N 1
ATOM 2823 C CA . SER A 1 374 ? 0.254 -14.312 -7.781 1 98.31 374 SER A CA 1
ATOM 2824 C C . SER A 1 374 ? -0.425 -12.977 -8.047 1 98.31 374 SER A C 1
ATOM 2826 O O . SER A 1 374 ? -1.554 -12.938 -8.539 1 98.31 374 SER A O 1
ATOM 2828 N N . HIS A 1 375 ? 0.305 -11.969 -7.723 1 96.5 375 HIS A N 1
ATOM 2829 C CA . HIS A 1 375 ? -0.042 -10.578 -8.016 1 96.5 375 HIS A CA 1
ATOM 2830 C C . HIS A 1 375 ? 0.342 -10.203 -9.445 1 96.5 375 HIS A C 1
ATOM 2832 O O . HIS A 1 375 ? 0.802 -11.055 -10.211 1 96.5 375 HIS A O 1
ATOM 2838 N N . ARG A 1 376 ? 0.023 -8.93 -9.836 1 95.5 376 ARG A N 1
ATOM 2839 C CA . ARG A 1 376 ? 0.489 -8.273 -11.055 1 95.5 376 ARG A CA 1
ATOM 2840 C C . ARG A 1 376 ? 1.364 -7.066 -10.727 1 95.5 376 ARG A C 1
ATOM 2842 O O . ARG A 1 376 ? 1.321 -6.547 -9.609 1 95.5 376 ARG A O 1
ATOM 2849 N N . SER A 1 377 ? 2.186 -6.648 -11.688 1 93.69 377 SER A N 1
ATOM 2850 C CA . SER A 1 377 ? 3.027 -5.477 -11.477 1 93.69 377 SER A CA 1
ATOM 2851 C C . SER A 1 377 ? 2.186 -4.227 -11.242 1 93.69 377 SER A C 1
ATOM 2853 O O . SER A 1 377 ? 2.602 -3.318 -10.523 1 93.69 377 SER A O 1
ATOM 2855 N N . GLY A 1 378 ? 1.024 -4.07 -11.938 1 95.88 378 GLY A N 1
ATOM 2856 C CA . GLY A 1 378 ? 0.043 -3.029 -11.672 1 95.88 378 GLY A CA 1
ATOM 2857 C C . GLY A 1 378 ? -1.065 -3.479 -10.742 1 95.88 378 GLY A C 1
ATOM 2858 O O . GLY A 1 378 ? -2.229 -3.555 -11.148 1 95.88 378 GLY A O 1
ATOM 2859 N N . GLU A 1 379 ? -0.622 -3.738 -9.516 1 97 379 GLU A N 1
ATOM 2860 C CA . GLU A 1 379 ? -1.533 -4.242 -8.492 1 97 379 GLU A CA 1
ATOM 2861 C C . GLU A 1 379 ? -2.324 -3.107 -7.852 1 97 379 GLU A C 1
ATOM 2863 O O . GLU A 1 379 ? -2.094 -1.936 -8.156 1 97 379 GLU A O 1
ATOM 2868 N N . THR A 1 380 ? -3.326 -3.506 -7.047 1 98.19 380 THR A N 1
ATOM 2869 C CA . THR A 1 380 ? -4.141 -2.566 -6.281 1 98.19 380 THR A CA 1
ATOM 2870 C C . THR A 1 380 ? -4.152 -2.939 -4.801 1 98.19 380 THR A C 1
ATOM 2872 O O . THR A 1 380 ? -3.477 -3.885 -4.391 1 98.19 380 THR A O 1
ATOM 2875 N N . GLU A 1 381 ? -4.867 -2.203 -4.012 1 97.75 381 GLU A N 1
ATOM 2876 C CA . GLU A 1 381 ? -4.965 -2.484 -2.582 1 97.75 381 GLU A CA 1
ATOM 2877 C C . GLU A 1 381 ? -6.008 -3.561 -2.301 1 97.75 381 GLU A C 1
ATOM 2879 O O . GLU A 1 381 ? -6.25 -3.91 -1.143 1 97.75 381 GLU A O 1
ATOM 2884 N N . ASP A 1 382 ? -6.668 -4.129 -3.373 1 98.62 382 ASP A N 1
ATOM 2885 C CA . ASP A 1 382 ? -7.586 -5.254 -3.209 1 98.62 382 ASP A CA 1
ATOM 2886 C C . ASP A 1 382 ? -6.848 -6.504 -2.742 1 98.62 382 ASP A C 1
ATOM 2888 O O . ASP A 1 382 ? -5.816 -6.871 -3.309 1 98.62 382 ASP A O 1
ATOM 2892 N N . VAL A 1 383 ? -7.344 -7.156 -1.745 1 98.69 383 VAL A N 1
ATOM 2893 C CA . VAL A 1 383 ? -6.559 -8.188 -1.083 1 98.69 383 VAL A CA 1
ATOM 2894 C C . VAL A 1 383 ? -7.09 -9.57 -1.465 1 98.69 383 VAL A C 1
ATOM 2896 O O . VAL A 1 383 ? -6.73 -10.57 -0.847 1 98.69 383 VAL A O 1
ATOM 2899 N N . THR A 1 384 ? -7.918 -9.711 -2.461 1 98.75 384 THR A N 1
ATOM 2900 C CA . THR A 1 384 ? -8.68 -10.906 -2.795 1 98.75 384 THR A CA 1
ATOM 2901 C C . THR A 1 384 ? -7.758 -12.109 -2.994 1 98.75 384 THR A C 1
ATOM 2903 O O . THR A 1 384 ? -8.109 -13.234 -2.643 1 98.75 384 THR A O 1
ATOM 2906 N N . ILE A 1 385 ? -6.574 -11.93 -3.482 1 98.81 385 ILE A N 1
ATOM 2907 C CA . ILE A 1 385 ? -5.73 -13.07 -3.816 1 98.81 385 ILE A CA 1
ATOM 2908 C C . ILE A 1 385 ? -5.211 -13.719 -2.535 1 98.81 385 ILE A C 1
ATOM 2910 O O . ILE A 1 385 ? -4.84 -14.891 -2.535 1 98.81 385 ILE A O 1
ATOM 2914 N N . ALA A 1 386 ? -5.102 -12.93 -1.426 1 98.88 386 ALA A N 1
ATOM 2915 C CA . ALA A 1 386 ? -4.777 -13.555 -0.146 1 98.88 386 ALA A CA 1
ATOM 2916 C C . ALA A 1 386 ? -5.832 -14.594 0.241 1 98.88 386 ALA A C 1
ATOM 2918 O O . ALA A 1 386 ? -5.496 -15.703 0.658 1 98.88 386 ALA A O 1
ATOM 2919 N N . ASP A 1 387 ? -7.121 -14.266 0.075 1 98.88 387 ASP A N 1
ATOM 2920 C CA . ASP A 1 387 ? -8.227 -15.164 0.394 1 98.88 387 ASP A CA 1
ATOM 2921 C C . ASP A 1 387 ? -8.258 -16.359 -0.559 1 98.88 387 ASP A C 1
ATOM 2923 O O . ASP A 1 387 ? -8.578 -17.469 -0.151 1 98.88 387 ASP A O 1
ATOM 2927 N N . ILE A 1 388 ? -7.922 -16.078 -1.819 1 98.88 388 ILE A N 1
ATOM 2928 C CA . ILE A 1 388 ? -7.887 -17.156 -2.801 1 98.88 388 ILE A CA 1
ATOM 2929 C C . ILE A 1 388 ? -6.812 -18.172 -2.416 1 98.88 388 ILE A C 1
ATOM 2931 O O . ILE A 1 388 ? -7.051 -19.375 -2.453 1 98.88 388 ILE A O 1
ATOM 2935 N N . ALA A 1 389 ? -5.629 -17.703 -2.012 1 98.81 389 ALA A N 1
ATOM 2936 C CA . ALA A 1 389 ? -4.531 -18.609 -1.65 1 98.81 389 ALA A CA 1
ATOM 2937 C C . ALA A 1 389 ? -4.922 -19.516 -0.488 1 98.81 389 ALA A C 1
ATOM 2939 O O . ALA A 1 389 ? -4.625 -20.703 -0.498 1 98.81 389 ALA A O 1
ATOM 2940 N N . VAL A 1 390 ? -5.586 -18.938 0.503 1 98.62 390 VAL A N 1
ATOM 2941 C CA . VAL A 1 390 ? -5.988 -19.703 1.681 1 98.62 390 VAL A CA 1
ATOM 2942 C C . VAL A 1 390 ? -7.125 -20.656 1.316 1 98.62 390 VAL A C 1
ATOM 2944 O O . VAL A 1 390 ? -7.102 -21.828 1.688 1 98.62 390 VAL A O 1
ATOM 2947 N N . GLY A 1 391 ? -8.109 -20.141 0.571 1 98.19 391 GLY A N 1
ATOM 2948 C CA . GLY A 1 391 ? -9.242 -20.969 0.173 1 98.19 391 GLY A CA 1
ATOM 2949 C C . GLY A 1 391 ? -8.836 -22.172 -0.668 1 98.19 391 GLY A C 1
ATOM 2950 O O . GLY A 1 391 ? -9.414 -23.25 -0.53 1 98.19 391 GLY A O 1
ATOM 2951 N N . LEU A 1 392 ? -7.863 -21.953 -1.501 1 97.88 392 LEU A N 1
ATOM 2952 C CA . LEU A 1 392 ? -7.391 -23 -2.402 1 97.88 392 LEU A CA 1
ATOM 2953 C C . LEU A 1 392 ? -6.426 -23.938 -1.688 1 97.88 392 LEU A C 1
ATOM 2955 O O . LEU A 1 392 ? -6.133 -25.031 -2.188 1 97.88 392 LEU A O 1
ATOM 2959 N N . ARG A 1 393 ? -5.926 -23.484 -0.545 1 97.75 393 ARG A N 1
ATOM 2960 C CA . ARG A 1 393 ? -4.82 -24.188 0.093 1 97.75 393 ARG A CA 1
ATOM 2961 C C . ARG A 1 393 ? -3.625 -24.297 -0.846 1 97.75 393 ARG A C 1
ATOM 2963 O O . ARG A 1 393 ? -3.049 -25.375 -1.007 1 97.75 393 ARG A O 1
ATOM 2970 N N . SER A 1 394 ? -3.297 -23.188 -1.484 1 97.88 394 SER A N 1
ATOM 2971 C CA . SER A 1 394 ? -2.273 -23.219 -2.523 1 97.88 394 SER A CA 1
ATOM 2972 C C . SER A 1 394 ? -0.887 -23.453 -1.931 1 97.88 394 SER A C 1
ATOM 2974 O O . SER A 1 394 ? 0.01 -23.953 -2.609 1 97.88 394 SER A O 1
ATOM 2976 N N . GLY A 1 395 ? -0.669 -23.062 -0.704 1 98.56 395 GLY A N 1
ATOM 2977 C CA . GLY A 1 395 ? 0.592 -23.281 -0.013 1 98.56 395 GLY A CA 1
ATOM 2978 C C . GLY A 1 395 ? 1.643 -22.234 -0.36 1 98.56 395 GLY A C 1
ATOM 2979 O O . GLY A 1 395 ? 2.656 -22.125 0.332 1 98.56 395 GLY A O 1
ATOM 2980 N N . GLN A 1 396 ? 1.509 -21.5 -1.36 1 98.75 396 GLN A N 1
ATOM 2981 C CA . GLN A 1 396 ? 2.447 -20.469 -1.759 1 98.75 396 GLN A CA 1
ATOM 2982 C C . GLN A 1 396 ? 1.717 -19.266 -2.369 1 98.75 396 GLN A C 1
ATOM 2984 O O . GLN 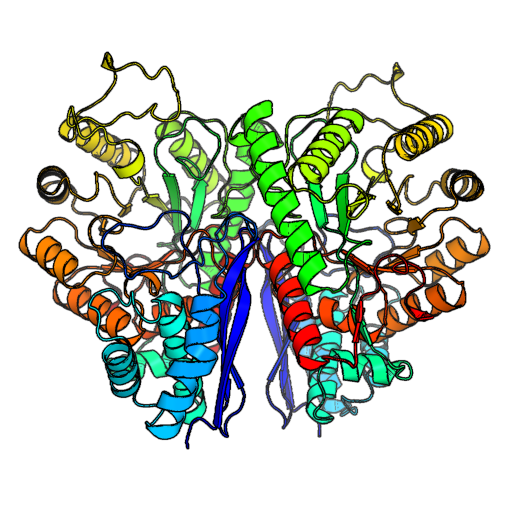A 1 396 ? 0.702 -19.438 -3.051 1 98.75 396 GLN A O 1
ATOM 2989 N N . ILE A 1 397 ? 2.197 -18.047 -2.162 1 98.88 397 ILE A N 1
ATOM 2990 C CA . ILE A 1 397 ? 1.653 -16.812 -2.707 1 98.88 397 ILE A CA 1
ATOM 2991 C C . ILE A 1 397 ? 2.795 -15.859 -3.072 1 98.88 397 ILE A C 1
ATOM 2993 O O . ILE A 1 397 ? 3.812 -15.812 -2.377 1 98.88 397 ILE A O 1
ATOM 2997 N N . LYS A 1 398 ? 2.725 -15.266 -4.234 1 98.69 398 LYS A N 1
ATOM 2998 C CA . LYS A 1 398 ? 3.654 -14.25 -4.715 1 98.69 398 LYS A CA 1
ATOM 2999 C C . LYS A 1 398 ? 2.992 -12.875 -4.762 1 98.69 398 LYS A C 1
ATOM 3001 O O . LYS A 1 398 ? 2.186 -12.594 -5.648 1 98.69 398 LYS A O 1
ATOM 3006 N N . THR A 1 399 ? 3.336 -12 -3.791 1 97.81 399 THR A N 1
ATOM 3007 C CA . THR A 1 399 ? 2.68 -10.695 -3.715 1 97.81 399 THR A CA 1
ATOM 3008 C C . THR A 1 399 ? 3.684 -9.57 -3.947 1 97.81 399 THR A C 1
ATOM 3010 O O . THR A 1 399 ? 3.299 -8.406 -4.082 1 97.81 399 THR A O 1
ATOM 3013 N N . GLY A 1 400 ? 4.984 -9.867 -4.016 1 97.38 400 GLY A N 1
ATOM 3014 C CA . GLY A 1 400 ? 6.043 -8.867 -4.039 1 97.38 400 GLY A CA 1
ATOM 3015 C C . GLY A 1 400 ? 6.777 -8.75 -2.717 1 97.38 400 GLY A C 1
ATOM 3016 O O . GLY A 1 400 ? 6.664 -9.625 -1.858 1 97.38 400 GLY A O 1
ATOM 3017 N N . ALA A 1 401 ? 7.602 -7.715 -2.541 1 98 401 ALA A N 1
ATOM 3018 C CA . ALA A 1 401 ? 8.383 -7.48 -1.332 1 98 401 ALA A CA 1
ATOM 3019 C C . ALA A 1 401 ? 7.492 -7.008 -0.187 1 98 401 ALA A C 1
ATOM 3021 O O . ALA A 1 401 ? 6.344 -6.613 -0.407 1 98 401 ALA A O 1
ATOM 3022 N N . PRO A 1 402 ? 7.93 -7.18 1.085 1 98.25 402 PRO A N 1
ATOM 3023 C CA . PRO A 1 402 ? 7.234 -6.488 2.172 1 98.25 402 PRO A CA 1
ATOM 3024 C C . PRO A 1 402 ? 7.445 -4.977 2.143 1 98.25 402 PRO A C 1
ATOM 3026 O O . PRO A 1 402 ? 7.992 -4.41 3.092 1 98.25 402 PRO A O 1
ATOM 3029 N N . CYS A 1 403 ? 7.004 -4.469 1.073 1 96.88 403 CYS A N 1
ATOM 3030 C CA . CYS A 1 403 ? 7.105 -3.061 0.704 1 96.88 403 CYS A CA 1
ATOM 3031 C C . CYS A 1 403 ? 5.965 -2.656 -0.221 1 96.88 403 CYS A C 1
ATOM 3033 O O . CYS A 1 403 ? 5.465 -3.477 -0.993 1 96.88 403 CYS A O 1
ATOM 3035 N N . ARG A 1 404 ? 5.543 -1.317 -0.118 1 97.38 404 ARG A N 1
ATOM 3036 C CA . ARG A 1 404 ? 4.441 -0.796 -0.926 1 97.38 404 ARG A CA 1
ATOM 3037 C C . ARG A 1 404 ? 3.129 -1.483 -0.572 1 97.38 404 ARG A C 1
ATOM 3039 O O . ARG A 1 404 ? 3.072 -2.711 -0.467 1 97.38 404 ARG A O 1
ATOM 3046 N N . SER A 1 405 ? 2.072 -0.812 -0.499 1 98.25 405 SER A N 1
ATOM 3047 C CA . SER A 1 405 ? 0.882 -1.339 0.162 1 98.25 405 SER A CA 1
ATOM 3048 C C . SER A 1 405 ? 0.088 -2.246 -0.771 1 98.25 405 SER A C 1
ATOM 3050 O O . SER A 1 405 ? -0.708 -3.07 -0.315 1 98.25 405 SER A O 1
ATOM 3052 N N . GLU A 1 406 ? 0.272 -2.102 -2.131 1 98.31 406 GLU A N 1
ATOM 3053 C CA . GLU A 1 406 ? -0.429 -3.061 -2.98 1 98.31 406 GLU A CA 1
ATOM 3054 C C . GLU A 1 406 ? 0.088 -4.477 -2.754 1 98.31 406 GLU A C 1
ATOM 3056 O O . GLU A 1 406 ? -0.589 -5.453 -3.092 1 98.31 406 GLU A O 1
ATOM 3061 N N . ARG A 1 407 ? 1.275 -4.641 -2.117 1 98.31 407 ARG A N 1
ATOM 3062 C CA . ARG A 1 407 ? 1.845 -5.926 -1.73 1 98.31 407 ARG A CA 1
ATOM 3063 C C . ARG A 1 407 ? 1.527 -6.25 -0.274 1 98.31 407 ARG A C 1
ATOM 3065 O O . ARG A 1 407 ? 0.921 -7.285 0.02 1 98.31 407 ARG A O 1
ATOM 3072 N N . VAL A 1 408 ? 1.818 -5.289 0.574 1 98.31 408 VAL A N 1
ATOM 3073 C CA . VAL A 1 408 ? 1.764 -5.477 2.02 1 98.31 408 VAL A CA 1
ATOM 3074 C C . VAL A 1 408 ? 0.317 -5.695 2.459 1 98.31 408 VAL A C 1
ATOM 3076 O O . VAL A 1 408 ? 0.054 -6.453 3.395 1 98.31 408 VAL A O 1
ATOM 3079 N N . ALA A 1 409 ? -0.634 -5.105 1.766 1 98.69 409 ALA A N 1
ATOM 3080 C CA . ALA A 1 409 ? -2.041 -5.27 2.123 1 98.69 409 ALA A CA 1
ATOM 3081 C C . ALA A 1 409 ? -2.451 -6.738 2.07 1 98.69 409 ALA A C 1
ATOM 3083 O O . ALA A 1 409 ? -3.254 -7.195 2.889 1 98.69 409 ALA A O 1
ATOM 3084 N N . LYS A 1 410 ? -1.972 -7.52 1.07 1 98.81 410 LYS A N 1
ATOM 3085 C CA . LYS A 1 410 ? -2.27 -8.945 0.97 1 98.81 410 LYS A CA 1
ATOM 3086 C C . LYS A 1 410 ? -1.65 -9.719 2.131 1 98.81 410 LYS A C 1
ATOM 3088 O O . LYS A 1 410 ? -2.264 -10.648 2.662 1 98.81 410 LYS A O 1
ATOM 3093 N N . LEU A 1 411 ? -0.441 -9.32 2.482 1 98.88 411 LEU A N 1
ATOM 3094 C CA . LEU A 1 411 ? 0.241 -9.945 3.611 1 98.88 411 LEU A CA 1
ATOM 3095 C C . LEU A 1 411 ? -0.485 -9.641 4.918 1 98.88 411 LEU A C 1
ATOM 3097 O O . LEU A 1 411 ? -0.628 -10.523 5.77 1 98.88 411 LEU A O 1
ATOM 3101 N N . ASN A 1 412 ? -0.925 -8.375 5.082 1 98.88 412 ASN A N 1
ATOM 3102 C CA . ASN A 1 412 ? -1.704 -8 6.258 1 98.88 412 ASN A CA 1
ATOM 3103 C C . ASN A 1 412 ? -3.008 -8.797 6.34 1 98.88 412 ASN A C 1
ATOM 3105 O O . ASN A 1 412 ? -3.443 -9.164 7.43 1 98.88 412 ASN A O 1
ATOM 3109 N N . GLN A 1 413 ? -3.66 -9.039 5.18 1 98.88 413 GLN A N 1
ATOM 3110 C CA . GLN A 1 413 ? -4.867 -9.852 5.16 1 98.88 413 GLN A CA 1
ATOM 3111 C C . GLN A 1 413 ? -4.578 -11.273 5.641 1 98.88 413 GLN A C 1
ATOM 3113 O O . GLN A 1 413 ? -5.383 -11.867 6.359 1 98.88 413 GLN A O 1
ATOM 3118 N N . LEU A 1 414 ? -3.428 -11.82 5.23 1 98.94 414 LEU A N 1
ATOM 3119 C CA . LEU A 1 414 ? -3.061 -13.156 5.664 1 98.94 414 LEU A CA 1
ATOM 3120 C C . LEU A 1 414 ? -2.793 -13.188 7.168 1 98.94 414 LEU A C 1
ATOM 3122 O O . LEU A 1 414 ? -3.07 -14.195 7.832 1 98.94 414 LEU A O 1
ATOM 3126 N N . LEU A 1 415 ? -2.225 -12.078 7.762 1 98.88 415 LEU A N 1
ATOM 3127 C CA . LEU A 1 415 ? -2.08 -11.984 9.211 1 98.88 415 LEU A CA 1
ATOM 3128 C C . LEU A 1 415 ? -3.441 -12.047 9.898 1 98.88 415 LEU A C 1
ATOM 3130 O O . LEU A 1 415 ? -3.6 -12.727 10.914 1 98.88 415 LEU A O 1
ATOM 3134 N N . ARG A 1 416 ? -4.391 -11.289 9.367 1 98.81 416 ARG A N 1
ATOM 3135 C CA . ARG A 1 416 ? -5.742 -11.297 9.922 1 98.81 416 ARG A CA 1
ATOM 3136 C C . ARG A 1 416 ? -6.352 -12.695 9.859 1 98.81 416 ARG A C 1
ATOM 3138 O O . ARG A 1 416 ? -6.988 -13.141 10.82 1 98.81 416 ARG A O 1
ATOM 3145 N N . ILE A 1 417 ? -6.172 -13.383 8.711 1 98.81 417 ILE A N 1
ATOM 3146 C CA . ILE A 1 417 ? -6.719 -14.719 8.523 1 98.81 417 ILE A CA 1
ATOM 3147 C C . ILE A 1 417 ? -6.082 -15.688 9.523 1 98.81 417 ILE A C 1
ATOM 3149 O O . ILE A 1 417 ? -6.766 -16.531 10.109 1 98.81 417 ILE A O 1
ATOM 3153 N N . GLU A 1 418 ? -4.734 -15.578 9.656 1 98.81 418 GLU A N 1
ATOM 3154 C CA . GLU A 1 418 ? -4.051 -16.422 10.633 1 98.81 418 GLU A CA 1
ATOM 3155 C C . GLU A 1 418 ? -4.645 -16.234 12.031 1 98.81 418 GLU A C 1
ATOM 3157 O O . GLU A 1 418 ? -4.887 -17.219 12.734 1 98.81 418 GLU A O 1
ATOM 3162 N N . GLU A 1 419 ? -4.809 -15 12.414 1 98.44 419 GLU A N 1
ATOM 3163 C CA . GLU A 1 419 ? -5.371 -14.703 13.734 1 98.44 419 GLU A CA 1
ATOM 3164 C C . GLU A 1 419 ? -6.785 -15.266 13.867 1 98.44 419 GLU A C 1
ATOM 3166 O O . GLU A 1 419 ? -7.133 -15.844 14.906 1 98.44 419 GLU A O 1
ATOM 3171 N N . GLU A 1 420 ? -7.586 -15.109 12.844 1 98 420 GLU A N 1
ATOM 3172 C CA . GLU A 1 420 ? -8.969 -15.578 12.852 1 98 420 GLU A CA 1
ATOM 3173 C C . GLU A 1 420 ? -9.039 -17.094 12.977 1 98 420 GLU A C 1
ATOM 3175 O O . GLU A 1 420 ? -9.883 -17.625 13.703 1 98 420 GLU A O 1
ATOM 3180 N N . LEU A 1 421 ? -8.18 -17.781 12.305 1 98 421 LEU A N 1
ATOM 3181 C CA . LEU A 1 421 ? -8.242 -19.234 12.219 1 98 421 LEU A CA 1
ATOM 3182 C C . LEU A 1 421 ? -7.613 -19.875 13.445 1 98 421 LEU A C 1
ATOM 3184 O O . LEU A 1 421 ? -8.039 -20.953 13.867 1 98 421 LEU A O 1
ATOM 3188 N N . GLY A 1 422 ? -6.578 -19.203 14.078 1 97.06 422 GLY A N 1
ATOM 3189 C CA . GLY A 1 422 ? -5.875 -19.812 15.195 1 97.06 422 GLY A CA 1
ATOM 3190 C C . GLY A 1 422 ? -5.406 -21.234 14.906 1 97.06 422 GLY A C 1
ATOM 3191 O O . GLY A 1 422 ? -4.73 -21.469 13.906 1 97.06 422 GLY A O 1
ATOM 3192 N N . GLU A 1 423 ? -5.902 -22.172 15.648 1 96.19 423 GLU A N 1
ATOM 3193 C CA . GLU A 1 423 ? -5.461 -23.562 15.555 1 96.19 423 GLU A CA 1
ATOM 3194 C C . GLU A 1 423 ? -6.055 -24.25 14.336 1 96.19 423 GLU A C 1
ATOM 3196 O O . GLU A 1 423 ? -5.621 -25.344 13.953 1 96.19 423 GLU A O 1
ATOM 3201 N N . LYS A 1 424 ? -6.93 -23.609 13.648 1 96.25 424 LYS A N 1
ATOM 3202 C CA . LYS A 1 424 ? -7.586 -24.203 12.484 1 96.25 424 LYS A CA 1
ATOM 3203 C C . LYS A 1 424 ? -6.762 -23.984 11.219 1 96.25 424 LYS A C 1
ATOM 3205 O O . LYS A 1 424 ? -7.188 -24.359 10.117 1 96.25 424 LYS A O 1
ATOM 3210 N N . ALA A 1 425 ? -5.613 -23.406 11.367 1 96.38 425 ALA A N 1
ATOM 3211 C CA . ALA A 1 425 ? -4.742 -23.188 10.211 1 96.38 425 ALA A CA 1
ATOM 3212 C C . ALA A 1 425 ? -3.352 -23.781 10.453 1 96.38 425 ALA A C 1
ATOM 3214 O O . ALA A 1 425 ? -2.895 -23.859 11.602 1 96.38 425 ALA A O 1
ATOM 3215 N N . VAL A 1 426 ? -2.76 -24.203 9.406 1 97.69 426 VAL A N 1
ATOM 3216 C CA . VAL A 1 426 ? -1.362 -24.625 9.414 1 97.69 426 VAL A CA 1
ATOM 3217 C C . VAL A 1 426 ? -0.572 -23.844 8.383 1 97.69 426 VAL A C 1
ATOM 3219 O O . VAL A 1 426 ? -1.11 -23.453 7.336 1 97.69 426 VAL A O 1
ATOM 3222 N N . TYR A 1 427 ? 0.652 -23.469 8.742 1 98.62 427 TYR A N 1
ATOM 3223 C CA . TYR A 1 427 ? 1.562 -22.844 7.797 1 98.62 427 TYR A CA 1
ATOM 3224 C C . TYR A 1 427 ? 2.211 -23.875 6.883 1 98.62 427 TYR A C 1
ATOM 3226 O O . TYR A 1 427 ? 2.717 -24.891 7.352 1 98.62 427 TYR A O 1
ATOM 3234 N N . ALA A 1 428 ? 2.223 -23.641 5.551 1 98.56 428 ALA A N 1
ATOM 3235 C CA . ALA A 1 428 ? 2.678 -24.641 4.582 1 98.56 428 ALA A CA 1
ATOM 3236 C C . ALA A 1 428 ? 4.148 -24.984 4.801 1 98.56 428 ALA A C 1
ATOM 3238 O O . ALA A 1 428 ? 4.543 -26.141 4.691 1 98.56 428 ALA A O 1
ATOM 3239 N N . GLY A 1 429 ? 5.02 -23.891 5.066 1 98.31 429 GLY A N 1
ATOM 3240 C CA . GLY A 1 429 ? 6.438 -24.109 5.297 1 98.31 429 GLY A CA 1
ATOM 3241 C C . GLY A 1 429 ? 7.105 -24.906 4.199 1 98.31 429 GLY A C 1
ATOM 3242 O O . GLY A 1 429 ? 6.965 -24.594 3.018 1 98.31 429 GLY A O 1
ATOM 3243 N N . ALA A 1 430 ? 7.773 -25.953 4.566 1 97.56 430 ALA A N 1
ATOM 3244 C CA . ALA A 1 430 ? 8.547 -26.781 3.643 1 97.56 430 ALA A CA 1
ATOM 3245 C C . ALA A 1 430 ? 7.633 -27.547 2.695 1 97.56 430 ALA A C 1
ATOM 3247 O O . ALA A 1 430 ? 8.078 -28.062 1.666 1 97.56 430 ALA A O 1
ATOM 3248 N N . ASN A 1 431 ? 6.363 -27.594 2.998 1 97.62 431 ASN A N 1
ATOM 3249 C CA . ASN A 1 431 ? 5.402 -28.328 2.176 1 97.62 431 ASN A CA 1
ATOM 3250 C C . ASN A 1 431 ? 4.684 -27.391 1.2 1 97.62 431 ASN A C 1
ATOM 3252 O O . ASN A 1 431 ? 3.596 -27.719 0.72 1 97.62 431 ASN A O 1
ATOM 3256 N N . PHE A 1 432 ? 5.301 -26.25 0.89 1 98.31 432 PHE A N 1
ATOM 3257 C CA . PHE A 1 432 ? 4.637 -25.203 0.13 1 98.31 432 PHE A CA 1
ATOM 3258 C C . PHE A 1 432 ? 4.152 -25.719 -1.216 1 98.31 432 PHE A C 1
ATOM 3260 O O . PHE A 1 432 ? 3.115 -25.297 -1.723 1 98.31 432 PHE A O 1
ATOM 3267 N N . ARG A 1 433 ? 4.789 -26.672 -1.821 1 97 433 ARG A N 1
ATOM 3268 C CA . ARG A 1 433 ? 4.438 -27.156 -3.15 1 97 433 ARG A CA 1
ATOM 3269 C C . ARG A 1 433 ? 3.295 -28.172 -3.078 1 97 433 ARG A C 1
ATOM 3271 O O . ARG A 1 433 ? 2.523 -28.312 -4.027 1 97 433 ARG A O 1
ATOM 3278 N N . THR A 1 434 ? 3.213 -28.875 -1.92 1 95.81 434 THR A N 1
ATOM 3279 C CA . THR A 1 434 ? 2.242 -29.953 -1.786 1 95.81 434 THR A CA 1
ATOM 3280 C C . THR A 1 434 ? 1.226 -29.641 -0.692 1 95.81 434 THR A C 1
ATOM 3282 O O . THR 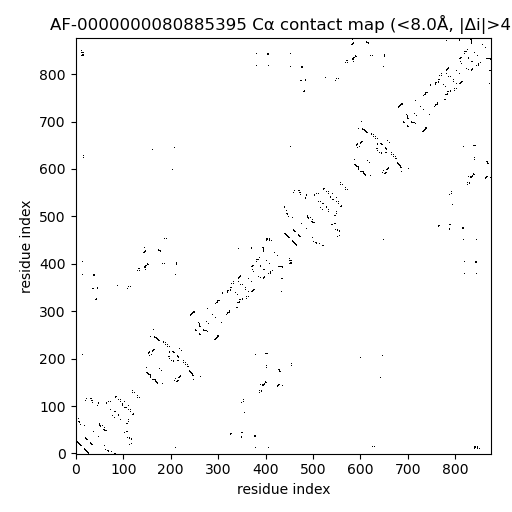A 1 434 ? 0.719 -30.547 -0.027 1 95.81 434 THR A O 1
ATOM 3285 N N . ALA A 1 435 ? 1.001 -28.391 -0.499 1 94.5 435 ALA A N 1
ATOM 3286 C CA . ALA A 1 435 ? 0.19 -27.938 0.627 1 94.5 435 ALA A CA 1
ATOM 3287 C C . ALA A 1 435 ? -1.22 -28.516 0.558 1 94.5 435 ALA A C 1
ATOM 3289 O O . ALA A 1 435 ? -1.838 -28.797 1.591 1 94.5 435 ALA A O 1
ATOM 3290 N N . ARG A 1 436 ? -1.698 -28.781 -0.576 1 91.69 436 ARG A N 1
ATOM 3291 C CA . ARG A 1 436 ? -3.035 -29.344 -0.775 1 91.69 436 ARG A CA 1
ATOM 3292 C C . ARG A 1 436 ? -3.188 -30.672 -0.061 1 91.69 436 ARG A C 1
ATOM 3294 O O . ARG A 1 436 ? -4.301 -31.078 0.277 1 91.69 436 ARG A O 1
ATOM 3301 N N . THR A 1 437 ? -2.092 -31.281 0.27 1 89.38 437 THR A N 1
ATOM 3302 C CA . THR A 1 437 ? -2.15 -32.625 0.82 1 89.38 437 THR A CA 1
ATOM 3303 C C . THR A 1 437 ? -1.919 -32.594 2.328 1 89.38 437 THR A C 1
ATOM 3305 O O . THR A 1 437 ? -1.968 -33.656 2.984 1 89.38 437 THR A O 1
ATOM 3308 N N . ILE A 1 438 ? -1.687 -31.516 2.85 1 88.88 438 ILE A N 1
ATOM 3309 C CA . ILE A 1 438 ? -1.442 -31.438 4.285 1 88.88 438 ILE A CA 1
ATOM 3310 C C . ILE A 1 438 ? -2.77 -31.484 5.039 1 88.88 438 ILE A C 1
ATOM 3312 O O . ILE A 1 438 ? -3.773 -30.938 4.578 1 88.88 438 ILE A O 1
ATOM 3316 N N . MET B 1 1 ? -25.766 3.057 20.844 1 64.81 1 MET B N 1
ATOM 3317 C CA . MET B 1 1 ? -25.344 1.694 20.531 1 64.81 1 MET B CA 1
ATOM 3318 C C . MET B 1 1 ? -23.828 1.55 20.672 1 64.81 1 MET B C 1
ATOM 3320 O O . MET B 1 1 ? -23.078 2.465 20.328 1 64.81 1 MET B O 1
ATOM 3324 N N . GLY B 1 2 ? -23.469 0.751 21.656 1 87.81 2 GLY B N 1
ATOM 3325 C CA . GLY B 1 2 ? -22.188 0.75 22.344 1 87.81 2 GLY B CA 1
ATOM 3326 C C . GLY B 1 2 ? -21.141 -0.113 21.672 1 87.81 2 GLY B C 1
ATOM 3327 O O . GLY B 1 2 ? -21.453 -0.888 20.766 1 87.81 2 GLY B O 1
ATOM 3328 N N . ILE B 1 3 ? -19.953 0.137 21.812 1 97.88 3 ILE B N 1
ATOM 3329 C CA . ILE B 1 3 ? -18.781 -0.641 21.438 1 97.88 3 ILE B CA 1
ATOM 3330 C C . ILE B 1 3 ? -18.812 -2.002 22.125 1 97.88 3 ILE B C 1
ATOM 3332 O O . ILE B 1 3 ? -18.953 -2.078 23.344 1 97.88 3 ILE B O 1
ATOM 3336 N N . SER B 1 4 ? -18.828 -3.092 21.359 1 98.12 4 SER B N 1
ATOM 3337 C CA . SER B 1 4 ? -18.875 -4.426 21.953 1 98.12 4 SER B CA 1
ATOM 3338 C C . SER B 1 4 ? -17.5 -5.059 22.016 1 98.12 4 SER B C 1
ATOM 3340 O O . SER B 1 4 ? -17.25 -5.957 22.812 1 98.12 4 SER B O 1
ATOM 3342 N N . LYS B 1 5 ? -16.594 -4.605 21.141 1 98.44 5 LYS B N 1
ATOM 3343 C CA . LYS B 1 5 ? -15.25 -5.184 21.078 1 98.44 5 LYS B CA 1
ATOM 3344 C C . LYS B 1 5 ? -14.242 -4.176 20.547 1 98.44 5 LYS B C 1
ATOM 3346 O O . LYS B 1 5 ? -14.547 -3.414 19.625 1 98.44 5 LYS B O 1
ATOM 3351 N N . VAL B 1 6 ? -13.109 -4.09 21.141 1 98.81 6 VAL B N 1
ATOM 3352 C CA . VAL B 1 6 ? -11.922 -3.383 20.656 1 98.81 6 VAL B CA 1
ATOM 3353 C C . VAL B 1 6 ? -10.727 -4.324 20.656 1 98.81 6 VAL B C 1
ATOM 3355 O O . VAL B 1 6 ? -10.383 -4.914 21.688 1 98.81 6 VAL B O 1
ATOM 3358 N N . HIS B 1 7 ? -10.141 -4.5 19.484 1 98.88 7 HIS B N 1
ATOM 3359 C CA . HIS B 1 7 ? -9.023 -5.426 19.344 1 98.88 7 HIS B CA 1
ATOM 3360 C C . HIS B 1 7 ? -7.953 -4.859 18.422 1 98.88 7 HIS B C 1
ATOM 3362 O O . HIS B 1 7 ? -8.25 -4.422 17.312 1 98.88 7 HIS B O 1
ATOM 3368 N N . ALA B 1 8 ? -6.742 -4.867 18.938 1 98.88 8 ALA B N 1
ATOM 3369 C CA . ALA B 1 8 ? -5.625 -4.402 18.125 1 98.88 8 ALA B CA 1
ATOM 3370 C C . ALA B 1 8 ? -4.703 -5.562 17.75 1 98.88 8 ALA B C 1
ATOM 3372 O O . ALA B 1 8 ? -4.609 -6.551 18.484 1 98.88 8 ALA B O 1
ATOM 3373 N N . ARG B 1 9 ? -4.055 -5.465 16.625 1 98.88 9 ARG B N 1
ATOM 3374 C CA . ARG B 1 9 ? -2.959 -6.32 16.172 1 98.88 9 ARG B CA 1
ATOM 3375 C C . ARG B 1 9 ? -1.889 -5.504 15.453 1 98.88 9 ARG B C 1
ATOM 3377 O O . ARG B 1 9 ? -2.088 -4.32 15.172 1 98.88 9 ARG B O 1
ATOM 3384 N N . TYR B 1 10 ? -0.676 -6.105 15.359 1 98.75 10 TYR B N 1
ATOM 3385 C CA . TYR B 1 10 ? 0.291 -5.473 14.469 1 98.75 10 TYR B CA 1
ATOM 3386 C C . TYR B 1 10 ? 0.077 -5.918 13.023 1 98.75 10 TYR B C 1
ATOM 3388 O O . TYR B 1 10 ? -0.296 -7.066 12.773 1 98.75 10 TYR B O 1
ATOM 3396 N N . VAL B 1 11 ? 0.207 -5.078 12.094 1 98.75 11 VAL B N 1
ATOM 3397 C CA . VAL B 1 11 ? 0.338 -5.289 10.656 1 98.75 11 VAL B CA 1
ATOM 3398 C C . VAL B 1 11 ? 1.581 -4.57 10.141 1 98.75 11 VAL B C 1
ATOM 3400 O O . VAL B 1 11 ? 2.42 -4.125 10.922 1 98.75 11 VAL B O 1
ATOM 3403 N N . TYR B 1 12 ? 1.739 -4.535 8.898 1 98.75 12 TYR B N 1
ATOM 3404 C CA . TYR B 1 12 ? 2.939 -3.904 8.359 1 98.75 12 TYR B CA 1
ATOM 3405 C C . TYR B 1 12 ? 2.584 -2.691 7.508 1 98.75 12 TYR B C 1
ATOM 3407 O O . TYR B 1 12 ? 1.591 -2.707 6.777 1 98.75 12 TYR B O 1
ATOM 3415 N N . ASP B 1 13 ? 3.373 -1.648 7.637 1 98.19 13 ASP B N 1
ATOM 3416 C CA . ASP B 1 13 ? 3.201 -0.454 6.816 1 98.19 13 ASP B CA 1
ATOM 3417 C C . ASP B 1 13 ? 3.906 -0.608 5.469 1 98.19 13 ASP B C 1
ATOM 3419 O O . ASP B 1 13 ? 4.414 -1.685 5.148 1 98.19 13 ASP B O 1
ATOM 3423 N N . SER B 1 14 ? 3.922 0.433 4.668 1 97.69 14 SER B N 1
ATOM 3424 C CA . SER B 1 14 ? 4.391 0.372 3.289 1 97.69 14 SER B CA 1
ATOM 3425 C C . SER B 1 14 ? 5.91 0.226 3.227 1 97.69 14 SER B C 1
ATOM 3427 O O . SER B 1 14 ? 6.469 -0.073 2.17 1 97.69 14 SER B O 1
ATOM 3429 N N . ARG B 1 15 ? 6.602 0.385 4.328 1 96.5 15 ARG B N 1
ATOM 3430 C CA . ARG B 1 15 ? 8.055 0.232 4.363 1 96.5 15 ARG B CA 1
ATOM 3431 C C . ARG B 1 15 ? 8.445 -1.139 4.902 1 96.5 15 ARG B C 1
ATOM 3433 O O . ARG B 1 15 ? 9.633 -1.443 5.031 1 96.5 15 ARG B O 1
ATOM 3440 N N . GLY B 1 16 ? 7.438 -1.929 5.262 1 97.62 16 GLY B N 1
ATOM 3441 C CA . GLY B 1 16 ? 7.711 -3.264 5.766 1 97.62 16 GLY B CA 1
ATOM 3442 C C . GLY B 1 16 ? 7.98 -3.293 7.258 1 97.62 16 GLY B C 1
ATOM 3443 O O . GLY B 1 16 ? 8.57 -4.246 7.77 1 97.62 16 GLY B O 1
ATOM 3444 N N . ASN B 1 17 ? 7.59 -2.238 7.98 1 98 17 ASN B N 1
ATOM 3445 C CA . ASN B 1 17 ? 7.707 -2.188 9.438 1 98 17 ASN B CA 1
ATOM 3446 C C . ASN B 1 17 ? 6.355 -2.391 10.117 1 98 17 ASN B C 1
ATOM 3448 O O . ASN B 1 17 ? 5.32 -2.021 9.562 1 98 17 ASN B O 1
ATOM 3452 N N . PRO B 1 18 ? 6.395 -2.928 11.344 1 98.38 18 PRO B N 1
ATOM 3453 C CA . PRO B 1 18 ? 5.137 -3.117 12.062 1 98.38 18 PRO B CA 1
ATOM 3454 C C . PRO B 1 18 ? 4.445 -1.798 12.406 1 98.38 18 PRO B C 1
ATOM 3456 O O . PRO B 1 18 ? 5.117 -0.807 12.711 1 98.38 18 PRO B O 1
ATOM 3459 N N . THR B 1 19 ? 3.184 -1.791 12.359 1 98.62 19 THR B N 1
ATOM 3460 C CA . THR B 1 19 ? 2.344 -0.706 12.852 1 98.62 19 THR B CA 1
ATOM 3461 C C . THR B 1 19 ? 1.062 -1.253 13.477 1 98.62 19 THR B C 1
ATOM 3463 O O . THR B 1 19 ? 0.861 -2.469 13.523 1 98.62 19 THR B O 1
ATOM 3466 N N . VAL B 1 20 ? 0.199 -0.355 14 1 98.88 20 VAL B N 1
ATOM 3467 C CA . VAL B 1 20 ? -0.946 -0.774 14.805 1 98.88 20 VAL B CA 1
ATOM 3468 C C . VAL B 1 20 ? -2.213 -0.741 13.953 1 98.88 20 VAL B C 1
ATOM 3470 O O . VAL B 1 20 ? -2.473 0.242 13.258 1 98.88 20 VAL B O 1
ATOM 3473 N N . GLU B 1 21 ? -2.93 -1.8 13.93 1 98.94 21 GLU B N 1
ATOM 3474 C CA . GLU B 1 21 ? -4.289 -1.874 13.406 1 98.94 21 GLU B CA 1
ATOM 3475 C C . GLU B 1 21 ? -5.301 -2.1 14.523 1 98.94 21 GLU B C 1
ATOM 3477 O O . GLU B 1 21 ? -5.059 -2.893 15.438 1 98.94 21 GLU B O 1
ATOM 3482 N N . VAL B 1 22 ? -6.445 -1.402 14.516 1 98.94 22 VAL B N 1
ATOM 3483 C CA . VAL B 1 22 ? -7.484 -1.534 15.531 1 98.94 22 VAL B CA 1
ATOM 3484 C C . VAL B 1 22 ? -8.805 -1.914 14.867 1 98.94 22 VAL B C 1
ATOM 3486 O O . VAL B 1 22 ? -9.227 -1.278 13.898 1 98.94 22 VAL B O 1
ATOM 3489 N N . ASP B 1 23 ? -9.438 -2.938 15.312 1 98.81 23 ASP B N 1
ATOM 3490 C CA . ASP B 1 23 ? -10.812 -3.322 15.008 1 98.81 23 ASP B CA 1
ATOM 3491 C C . ASP B 1 23 ? -11.766 -2.898 16.125 1 98.81 23 ASP B C 1
ATOM 3493 O O . ASP B 1 23 ? -11.57 -3.27 17.281 1 98.81 23 ASP B O 1
ATOM 3497 N N . LEU B 1 24 ? -12.664 -2.133 15.82 1 98.88 24 LEU B N 1
ATOM 3498 C CA . LEU B 1 24 ? -13.727 -1.736 16.734 1 98.88 24 LEU B CA 1
ATOM 3499 C C . LEU B 1 24 ? -15.086 -2.232 16.234 1 98.88 24 LEU B C 1
ATOM 3501 O O . LEU B 1 24 ? -15.461 -1.984 15.086 1 98.88 24 LEU B O 1
ATOM 3505 N N . VAL B 1 25 ? -15.867 -2.965 17.078 1 98.56 25 VAL B N 1
ATOM 3506 C CA . VAL B 1 25 ? -17.109 -3.59 16.656 1 98.56 25 VAL B CA 1
ATOM 3507 C C . VAL B 1 25 ? -18.281 -2.943 17.391 1 98.56 25 VAL B C 1
ATOM 3509 O O . VAL B 1 25 ? -18.234 -2.734 18.594 1 98.56 25 VAL B O 1
ATOM 3512 N N . THR B 1 26 ? -19.25 -2.588 16.688 1 98.25 26 THR B N 1
ATOM 3513 C CA . THR B 1 26 ? -20.562 -2.162 17.188 1 98.25 26 THR B CA 1
ATOM 3514 C C . THR B 1 26 ? -21.672 -2.99 16.562 1 98.25 26 THR B C 1
ATOM 3516 O O . THR B 1 26 ? -21.406 -3.967 15.859 1 98.25 26 THR B O 1
ATOM 3519 N N . ASP B 1 27 ? -22.922 -2.605 16.828 1 96.44 27 ASP B N 1
ATOM 3520 C CA . ASP B 1 27 ? -24.062 -3.291 16.219 1 96.44 27 ASP B CA 1
ATOM 3521 C C . ASP B 1 27 ? -24.141 -3 14.727 1 96.44 27 ASP B C 1
ATOM 3523 O O . ASP B 1 27 ? -24.844 -3.686 13.992 1 96.44 27 ASP B O 1
ATOM 3527 N N . LYS B 1 28 ? -23.328 -1.988 14.297 1 96.38 28 LYS B N 1
ATOM 3528 C CA . LYS B 1 28 ? -23.312 -1.609 12.883 1 96.38 28 LYS B CA 1
ATOM 3529 C C . LYS B 1 28 ? -22.203 -2.342 12.125 1 96.38 28 LYS B C 1
ATOM 3531 O O . LYS B 1 28 ? -22.109 -2.229 10.898 1 96.38 28 LYS B O 1
ATOM 3536 N N . GLY B 1 29 ? -21.422 -3.148 12.844 1 96.06 29 GLY B N 1
ATOM 3537 C CA . GLY B 1 29 ? -20.406 -3.951 12.172 1 96.06 29 GLY B CA 1
ATOM 3538 C C . GLY B 1 29 ? -19 -3.664 12.648 1 96.06 29 GLY B C 1
ATOM 3539 O O . GLY B 1 29 ? -18.797 -3.174 13.758 1 96.06 29 GLY B O 1
ATOM 3540 N N . LEU B 1 30 ? -18.016 -4.102 11.922 1 97.88 30 LEU B N 1
ATOM 3541 C CA . LEU B 1 30 ? -16.594 -3.955 12.203 1 97.88 30 LEU B CA 1
ATOM 3542 C C . LEU B 1 30 ? -16.047 -2.664 11.594 1 97.88 30 LEU B C 1
ATOM 3544 O O . LEU B 1 30 ? -16.297 -2.371 10.422 1 97.88 30 LEU B O 1
ATOM 3548 N N . HIS B 1 31 ? -15.406 -1.837 12.375 1 98.62 31 HIS B N 1
ATOM 3549 C CA . HIS B 1 31 ? -14.734 -0.607 11.961 1 98.62 31 HIS B CA 1
ATOM 3550 C C . HIS B 1 31 ? -13.234 -0.69 12.203 1 98.62 31 HIS B C 1
ATOM 3552 O O . HIS B 1 31 ? -12.789 -0.757 13.352 1 98.62 31 HIS B O 1
ATOM 3558 N N . ARG B 1 32 ? -12.484 -0.651 11.164 1 98.69 32 ARG B N 1
ATOM 3559 C CA . ARG B 1 32 ? -11.055 -0.937 11.234 1 98.69 32 ARG B CA 1
ATOM 3560 C C . ARG B 1 32 ? -10.227 0.293 10.867 1 98.69 32 ARG B C 1
ATOM 3562 O O . ARG B 1 32 ? -10.578 1.027 9.938 1 98.69 32 ARG B O 1
ATOM 3569 N N . ALA B 1 33 ? -9.164 0.579 11.594 1 98.88 33 ALA B N 1
ATOM 3570 C CA . ALA B 1 33 ? -8.203 1.64 11.289 1 98.88 33 ALA B CA 1
ATOM 3571 C C . ALA B 1 33 ? -6.77 1.136 11.398 1 98.88 33 ALA B C 1
ATOM 3573 O O . ALA B 1 33 ? -6.445 0.359 12.297 1 98.88 33 ALA B O 1
ATOM 3574 N N . ILE B 1 34 ? -5.914 1.502 10.469 1 98.88 34 ILE B N 1
ATOM 3575 C CA . ILE B 1 34 ? -4.477 1.255 10.523 1 98.88 34 ILE B CA 1
ATOM 3576 C C . ILE B 1 34 ? -3.732 2.578 10.68 1 98.88 34 ILE B C 1
ATOM 3578 O O . ILE B 1 34 ? -4.043 3.561 10.008 1 98.88 34 ILE B O 1
ATOM 3582 N N . VAL B 1 35 ? -2.781 2.602 11.547 1 98.31 35 VAL B N 1
ATOM 3583 C CA . VAL B 1 35 ? -2.068 3.826 11.898 1 98.31 35 VAL B CA 1
ATOM 3584 C C . VAL B 1 35 ? -0.816 3.963 11.039 1 98.31 35 VAL B C 1
ATOM 3586 O O . VAL B 1 35 ? -0.034 3.018 10.914 1 98.31 35 VAL B O 1
ATOM 3589 N N . PRO B 1 36 ? -0.596 5.113 10.375 1 96.94 36 PRO B N 1
ATOM 3590 C CA . PRO B 1 36 ? 0.647 5.32 9.633 1 96.94 36 PRO B CA 1
ATOM 3591 C C . PRO B 1 36 ? 1.849 5.562 10.539 1 96.94 36 PRO B C 1
ATOM 3593 O O . PRO B 1 36 ? 1.687 5.734 11.75 1 96.94 36 PRO B O 1
ATOM 3596 N N . SER B 1 37 ? 3.004 5.516 9.953 1 93.88 37 SER B N 1
ATOM 3597 C CA . SER B 1 37 ? 4.242 5.758 10.688 1 93.88 37 SER B CA 1
ATOM 3598 C C . SER B 1 37 ? 5.195 6.641 9.891 1 93.88 37 SER B C 1
ATOM 3600 O O . SER B 1 37 ? 5.297 6.504 8.664 1 93.88 37 SER B O 1
ATOM 3602 N N . GLY B 1 38 ? 5.855 7.516 10.562 1 87.44 38 GLY B N 1
ATOM 3603 C CA . GLY B 1 38 ? 6.855 8.352 9.93 1 87.44 38 GLY B CA 1
ATOM 3604 C C . GLY B 1 38 ? 8.266 7.812 10.062 1 87.44 38 GLY B C 1
ATOM 3605 O O . GLY B 1 38 ? 8.641 7.301 11.117 1 87.44 38 GLY B O 1
ATOM 3606 N N . ALA B 1 39 ? 9.008 7.844 8.992 1 76.75 39 ALA B N 1
ATOM 3607 C CA . ALA B 1 39 ? 10.422 7.492 9.062 1 76.75 39 ALA B CA 1
ATOM 3608 C C . ALA B 1 39 ? 11.188 8.469 9.945 1 76.75 39 ALA B C 1
ATOM 3610 O O . ALA B 1 39 ? 12.039 8.062 10.75 1 76.75 39 ALA B O 1
ATOM 3611 N N . SER B 1 40 ? 10.773 9.766 9.766 1 70.56 40 SER B N 1
ATOM 3612 C CA . SER B 1 40 ? 11.312 10.828 10.602 1 70.56 40 SER B CA 1
ATOM 3613 C C . SER B 1 40 ? 10.234 11.445 11.484 1 70.56 40 SER B C 1
ATOM 3615 O O . SER B 1 40 ? 9.117 11.695 11.031 1 70.56 40 SER B O 1
ATOM 3617 N N . THR B 1 41 ? 10.57 11.336 12.789 1 75.25 41 THR B N 1
ATOM 3618 C CA . THR B 1 41 ? 9.625 11.961 13.711 1 75.25 41 THR B CA 1
ATOM 3619 C C . THR B 1 41 ? 10.266 13.148 14.422 1 75.25 41 THR B C 1
ATOM 3621 O O . THR B 1 41 ? 11.453 13.102 14.766 1 75.25 41 THR B O 1
ATOM 3624 N N . GLY B 1 42 ? 9.461 14.18 14.492 1 74.56 42 GLY B N 1
ATOM 3625 C CA . GLY B 1 42 ? 9.922 15.328 15.258 1 74.56 42 GLY B CA 1
ATOM 3626 C C . GLY B 1 42 ? 9.898 15.086 16.766 1 74.56 42 GLY B C 1
ATOM 3627 O O . GLY B 1 42 ? 9.062 14.336 17.25 1 74.56 42 GLY B O 1
ATOM 3628 N N . VAL B 1 43 ? 10.688 15.844 17.469 1 78.75 43 VAL B N 1
ATOM 3629 C CA . VAL B 1 43 ? 10.852 15.648 18.906 1 78.75 43 VAL B CA 1
ATOM 3630 C C . VAL B 1 43 ? 9.617 16.156 19.641 1 78.75 43 VAL B C 1
ATOM 3632 O O . VAL B 1 43 ? 9.367 15.781 20.781 1 78.75 43 VAL B O 1
ATOM 3635 N N . HIS B 1 44 ? 8.828 16.969 18.984 1 86.69 44 HIS B N 1
ATOM 3636 C CA . HIS B 1 44 ? 7.676 17.578 19.641 1 86.69 44 HIS B CA 1
ATOM 3637 C C . HIS B 1 44 ? 6.379 16.891 19.234 1 86.69 44 HIS B C 1
ATOM 3639 O O . HIS B 1 44 ? 5.293 17.312 19.641 1 86.69 44 HIS B O 1
ATOM 3645 N N . GLU B 1 45 ? 6.449 15.773 18.469 1 93 45 GLU B N 1
ATOM 3646 C CA . GLU B 1 45 ? 5.273 15 18.078 1 93 45 GLU B CA 1
ATOM 3647 C C . GLU B 1 45 ? 4.789 14.117 19.234 1 93 45 GLU B C 1
ATOM 3649 O O . GLU B 1 45 ? 5.531 13.875 20.188 1 93 45 GLU B O 1
ATOM 3654 N N . ALA B 1 46 ? 3.479 13.742 19.172 1 96.12 46 ALA B N 1
ATOM 3655 C CA . ALA B 1 46 ? 3.031 12.641 20.016 1 96.12 46 ALA B CA 1
ATOM 3656 C C . ALA B 1 46 ? 3.895 11.398 19.812 1 96.12 46 ALA B C 1
ATOM 3658 O O . ALA B 1 46 ? 4.418 11.18 18.719 1 96.12 46 ALA B O 1
ATOM 3659 N N . LEU B 1 47 ? 4.055 10.641 20.844 1 96.31 47 LEU B N 1
ATOM 3660 C CA . LEU B 1 47 ? 5.059 9.586 20.812 1 96.31 47 LEU B CA 1
ATOM 3661 C C . LEU B 1 47 ? 4.48 8.305 20.219 1 96.31 47 LEU B C 1
ATOM 3663 O O . LEU B 1 47 ? 3.525 7.738 20.75 1 96.31 47 LEU B O 1
ATOM 3667 N N . GLU B 1 48 ? 4.988 7.891 19.078 1 96.94 48 GLU B N 1
ATOM 3668 C CA . GLU B 1 48 ? 4.742 6.539 18.594 1 96.94 48 GLU B CA 1
ATOM 3669 C C . GLU B 1 48 ? 5.457 5.5 19.453 1 96.94 48 GLU B C 1
ATOM 3671 O O . GLU B 1 48 ? 6.688 5.453 19.484 1 96.94 48 GLU B O 1
ATOM 3676 N N . LEU B 1 49 ? 4.746 4.645 20.109 1 97.44 49 LEU B N 1
ATOM 3677 C CA . LEU B 1 49 ? 5.344 3.695 21.047 1 97.44 49 LEU B CA 1
ATOM 3678 C C . LEU B 1 49 ? 5.898 2.482 20.297 1 97.44 49 LEU B C 1
ATOM 3680 O O . LEU B 1 49 ? 5.145 1.72 19.703 1 97.44 49 LEU B O 1
ATOM 3684 N N . ARG B 1 50 ? 7.219 2.266 20.297 1 97.38 50 ARG B N 1
ATOM 3685 C CA . ARG B 1 50 ? 7.953 1.121 19.766 1 97.38 50 ARG B CA 1
ATOM 3686 C C . ARG B 1 50 ? 8.5 0.252 20.891 1 97.38 50 ARG B C 1
ATOM 3688 O O . ARG B 1 50 ? 8.812 0.754 21.984 1 97.38 50 ARG B O 1
ATOM 3695 N N . ASP B 1 51 ? 8.688 -0.99 20.641 1 98.25 51 ASP B N 1
ATOM 3696 C CA . ASP B 1 51 ? 9.125 -1.932 21.672 1 98.25 51 ASP B CA 1
ATOM 3697 C C . ASP B 1 51 ? 10.609 -1.769 21.969 1 98.25 51 ASP B C 1
ATOM 3699 O O . ASP B 1 51 ? 11.07 -2.109 23.062 1 98.25 51 ASP B O 1
ATOM 3703 N N . LYS B 1 52 ? 11.344 -1.46 21.047 1 97 52 LYS B N 1
ATOM 3704 C CA . LYS B 1 52 ? 12.781 -1.251 21.172 1 97 52 LYS B CA 1
ATOM 3705 C C . LYS B 1 52 ? 13.508 -2.562 21.453 1 97 52 LYS B C 1
ATOM 3707 O O . LYS B 1 52 ? 14.602 -2.561 22.016 1 97 52 LYS B O 1
ATOM 3712 N N . ASP B 1 53 ? 12.812 -3.689 21.234 1 97.69 53 ASP B N 1
ATOM 3713 C CA . ASP B 1 53 ? 13.453 -5 21.266 1 97.69 53 ASP B CA 1
ATOM 3714 C C . ASP B 1 53 ? 14.219 -5.27 19.969 1 97.69 53 ASP B C 1
ATOM 3716 O O . ASP B 1 53 ? 13.617 -5.645 18.953 1 97.69 53 ASP B O 1
ATOM 3720 N N . LYS B 1 54 ? 15.508 -5.207 19.953 1 96.62 54 LYS B N 1
ATOM 3721 C CA . LYS B 1 54 ? 16.359 -5.277 18.75 1 96.62 54 LYS B CA 1
ATOM 3722 C C . LYS B 1 54 ? 16.312 -6.672 18.141 1 96.62 54 LYS B C 1
ATOM 3724 O O . LYS B 1 54 ? 16.688 -6.852 16.969 1 96.62 54 LYS B O 1
ATOM 3729 N N . SER B 1 55 ? 15.891 -7.633 18.922 1 96.75 55 SER B N 1
ATOM 3730 C CA . SER B 1 55 ? 15.836 -9 18.406 1 96.75 55 SER B CA 1
ATOM 3731 C C . SER B 1 55 ? 14.648 -9.195 17.469 1 96.75 55 SER B C 1
ATOM 3733 O O . SER B 1 55 ? 14.57 -10.203 16.766 1 96.75 55 SER B O 1
ATOM 3735 N N . LYS B 1 56 ? 13.789 -8.234 17.453 1 97.56 56 LYS B N 1
ATOM 3736 C CA . LYS B 1 56 ? 12.617 -8.305 16.578 1 97.56 56 LYS B CA 1
ATOM 3737 C C . LYS B 1 56 ? 12.461 -7.02 15.773 1 97.56 56 LYS B C 1
ATOM 3739 O O . LYS B 1 56 ? 12.391 -5.926 16.344 1 97.56 56 LYS B O 1
ATOM 3744 N N . TRP B 1 57 ? 12.383 -7.109 14.469 1 97.56 57 TRP B N 1
ATOM 3745 C CA . TRP B 1 57 ? 12.195 -6.027 13.508 1 97.56 57 TRP B CA 1
ATOM 3746 C C . TRP B 1 57 ? 13.195 -4.902 13.742 1 97.56 57 TRP B C 1
ATOM 3748 O O . TRP B 1 57 ? 12.859 -3.723 13.609 1 97.56 57 TRP B O 1
ATOM 3758 N N . GLY B 1 58 ? 14.359 -5.223 14.312 1 95.75 58 GLY B N 1
ATOM 3759 C CA . GLY B 1 58 ? 15.352 -4.199 14.578 1 95.75 58 GLY B CA 1
ATOM 3760 C C . GLY B 1 58 ? 14.914 -3.199 15.633 1 95.75 58 GLY B C 1
ATOM 3761 O O . GLY B 1 58 ? 15.383 -2.059 15.641 1 95.75 58 GLY B O 1
ATOM 3762 N N . GLY B 1 59 ? 13.977 -3.531 16.484 1 97.44 59 GLY B N 1
ATOM 3763 C CA . GLY B 1 59 ? 13.508 -2.668 17.562 1 97.44 59 GLY B CA 1
ATOM 3764 C C . GLY B 1 59 ? 12.234 -1.918 17.219 1 97.44 59 GLY B C 1
ATOM 3765 O O . GLY B 1 59 ? 11.688 -1.197 18.062 1 97.44 59 GLY B O 1
ATOM 3766 N N . LYS B 1 60 ? 11.656 -2.141 16.062 1 97.31 60 LYS B N 1
ATOM 3767 C CA . LYS B 1 60 ? 10.562 -1.313 15.578 1 97.31 60 LYS B CA 1
ATOM 3768 C C . LYS B 1 60 ? 9.211 -1.957 15.875 1 97.31 60 LYS B C 1
ATOM 3770 O O . LYS B 1 60 ? 8.18 -1.513 15.375 1 97.31 60 LYS B O 1
ATOM 3775 N N . GLY B 1 61 ? 9.234 -3.057 16.688 1 98.25 61 GLY B N 1
ATOM 3776 C CA . GLY B 1 61 ? 7.984 -3.705 17.062 1 98.25 61 GLY B CA 1
ATOM 3777 C C . GLY B 1 61 ? 7.016 -2.771 17.766 1 98.25 61 GLY B C 1
ATOM 3778 O O . GLY B 1 61 ? 7.426 -1.778 18.375 1 98.25 61 GLY B O 1
ATOM 3779 N N . VAL B 1 62 ? 5.719 -3.115 17.703 1 98.75 62 VAL B N 1
ATOM 3780 C CA . VAL B 1 62 ? 4.703 -2.264 18.312 1 98.75 62 VAL B CA 1
ATOM 3781 C C . VAL B 1 62 ? 3.818 -3.098 19.25 1 98.75 62 VAL B C 1
ATOM 3783 O O . VAL B 1 62 ? 2.641 -2.785 19.438 1 98.75 62 VAL B O 1
ATOM 3786 N N . LEU B 1 63 ? 4.285 -4.18 19.766 1 98.75 63 LEU B N 1
ATOM 3787 C CA . LEU B 1 63 ? 3.494 -5.117 20.562 1 98.75 63 LEU B CA 1
ATOM 3788 C C . LEU B 1 63 ? 3.029 -4.469 21.859 1 98.75 63 LEU B C 1
ATOM 3790 O O . LEU B 1 63 ? 1.944 -4.777 22.359 1 98.75 63 LEU B O 1
ATOM 3794 N N . THR B 1 64 ? 3.807 -3.541 22.422 1 98.81 64 THR B N 1
ATOM 3795 C CA . THR B 1 64 ? 3.385 -2.832 23.625 1 98.81 64 THR B CA 1
ATOM 3796 C C . THR B 1 64 ? 2.168 -1.959 23.344 1 98.81 64 THR B C 1
ATOM 3798 O O . THR B 1 64 ? 1.217 -1.933 24.125 1 98.81 64 THR B O 1
ATOM 3801 N N . ALA B 1 65 ? 2.203 -1.226 22.25 1 98.81 65 ALA B N 1
ATOM 3802 C CA . ALA B 1 65 ? 1.051 -0.42 21.859 1 98.81 65 ALA B CA 1
ATOM 3803 C C . ALA B 1 65 ? -0.176 -1.296 21.625 1 98.81 65 ALA B C 1
ATOM 3805 O O . ALA B 1 65 ? -1.285 -0.944 22.031 1 98.81 65 ALA B O 1
ATOM 3806 N N . VAL B 1 66 ? 0.027 -2.42 20.984 1 98.94 66 VAL B N 1
ATOM 3807 C CA . VAL B 1 66 ? -1.044 -3.377 20.719 1 98.94 66 VAL B CA 1
ATOM 3808 C C . VAL B 1 66 ? -1.631 -3.869 22.047 1 98.94 66 VAL B C 1
ATOM 3810 O O . VAL B 1 66 ? -2.852 -3.914 22.203 1 98.94 66 VAL B O 1
ATOM 3813 N N . LYS B 1 67 ? -0.75 -4.23 22.922 1 98.88 67 LYS B N 1
ATOM 3814 C CA . LYS B 1 67 ? -1.168 -4.684 24.25 1 98.88 67 LYS B CA 1
ATOM 3815 C C . LYS B 1 67 ? -1.96 -3.6 24.984 1 98.88 67 LYS B C 1
ATOM 3817 O O . LYS B 1 67 ? -2.953 -3.895 25.656 1 98.88 67 LYS B O 1
ATOM 3822 N N . ASN B 1 68 ? -1.504 -2.367 24.859 1 98.94 68 ASN B N 1
ATOM 3823 C CA . ASN B 1 68 ? -2.195 -1.253 25.5 1 98.94 68 ASN B CA 1
ATOM 3824 C C . ASN B 1 68 ? -3.623 -1.107 24.984 1 98.94 68 ASN B C 1
ATOM 3826 O O . ASN B 1 68 ? -4.535 -0.774 25.734 1 98.94 68 ASN B O 1
ATOM 3830 N N . VAL B 1 69 ? -3.842 -1.314 23.703 1 98.94 69 VAL B N 1
ATOM 3831 C CA . VAL B 1 69 ? -5.195 -1.264 23.156 1 98.94 69 VAL B CA 1
ATOM 3832 C C . VAL B 1 69 ? -6.023 -2.414 23.719 1 98.94 69 VAL B C 1
ATOM 3834 O O . VAL B 1 69 ? -7.137 -2.203 24.219 1 98.94 69 VAL B O 1
ATOM 3837 N N . ASN B 1 70 ? -5.465 -3.623 23.719 1 98.94 70 ASN B N 1
ATOM 3838 C CA . ASN B 1 70 ? -6.219 -4.832 24.031 1 98.94 70 ASN B CA 1
ATOM 3839 C C . ASN B 1 70 ? -6.504 -4.938 25.531 1 98.94 70 ASN B C 1
ATOM 3841 O O . ASN B 1 70 ? -7.555 -5.441 25.922 1 98.94 70 ASN B O 1
ATOM 3845 N N . GLU B 1 71 ? -5.609 -4.465 26.344 1 98.88 71 GLU B N 1
ATOM 3846 C CA . GLU B 1 71 ? -5.719 -4.75 27.766 1 98.88 71 GLU B CA 1
ATOM 3847 C C . GLU B 1 71 ? -6.141 -3.508 28.547 1 98.88 71 GLU B C 1
ATOM 3849 O O . GLU B 1 71 ? -6.641 -3.611 29.672 1 98.88 71 GLU B O 1
ATOM 3854 N N . THR B 1 72 ? -5.914 -2.312 28.016 1 98.88 72 THR B N 1
ATOM 3855 C CA . THR B 1 72 ? -6.191 -1.095 28.766 1 98.88 72 THR B CA 1
ATOM 3856 C C . THR B 1 72 ? -7.258 -0.258 28.062 1 98.88 72 THR B C 1
ATOM 3858 O O . THR B 1 72 ? -8.352 -0.06 28.594 1 98.88 72 THR B O 1
ATOM 3861 N N . ILE B 1 73 ? -7.051 0.169 26.875 1 98.94 73 ILE B N 1
ATOM 3862 C CA . ILE B 1 73 ? -7.934 1.107 26.188 1 98.94 73 ILE B CA 1
ATOM 3863 C C . ILE B 1 73 ? -9.273 0.438 25.906 1 98.94 73 ILE B C 1
ATOM 3865 O O . ILE B 1 73 ? -10.336 1 26.203 1 98.94 73 ILE B O 1
ATOM 3869 N N . GLY B 1 74 ? -9.219 -0.788 25.297 1 98.81 74 GLY B N 1
ATOM 3870 C CA . GLY B 1 74 ? -10.43 -1.494 24.906 1 98.81 74 GLY B CA 1
ATOM 3871 C C . GLY B 1 74 ? -11.398 -1.695 26.047 1 98.81 74 GLY B C 1
ATOM 3872 O O . GLY B 1 74 ? -12.531 -1.206 26 1 98.81 74 GLY B O 1
ATOM 3873 N N . PRO B 1 75 ? -10.977 -2.396 27.125 1 98.62 75 PRO B N 1
ATOM 3874 C CA . PRO B 1 75 ? -11.859 -2.631 28.266 1 98.62 75 PRO B CA 1
ATOM 3875 C C . PRO B 1 75 ? -12.391 -1.336 28.875 1 98.62 75 PRO B C 1
ATOM 3877 O O . PRO B 1 75 ? -13.57 -1.249 29.234 1 98.62 75 PRO B O 1
ATOM 3880 N N . ALA B 1 76 ? -11.508 -0.313 28.984 1 98.75 76 ALA B N 1
ATOM 3881 C CA . ALA B 1 76 ? -11.93 0.953 29.578 1 98.75 76 ALA B CA 1
ATOM 3882 C C . ALA B 1 76 ? -12.984 1.639 28.719 1 98.75 76 ALA B C 1
ATOM 3884 O O . ALA B 1 76 ? -13.945 2.207 29.234 1 98.75 76 ALA B O 1
ATOM 3885 N N . LEU B 1 77 ? -12.781 1.634 27.422 1 98.5 77 LEU B N 1
ATOM 3886 C CA . LEU B 1 77 ? -13.703 2.289 26.5 1 98.5 77 LEU B CA 1
ATOM 3887 C C . LEU B 1 77 ? -15.062 1.602 26.5 1 98.5 77 LEU B C 1
ATOM 3889 O O . LEU B 1 77 ? -16.094 2.268 26.469 1 98.5 77 LEU B O 1
ATOM 3893 N N . ILE B 1 78 ? -15.07 0.286 26.5 1 98.44 78 ILE B N 1
ATOM 3894 C CA . ILE B 1 78 ? -16.312 -0.478 26.531 1 98.44 78 ILE B CA 1
ATOM 3895 C C . ILE B 1 78 ? -17.062 -0.178 27.828 1 98.44 78 ILE B C 1
ATOM 3897 O O . ILE B 1 78 ? -18.281 0.029 27.812 1 98.44 78 ILE B O 1
ATOM 3901 N N . LYS B 1 79 ? -16.328 -0.158 28.922 1 98 79 LYS B N 1
ATOM 3902 C CA . LYS B 1 79 ? -16.938 0.114 30.234 1 98 79 LYS B CA 1
ATOM 3903 C C . LYS B 1 79 ? -17.531 1.515 30.281 1 98 79 LYS B C 1
ATOM 3905 O O . LYS B 1 79 ? -18.625 1.709 30.812 1 98 79 LYS B O 1
ATOM 3910 N N . GLU B 1 80 ? -16.766 2.461 29.766 1 97.19 80 GLU B N 1
ATOM 3911 C CA . GLU B 1 80 ? -17.219 3.852 29.797 1 97.19 80 GLU B CA 1
ATOM 3912 C C . GLU B 1 80 ? -18.484 4.039 28.969 1 97.19 80 GLU B C 1
ATOM 3914 O O . GLU B 1 80 ? -19.297 4.926 29.266 1 97.19 80 GLU B O 1
ATOM 3919 N N . ASN B 1 81 ? -18.703 3.297 27.859 1 97.12 81 ASN B N 1
ATOM 3920 C CA . ASN B 1 81 ? -19.906 3.223 27.047 1 97.12 81 ASN B CA 1
ATOM 3921 C C . ASN B 1 81 ? -20.281 4.586 26.484 1 97.12 81 ASN B C 1
ATOM 3923 O O . ASN B 1 81 ? -21.438 5.016 26.594 1 97.12 81 ASN B O 1
ATOM 3927 N N . LEU B 1 82 ? -19.281 5.23 25.938 1 97.19 82 LEU B N 1
ATOM 3928 C CA . LEU B 1 82 ? -19.516 6.535 25.328 1 97.19 82 LEU B CA 1
ATOM 3929 C C . LEU B 1 82 ? -20.188 6.391 23.969 1 97.19 82 LEU B C 1
ATOM 3931 O O . LEU B 1 82 ? -20.078 5.348 23.328 1 97.19 82 LEU B O 1
ATOM 3935 N N . ASP B 1 83 ? -20.922 7.461 23.578 1 97.62 83 ASP B N 1
ATOM 3936 C CA . ASP B 1 83 ? -21.531 7.547 22.266 1 97.62 83 ASP B CA 1
ATOM 3937 C C . ASP B 1 83 ? -20.453 7.691 21.172 1 97.62 83 ASP B C 1
ATOM 3939 O O . ASP B 1 83 ? -19.719 8.68 21.156 1 97.62 83 ASP B O 1
ATOM 3943 N N . VAL B 1 84 ? -20.422 6.746 20.266 1 98.12 84 VAL B N 1
ATOM 3944 C CA . VAL B 1 84 ? -19.375 6.723 19.25 1 98.12 84 VAL B CA 1
ATOM 3945 C C . VAL B 1 84 ? -19.547 7.91 18.297 1 98.12 84 VAL B C 1
ATOM 3947 O O . VAL B 1 84 ? -18.609 8.273 17.562 1 98.12 84 VAL B O 1
ATOM 3950 N N . THR B 1 85 ? -20.719 8.555 18.234 1 98.06 85 THR B N 1
ATOM 3951 C CA . THR B 1 85 ? -20.922 9.711 17.359 1 98.06 85 THR B CA 1
ATOM 3952 C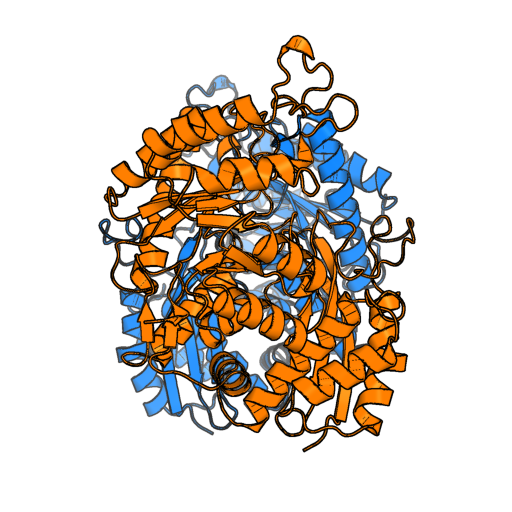 C . THR B 1 85 ? -20.328 10.969 18 1 98.06 85 THR B C 1
ATOM 3954 O O . THR B 1 85 ? -20.188 11.992 17.328 1 98.06 85 THR B O 1
ATOM 3957 N N . ASP B 1 86 ? -20.062 10.938 19.281 1 98.12 86 ASP B N 1
ATOM 3958 C CA . ASP B 1 86 ? -19.422 12.047 19.984 1 98.12 86 ASP B CA 1
ATOM 3959 C C . ASP B 1 86 ? -17.906 11.859 20.031 1 98.12 86 ASP B C 1
ATOM 3961 O O . ASP B 1 86 ? -17.344 11.57 21.078 1 98.12 86 ASP B O 1
ATOM 3965 N N . GLN B 1 87 ? -17.25 12.133 18.938 1 98.69 87 GLN B N 1
ATOM 3966 C CA . GLN B 1 87 ? -15.812 11.938 18.766 1 98.69 87 GLN B CA 1
ATOM 3967 C C . GLN B 1 87 ? -15.023 12.688 19.828 1 98.69 87 GLN B C 1
ATOM 3969 O O . GLN B 1 87 ? -14.039 12.172 20.359 1 98.69 87 GLN B O 1
ATOM 3974 N N . LYS B 1 88 ? -15.414 13.891 20.109 1 98.56 88 LYS B N 1
ATOM 3975 C CA . LYS B 1 88 ? -14.711 14.734 21.078 1 98.56 88 LYS B CA 1
ATOM 3976 C C . LYS B 1 88 ? -14.695 14.094 22.453 1 98.56 88 LYS B C 1
ATOM 3978 O O . LYS B 1 88 ? -13.664 14.086 23.125 1 98.56 88 LYS B O 1
ATOM 3983 N N . ALA B 1 89 ? -15.852 13.562 22.875 1 98.62 89 ALA B N 1
ATOM 3984 C CA . ALA B 1 89 ? -15.938 12.914 24.172 1 98.62 89 ALA B CA 1
ATOM 3985 C C . ALA B 1 89 ? -15.047 11.68 24.234 1 98.62 89 ALA B C 1
ATOM 3987 O O . ALA B 1 89 ? -14.383 11.438 25.25 1 98.62 89 ALA B O 1
ATOM 3988 N N . VAL B 1 90 ? -15.039 10.906 23.172 1 98.75 90 VAL B N 1
ATOM 3989 C CA . VAL B 1 90 ? -14.25 9.688 23.141 1 98.75 90 VAL B CA 1
ATOM 3990 C C . VAL B 1 90 ? -12.758 10.031 23.188 1 98.75 90 VAL B C 1
ATOM 3992 O O . VAL B 1 90 ? -12 9.453 23.969 1 98.75 90 VAL B O 1
ATOM 3995 N N . ASP B 1 91 ? -12.32 10.977 22.375 1 98.81 91 ASP B N 1
ATOM 3996 C CA . ASP B 1 91 ? -10.914 11.344 22.312 1 98.81 91 ASP B CA 1
ATOM 3997 C C . ASP B 1 91 ? -10.438 11.953 23.625 1 98.81 91 ASP B C 1
ATOM 3999 O O . ASP B 1 91 ? -9.305 11.742 24.047 1 98.81 91 ASP B O 1
ATOM 4003 N N . LYS B 1 92 ? -11.336 12.742 24.25 1 98.69 92 LYS B N 1
ATOM 4004 C CA . LYS B 1 92 ? -11.016 13.273 25.562 1 98.69 92 LYS B CA 1
ATOM 4005 C C . LYS B 1 92 ? -10.789 12.148 26.578 1 98.69 92 LYS B C 1
ATOM 4007 O O . LYS B 1 92 ? -9.867 12.211 27.391 1 98.69 92 LYS B O 1
ATOM 4012 N N . PHE B 1 93 ? -11.617 11.164 26.547 1 98.69 93 PHE B N 1
ATOM 4013 C CA . PHE B 1 93 ? -11.5 10.016 27.422 1 98.69 93 PHE B CA 1
ATOM 4014 C C . PHE B 1 93 ? -10.188 9.273 27.172 1 98.69 93 PHE B C 1
ATOM 4016 O O . PHE B 1 93 ? -9.477 8.922 28.125 1 98.69 93 PHE B O 1
ATOM 4023 N N . LEU B 1 94 ? -9.836 9.023 25.859 1 98.88 94 LEU B N 1
ATOM 4024 C CA . LEU B 1 94 ? -8.594 8.352 25.5 1 98.88 94 LEU B CA 1
ATOM 4025 C C . LEU B 1 94 ? -7.383 9.125 26.016 1 98.88 94 LEU B C 1
ATOM 4027 O O . LEU B 1 94 ? -6.449 8.531 26.562 1 98.88 94 LEU B O 1
ATOM 4031 N N . ASN B 1 95 ? -7.406 10.453 25.828 1 98.62 95 ASN B N 1
ATOM 4032 C CA . ASN B 1 95 ? -6.32 11.297 26.328 1 98.62 95 ASN B CA 1
ATOM 4033 C C . ASN B 1 95 ? -6.203 11.227 27.844 1 98.62 95 ASN B C 1
ATOM 4035 O O . ASN B 1 95 ? -5.094 11.195 28.391 1 98.62 95 ASN B O 1
ATOM 4039 N N . SER B 1 96 ? -7.355 11.227 28.484 1 98.62 96 SER B N 1
ATOM 4040 C CA . SER B 1 96 ? -7.348 11.164 29.938 1 98.62 96 SER B CA 1
ATOM 4041 C C . SER B 1 96 ? -6.805 9.828 30.438 1 98.62 96 SER B C 1
ATOM 4043 O O . SER B 1 96 ? -6.16 9.773 31.484 1 98.62 96 SER B O 1
ATOM 4045 N N . LEU B 1 97 ? -7.121 8.758 29.703 1 98.5 97 LEU B N 1
ATOM 4046 C CA . LEU B 1 97 ? -6.629 7.434 30.062 1 98.5 97 LEU B CA 1
ATOM 4047 C C . LEU B 1 97 ? -5.105 7.383 30 1 98.5 97 LEU B C 1
ATOM 4049 O O . LEU B 1 97 ? -4.469 6.699 30.797 1 98.5 97 LEU B O 1
ATOM 4053 N N . ASP B 1 98 ? -4.516 8.008 29.031 1 98.5 98 ASP B N 1
ATOM 4054 C CA . ASP B 1 98 ? -3.061 8.078 28.922 1 98.5 98 ASP B CA 1
ATOM 4055 C C . ASP B 1 98 ? -2.477 9 29.984 1 98.5 98 ASP B C 1
ATOM 4057 O O . ASP B 1 98 ? -1.627 8.586 30.781 1 98.5 98 ASP B O 1
ATOM 4061 N N . GLY B 1 99 ? -2.975 10.266 29.953 1 98.06 99 GLY B N 1
ATOM 4062 C CA . GLY B 1 99 ? -2.652 11.203 31.031 1 98.06 99 GLY B CA 1
ATOM 4063 C C . GLY B 1 99 ? -1.354 11.953 30.797 1 98.06 99 GLY B C 1
ATOM 4064 O O . GLY B 1 99 ? -0.975 12.812 31.594 1 98.06 99 GLY B O 1
ATOM 4065 N N . THR B 1 100 ? -0.631 11.68 29.75 1 97.12 100 THR B N 1
ATOM 4066 C CA . THR B 1 100 ? 0.598 12.391 29.438 1 97.12 100 THR B CA 1
ATOM 4067 C C . THR B 1 100 ? 0.367 13.383 28.297 1 97.12 100 THR B C 1
ATOM 4069 O O . THR B 1 100 ? -0.544 13.195 27.484 1 97.12 100 THR B O 1
ATOM 4072 N N . PRO B 1 101 ? 1.142 14.43 28.234 1 93 101 PRO B N 1
ATOM 4073 C CA . PRO B 1 101 ? 0.921 15.445 27.203 1 93 101 PRO B CA 1
ATOM 4074 C C . PRO B 1 101 ? 1.215 14.938 25.797 1 93 101 PRO B C 1
ATOM 4076 O O . PRO B 1 101 ? 0.635 15.43 24.828 1 93 101 PRO B O 1
ATOM 4079 N N . ASN B 1 102 ? 2.117 13.953 25.672 1 95.25 102 ASN B N 1
ATOM 4080 C CA . ASN B 1 102 ? 2.521 13.5 24.359 1 95.25 102 ASN B CA 1
ATOM 4081 C C . ASN B 1 102 ? 2.092 12.055 24.094 1 95.25 102 ASN B C 1
ATOM 4083 O O . ASN B 1 102 ? 2.617 11.391 23.203 1 95.25 102 ASN B O 1
ATOM 4087 N N . LYS B 1 103 ? 1.25 11.523 24.984 1 97.56 103 LYS B N 1
ATOM 4088 C CA . LYS B 1 103 ? 0.635 10.211 24.844 1 97.56 103 LYS B CA 1
ATOM 4089 C C . LYS B 1 103 ? 1.681 9.102 24.938 1 97.56 103 LYS B C 1
ATOM 4091 O O . LYS B 1 103 ? 1.624 8.117 24.203 1 97.56 103 LYS B O 1
ATOM 4096 N N . SER B 1 104 ? 2.615 9.242 25.844 1 96.88 104 SER B N 1
ATOM 4097 C CA . SER B 1 104 ? 3.764 8.344 25.922 1 96.88 104 SER B CA 1
ATOM 4098 C C . SER B 1 104 ? 3.447 7.109 26.766 1 96.88 104 SER B C 1
ATOM 4100 O O . SER B 1 104 ? 4.172 6.117 26.719 1 96.88 104 SER B O 1
ATOM 4102 N N . LYS B 1 105 ? 2.373 7.191 27.578 1 98.38 105 LYS B N 1
ATOM 4103 C CA . LYS B 1 105 ? 2.047 6.051 28.438 1 98.38 105 LYS B CA 1
ATOM 4104 C C . LYS B 1 105 ? 1.421 4.918 27.625 1 98.38 105 LYS B C 1
ATOM 4106 O O . LYS B 1 105 ? 1.878 3.777 27.688 1 98.38 105 LYS B O 1
ATOM 4111 N N . LEU B 1 106 ? 0.411 5.223 26.875 1 98.75 106 LEU B N 1
ATOM 4112 C CA . LEU B 1 106 ? -0.315 4.211 26.109 1 98.75 106 LEU B CA 1
ATOM 4113 C C . LEU B 1 106 ? 0.195 4.145 24.672 1 98.75 106 LEU B C 1
ATOM 4115 O O . LEU B 1 106 ? 0.083 3.105 24.016 1 98.75 106 LEU B O 1
ATOM 4119 N N . GLY B 1 107 ? 0.797 5.223 24.156 1 98.44 107 GLY B N 1
ATOM 4120 C CA . GLY B 1 107 ? 1.266 5.316 22.781 1 98.44 107 GLY B CA 1
ATOM 4121 C C . GLY B 1 107 ? 0.306 6.062 21.875 1 98.44 107 GLY B C 1
ATOM 4122 O O . GLY B 1 107 ? -0.882 5.742 21.828 1 98.44 107 GLY B O 1
ATOM 4123 N N . ALA B 1 108 ? 0.86 7.039 21.188 1 98.31 108 ALA B N 1
ATOM 4124 C CA . ALA B 1 108 ? 0.051 7.797 20.234 1 98.31 108 ALA B CA 1
ATOM 4125 C C . ALA B 1 108 ? -0.522 6.883 19.156 1 98.31 108 ALA B C 1
ATOM 4127 O O . ALA B 1 108 ? -1.634 7.105 18.672 1 98.31 108 ALA B O 1
ATOM 4128 N N . ASN B 1 109 ? 0.296 5.875 18.781 1 98.5 109 ASN B N 1
ATOM 4129 C CA . ASN B 1 109 ? -0.147 4.949 17.734 1 98.5 109 ASN B CA 1
ATOM 4130 C C . ASN B 1 109 ? -1.288 4.062 18.234 1 98.5 109 ASN B C 1
ATOM 4132 O O . ASN B 1 109 ? -2.18 3.705 17.453 1 98.5 109 ASN B O 1
ATOM 4136 N N . ALA B 1 110 ? -1.356 3.73 19.516 1 98.88 110 ALA B N 1
ATOM 4137 C CA . ALA B 1 110 ? -2.494 3.016 20.078 1 98.88 110 ALA B CA 1
ATOM 4138 C C . ALA B 1 110 ? -3.736 3.902 20.125 1 98.88 110 ALA B C 1
ATOM 4140 O O . ALA B 1 110 ? -4.809 3.498 19.656 1 98.88 110 ALA B O 1
ATOM 4141 N N . ILE B 1 111 ? -3.541 5.078 20.625 1 98.94 111 ILE B N 1
ATOM 4142 C CA . ILE B 1 111 ? -4.648 6.008 20.828 1 98.94 111 ILE B CA 1
ATOM 4143 C C . ILE B 1 111 ? -5.242 6.406 19.484 1 98.94 111 ILE B C 1
ATOM 4145 O O . ILE B 1 111 ? -6.465 6.41 19.312 1 98.94 111 ILE B O 1
ATOM 4149 N N . LEU B 1 112 ? -4.422 6.734 18.547 1 98.88 112 LEU B N 1
ATOM 4150 C CA . LEU B 1 112 ? -4.898 7.16 17.234 1 98.88 112 LEU B CA 1
ATOM 4151 C C . LEU B 1 112 ? -5.68 6.043 16.547 1 98.88 112 LEU B C 1
ATOM 4153 O O . LEU B 1 112 ? -6.699 6.297 15.906 1 98.88 112 LEU B O 1
ATOM 4157 N N . GLY B 1 113 ? -5.121 4.789 16.625 1 98.94 113 GLY B N 1
ATOM 4158 C CA . GLY B 1 113 ? -5.848 3.672 16.047 1 98.94 113 GLY B CA 1
ATOM 4159 C C . GLY B 1 113 ? -7.277 3.57 16.547 1 98.94 113 GLY B C 1
ATOM 4160 O O . GLY B 1 113 ? -8.203 3.398 15.75 1 98.94 113 GLY B O 1
ATOM 4161 N N . VAL B 1 114 ? -7.457 3.721 17.828 1 98.94 114 VAL B N 1
ATOM 4162 C CA . VAL B 1 114 ? -8.789 3.65 18.422 1 98.94 114 VAL B CA 1
ATOM 4163 C C . VAL B 1 114 ? -9.609 4.867 18 1 98.94 114 VAL B C 1
ATOM 4165 O O . VAL B 1 114 ? -10.781 4.738 17.641 1 98.94 114 VAL B O 1
ATOM 4168 N N . SER B 1 115 ? -9.016 6.035 18.047 1 98.94 115 SER B N 1
ATOM 4169 C CA . SER B 1 115 ? -9.68 7.281 17.672 1 98.94 115 SER B CA 1
ATOM 4170 C C . SER B 1 115 ? -10.266 7.203 16.266 1 98.94 115 SER B C 1
ATOM 4172 O O . SER B 1 115 ? -11.43 7.566 16.062 1 98.94 115 SER B O 1
ATOM 4174 N N . LEU B 1 116 ? -9.516 6.73 15.328 1 98.94 116 LEU B N 1
ATOM 4175 C CA . LEU B 1 116 ? -9.953 6.652 13.938 1 98.94 116 LEU B CA 1
ATOM 4176 C C . LEU B 1 116 ? -11.008 5.57 13.758 1 98.94 116 LEU B C 1
ATOM 4178 O O . LEU B 1 116 ? -11.945 5.73 12.969 1 98.94 116 LEU B O 1
ATOM 4182 N N . ALA B 1 117 ? -10.82 4.434 14.453 1 98.94 117 ALA B N 1
ATOM 4183 C CA . ALA B 1 117 ? -11.836 3.383 14.398 1 98.94 117 ALA B CA 1
ATOM 4184 C C . ALA B 1 117 ? -13.18 3.885 14.93 1 98.94 117 ALA B C 1
ATOM 4186 O O . ALA B 1 117 ? -14.234 3.549 14.398 1 98.94 117 ALA B O 1
ATOM 4187 N N . VAL B 1 118 ? -13.133 4.707 15.984 1 98.88 118 VAL B N 1
ATOM 4188 C CA . VAL B 1 118 ? -14.344 5.289 16.562 1 98.88 118 VAL B CA 1
ATOM 4189 C C . VAL B 1 118 ? -15 6.23 15.562 1 98.88 118 VAL B C 1
ATOM 4191 O O . VAL B 1 118 ? -16.219 6.27 15.445 1 98.88 118 VAL B O 1
ATOM 4194 N N . ALA B 1 119 ? -14.203 7.016 14.883 1 98.88 119 ALA B N 1
ATOM 4195 C CA . ALA B 1 119 ? -14.742 7.914 13.867 1 98.88 119 ALA B CA 1
ATOM 4196 C C . ALA B 1 119 ? -15.508 7.141 12.805 1 98.88 119 ALA B C 1
ATOM 4198 O O . ALA B 1 119 ? -16.594 7.559 12.383 1 98.88 119 ALA B O 1
ATOM 4199 N N . LYS B 1 120 ? -14.945 6.047 12.344 1 98.81 120 LYS B N 1
ATOM 4200 C CA . LYS B 1 120 ? -15.609 5.199 11.359 1 98.81 120 LYS B CA 1
ATOM 4201 C C . LYS B 1 120 ? -16.891 4.598 11.922 1 98.81 120 LYS B C 1
ATOM 4203 O O . LYS B 1 120 ? -17.906 4.496 11.219 1 98.81 120 LYS B O 1
ATOM 4208 N N . ALA B 1 121 ? -16.859 4.184 13.172 1 98.75 121 ALA B N 1
ATOM 4209 C CA . ALA B 1 121 ? -18.047 3.674 13.844 1 98.75 121 ALA B CA 1
ATOM 4210 C C . ALA B 1 121 ? -19.125 4.754 13.945 1 98.75 121 ALA B C 1
ATOM 4212 O O . ALA B 1 121 ? -20.312 4.473 13.758 1 98.75 121 ALA B O 1
ATOM 4213 N N . GLY B 1 122 ? -18.688 5.969 14.336 1 98.69 122 GLY B N 1
ATOM 4214 C CA . GLY B 1 122 ? -19.609 7.082 14.406 1 98.69 122 GLY B CA 1
ATOM 4215 C C . GLY B 1 122 ? -20.297 7.371 13.078 1 98.69 122 GLY B C 1
ATOM 4216 O O . GLY B 1 122 ? -21.516 7.609 13.039 1 98.69 122 GLY B O 1
ATOM 4217 N N . ALA B 1 123 ? -19.562 7.379 11.961 1 98.62 123 ALA B N 1
ATOM 4218 C CA . ALA B 1 123 ? -20.125 7.559 10.625 1 98.62 123 ALA B CA 1
ATOM 4219 C C . ALA B 1 123 ? -21.172 6.48 10.328 1 98.62 123 ALA B C 1
ATOM 4221 O O . ALA B 1 123 ? -22.25 6.781 9.812 1 98.62 123 ALA B O 1
ATOM 4222 N N . ALA B 1 124 ? -20.812 5.234 10.625 1 98 124 ALA B N 1
ATOM 4223 C CA . ALA B 1 124 ? -21.719 4.113 10.398 1 98 124 ALA B CA 1
ATOM 4224 C C . ALA B 1 124 ? -23 4.262 11.211 1 98 124 ALA B C 1
ATOM 4226 O O . ALA B 1 124 ? -24.094 3.965 10.727 1 98 124 ALA B O 1
ATOM 4227 N N . GLU B 1 125 ? -22.859 4.648 12.484 1 98.12 125 GLU B N 1
ATOM 4228 C CA . GLU B 1 125 ? -24.016 4.836 13.367 1 98.12 125 GLU B CA 1
ATOM 4229 C C . GLU B 1 125 ? -24.984 5.863 12.797 1 98.12 125 GLU B C 1
ATOM 4231 O O . GLU B 1 125 ? -26.203 5.68 12.867 1 98.12 125 GLU B O 1
ATOM 4236 N N . LYS B 1 126 ? -24.422 6.879 12.211 1 97.75 126 LYS B N 1
ATOM 4237 C CA . LYS B 1 126 ? -25.219 7.953 11.648 1 97.75 126 LYS B CA 1
ATOM 4238 C C . LYS B 1 126 ? -25.734 7.59 10.25 1 97.75 126 LYS B C 1
ATOM 4240 O O . LYS B 1 126 ? -26.609 8.25 9.711 1 97.75 126 LYS B O 1
ATOM 4245 N N . GLY B 1 127 ? -25.188 6.551 9.672 1 97.25 127 GLY B N 1
ATOM 4246 C CA . GLY B 1 127 ? -25.547 6.16 8.32 1 97.25 127 GLY B CA 1
ATOM 4247 C C . GLY B 1 127 ? -25.047 7.121 7.258 1 97.25 127 GLY B C 1
ATOM 4248 O O . GLY B 1 127 ? -25.734 7.363 6.262 1 97.25 127 GLY B O 1
ATOM 4249 N N . VAL B 1 128 ? -23.922 7.73 7.504 1 97.81 128 VAL B N 1
ATOM 4250 C CA . VAL B 1 128 ? -23.344 8.68 6.559 1 97.81 128 VAL B CA 1
ATOM 4251 C C . VAL B 1 128 ? -21.906 8.273 6.246 1 97.81 128 VAL B C 1
ATOM 4253 O O . VAL B 1 128 ? -21.281 7.527 7.004 1 97.81 128 VAL B O 1
ATOM 4256 N N . PRO B 1 129 ? -21.359 8.719 5.082 1 98.19 129 PRO B N 1
ATOM 4257 C CA . PRO B 1 129 ? -19.938 8.477 4.824 1 98.19 129 PRO B CA 1
ATOM 4258 C C . PRO B 1 129 ? -19.031 9.156 5.848 1 98.19 129 PRO B C 1
ATOM 4260 O O . PRO B 1 129 ? -19.453 10.117 6.504 1 98.19 129 PRO B O 1
ATOM 4263 N N . LEU B 1 130 ? -17.828 8.695 5.977 1 98.75 130 LEU B N 1
ATOM 4264 C CA . LEU B 1 130 ? -16.891 9.188 6.984 1 98.75 130 LEU B CA 1
ATOM 4265 C C . LEU B 1 130 ? -16.625 10.68 6.797 1 98.75 130 LEU B C 1
ATOM 4267 O O . LEU B 1 130 ? -16.562 11.43 7.773 1 98.75 130 LEU B O 1
ATOM 4271 N N . TYR B 1 131 ? -16.406 11.164 5.52 1 98.5 131 TYR B N 1
ATOM 4272 C CA . TYR B 1 131 ? -16.141 12.578 5.289 1 98.5 131 TYR B CA 1
ATOM 4273 C C . TYR B 1 131 ? -17.297 13.445 5.773 1 98.5 131 TYR B C 1
ATOM 4275 O O . TYR B 1 131 ? -17.078 14.539 6.293 1 98.5 131 TYR B O 1
ATOM 4283 N N . ALA B 1 132 ? -18.516 12.969 5.656 1 98.25 132 ALA B N 1
ATOM 4284 C CA . ALA B 1 132 ? -19.703 13.711 6.113 1 98.25 132 ALA B CA 1
ATOM 4285 C C . ALA B 1 132 ? -19.766 13.734 7.641 1 98.25 132 ALA B C 1
ATOM 4287 O O . ALA B 1 132 ? -20.141 14.75 8.234 1 98.25 132 ALA B O 1
ATOM 4288 N N . HIS B 1 133 ? -19.469 12.609 8.227 1 98.44 133 HIS B N 1
ATOM 4289 C CA . HIS B 1 133 ? -19.391 12.562 9.688 1 98.44 133 HIS B CA 1
ATOM 4290 C C . HIS B 1 133 ? -18.375 13.562 10.211 1 98.44 133 HIS B C 1
ATOM 4292 O O . HIS B 1 133 ? -18.656 14.289 11.172 1 98.44 133 HIS B O 1
ATOM 4298 N N . ILE B 1 134 ? -17.203 13.641 9.602 1 98.5 134 ILE B N 1
ATOM 4299 C CA . ILE B 1 134 ? -16.141 14.562 10.008 1 98.5 134 ILE B CA 1
ATOM 4300 C C . ILE B 1 134 ? -16.609 16 9.812 1 98.5 134 ILE B C 1
ATOM 4302 O O . ILE B 1 134 ? -16.391 16.859 10.672 1 98.5 134 ILE B O 1
ATOM 4306 N N . ALA B 1 135 ? -17.266 16.281 8.695 1 97.56 135 ALA B N 1
ATOM 4307 C CA . ALA B 1 135 ? -17.828 17.609 8.438 1 97.56 135 ALA B CA 1
ATOM 4308 C C . ALA B 1 135 ? -18.812 18 9.531 1 97.56 135 ALA B C 1
ATOM 4310 O O . ALA B 1 135 ? -18.844 19.156 9.969 1 97.56 135 ALA B O 1
ATOM 4311 N N . ASP B 1 136 ? -19.578 17.031 9.984 1 97.31 136 ASP B N 1
ATOM 4312 C CA . ASP B 1 136 ? -20.594 17.281 11.016 1 97.31 136 ASP B CA 1
ATOM 4313 C C . ASP B 1 136 ? -19.938 17.656 12.344 1 97.31 136 ASP B C 1
ATOM 4315 O O . ASP B 1 136 ? -20.516 18.406 13.125 1 97.31 136 ASP B O 1
ATOM 4319 N N . LEU B 1 137 ? -18.781 17.094 12.555 1 97.12 137 LEU B N 1
ATOM 4320 C CA . LEU B 1 137 ? -18.094 17.359 13.805 1 97.12 137 LEU B CA 1
ATOM 4321 C C . LEU B 1 137 ? -17.672 18.828 13.891 1 97.12 137 LEU B C 1
ATOM 4323 O O . LEU B 1 137 ? -17.438 19.344 14.984 1 97.12 137 LEU B O 1
ATOM 4327 N N . ILE B 1 138 ? -17.516 19.516 12.773 1 94.38 138 ILE B N 1
ATOM 4328 C CA . ILE B 1 138 ? -16.984 20.891 12.773 1 94.38 138 ILE B CA 1
ATOM 4329 C C . ILE B 1 138 ? -18.094 21.859 12.375 1 94.38 138 ILE B C 1
ATOM 4331 O O . ILE B 1 138 ? -17.906 23.078 12.469 1 94.38 138 ILE B O 1
ATOM 4335 N N . GLY B 1 139 ? -19.25 21.484 11.953 1 90.25 139 GLY B N 1
ATOM 4336 C CA . GLY B 1 139 ? -20.312 22.297 11.406 1 90.25 139 GLY B CA 1
ATOM 4337 C C . GLY B 1 139 ? -20.328 22.344 9.891 1 90.25 139 GLY B C 1
ATOM 4338 O O . GLY B 1 139 ? -19.703 23.219 9.289 1 90.25 139 GLY B O 1
ATOM 4339 N N . PRO B 1 140 ? -21.078 21.453 9.344 1 72.5 140 PRO B N 1
ATOM 4340 C CA . PRO B 1 140 ? -21.047 21.188 7.906 1 72.5 140 PRO B CA 1
ATOM 4341 C C . PRO B 1 140 ? -21.281 22.438 7.062 1 72.5 140 PRO B C 1
ATOM 4343 O O . PRO B 1 140 ? -22.062 23.312 7.453 1 72.5 140 PRO B O 1
ATOM 4346 N N . LYS B 1 141 ? -20.5 22.453 6.074 1 82.88 141 LYS B N 1
ATOM 4347 C CA . LYS B 1 141 ? -20.672 23.5 5.066 1 82.88 141 LYS B CA 1
ATOM 4348 C C . LYS B 1 141 ? -20.844 22.891 3.676 1 82.88 141 LYS B C 1
ATOM 4350 O O . LYS B 1 141 ? -20.344 21.797 3.404 1 82.88 141 LYS B O 1
ATOM 4355 N N . SER B 1 142 ? -21.641 23.469 2.891 1 88.94 142 SER B N 1
ATOM 4356 C CA . SER B 1 142 ? -21.812 23.094 1.49 1 88.94 142 SER B CA 1
ATOM 4357 C C . SER B 1 142 ? -21.266 24.172 0.558 1 88.94 142 SER B C 1
ATOM 4359 O O . SER B 1 142 ? -21.297 25.359 0.89 1 88.94 142 SER B O 1
ATOM 4361 N N . PRO B 1 143 ? -20.938 23.844 -0.602 1 95.5 143 PRO B N 1
ATOM 4362 C CA . PRO B 1 143 ? -20.672 22.469 -1.033 1 95.5 143 PRO B CA 1
ATOM 4363 C C . PRO B 1 143 ? -19.438 21.859 -0.356 1 95.5 143 PRO B C 1
ATOM 4365 O O . PRO B 1 143 ? -18.656 22.578 0.262 1 95.5 143 PRO B O 1
ATOM 4368 N N . PHE B 1 144 ? -19.25 20.531 -0.379 1 97.5 144 PHE B N 1
ATOM 4369 C CA . PHE B 1 144 ? -17.984 19.906 -0.014 1 97.5 144 PHE B CA 1
ATOM 4370 C C . PHE B 1 144 ? -16.875 20.328 -0.976 1 97.5 144 PHE B C 1
ATOM 4372 O O . PHE B 1 144 ? -17.156 20.719 -2.113 1 97.5 144 PHE B O 1
ATOM 4379 N N . VAL B 1 145 ? -15.695 20.391 -0.508 1 98.25 145 VAL B N 1
ATOM 4380 C CA . VAL B 1 145 ? -14.555 20.766 -1.337 1 98.25 145 VAL B CA 1
ATOM 4381 C C . VAL B 1 145 ? -13.633 19.562 -1.525 1 98.25 145 VAL B C 1
ATOM 4383 O O . VAL B 1 145 ? -13.203 18.953 -0.549 1 98.25 145 VAL B O 1
ATOM 4386 N N . LEU B 1 146 ? -13.406 19.156 -2.805 1 98.81 146 LEU B N 1
ATOM 4387 C CA . LEU B 1 146 ? -12.383 18.188 -3.127 1 98.81 146 LEU B CA 1
ATOM 4388 C C . LEU B 1 146 ? -11.008 18.844 -3.205 1 98.81 146 LEU B C 1
ATOM 4390 O O . LEU B 1 146 ? -10.852 19.891 -3.83 1 98.81 146 LEU B O 1
ATOM 4394 N N . PRO B 1 147 ? -10.023 18.297 -2.557 1 98.88 147 PRO B N 1
ATOM 4395 C CA . PRO B 1 147 ? -8.711 18.938 -2.434 1 98.88 147 PRO B CA 1
ATOM 4396 C C . PRO B 1 147 ? -7.863 18.797 -3.695 1 98.88 147 PRO B C 1
ATOM 4398 O O . PRO B 1 147 ? -8.055 17.859 -4.473 1 98.88 147 PRO B O 1
ATOM 4401 N N . VAL B 1 148 ? -6.977 19.75 -3.9 1 98.94 148 VAL B N 1
ATOM 4402 C CA . VAL B 1 148 ? -5.891 19.609 -4.863 1 98.94 148 VAL B CA 1
ATOM 4403 C C . VAL B 1 148 ? -4.859 18.609 -4.328 1 98.94 148 VAL B C 1
ATOM 4405 O O . VAL B 1 148 ? -4.332 18.797 -3.229 1 98.94 148 VAL B O 1
ATOM 4408 N N . PRO B 1 149 ? -4.633 17.516 -5.047 1 98.94 149 PRO B N 1
ATOM 4409 C CA . PRO B 1 149 ? -3.529 16.641 -4.637 1 98.94 149 PRO B CA 1
ATOM 4410 C C . PRO B 1 149 ? -2.158 17.234 -4.969 1 98.94 149 PRO B C 1
ATOM 4412 O O . PRO B 1 149 ? -1.928 17.672 -6.098 1 98.94 149 PRO B O 1
ATOM 4415 N N . PHE B 1 150 ? -1.288 17.328 -3.988 1 98.88 150 PHE B N 1
ATOM 4416 C CA . PHE B 1 150 ? 0.12 17.656 -4.18 1 98.88 150 PHE B CA 1
ATOM 4417 C C . PHE B 1 150 ? 0.949 16.391 -4.359 1 98.88 150 PHE B C 1
ATOM 4419 O O . PHE B 1 150 ? 1.305 15.734 -3.383 1 98.88 150 PHE B O 1
ATOM 4426 N N . PHE B 1 151 ? 1.269 16.078 -5.641 1 98.81 151 PHE B N 1
ATOM 4427 C CA . PHE B 1 151 ? 1.922 14.828 -6.004 1 98.81 151 PHE B CA 1
ATOM 4428 C C . PHE B 1 151 ? 3.434 14.938 -5.863 1 98.81 151 PHE B C 1
ATOM 4430 O O . PHE B 1 151 ? 4.07 15.719 -6.574 1 98.81 151 PHE B O 1
ATOM 4437 N N . ASN B 1 152 ? 4.035 14.164 -4.945 1 97.94 152 ASN B N 1
ATOM 4438 C CA . ASN B 1 152 ? 5.492 14.07 -4.883 1 97.94 152 ASN B CA 1
ATOM 4439 C C . ASN B 1 152 ? 6.055 13.297 -6.07 1 97.94 152 ASN B C 1
ATOM 4441 O O . ASN B 1 152 ? 6.027 12.07 -6.086 1 97.94 152 ASN B O 1
ATOM 4445 N N . VAL B 1 153 ? 6.695 14 -7.008 1 98.12 153 VAL B N 1
ATOM 4446 C CA . VAL B 1 153 ? 7.031 13.305 -8.25 1 98.12 153 VAL B CA 1
ATOM 4447 C C . VAL B 1 153 ? 8.547 13.125 -8.344 1 98.12 153 VAL B C 1
ATOM 4449 O O . VAL B 1 153 ? 9.031 12.32 -9.141 1 98.12 153 VAL B O 1
ATOM 4452 N N . VAL B 1 154 ? 9.32 13.875 -7.613 1 97 154 VAL B N 1
ATOM 4453 C CA . VAL B 1 154 ? 10.766 13.695 -7.535 1 97 154 VAL B CA 1
ATOM 4454 C C . VAL B 1 154 ? 11.211 13.68 -6.074 1 97 154 VAL B C 1
ATOM 4456 O O . VAL B 1 154 ? 10.82 14.555 -5.293 1 97 154 VAL B O 1
ATOM 4459 N N . ASN B 1 155 ? 12.016 12.688 -5.781 1 93.94 155 ASN B N 1
ATOM 4460 C CA . ASN B 1 155 ? 12.516 12.555 -4.414 1 93.94 155 ASN B CA 1
ATOM 4461 C C . ASN B 1 155 ? 13.984 12.938 -4.312 1 93.94 155 ASN B C 1
ATOM 4463 O O . ASN B 1 155 ? 14.766 12.664 -5.223 1 93.94 155 ASN B O 1
ATOM 4467 N N . GLY B 1 156 ? 14.289 13.547 -3.227 1 90.75 156 GLY B N 1
ATOM 4468 C CA . GLY B 1 156 ? 15.641 13.812 -2.771 1 90.75 156 GLY B CA 1
ATOM 4469 C C . GLY B 1 156 ? 15.82 13.617 -1.277 1 90.75 156 GLY 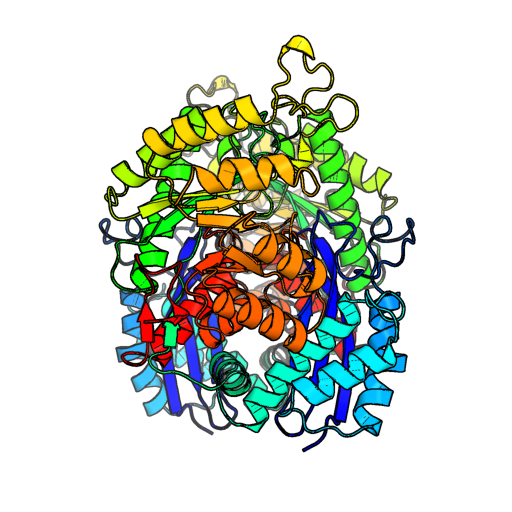B C 1
ATOM 4470 O O . GLY B 1 156 ? 15.203 12.734 -0.682 1 90.75 156 GLY B O 1
ATOM 4471 N N . GLY B 1 157 ? 16.766 14.32 -0.788 1 87.31 157 GLY B N 1
ATOM 4472 C CA . GLY B 1 157 ? 16.953 14.266 0.652 1 87.31 157 GLY B CA 1
ATOM 4473 C C . GLY B 1 157 ? 17.234 12.859 1.161 1 87.31 157 GLY B C 1
ATOM 4474 O O . GLY B 1 157 ? 17.828 12.047 0.46 1 87.31 157 GLY B O 1
ATOM 4475 N N . SER B 1 158 ? 16.859 12.625 2.416 1 77.19 158 SER B N 1
ATOM 4476 C CA . SER B 1 158 ? 17.172 11.375 3.113 1 77.19 158 SER B CA 1
ATOM 4477 C C . SER B 1 158 ? 16.312 10.227 2.59 1 77.19 158 SER B C 1
ATOM 4479 O O . SER B 1 158 ? 16.609 9.062 2.85 1 77.19 158 SER B O 1
ATOM 4481 N N . HIS B 1 159 ? 15.328 10.508 1.825 1 73.44 159 HIS B N 1
ATOM 4482 C CA . HIS B 1 159 ? 14.359 9.5 1.393 1 73.44 159 HIS B CA 1
ATOM 4483 C C . HIS B 1 159 ? 14.695 8.977 0.002 1 73.44 159 HIS B C 1
ATOM 4485 O O . HIS B 1 159 ? 13.914 8.227 -0.589 1 73.44 159 HIS B O 1
ATOM 4491 N N . ALA B 1 160 ? 15.797 9.461 -0.514 1 76.06 160 ALA B N 1
ATOM 4492 C CA . ALA B 1 160 ? 16.234 9 -1.832 1 76.06 160 ALA B CA 1
ATOM 4493 C C . ALA B 1 160 ? 17.75 8.922 -1.913 1 76.06 160 ALA B C 1
ATOM 4495 O O . ALA B 1 160 ? 18.453 9.5 -1.077 1 76.06 160 ALA B O 1
ATOM 4496 N N . GLY B 1 161 ? 18.422 8.242 -2.768 1 70.81 161 GLY B N 1
ATOM 4497 C CA . GLY B 1 161 ? 19.844 7.988 -2.865 1 70.81 161 GLY B CA 1
ATOM 4498 C C . GLY B 1 161 ? 20.609 9.102 -3.561 1 70.81 161 GLY B C 1
ATOM 4499 O O . GLY B 1 161 ? 21.828 9.211 -3.426 1 70.81 161 GLY B O 1
ATOM 4500 N N . GLY B 1 162 ? 20.172 9.938 -4.242 1 77.19 162 GLY B N 1
ATOM 4501 C CA . GLY B 1 162 ? 20.859 10.969 -5 1 77.19 162 GLY B CA 1
ATOM 4502 C C . GLY B 1 162 ? 21.391 12.094 -4.129 1 77.19 162 GLY B C 1
ATOM 4503 O O . GLY B 1 162 ? 21.25 12.062 -2.908 1 77.19 162 GLY B O 1
ATOM 4504 N N . ALA B 1 163 ? 22.156 13.055 -4.723 1 84.88 163 ALA B N 1
ATOM 4505 C CA . ALA B 1 163 ? 22.844 14.125 -3.986 1 84.88 163 ALA B CA 1
ATOM 4506 C C . ALA B 1 163 ? 21.891 15.281 -3.703 1 84.88 163 ALA B C 1
ATOM 4508 O O . ALA B 1 163 ? 22.234 16.203 -2.949 1 84.88 163 ALA B O 1
ATOM 4509 N N . LEU B 1 164 ? 20.734 15.211 -4.219 1 91.12 164 LEU B N 1
ATOM 4510 C CA . LEU B 1 164 ? 19.781 16.297 -4.105 1 91.12 164 LEU B CA 1
ATOM 4511 C C . LEU B 1 164 ? 19.406 16.547 -2.648 1 91.12 164 LEU B C 1
ATOM 4513 O O . LEU B 1 164 ? 18.953 15.641 -1.953 1 91.12 164 LEU B O 1
ATOM 4517 N N . ALA B 1 165 ? 19.5 17.766 -2.152 1 93 165 ALA B N 1
ATOM 4518 C CA . ALA B 1 165 ? 19.312 18.078 -0.741 1 93 165 ALA B CA 1
ATOM 4519 C C . ALA B 1 165 ? 17.812 18.203 -0.411 1 93 165 ALA B C 1
ATOM 4521 O O . ALA B 1 165 ? 17.375 17.766 0.651 1 93 165 ALA B O 1
ATOM 4522 N N . PHE B 1 166 ? 17.047 18.953 -1.3 1 95.94 166 PHE B N 1
ATOM 4523 C CA . PHE B 1 166 ? 15.625 19.141 -1.048 1 95.94 166 PHE B CA 1
ATOM 4524 C C . PHE B 1 166 ? 14.875 17.828 -1.108 1 95.94 166 PHE B C 1
ATOM 4526 O O . PHE B 1 166 ? 15.094 17.016 -2.014 1 95.94 166 PHE B O 1
ATOM 4533 N N . GLN B 1 167 ? 14.047 17.594 -0.244 1 93.75 167 GLN B N 1
ATOM 4534 C CA . GLN B 1 167 ? 13.508 16.25 0.02 1 93.75 167 GLN B CA 1
ATOM 4535 C C . GLN B 1 167 ? 12.5 15.852 -1.049 1 93.75 167 GLN B C 1
ATOM 4537 O O . GLN B 1 167 ? 12.438 14.68 -1.44 1 93.75 167 GLN B O 1
ATOM 4542 N N . GLU B 1 168 ? 11.547 16.766 -1.418 1 96.12 168 GLU B N 1
ATOM 4543 C CA . GLU B 1 168 ? 10.492 16.422 -2.367 1 96.12 168 GLU B CA 1
ATOM 4544 C C . GLU B 1 168 ? 10.219 17.578 -3.33 1 96.12 168 GLU B C 1
ATOM 4546 O O . GLU B 1 168 ? 10.289 18.734 -2.943 1 96.12 168 GLU B O 1
ATOM 4551 N N . PHE B 1 169 ? 9.93 17.266 -4.539 1 98.12 169 PHE B N 1
ATOM 4552 C CA . PHE B 1 169 ? 9.344 18.156 -5.535 1 98.12 169 PHE B CA 1
ATOM 4553 C C . PHE B 1 169 ? 7.977 17.656 -5.98 1 98.12 169 PHE B C 1
ATOM 4555 O O . PHE B 1 169 ? 7.82 16.469 -6.301 1 98.12 169 PHE B O 1
ATOM 4562 N N . MET B 1 170 ? 7.051 18.547 -5.938 1 98.81 170 MET B N 1
ATOM 4563 C CA . MET B 1 170 ? 5.664 18.141 -6.145 1 98.81 170 MET B CA 1
ATOM 4564 C C . MET B 1 170 ? 5.043 18.906 -7.312 1 98.81 170 MET B C 1
ATOM 4566 O O . MET B 1 170 ? 5.543 19.953 -7.703 1 98.81 170 MET B O 1
ATOM 4570 N N . ILE B 1 171 ? 4.016 18.359 -7.879 1 98.94 171 ILE B N 1
ATOM 4571 C CA . ILE B 1 171 ? 3.162 19.062 -8.828 1 98.94 171 ILE B CA 1
ATOM 4572 C C . ILE B 1 171 ? 1.747 19.188 -8.258 1 98.94 171 ILE B C 1
ATOM 4574 O O . ILE B 1 171 ? 1.312 18.328 -7.48 1 98.94 171 ILE B O 1
ATOM 4578 N N . ALA B 1 172 ? 1.062 20.203 -8.602 1 98.88 172 ALA B N 1
ATOM 4579 C CA . ALA B 1 172 ? -0.283 20.5 -8.117 1 98.88 172 ALA B CA 1
ATOM 4580 C C . ALA B 1 172 ? -1.185 20.969 -9.25 1 98.88 172 ALA B C 1
ATOM 4582 O O . ALA B 1 172 ? -1.026 22.078 -9.75 1 98.88 172 ALA B O 1
ATOM 4583 N N . PRO B 1 173 ? -2.145 20.156 -9.672 1 98.88 173 PRO B N 1
ATOM 4584 C CA . PRO B 1 173 ? -3.062 20.562 -10.734 1 98.88 173 PRO B CA 1
ATOM 4585 C C . PRO B 1 173 ? -4.117 21.562 -10.266 1 98.88 173 PRO B C 1
ATOM 4587 O O . PRO B 1 173 ? -5.27 21.172 -10.039 1 98.88 173 PRO B O 1
ATOM 4590 N N . THR B 1 174 ? -3.82 22.766 -10.289 1 98.69 174 THR B N 1
ATOM 4591 C CA . THR B 1 174 ? -4.688 23.812 -9.766 1 98.69 174 THR B CA 1
ATOM 4592 C C . THR B 1 174 ? -5.578 24.391 -10.867 1 98.69 174 THR B C 1
ATOM 4594 O O . THR B 1 174 ? -6.566 25.062 -10.586 1 98.69 174 THR B O 1
ATOM 4597 N N . GLY B 1 175 ? -5.199 24.156 -12.102 1 98.62 175 GLY B N 1
ATOM 4598 C CA . GLY B 1 175 ? -5.867 24.828 -13.203 1 98.62 175 GLY B CA 1
ATOM 4599 C C . GLY B 1 175 ? -6.84 23.938 -13.953 1 98.62 175 GLY B C 1
ATOM 4600 O O . GLY B 1 175 ? -7.195 24.234 -15.102 1 98.62 175 GLY B O 1
ATOM 4601 N N . VAL B 1 176 ? -7.199 22.828 -13.414 1 98.31 176 VAL B N 1
ATOM 4602 C CA . VAL B 1 176 ? -8.18 21.938 -14.031 1 98.31 176 VAL B CA 1
ATOM 4603 C C . VAL B 1 176 ? -9.516 22.047 -13.297 1 98.31 176 VAL B C 1
ATOM 4605 O O . VAL B 1 176 ? -9.625 22.766 -12.297 1 98.31 176 VAL B O 1
ATOM 4608 N N . SER B 1 177 ? -10.539 21.344 -13.758 1 97.31 177 SER B N 1
ATOM 4609 C CA . SER B 1 177 ? -11.898 21.703 -13.359 1 97.31 177 SER B CA 1
ATOM 4610 C C . SER B 1 177 ? -12.438 20.75 -12.297 1 97.31 177 SER B C 1
ATOM 4612 O O . SER B 1 177 ? -13.438 21.047 -11.641 1 97.31 177 SER B O 1
ATOM 4614 N N . SER B 1 178 ? -11.891 19.625 -12.117 1 98.56 178 SER B N 1
ATOM 4615 C CA . SER B 1 178 ? -12.398 18.625 -11.188 1 98.56 178 SER B CA 1
ATOM 4616 C C . SER B 1 178 ? -11.258 17.797 -10.594 1 98.56 178 SER B C 1
ATOM 4618 O O . SER B 1 178 ? -10.117 17.891 -11.039 1 98.56 178 SER B O 1
ATOM 4620 N N . PHE B 1 179 ? -11.617 17.078 -9.539 1 98.81 179 PHE B N 1
ATOM 4621 C CA . PHE B 1 179 ? -10.594 16.219 -8.953 1 98.81 179 PHE B CA 1
ATOM 4622 C C . PHE B 1 179 ? -10.188 15.125 -9.922 1 98.81 179 PHE B C 1
ATOM 4624 O O . PHE B 1 179 ? -9 14.797 -10.031 1 98.81 179 PHE B O 1
ATOM 4631 N N . SER B 1 180 ? -11.141 14.469 -10.57 1 98.75 180 SER B N 1
ATOM 4632 C CA . SER B 1 180 ? -10.844 13.414 -11.531 1 98.75 180 SER B CA 1
ATOM 4633 C C . SER B 1 180 ? -9.891 13.906 -12.617 1 98.75 180 SER B C 1
ATOM 4635 O O . SER B 1 180 ? -8.969 13.195 -13.016 1 98.75 180 SER B O 1
ATOM 4637 N N . GLU B 1 181 ? -10.078 15.125 -13.094 1 98.62 181 GLU B N 1
ATOM 4638 C CA . GLU B 1 181 ? -9.18 15.711 -14.086 1 98.62 181 GLU B CA 1
ATOM 4639 C C . GLU B 1 181 ? -7.812 16.016 -13.469 1 98.62 181 GLU B C 1
ATOM 4641 O O . GLU B 1 181 ? -6.785 15.906 -14.148 1 98.62 181 GLU B O 1
ATOM 4646 N N . ALA B 1 182 ? -7.805 16.484 -12.219 1 98.88 182 ALA B N 1
ATOM 4647 C CA . ALA B 1 182 ? -6.551 16.75 -11.523 1 98.88 182 ALA B CA 1
ATOM 4648 C C . ALA B 1 182 ? -5.711 15.484 -11.391 1 98.88 182 ALA B C 1
ATOM 4650 O O . ALA B 1 182 ? -4.5 15.508 -11.609 1 98.88 182 ALA B O 1
ATOM 4651 N N . LEU B 1 183 ? -6.387 14.391 -11.008 1 98.81 183 LEU B N 1
ATOM 4652 C CA . LEU B 1 183 ? -5.68 13.125 -10.867 1 98.81 183 LEU B CA 1
ATOM 4653 C C . LEU B 1 183 ? -5.172 12.625 -12.211 1 98.81 183 LEU B C 1
ATOM 4655 O O . LEU B 1 183 ? -4.066 12.094 -12.305 1 98.81 183 LEU B O 1
ATOM 4659 N N . ARG B 1 184 ? -5.957 12.797 -13.281 1 98.75 184 ARG B N 1
ATOM 4660 C CA . ARG B 1 184 ? -5.492 12.438 -14.617 1 98.75 184 ARG B CA 1
ATOM 4661 C C . ARG B 1 184 ? -4.262 13.25 -15.008 1 98.75 184 ARG B C 1
ATOM 4663 O O . ARG B 1 184 ? -3.262 12.688 -15.461 1 98.75 184 ARG B O 1
ATOM 4670 N N . ALA B 1 185 ? -4.348 14.547 -14.805 1 98.88 185 ALA B N 1
ATOM 4671 C CA . ALA B 1 185 ? -3.221 15.422 -15.133 1 98.88 185 ALA B CA 1
ATOM 4672 C C . ALA B 1 185 ? -1.963 14.992 -14.383 1 98.88 185 ALA B C 1
ATOM 4674 O O . ALA B 1 185 ? -0.886 14.883 -14.969 1 98.88 185 ALA B O 1
ATOM 4675 N N . GLY B 1 186 ? -2.119 14.797 -13.062 1 98.81 186 GLY B N 1
ATOM 4676 C CA . GLY B 1 186 ? -0.992 14.352 -12.258 1 98.81 186 GLY B CA 1
ATOM 4677 C C . GLY B 1 186 ? -0.395 13.039 -12.742 1 98.81 186 GLY B C 1
ATOM 4678 O O . GLY B 1 186 ? 0.828 12.906 -12.82 1 98.81 186 GLY B O 1
ATOM 4679 N N . ALA B 1 187 ? -1.252 12.047 -13.086 1 98.75 187 ALA B N 1
ATOM 4680 C CA . ALA B 1 187 ? -0.806 10.734 -13.531 1 98.75 187 ALA B CA 1
ATOM 4681 C C . ALA B 1 187 ? -0.087 10.836 -14.875 1 98.75 187 ALA B C 1
ATOM 4683 O O . ALA B 1 187 ? 0.945 10.188 -15.086 1 98.75 187 ALA B O 1
ATOM 4684 N N . GLU B 1 188 ? -0.642 11.602 -15.797 1 98.81 188 GLU B N 1
ATOM 4685 C CA . GLU B 1 188 ? -0.037 11.75 -17.109 1 98.81 188 GLU B CA 1
ATOM 4686 C C . GLU B 1 188 ? 1.321 12.445 -17.031 1 98.81 188 GLU B C 1
ATOM 4688 O O . GLU B 1 188 ? 2.289 12.008 -17.656 1 98.81 188 GLU B O 1
ATOM 4693 N N . VAL B 1 189 ? 1.427 13.523 -16.234 1 98.88 189 VAL B N 1
ATOM 4694 C CA . VAL B 1 189 ? 2.699 14.203 -16.031 1 98.88 189 VAL B CA 1
ATOM 4695 C C . VAL B 1 189 ? 3.709 13.242 -15.406 1 98.88 189 VAL B C 1
ATOM 4697 O O . VAL B 1 189 ? 4.871 13.195 -15.82 1 98.88 189 VAL B O 1
ATOM 4700 N N . TYR B 1 190 ? 3.273 12.477 -14.461 1 98.69 190 TYR B N 1
ATOM 4701 C CA . TYR B 1 190 ? 4.145 11.539 -13.758 1 98.69 190 TYR B CA 1
ATOM 4702 C C . TYR B 1 190 ? 4.703 10.5 -14.719 1 98.69 190 TYR B C 1
ATOM 4704 O O . TYR B 1 190 ? 5.891 10.164 -14.656 1 98.69 190 TYR B O 1
ATOM 4712 N N . GLN B 1 191 ? 3.869 9.945 -15.586 1 98 191 GLN B N 1
ATOM 4713 C CA . GLN B 1 191 ? 4.32 8.945 -16.547 1 98 191 GLN B CA 1
ATOM 4714 C C . GLN B 1 191 ? 5.375 9.531 -17.484 1 98 191 GLN B C 1
ATOM 4716 O O . GLN B 1 191 ? 6.383 8.875 -17.781 1 98 191 GLN B O 1
ATOM 4721 N N . ILE B 1 192 ? 5.137 10.68 -17.969 1 98.38 192 ILE B N 1
ATOM 4722 C CA . ILE B 1 192 ? 6.07 11.336 -18.875 1 98.38 192 ILE B CA 1
ATOM 4723 C C . ILE B 1 192 ? 7.367 11.656 -18.141 1 98.38 192 ILE B C 1
ATOM 4725 O O . ILE B 1 192 ? 8.461 11.469 -18.688 1 98.38 192 ILE B O 1
ATOM 4729 N N . LEU B 1 193 ? 7.234 12.164 -16.906 1 98.5 193 LEU B N 1
ATOM 4730 C CA . LEU B 1 193 ? 8.406 12.461 -16.094 1 98.5 193 LEU B CA 1
ATOM 4731 C C . LEU B 1 193 ? 9.266 11.219 -15.898 1 98.5 193 LEU B C 1
ATOM 4733 O O . LEU B 1 193 ? 10.492 11.289 -16 1 98.5 193 LEU B O 1
ATOM 4737 N N . LYS B 1 194 ? 8.68 10.148 -15.578 1 95.81 194 LYS B N 1
ATOM 4738 C CA . LYS B 1 194 ? 9.398 8.891 -15.398 1 95.81 194 LYS B CA 1
ATOM 4739 C C . LYS B 1 194 ? 10.156 8.508 -16.672 1 95.81 194 LYS B C 1
ATOM 4741 O O . LYS B 1 194 ? 11.32 8.109 -16.609 1 95.81 194 LYS B O 1
ATOM 4746 N N . THR B 1 195 ? 9.484 8.656 -17.797 1 95.81 195 THR B N 1
ATOM 4747 C CA . THR B 1 195 ? 10.102 8.336 -19.078 1 95.81 195 THR B CA 1
ATOM 4748 C C . THR B 1 195 ? 11.297 9.25 -19.344 1 95.81 195 THR B C 1
ATOM 4750 O O . THR B 1 195 ? 12.367 8.773 -19.734 1 95.81 195 THR B O 1
ATOM 4753 N N . LEU B 1 196 ? 11.125 10.508 -19.109 1 97 196 LEU B N 1
ATOM 4754 C CA . LEU B 1 196 ? 12.188 11.484 -19.312 1 97 196 LEU B CA 1
ATOM 4755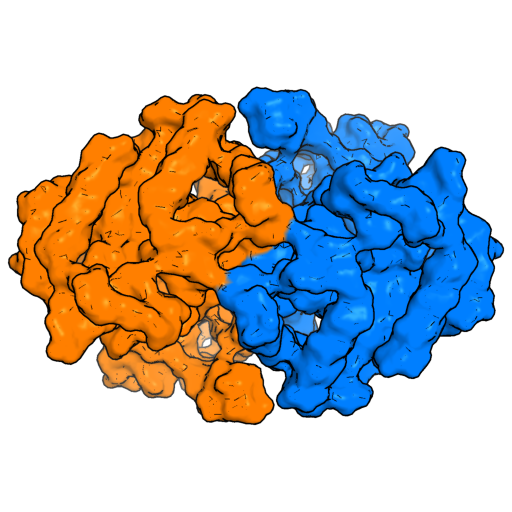 C C . LEU B 1 196 ? 13.367 11.203 -18.391 1 97 196 LEU B C 1
ATOM 4757 O O . LEU B 1 196 ? 14.523 11.32 -18.797 1 97 196 LEU B O 1
ATOM 4761 N N . THR B 1 197 ? 13.023 10.875 -17.172 1 95.19 197 THR B N 1
ATOM 4762 C CA . THR B 1 197 ? 14.047 10.594 -16.172 1 95.19 197 THR B CA 1
ATOM 4763 C C . THR B 1 197 ? 14.898 9.406 -16.594 1 95.19 197 THR B C 1
ATOM 4765 O O . THR B 1 197 ? 16.125 9.453 -16.516 1 95.19 197 THR B O 1
ATOM 4768 N N . LYS B 1 198 ? 14.281 8.344 -17.016 1 91.81 198 LYS B N 1
ATOM 4769 C CA . LYS B 1 198 ? 15 7.164 -17.484 1 91.81 198 LYS B CA 1
ATOM 4770 C C . LYS B 1 198 ? 15.883 7.5 -18.688 1 91.81 198 LYS B C 1
ATOM 4772 O O . LYS B 1 198 ? 17.016 7.043 -18.766 1 91.81 198 LYS B O 1
ATOM 4777 N N . LYS B 1 199 ? 15.336 8.258 -19.594 1 93.25 199 LYS B N 1
ATOM 4778 C CA . LYS B 1 199 ? 16.047 8.633 -20.812 1 93.25 199 LYS B CA 1
ATOM 4779 C C . LYS B 1 199 ? 17.312 9.445 -20.484 1 93.25 199 LYS B C 1
ATOM 4781 O O . LYS B 1 199 ? 18.359 9.227 -21.062 1 93.25 199 LYS B O 1
ATOM 4786 N N . LYS B 1 200 ? 17.203 10.32 -19.516 1 93.75 200 LYS B N 1
ATOM 4787 C CA . LYS B 1 200 ? 18.266 11.273 -19.234 1 93.75 200 LYS B CA 1
ATOM 4788 C C . LYS B 1 200 ? 19.281 10.695 -18.25 1 93.75 200 LYS B C 1
ATOM 4790 O O . LYS B 1 200 ? 20.469 10.984 -18.344 1 93.75 200 LYS B O 1
ATOM 4795 N N . TYR B 1 201 ? 18.828 9.883 -17.359 1 90.88 201 TYR B N 1
ATOM 4796 C CA . TYR B 1 201 ? 19.703 9.531 -16.25 1 90.88 201 TYR B CA 1
ATOM 4797 C C . TYR B 1 201 ? 19.859 8.016 -16.141 1 90.88 201 TYR B C 1
ATOM 4799 O O . TYR B 1 201 ? 20.516 7.523 -15.219 1 90.88 201 TYR B O 1
ATOM 4807 N N . GLY B 1 202 ? 19.297 7.297 -17.016 1 87.19 202 GLY B N 1
ATOM 4808 C CA . GLY B 1 202 ? 19.422 5.848 -17.031 1 87.19 202 GLY B CA 1
ATOM 4809 C C . GLY B 1 202 ? 18.203 5.137 -16.484 1 87.19 202 GLY B C 1
ATOM 4810 O O . GLY B 1 202 ? 17.406 5.73 -15.766 1 87.19 202 GLY B O 1
ATOM 4811 N N . LEU B 1 203 ? 18.125 3.848 -16.766 1 85.06 203 LEU B N 1
ATOM 4812 C CA . LEU B 1 203 ? 16.953 3.049 -16.469 1 85.06 203 LEU B CA 1
ATOM 4813 C C . LEU B 1 203 ? 16.688 3.021 -14.961 1 85.06 203 LEU B C 1
ATOM 4815 O O . LEU B 1 203 ? 15.531 3.041 -14.531 1 85.06 203 LEU B O 1
ATOM 4819 N N . GLY B 1 204 ? 17.688 2.98 -14.195 1 86 204 GLY B N 1
ATOM 4820 C CA . GLY B 1 204 ? 17.562 2.906 -12.75 1 86 204 GLY B CA 1
ATOM 4821 C C . GLY B 1 204 ? 16.969 4.16 -12.141 1 86 204 GLY B C 1
ATOM 4822 O O . GLY B 1 204 ? 16.438 4.121 -11.031 1 86 204 GLY B O 1
ATOM 4823 N N . ALA B 1 205 ? 16.969 5.273 -12.867 1 89.69 205 ALA B N 1
ATOM 4824 C CA . ALA B 1 205 ? 16.469 6.555 -12.367 1 89.69 205 ALA B CA 1
ATOM 4825 C C . ALA B 1 205 ? 14.953 6.551 -12.273 1 89.69 205 ALA B C 1
ATOM 4827 O O . ALA B 1 205 ? 14.367 7.422 -11.625 1 89.69 205 ALA B O 1
ATOM 4828 N N . GLY B 1 206 ? 14.328 5.496 -12.828 1 89.62 206 GLY B N 1
ATOM 4829 C CA . GLY B 1 206 ? 12.875 5.383 -12.781 1 89.62 206 GLY B CA 1
ATOM 4830 C C . GLY B 1 206 ? 12.375 4.68 -11.531 1 89.62 206 GLY B C 1
ATOM 4831 O O . GLY B 1 206 ? 11.172 4.656 -11.266 1 89.62 206 GLY B O 1
ATOM 4832 N N . ASN B 1 207 ? 13.328 4.09 -10.695 1 91.25 207 ASN B N 1
ATOM 4833 C CA . ASN B 1 207 ? 12.945 3.504 -9.414 1 91.25 207 ASN B CA 1
ATOM 4834 C C . ASN B 1 207 ? 12.453 4.566 -8.438 1 91.25 207 ASN B C 1
ATOM 4836 O O . ASN B 1 207 ? 12.734 5.754 -8.617 1 91.25 207 ASN B O 1
ATOM 4840 N N . VAL B 1 208 ? 11.688 4.129 -7.477 1 92.62 208 VAL B N 1
ATOM 4841 C CA . VAL B 1 208 ? 10.977 5.16 -6.727 1 92.62 208 VAL B CA 1
ATOM 4842 C C . VAL B 1 208 ? 11.312 5.051 -5.242 1 92.62 208 VAL B C 1
ATOM 4844 O O . VAL B 1 208 ? 11.672 3.977 -4.758 1 92.62 208 VAL B O 1
ATOM 4847 N N . GLY B 1 209 ? 11.203 6.172 -4.527 1 91.12 209 GLY B N 1
ATOM 4848 C CA . GLY B 1 209 ? 11.367 6.219 -3.084 1 91.12 209 GLY B CA 1
ATOM 4849 C C . GLY B 1 209 ? 10.086 5.926 -2.326 1 91.12 209 GLY B C 1
ATOM 4850 O O . GLY B 1 209 ? 9.094 5.492 -2.918 1 91.12 209 GLY B O 1
ATOM 4851 N N . ASP B 1 210 ? 10.062 6.199 -1.02 1 91.12 210 ASP B N 1
ATOM 4852 C CA . ASP B 1 210 ? 8.961 5.852 -0.118 1 91.12 210 ASP B CA 1
ATOM 4853 C C . ASP B 1 210 ? 7.691 6.609 -0.484 1 91.12 210 ASP B C 1
ATOM 4855 O O . ASP B 1 210 ? 6.582 6.105 -0.286 1 91.12 210 ASP B O 1
ATOM 4859 N N . GLU B 1 211 ? 7.883 7.82 -1.122 1 93.5 211 GLU B N 1
ATOM 4860 C CA . GLU B 1 211 ? 6.727 8.648 -1.445 1 93.5 211 GLU B CA 1
ATOM 4861 C C . GLU B 1 211 ? 6.285 8.445 -2.893 1 93.5 211 GLU B C 1
ATOM 4863 O O . GLU B 1 211 ? 5.328 9.078 -3.35 1 93.5 211 GLU B O 1
ATOM 4868 N N . GLY B 1 212 ? 6.98 7.602 -3.604 1 95.44 212 GLY B N 1
ATOM 4869 C CA . GLY B 1 212 ? 6.566 7.215 -4.941 1 95.44 212 GLY B CA 1
ATOM 4870 C C . GLY B 1 212 ? 7.199 8.055 -6.031 1 95.44 212 GLY B C 1
ATOM 4871 O O . GLY B 1 212 ? 7.113 7.723 -7.215 1 95.44 212 GLY B O 1
ATOM 4872 N N . GLY B 1 213 ? 7.844 9.203 -5.691 1 96.19 213 GLY B N 1
ATOM 4873 C CA . GLY B 1 213 ? 8.555 9.984 -6.688 1 96.19 213 GLY B CA 1
ATOM 4874 C C . GLY B 1 213 ? 9.773 9.266 -7.246 1 96.19 213 GLY B C 1
ATOM 4875 O O . GLY B 1 213 ? 10.367 8.422 -6.574 1 96.19 213 GLY B O 1
ATOM 4876 N N . VAL B 1 214 ? 10.109 9.633 -8.5 1 94.75 214 VAL B N 1
ATOM 4877 C CA . VAL B 1 214 ? 11.344 9.086 -9.062 1 94.75 214 VAL B CA 1
ATOM 4878 C C . VAL B 1 214 ? 12.547 9.68 -8.336 1 94.75 214 VAL B C 1
ATOM 4880 O O . VAL B 1 214 ? 12.438 10.727 -7.691 1 94.75 214 VAL B O 1
ATOM 4883 N N . ALA B 1 215 ? 13.602 9 -8.391 1 89.88 215 ALA B N 1
ATOM 4884 C CA . ALA B 1 215 ? 14.773 9.438 -7.633 1 89.88 215 ALA B CA 1
ATOM 4885 C C . ALA B 1 215 ? 16.031 9.414 -8.492 1 89.88 215 ALA B C 1
ATOM 4887 O O . ALA B 1 215 ? 16.969 8.656 -8.219 1 89.88 215 ALA B O 1
ATOM 4888 N N . PRO B 1 216 ? 16.109 10.273 -9.453 1 90.38 216 PRO B N 1
ATOM 4889 C CA . PRO B 1 216 ? 17.328 10.336 -10.281 1 90.38 216 PRO B CA 1
ATOM 4890 C C . PRO B 1 216 ? 18.547 10.844 -9.508 1 90.38 216 PRO B C 1
ATOM 4892 O O . PRO B 1 216 ? 18.391 11.5 -8.477 1 90.38 216 PRO B O 1
ATOM 4895 N N . ASP B 1 217 ? 19.688 10.492 -10.016 1 87.06 217 ASP B N 1
ATOM 4896 C CA . ASP B 1 217 ? 20.922 11 -9.43 1 87.06 217 ASP B CA 1
ATOM 4897 C C . ASP B 1 217 ? 21.203 12.422 -9.898 1 87.06 217 ASP B C 1
ATOM 4899 O O . ASP B 1 217 ? 22.078 12.633 -10.742 1 87.06 217 ASP B O 1
ATOM 4903 N N . ILE B 1 218 ? 20.516 13.32 -9.328 1 90.94 218 ILE B N 1
ATOM 4904 C CA . ILE B 1 218 ? 20.703 14.734 -9.633 1 90.94 218 ILE B CA 1
ATOM 4905 C C . ILE B 1 218 ? 21.188 15.469 -8.391 1 90.94 218 ILE B C 1
ATOM 4907 O O . ILE B 1 218 ? 21.094 14.961 -7.277 1 90.94 218 ILE B O 1
ATOM 4911 N N . SER B 1 219 ? 21.75 16.688 -8.625 1 89.38 219 SER B N 1
ATOM 4912 C CA . SER B 1 219 ? 22.453 17.328 -7.512 1 89.38 219 SER B CA 1
ATOM 4913 C C . SER B 1 219 ? 21.812 18.656 -7.145 1 89.38 219 SER B C 1
ATOM 4915 O O . SER B 1 219 ? 22.062 19.203 -6.062 1 89.38 219 SER B O 1
ATOM 4917 N N . THR B 1 220 ? 21 19.188 -8.07 1 93.12 220 THR B N 1
ATOM 4918 C CA . THR B 1 220 ? 20.5 20.531 -7.789 1 93.12 220 THR B CA 1
ATOM 4919 C C . THR B 1 220 ? 18.984 20.594 -7.93 1 93.12 220 THR B C 1
ATOM 4921 O O . THR B 1 220 ? 18.391 19.812 -8.68 1 93.12 220 THR B O 1
ATOM 4924 N N . ALA B 1 221 ? 18.422 21.547 -7.227 1 96.31 221 ALA B N 1
ATOM 4925 C CA . ALA B 1 221 ? 16.984 21.797 -7.34 1 96.31 221 ALA B CA 1
ATOM 4926 C C . ALA B 1 221 ? 16.609 22.219 -8.758 1 96.31 221 ALA B C 1
ATOM 4928 O O . ALA B 1 221 ? 15.539 21.875 -9.258 1 96.31 221 ALA B O 1
ATOM 4929 N N . ASP B 1 222 ? 17.531 22.969 -9.406 1 97 222 ASP B N 1
ATOM 4930 C CA . ASP B 1 222 ? 17.281 23.422 -10.766 1 97 222 ASP B CA 1
ATOM 4931 C C . ASP B 1 222 ? 17.078 22.25 -11.719 1 97 222 ASP B C 1
ATOM 4933 O O . ASP B 1 222 ? 16.156 22.281 -12.547 1 97 222 ASP B O 1
ATOM 4937 N N . GLU B 1 223 ? 17.875 21.266 -11.57 1 96 223 GLU B N 1
ATOM 4938 C CA . GLU B 1 223 ? 17.75 20.094 -12.43 1 96 223 GLU B CA 1
ATOM 4939 C C . GLU B 1 223 ? 16.422 19.391 -12.234 1 96 223 GLU B C 1
ATOM 4941 O O . GLU B 1 223 ? 15.781 18.969 -13.203 1 96 223 GLU B O 1
ATOM 4946 N N . ALA B 1 224 ? 16.031 19.25 -11 1 96.88 224 ALA B N 1
ATOM 4947 C CA . ALA B 1 224 ? 14.742 18.641 -10.695 1 96.88 224 ALA B CA 1
ATOM 4948 C C . ALA B 1 224 ? 13.594 19.453 -11.281 1 96.88 224 ALA B C 1
ATOM 4950 O O . ALA B 1 224 ? 12.672 18.891 -11.883 1 96.88 224 ALA B O 1
ATOM 4951 N N . LEU B 1 225 ? 13.68 20.734 -11.102 1 98.62 225 LEU B N 1
ATOM 4952 C CA . LEU B 1 225 ? 12.609 21.625 -11.539 1 98.62 225 LEU B CA 1
ATOM 4953 C C . LEU B 1 225 ? 12.555 21.688 -13.062 1 98.62 225 LEU B C 1
ATOM 4955 O O . LEU B 1 225 ? 11.469 21.812 -13.641 1 98.62 225 LEU B O 1
ATOM 4959 N N . ASP B 1 226 ? 13.703 21.625 -13.734 1 98.19 226 ASP B N 1
ATOM 4960 C CA . ASP B 1 226 ? 13.734 21.562 -15.195 1 98.19 226 ASP B CA 1
ATOM 4961 C C . ASP B 1 226 ? 13.047 20.297 -15.703 1 98.19 226 ASP B C 1
ATOM 4963 O O . ASP B 1 226 ? 12.273 20.359 -16.656 1 98.19 226 ASP B O 1
ATOM 4967 N N . LEU B 1 227 ? 13.367 19.234 -15.086 1 97.81 227 LEU B N 1
ATOM 4968 C CA . LEU B 1 227 ? 12.781 17.953 -15.453 1 97.81 227 LEU B CA 1
ATOM 4969 C C . LEU B 1 227 ? 11.266 17.984 -15.297 1 97.81 227 LEU B C 1
ATOM 4971 O O . LEU B 1 227 ? 10.531 17.516 -16.172 1 97.81 227 LEU B O 1
ATOM 4975 N N . ILE B 1 228 ? 10.797 18.531 -14.211 1 98.69 228 ILE B N 1
ATOM 4976 C CA . ILE B 1 228 ? 9.375 18.594 -13.906 1 98.69 228 ILE B CA 1
ATOM 4977 C C . ILE B 1 228 ? 8.672 19.516 -14.898 1 98.69 228 ILE B C 1
ATOM 4979 O O . ILE B 1 228 ? 7.609 19.188 -15.422 1 98.69 228 ILE B O 1
ATOM 4983 N N . THR B 1 229 ? 9.273 20.656 -15.133 1 98.75 229 THR B N 1
ATOM 4984 C CA . THR B 1 229 ? 8.688 21.609 -16.062 1 98.75 229 THR B CA 1
ATOM 4985 C C . THR B 1 229 ? 8.594 21.031 -17.469 1 98.75 229 THR B C 1
ATOM 4987 O O . THR B 1 229 ? 7.586 21.219 -18.156 1 98.75 229 THR B O 1
ATOM 4990 N N . GLU B 1 230 ? 9.625 20.312 -17.859 1 98.56 230 GLU B N 1
ATOM 4991 C CA . GLU B 1 230 ? 9.609 19.641 -19.156 1 98.56 230 GLU B CA 1
ATOM 4992 C C . GLU B 1 230 ? 8.484 18.609 -19.234 1 98.56 230 GLU B C 1
ATOM 4994 O O . GLU B 1 230 ? 7.805 18.5 -20.25 1 98.56 230 GLU B O 1
ATOM 4999 N N . ALA B 1 231 ? 8.297 17.875 -18.219 1 98.75 231 ALA B N 1
ATOM 5000 C CA . ALA B 1 231 ? 7.246 16.859 -18.172 1 98.75 231 ALA B CA 1
ATOM 5001 C C . ALA B 1 231 ? 5.859 17.5 -18.25 1 98.75 231 ALA B C 1
ATOM 5003 O O . ALA B 1 231 ? 4.98 16.984 -18.953 1 98.75 231 ALA B O 1
ATOM 5004 N N . ILE B 1 232 ? 5.629 18.594 -17.484 1 98.88 232 ILE B N 1
ATOM 5005 C CA . ILE B 1 232 ? 4.352 19.297 -17.516 1 98.88 232 ILE B CA 1
ATOM 5006 C C . ILE B 1 232 ? 4.047 19.781 -18.922 1 98.88 232 ILE B C 1
ATOM 5008 O O . ILE B 1 232 ? 2.928 19.609 -19.422 1 98.88 232 ILE B O 1
ATOM 5012 N N . GLU B 1 233 ? 5.078 20.359 -19.547 1 98.75 233 GLU B N 1
ATOM 5013 C CA . GLU B 1 233 ? 4.926 20.859 -20.922 1 98.75 233 GLU B CA 1
ATOM 5014 C C . GLU B 1 233 ? 4.617 19.734 -21.891 1 98.75 233 GLU B C 1
ATOM 5016 O O . GLU B 1 233 ? 3.688 19.844 -22.688 1 98.75 233 GLU B O 1
ATOM 5021 N N . ALA B 1 234 ? 5.367 18.641 -21.797 1 98.38 234 ALA B N 1
ATOM 5022 C CA . ALA B 1 234 ? 5.191 17.516 -22.703 1 98.38 234 ALA B CA 1
ATOM 5023 C C . ALA B 1 234 ? 3.809 16.891 -22.531 1 98.38 234 ALA B C 1
ATOM 5025 O O . ALA B 1 234 ? 3.23 16.375 -23.5 1 98.38 234 ALA B O 1
ATOM 5026 N N . ALA B 1 235 ? 3.258 16.953 -21.344 1 98.31 235 ALA B N 1
ATOM 5027 C CA . ALA B 1 235 ? 1.948 16.375 -21.047 1 98.31 235 ALA B CA 1
ATOM 5028 C C . ALA B 1 235 ? 0.825 17.328 -21.469 1 98.31 235 ALA B C 1
ATOM 5030 O O . ALA B 1 235 ? -0.346 16.938 -21.484 1 98.31 235 ALA B O 1
ATOM 5031 N N . GLY B 1 236 ? 1.15 18.547 -21.797 1 98.25 236 GLY B N 1
ATOM 5032 C CA . GLY B 1 236 ? 0.17 19.516 -22.297 1 98.25 236 GLY B CA 1
ATOM 5033 C C . GLY B 1 236 ? -0.543 20.25 -21.172 1 98.25 236 GLY B C 1
ATOM 5034 O O . GLY B 1 236 ? -1.681 20.703 -21.344 1 98.25 236 GLY B O 1
ATOM 5035 N N . TYR B 1 237 ? 0.134 20.438 -20 1 98.69 237 TYR B N 1
ATOM 5036 C CA . TYR B 1 237 ? -0.568 21.016 -18.875 1 98.69 237 TYR B CA 1
ATOM 5037 C C . TYR B 1 237 ? 0.104 22.312 -18.422 1 98.69 237 TYR B C 1
ATOM 5039 O O . TYR B 1 237 ? -0.065 22.75 -17.281 1 98.69 237 TYR B O 1
ATOM 5047 N N . THR B 1 238 ? 0.907 22.938 -19.328 1 98.5 238 THR B N 1
ATOM 5048 C CA . THR B 1 238 ? 1.51 24.234 -19 1 98.5 238 THR B CA 1
ATOM 5049 C C . THR B 1 238 ? 0.448 25.219 -18.531 1 98.5 238 THR B C 1
ATOM 5051 O O . THR B 1 238 ? -0.599 25.359 -19.156 1 98.5 238 THR B O 1
ATOM 5054 N N . GLY B 1 239 ? 0.709 25.812 -17.391 1 98.25 239 GLY B N 1
ATOM 5055 C CA . GLY B 1 239 ? -0.206 26.797 -16.844 1 98.25 239 GLY B CA 1
ATOM 5056 C C . GLY B 1 239 ? -1.322 26.188 -16.016 1 98.25 239 GLY B C 1
ATOM 5057 O O . GLY B 1 239 ? -2.002 26.891 -15.273 1 98.25 239 GLY B O 1
ATOM 5058 N N . LYS B 1 240 ? -1.521 24.922 -16.109 1 98.75 240 LYS B N 1
ATOM 5059 C CA . LYS B 1 240 ? -2.617 24.25 -15.422 1 98.75 240 LYS B CA 1
ATOM 5060 C C . LYS B 1 240 ? -2.105 23.438 -14.234 1 98.75 240 LYS B C 1
ATOM 5062 O O . LYS B 1 240 ? -2.863 23.125 -13.312 1 98.75 240 LYS B O 1
ATOM 5067 N N . VAL B 1 241 ? -0.878 23.031 -14.281 1 98.88 241 VAL B N 1
ATOM 5068 C CA . VAL B 1 241 ? -0.219 22.297 -13.203 1 98.88 241 VAL B CA 1
ATOM 5069 C C . VAL B 1 241 ? 0.928 23.125 -12.641 1 98.88 241 VAL B C 1
ATOM 5071 O O . VAL B 1 241 ? 1.836 23.531 -13.375 1 98.88 241 VAL B O 1
ATOM 5074 N N . GLN B 1 242 ? 0.844 23.422 -11.352 1 98.81 242 GLN B N 1
ATOM 5075 C CA . GLN B 1 242 ? 1.865 24.203 -10.656 1 98.81 242 GLN B CA 1
ATOM 5076 C C . GLN B 1 242 ? 2.848 23.297 -9.93 1 98.81 242 GLN B C 1
ATOM 5078 O O . GLN B 1 242 ? 2.742 22.062 -10.008 1 98.81 242 GLN B O 1
ATOM 5083 N N . ILE B 1 243 ? 3.869 23.906 -9.305 1 98.81 243 ILE B N 1
ATOM 5084 C CA . ILE B 1 243 ? 4.922 23.141 -8.648 1 98.81 243 ILE B CA 1
ATOM 5085 C C . ILE B 1 243 ? 4.992 23.531 -7.172 1 98.81 243 ILE B C 1
ATOM 5087 O O . ILE B 1 243 ? 4.637 24.656 -6.801 1 98.81 243 ILE B O 1
ATOM 5091 N N . ALA B 1 244 ? 5.281 22.609 -6.324 1 98.81 244 ALA B N 1
ATOM 5092 C CA . ALA B 1 244 ? 5.551 22.812 -4.902 1 98.81 244 ALA B CA 1
ATOM 5093 C C . ALA B 1 244 ? 6.801 22.047 -4.469 1 98.81 244 ALA B C 1
ATOM 5095 O O . ALA B 1 244 ? 7.266 21.141 -5.176 1 98.81 244 ALA B O 1
ATOM 5096 N N . MET B 1 245 ? 7.367 22.469 -3.346 1 98.38 245 MET B N 1
ATOM 5097 C CA . MET B 1 245 ? 8.555 21.812 -2.811 1 98.38 245 MET B CA 1
ATOM 5098 C C . MET B 1 245 ? 8.391 21.516 -1.32 1 98.38 245 MET B C 1
ATOM 5100 O O . MET B 1 245 ? 7.801 22.328 -0.592 1 98.38 245 MET B O 1
ATOM 5104 N N . ASP B 1 246 ? 8.836 20.406 -0.905 1 97.38 246 ASP B N 1
ATOM 5105 C CA . ASP B 1 246 ? 9.125 20.094 0.491 1 97.38 246 ASP B CA 1
ATOM 5106 C C . ASP B 1 246 ? 10.625 19.969 0.73 1 97.38 246 ASP B C 1
ATOM 5108 O O . ASP B 1 246 ? 11.242 18.969 0.374 1 97.38 246 ASP B O 1
ATOM 5112 N N . VAL B 1 247 ? 11.133 21 1.39 1 97.19 247 VAL B N 1
ATOM 5113 C CA . VAL B 1 247 ? 12.578 21.156 1.478 1 97.19 247 VAL B CA 1
ATOM 5114 C C . VAL B 1 247 ? 13.117 20.312 2.631 1 97.19 247 VAL B C 1
ATOM 5116 O O . VAL B 1 247 ? 14.195 19.719 2.521 1 97.19 247 VAL B O 1
ATOM 5119 N N . ALA B 1 248 ? 12.406 20.219 3.695 1 94.56 248 ALA B N 1
ATOM 5120 C CA . ALA B 1 248 ? 12.852 19.516 4.902 1 94.56 248 ALA B CA 1
ATOM 5121 C C . ALA B 1 248 ? 14.25 19.984 5.312 1 94.56 248 ALA B C 1
ATOM 5123 O O . ALA B 1 248 ? 15.148 19.156 5.504 1 94.56 248 ALA B O 1
ATOM 5124 N N . ALA B 1 249 ? 14.383 21.234 5.543 1 96.69 249 ALA B N 1
ATOM 5125 C CA . ALA B 1 249 ? 15.695 21.859 5.68 1 96.69 249 ALA B CA 1
ATOM 5126 C C . ALA B 1 249 ? 16.375 21.422 6.98 1 96.69 249 ALA B C 1
ATOM 5128 O O . ALA B 1 249 ? 17.594 21.516 7.113 1 96.69 249 ALA B O 1
ATOM 5129 N N . SER B 1 250 ? 15.617 20.984 7.961 1 94.44 250 SER B N 1
ATOM 5130 C CA . SER B 1 250 ? 16.188 20.484 9.203 1 94.44 250 SER B CA 1
ATOM 5131 C C . SER B 1 250 ? 17.219 19.391 8.938 1 94.44 250 SER B C 1
ATOM 5133 O O . SER B 1 250 ? 18.203 19.25 9.68 1 94.44 250 SER B O 1
ATOM 5135 N N . GLU B 1 251 ? 17.062 18.672 7.875 1 92.44 251 GLU B N 1
ATOM 5136 C CA . GLU B 1 251 ? 17.891 17.516 7.566 1 92.44 251 GLU B CA 1
ATOM 5137 C C . GLU B 1 251 ? 19.312 17.938 7.195 1 92.44 251 GLU B C 1
ATOM 5139 O O . GLU B 1 251 ? 20.25 17.141 7.324 1 92.44 251 GLU B O 1
ATOM 5144 N N . PHE B 1 252 ? 19.5 19.156 6.738 1 95.31 252 PHE B N 1
ATOM 5145 C CA . PHE B 1 252 ? 20.844 19.547 6.309 1 95.31 252 PHE B CA 1
ATOM 5146 C C . PHE B 1 252 ? 21.281 20.828 7.023 1 95.31 252 PHE B C 1
ATOM 5148 O O . PHE B 1 252 ? 22.125 21.562 6.523 1 95.31 252 PHE B O 1
ATOM 5155 N N . TYR B 1 253 ? 20.609 21.094 8.141 1 96.38 253 TYR B N 1
ATOM 5156 C CA . TYR B 1 253 ? 20.984 22.203 8.992 1 96.38 253 TYR B CA 1
ATOM 5157 C C . TYR B 1 253 ? 22.109 21.812 9.945 1 96.38 253 TYR B C 1
ATOM 5159 O O . TYR B 1 253 ? 22.031 20.766 10.602 1 96.38 253 TYR B O 1
ATOM 5167 N N . LYS B 1 254 ? 23.156 22.625 9.984 1 96.38 254 LYS B N 1
ATOM 5168 C CA . LYS B 1 254 ? 24.25 22.5 10.945 1 96.38 254 LYS B CA 1
ATOM 5169 C C . LYS B 1 254 ? 24.078 23.469 12.109 1 96.38 254 LYS B C 1
ATOM 5171 O O . LYS B 1 254 ? 24.516 24.625 12.031 1 96.38 254 LYS B O 1
ATOM 5176 N N . GLU B 1 255 ? 23.625 22.953 13.156 1 93.62 255 GLU B N 1
ATOM 5177 C CA . GLU B 1 255 ? 23.203 23.781 14.289 1 93.62 255 GLU B CA 1
ATOM 5178 C C . GLU B 1 255 ? 24.391 24.516 14.906 1 93.62 255 GLU B C 1
ATOM 5180 O O . GLU B 1 255 ? 24.25 25.672 15.32 1 93.62 255 GLU B O 1
ATOM 5185 N N . ASP B 1 256 ? 25.516 23.875 15.016 1 94.94 256 ASP B N 1
ATOM 5186 C CA . ASP B 1 256 ? 26.672 24.438 15.695 1 94.94 256 ASP B CA 1
ATOM 5187 C C . ASP B 1 256 ? 27.172 25.703 15 1 94.94 256 ASP B C 1
ATOM 5189 O O . ASP B 1 256 ? 27.641 26.625 15.656 1 94.94 256 ASP B O 1
ATOM 5193 N N . VAL B 1 257 ? 27.078 25.703 13.656 1 95.88 257 VAL B N 1
ATOM 5194 C CA . VAL B 1 257 ? 27.609 26.844 12.906 1 95.88 257 VAL B CA 1
ATOM 5195 C C . VAL B 1 257 ? 26.469 27.641 12.289 1 95.88 257 VAL B C 1
ATOM 5197 O O . VAL B 1 257 ? 26.688 28.672 11.656 1 95.88 257 VAL B O 1
ATOM 5200 N N . LYS B 1 258 ? 25.188 27.203 12.445 1 96.25 258 LYS B N 1
ATOM 5201 C CA . LYS B 1 258 ? 23.984 27.859 11.977 1 96.25 258 LYS B CA 1
ATOM 5202 C C . LYS B 1 258 ? 24.016 28.078 10.469 1 96.25 258 LYS B C 1
ATOM 5204 O O . LYS B 1 258 ? 23.781 29.188 9.984 1 96.25 258 LYS B O 1
ATOM 5209 N N . LYS B 1 259 ? 24.391 27.062 9.82 1 98 259 LYS B N 1
ATOM 5210 C CA . LYS B 1 259 ? 24.438 27.062 8.359 1 98 259 LYS B CA 1
ATOM 5211 C C . LYS B 1 259 ? 23.75 25.828 7.789 1 98 259 LYS B C 1
ATOM 5213 O O . LYS B 1 259 ? 23.406 24.906 8.531 1 98 259 LYS B O 1
ATOM 5218 N N . TYR B 1 260 ? 23.422 25.875 6.543 1 98.06 260 TYR B N 1
ATOM 5219 C CA . TYR B 1 260 ? 22.797 24.766 5.832 1 98.06 260 TYR B CA 1
ATOM 5220 C C . TYR B 1 260 ? 23.766 24.109 4.855 1 98.06 260 TYR B C 1
ATOM 5222 O O . TYR B 1 260 ? 24.391 24.797 4.043 1 98.06 260 TYR B O 1
ATOM 5230 N N . ASP B 1 261 ? 23.922 22.797 4.984 1 97.38 261 ASP B N 1
ATOM 5231 C CA . ASP B 1 261 ? 24.812 22 4.141 1 97.38 261 ASP B CA 1
ATOM 5232 C C . ASP B 1 261 ? 24.031 21.297 3.029 1 97.38 261 ASP B C 1
ATOM 5234 O O . ASP B 1 261 ? 23.531 20.188 3.215 1 97.38 261 ASP B O 1
ATOM 5238 N N . LEU B 1 262 ? 24.031 21.859 1.828 1 95.69 262 LEU B N 1
ATOM 5239 C CA . LEU B 1 262 ? 23.25 21.312 0.721 1 95.69 262 LEU B CA 1
ATOM 5240 C C . LEU B 1 262 ? 23.891 20.047 0.176 1 95.69 262 LEU B C 1
ATOM 5242 O O . LEU B 1 262 ? 23.312 19.344 -0.653 1 95.69 262 LEU B O 1
ATOM 5246 N N . ASP B 1 263 ? 25.094 19.688 0.624 1 94.06 263 ASP B N 1
ATOM 5247 C CA . ASP B 1 263 ? 25.797 18.469 0.28 1 94.06 263 ASP B CA 1
ATOM 5248 C C . ASP B 1 263 ? 25.906 17.531 1.486 1 94.06 263 ASP B C 1
ATOM 5250 O O . ASP B 1 263 ? 26.906 16.828 1.651 1 94.06 263 ASP B O 1
ATOM 5254 N N . PHE B 1 264 ? 24.891 17.531 2.311 1 93.38 264 PHE B N 1
ATOM 5255 C CA . PHE B 1 264 ? 24.922 16.891 3.621 1 93.38 264 PHE B CA 1
ATOM 5256 C C . PHE B 1 264 ? 25.047 15.383 3.484 1 93.38 264 PHE B C 1
ATOM 5258 O O . PHE B 1 264 ? 25.453 14.703 4.43 1 93.38 264 PHE B O 1
ATOM 5265 N N . LYS B 1 265 ? 24.766 14.789 2.371 1 88.62 265 LYS B N 1
ATOM 5266 C CA . LYS B 1 265 ? 24.828 13.344 2.164 1 88.62 265 LYS B CA 1
ATOM 5267 C C . LYS B 1 265 ? 26.234 12.898 1.819 1 88.62 265 LYS B C 1
ATOM 5269 O O . LYS B 1 265 ? 26.547 11.711 1.834 1 88.62 265 LYS B O 1
ATOM 5274 N N . ASN B 1 266 ? 27.062 13.875 1.485 1 88.88 266 ASN B N 1
ATOM 5275 C CA . ASN B 1 266 ? 28.484 13.648 1.257 1 88.88 266 ASN B CA 1
ATOM 5276 C C . ASN B 1 266 ? 29.281 13.719 2.559 1 88.88 266 ASN B C 1
ATOM 5278 O O . ASN B 1 266 ? 29.406 14.789 3.158 1 88.88 266 ASN B O 1
ATOM 5282 N N . PRO B 1 267 ? 29.859 12.617 2.949 1 87.81 267 PRO B N 1
ATOM 5283 C CA . PRO B 1 267 ? 30.609 12.648 4.203 1 87.81 267 PRO B CA 1
ATOM 5284 C C . PRO B 1 267 ? 31.781 13.633 4.156 1 87.81 267 PRO B C 1
ATOM 5286 O O . PRO B 1 267 ? 32.281 14.062 5.203 1 87.81 267 PRO B O 1
ATOM 5289 N N . ASN B 1 268 ? 32.188 13.953 2.988 1 92.5 268 ASN B N 1
ATOM 5290 C CA . ASN B 1 268 ? 33.281 14.906 2.811 1 92.5 268 ASN B CA 1
ATOM 5291 C C . ASN B 1 268 ? 32.781 16.266 2.332 1 92.5 268 ASN B C 1
ATOM 5293 O O . ASN B 1 268 ? 33.406 16.922 1.516 1 92.5 268 ASN B O 1
ATOM 5297 N N . SER B 1 269 ? 31.562 16.594 2.797 1 94.5 269 SER B N 1
ATOM 5298 C CA . SER B 1 269 ? 30.969 17.875 2.412 1 94.5 269 SER B CA 1
ATOM 5299 C C . SER B 1 269 ? 31.906 19.031 2.719 1 94.5 269 SER B C 1
ATOM 5301 O O . SER B 1 269 ? 32.531 19.062 3.779 1 94.5 269 SER B O 1
ATOM 5303 N N . ASP B 1 270 ? 32.062 19.953 1.82 1 96.06 270 ASP B N 1
ATOM 5304 C CA . ASP B 1 270 ? 32.938 21.125 1.935 1 96.06 270 ASP B CA 1
ATOM 5305 C C . ASP B 1 270 ? 32.281 22.219 2.76 1 96.06 270 ASP B C 1
ATOM 5307 O O . ASP B 1 270 ? 31.375 22.906 2.279 1 96.06 270 ASP B O 1
ATOM 5311 N N . GLN B 1 271 ? 32.75 22.547 3.893 1 96.06 271 GLN B N 1
ATOM 5312 C CA . GLN B 1 271 ? 32.156 23.484 4.84 1 96.06 271 GLN B CA 1
ATOM 5313 C C . GLN B 1 271 ? 32.125 24.891 4.262 1 96.06 271 GLN B C 1
ATOM 5315 O O . GLN B 1 271 ? 31.266 25.703 4.625 1 96.06 271 GLN B O 1
ATOM 5320 N N . SER B 1 272 ? 33.094 25.125 3.463 1 96.5 272 SER B N 1
ATOM 5321 C CA . SER B 1 272 ? 33.156 26.453 2.873 1 96.5 272 SER B CA 1
ATOM 5322 C C . SER B 1 272 ? 31.953 26.719 1.971 1 96.5 272 SER B C 1
ATOM 5324 O O . SER B 1 272 ? 31.672 27.875 1.627 1 96.5 272 SER B O 1
ATOM 5326 N N . LYS B 1 273 ? 31.234 25.734 1.646 1 95.44 273 LYS B N 1
ATOM 5327 C CA . LYS B 1 273 ? 30.094 25.859 0.733 1 95.44 273 LYS B CA 1
ATOM 5328 C C . LYS B 1 273 ? 28.781 25.859 1.495 1 95.44 273 LYS B C 1
ATOM 5330 O O . LYS B 1 273 ? 27.703 26 0.895 1 95.44 273 LYS B O 1
ATOM 5335 N N . TRP B 1 274 ? 28.859 25.688 2.811 1 98.06 274 TRP B N 1
ATOM 5336 C CA . TRP B 1 274 ? 27.656 25.766 3.625 1 98.06 274 TRP B CA 1
ATOM 5337 C C . TRP B 1 274 ? 27.078 27.188 3.594 1 98.06 274 TRP B C 1
ATOM 5339 O O . TRP B 1 274 ? 27.828 28.172 3.584 1 98.06 274 TRP B O 1
ATOM 5349 N N . ILE B 1 275 ? 25.781 27.312 3.598 1 98.25 275 ILE B N 1
ATOM 5350 C CA . ILE B 1 275 ? 25.188 28.609 3.357 1 98.25 275 ILE B CA 1
ATOM 5351 C C . ILE B 1 275 ? 24.328 29.031 4.559 1 98.25 275 ILE B C 1
ATOM 5353 O O . ILE B 1 275 ? 23.891 28.172 5.336 1 98.25 275 ILE B O 1
ATOM 5357 N N . THR B 1 276 ? 24.109 30.281 4.672 1 97.94 276 THR B N 1
ATOM 5358 C CA . THR B 1 276 ? 23.297 30.828 5.754 1 97.94 276 THR B CA 1
ATOM 5359 C C . THR B 1 276 ? 21.812 30.75 5.418 1 97.94 276 THR B C 1
ATOM 5361 O O . THR B 1 276 ? 21.438 30.438 4.281 1 97.94 276 THR B O 1
ATOM 5364 N N . SER B 1 277 ? 21 31.047 6.43 1 97.94 277 SER B N 1
ATOM 5365 C CA . SER B 1 277 ? 19.562 31.094 6.215 1 97.94 277 SER B CA 1
ATOM 5366 C C . SER B 1 277 ? 19.188 32.156 5.184 1 97.94 277 SER B C 1
ATOM 5368 O O . SER B 1 277 ? 18.266 31.969 4.387 1 97.94 277 SER B O 1
ATOM 5370 N N . LYS B 1 278 ? 19.828 33.25 5.211 1 97.62 278 LYS B N 1
ATOM 5371 C CA . LYS B 1 278 ? 19.562 34.344 4.262 1 97.62 278 LYS B CA 1
ATOM 5372 C C . LYS B 1 278 ? 19.859 33.906 2.832 1 97.62 278 LYS B C 1
ATOM 5374 O O . LYS B 1 278 ? 19.094 34.188 1.909 1 97.62 278 LYS B O 1
ATOM 5379 N N . GLU B 1 279 ? 21.031 33.281 2.688 1 98.06 279 GLU B N 1
ATOM 5380 C CA . GLU B 1 279 ? 21.406 32.781 1.368 1 98.06 279 GLU B CA 1
ATOM 5381 C C . GLU B 1 279 ? 20.422 31.719 0.866 1 98.06 279 GLU B C 1
ATOM 5383 O O . GLU B 1 279 ? 20.109 31.672 -0.324 1 98.06 279 GLU B O 1
ATOM 5388 N N . LEU B 1 280 ? 20.016 30.891 1.743 1 98.31 280 LEU B N 1
ATOM 5389 C CA . LEU B 1 280 ? 19.047 29.875 1.384 1 98.31 280 LEU B CA 1
ATOM 5390 C C . LEU B 1 280 ? 17.719 30.516 0.973 1 98.31 280 LEU B C 1
ATOM 5392 O O . LEU B 1 280 ? 17.094 30.078 0.009 1 98.31 280 LEU B O 1
ATOM 5396 N N . ALA B 1 281 ? 17.281 31.516 1.662 1 98.12 281 ALA B N 1
ATOM 5397 C CA . ALA B 1 281 ? 16.062 32.25 1.32 1 98.12 281 ALA B CA 1
ATOM 5398 C C . ALA B 1 281 ? 16.172 32.844 -0.083 1 98.12 281 ALA B C 1
ATOM 5400 O O . ALA B 1 281 ? 15.203 32.781 -0.852 1 98.12 281 ALA B O 1
ATOM 5401 N N . ILE B 1 282 ? 17.312 33.438 -0.385 1 97.56 282 ILE B N 1
ATOM 5402 C CA . ILE B 1 282 ? 17.531 34 -1.705 1 97.56 282 ILE B CA 1
ATOM 5403 C C . ILE B 1 282 ? 17.391 32.938 -2.773 1 97.56 282 ILE B C 1
ATOM 5405 O O . ILE B 1 282 ? 16.812 33.156 -3.84 1 97.56 282 ILE B O 1
ATOM 5409 N N . ARG B 1 283 ? 17.906 31.75 -2.451 1 97.25 283 ARG B N 1
ATOM 5410 C CA . ARG B 1 283 ? 17.797 30.625 -3.383 1 97.25 283 ARG B CA 1
ATOM 5411 C C . ARG B 1 283 ? 16.328 30.281 -3.656 1 97.25 283 ARG B C 1
ATOM 5413 O O . ARG B 1 283 ? 15.953 30.031 -4.801 1 97.25 283 ARG B O 1
ATOM 5420 N N . TYR B 1 284 ? 15.539 30.219 -2.598 1 98.25 284 TYR B N 1
ATOM 5421 C CA . TYR B 1 284 ? 14.117 29.938 -2.77 1 98.25 284 TYR B CA 1
ATOM 5422 C C . TYR B 1 284 ? 13.461 30.984 -3.656 1 98.25 284 TYR B C 1
ATOM 5424 O O . TYR B 1 284 ? 12.641 30.656 -4.512 1 98.25 284 TYR B O 1
ATOM 5432 N N . GLU B 1 285 ? 13.742 32.219 -3.445 1 96.5 285 GLU B N 1
ATOM 5433 C CA . GLU B 1 285 ? 13.156 33.312 -4.215 1 96.5 285 GLU B CA 1
ATOM 5434 C C . GLU B 1 285 ? 13.547 33.219 -5.688 1 96.5 285 GLU B C 1
ATOM 5436 O O . GLU B 1 285 ? 12.719 33.469 -6.566 1 96.5 285 GLU B O 1
ATOM 5441 N N . GLU B 1 286 ? 14.797 32.906 -5.938 1 97.06 286 GLU B N 1
ATOM 5442 C CA . GLU B 1 286 ? 15.266 32.719 -7.309 1 97.06 286 GLU B CA 1
ATOM 5443 C C . GLU B 1 286 ? 14.508 31.594 -8.008 1 97.06 286 GLU B C 1
ATOM 5445 O O . GLU B 1 286 ? 14.102 31.734 -9.164 1 97.06 286 GLU B O 1
ATOM 5450 N N . LEU B 1 287 ? 14.328 30.469 -7.301 1 98 287 LEU B N 1
ATOM 5451 C CA . LEU B 1 287 ? 13.594 29.344 -7.863 1 98 287 LEU B CA 1
ATOM 5452 C C . LEU B 1 287 ? 12.141 29.734 -8.125 1 98 287 LEU B C 1
ATOM 5454 O O . LEU B 1 287 ? 11.578 29.375 -9.172 1 98 287 LEU B O 1
ATOM 5458 N N . ALA B 1 288 ? 11.539 30.453 -7.223 1 96.88 288 ALA B N 1
ATOM 5459 C CA . ALA B 1 288 ? 10.133 30.812 -7.332 1 96.88 288 ALA B CA 1
ATOM 5460 C C . ALA B 1 288 ? 9.906 31.797 -8.484 1 96.88 288 ALA B C 1
ATOM 5462 O O . ALA B 1 288 ? 8.812 31.859 -9.055 1 96.88 288 ALA B O 1
ATOM 5463 N N . LYS B 1 289 ? 10.875 32.594 -8.836 1 96.31 289 LYS B N 1
ATOM 5464 C CA . LYS B 1 289 ? 10.797 33.5 -9.969 1 96.31 289 LYS B CA 1
ATOM 5465 C C . LYS B 1 289 ? 10.906 32.75 -11.289 1 96.31 289 LYS B C 1
ATOM 5467 O O . LYS B 1 289 ? 10.297 33.125 -12.289 1 96.31 289 LYS B O 1
ATOM 5472 N N . LYS B 1 290 ? 11.625 31.703 -11.234 1 97.56 290 LYS B N 1
ATOM 5473 C CA . LYS B 1 290 ? 11.953 30.984 -12.461 1 97.56 290 LYS B CA 1
ATOM 5474 C C . LYS B 1 290 ? 10.914 29.906 -12.758 1 97.56 290 LYS B C 1
ATOM 5476 O O . LYS B 1 290 ? 10.656 29.594 -13.922 1 97.56 290 LYS B O 1
ATOM 5481 N N . TYR B 1 291 ? 10.375 29.297 -11.789 1 98.25 291 TYR B N 1
ATOM 5482 C CA . TYR B 1 291 ? 9.438 28.188 -11.93 1 98.25 291 TYR B CA 1
ATOM 5483 C C . TYR B 1 291 ? 8.094 28.516 -11.297 1 98.25 291 TYR B C 1
ATOM 5485 O O . TYR B 1 291 ? 8.016 29.375 -10.422 1 98.25 291 TYR B O 1
ATOM 5493 N N . PRO B 1 292 ? 7.02 27.875 -11.789 1 97.81 292 PRO B N 1
ATOM 5494 C CA . PRO B 1 292 ? 5.699 28.172 -11.227 1 97.81 292 PRO B CA 1
ATOM 5495 C C . PRO B 1 292 ? 5.484 27.531 -9.859 1 97.81 292 PRO B C 1
ATOM 5497 O O . PRO B 1 292 ? 4.559 26.734 -9.688 1 97.81 292 PRO B O 1
ATOM 5500 N N . ILE B 1 293 ? 6.277 27.906 -8.867 1 98.5 293 ILE B N 1
ATOM 5501 C CA . ILE B 1 293 ? 6.211 27.391 -7.504 1 98.5 293 ILE B CA 1
ATOM 5502 C C . ILE B 1 293 ? 5.148 28.141 -6.711 1 98.5 293 ILE B C 1
ATOM 5504 O O . ILE B 1 293 ? 5.195 29.375 -6.617 1 98.5 293 ILE B O 1
ATOM 5508 N N . VAL B 1 294 ? 4.227 27.359 -6.137 1 98.25 294 VAL B N 1
ATOM 5509 C CA . VAL B 1 294 ? 3.113 28.016 -5.457 1 98.25 294 VAL B CA 1
ATOM 5510 C C . VAL B 1 294 ? 3.141 27.672 -3.971 1 98.25 294 VAL B C 1
ATOM 5512 O O . VAL B 1 294 ? 2.381 28.234 -3.182 1 98.25 294 VAL B O 1
ATOM 5515 N N . SER B 1 295 ? 4.027 26.75 -3.529 1 98.69 295 SER B N 1
ATOM 5516 C CA . SER B 1 295 ? 4.062 26.312 -2.141 1 98.69 295 SER B CA 1
ATOM 5517 C C . SER B 1 295 ? 5.453 25.812 -1.76 1 98.69 295 SER B C 1
ATOM 5519 O O . SER B 1 295 ? 6.086 25.078 -2.523 1 98.69 295 SER B O 1
ATOM 5521 N N . ILE B 1 296 ? 6.012 26.234 -0.666 1 98.69 296 ILE B N 1
ATOM 5522 C CA . ILE B 1 296 ? 7.273 25.75 -0.124 1 98.69 296 ILE B CA 1
ATOM 5523 C C . ILE B 1 296 ? 7.07 25.266 1.309 1 98.69 296 ILE B C 1
ATOM 5525 O O . ILE B 1 296 ? 6.613 26.016 2.17 1 98.69 296 ILE B O 1
ATOM 5529 N N . GLU B 1 297 ? 7.375 23.984 1.524 1 98.38 297 GLU B N 1
ATOM 5530 C CA . GLU B 1 297 ? 7.234 23.344 2.826 1 98.38 297 GLU B CA 1
ATOM 5531 C C . GLU B 1 297 ? 8.586 23.219 3.525 1 98.38 297 GLU B C 1
ATOM 5533 O O . GLU B 1 297 ? 9.562 22.781 2.916 1 98.38 297 GLU B O 1
ATOM 5538 N N . ASP B 1 298 ? 8.68 23.641 4.773 1 97.19 298 ASP B N 1
ATOM 5539 C CA . ASP B 1 298 ? 9.844 23.516 5.645 1 97.19 298 ASP B CA 1
ATOM 5540 C C . ASP B 1 298 ? 11.094 24.094 4.984 1 97.19 298 ASP B C 1
ATOM 5542 O O . ASP B 1 298 ? 12.117 23.422 4.891 1 97.19 298 ASP B O 1
ATOM 5546 N N . PRO B 1 299 ? 11 25.344 4.656 1 98.44 299 PRO B N 1
ATOM 5547 C CA . PRO B 1 299 ? 12.164 25.969 4.023 1 98.44 299 PRO B CA 1
ATOM 5548 C C . PRO B 1 299 ? 13.367 26.062 4.961 1 98.44 299 PRO B C 1
ATOM 5550 O O . PRO B 1 299 ? 14.508 26.188 4.5 1 98.44 299 PRO B O 1
ATOM 5553 N N . PHE B 1 300 ? 13.156 26.031 6.242 1 98.25 300 PHE B N 1
ATOM 5554 C CA . PHE B 1 300 ? 14.242 26.188 7.199 1 98.25 300 PHE B CA 1
ATOM 5555 C C . PHE B 1 300 ? 14.133 25.156 8.32 1 98.25 300 PHE B C 1
ATOM 5557 O O . PHE B 1 300 ? 13.141 24.422 8.398 1 98.25 300 PHE B O 1
ATOM 5564 N N . ALA B 1 301 ? 15.18 25.078 9.141 1 96.62 301 ALA B N 1
ATOM 5565 C CA . ALA B 1 301 ? 15.227 24.141 10.258 1 96.62 301 ALA B CA 1
ATOM 5566 C C . ALA B 1 301 ? 14.094 24.406 11.242 1 96.62 301 ALA B C 1
ATOM 5568 O O . ALA B 1 301 ? 13.688 25.562 11.438 1 96.62 301 ALA B O 1
ATOM 5569 N N . GLU B 1 302 ? 13.625 23.438 11.938 1 94.94 302 GLU B N 1
ATOM 5570 C CA . GLU B 1 302 ? 12.406 23.422 12.742 1 94.94 302 GLU B CA 1
ATOM 5571 C C . GLU B 1 302 ? 12.484 24.438 13.883 1 94.94 302 GLU B C 1
ATOM 5573 O O . GLU B 1 302 ? 11.453 24.922 14.352 1 94.94 302 GLU B O 1
ATOM 5578 N N . ASP B 1 303 ? 13.711 24.828 14.336 1 94.12 303 ASP B N 1
ATOM 5579 C CA . ASP B 1 303 ? 13.805 25.766 15.445 1 94.12 303 ASP B CA 1
ATOM 5580 C C . ASP B 1 303 ? 14.469 27.078 15.008 1 94.12 303 ASP B C 1
ATOM 5582 O O . ASP B 1 303 ? 14.828 27.906 15.844 1 94.12 303 ASP B O 1
ATOM 5586 N N . ASP B 1 304 ? 14.719 27.188 13.734 1 95.69 304 ASP B N 1
ATOM 5587 C CA . ASP B 1 304 ? 15.234 28.438 13.195 1 95.69 304 ASP B CA 1
ATOM 5588 C C . ASP B 1 304 ? 14.102 29.438 12.953 1 95.69 304 ASP B C 1
ATOM 5590 O O . ASP B 1 304 ? 13.922 29.922 11.836 1 95.69 304 ASP B O 1
ATOM 5594 N N . TRP B 1 305 ? 13.414 29.875 14 1 97.12 305 TRP B N 1
ATOM 5595 C CA . TRP B 1 305 ? 12.227 30.719 13.961 1 97.12 305 TRP B CA 1
ATOM 5596 C C . TRP B 1 305 ? 12.516 32.031 13.25 1 97.12 305 TRP B C 1
ATOM 5598 O O . TRP B 1 305 ? 11.68 32.531 12.484 1 97.12 305 TRP B O 1
ATOM 5608 N N . GLU B 1 306 ? 13.656 32.562 13.484 1 97 306 GLU B N 1
ATOM 5609 C CA . GLU B 1 306 ? 14.023 33.844 12.875 1 97 306 GLU B CA 1
ATOM 5610 C C . GLU B 1 306 ? 14.039 33.75 11.352 1 97 306 GLU B C 1
ATOM 5612 O O . GLU B 1 306 ? 13.531 34.625 10.656 1 97 306 GLU B O 1
ATOM 5617 N N . ALA B 1 307 ? 14.672 32.688 10.859 1 98 307 ALA B N 1
ATOM 5618 C CA . ALA B 1 307 ? 14.727 32.469 9.414 1 98 307 ALA B CA 1
ATOM 5619 C C . ALA B 1 307 ? 13.328 32.344 8.828 1 98 307 ALA B C 1
ATOM 5621 O O . ALA B 1 307 ? 13.039 32.875 7.766 1 98 307 ALA B O 1
ATOM 5622 N N . TRP B 1 308 ? 12.477 31.578 9.523 1 98.31 308 TRP B N 1
ATOM 5623 C CA . TRP B 1 308 ? 11.086 31.406 9.094 1 98.31 308 TRP B CA 1
ATOM 5624 C C . TRP B 1 308 ? 10.375 32.75 9.008 1 98.31 308 TRP B C 1
ATOM 5626 O O . TRP B 1 308 ? 9.766 33.062 7.984 1 98.31 308 TRP B O 1
ATOM 5636 N N . ASN B 1 309 ? 10.438 33.531 10.109 1 97.94 309 ASN B N 1
ATOM 5637 C CA . ASN B 1 309 ? 9.75 34.812 10.219 1 97.94 309 ASN B CA 1
ATOM 5638 C C . ASN B 1 309 ? 10.195 35.781 9.141 1 97.94 309 ASN B C 1
ATOM 5640 O O . ASN B 1 309 ? 9.367 36.438 8.5 1 97.94 309 ASN B O 1
ATOM 5644 N N . GLU B 1 310 ? 11.477 35.844 8.93 1 97.56 310 GLU B N 1
ATOM 5645 C CA . GLU B 1 310 ? 12.023 36.75 7.941 1 97.56 310 GLU B CA 1
ATOM 5646 C C . GLU B 1 310 ? 11.602 36.344 6.527 1 97.56 310 GLU B C 1
ATOM 5648 O O . GLU B 1 310 ? 11.211 37.188 5.727 1 97.56 310 GLU B O 1
ATOM 5653 N N . PHE B 1 311 ? 11.695 35.125 6.215 1 97.94 311 PHE B N 1
ATOM 5654 C CA . PHE B 1 311 ? 11.367 34.625 4.887 1 97.94 311 PHE B CA 1
ATOM 5655 C C . PHE B 1 311 ? 9.906 34.906 4.551 1 97.94 311 PHE B C 1
ATOM 5657 O O . PHE B 1 311 ? 9.586 35.344 3.445 1 97.94 311 PHE B O 1
ATOM 5664 N N . HIS B 1 312 ? 9.023 34.531 5.5 1 96.81 312 HIS B N 1
ATOM 5665 C CA . HIS B 1 312 ? 7.586 34.656 5.273 1 96.81 312 HIS B CA 1
ATOM 5666 C C . HIS B 1 312 ? 7.172 36.094 5.02 1 96.81 312 HIS B C 1
ATOM 5668 O O . HIS B 1 312 ? 6.18 36.344 4.336 1 96.81 312 HIS B O 1
ATOM 5674 N N . LYS B 1 313 ? 7.941 37.125 5.406 1 95.19 313 LYS B N 1
ATOM 5675 C CA . LYS B 1 313 ? 7.68 38.531 5.125 1 95.19 313 LYS B CA 1
ATOM 5676 C C . LYS B 1 313 ? 7.781 38.812 3.631 1 95.19 313 LYS B C 1
ATOM 5678 O O . LYS B 1 313 ? 7.125 39.75 3.125 1 95.19 313 LYS B O 1
ATOM 5683 N N . HIS B 1 314 ? 8.594 38 2.98 1 92.31 314 HIS B N 1
ATOM 5684 C CA . HIS B 1 314 ? 8.938 38.344 1.606 1 92.31 314 HIS B CA 1
ATOM 5685 C C . HIS B 1 314 ? 8.367 37.312 0.624 1 92.31 314 HIS B C 1
ATOM 5687 O O . HIS B 1 314 ? 8.422 37.531 -0.591 1 92.31 314 HIS B O 1
ATOM 5693 N N . TYR B 1 315 ? 7.953 36.25 1.026 1 92.69 315 TYR B N 1
ATOM 5694 C CA . TYR B 1 315 ? 7.332 35.219 0.198 1 92.69 315 TYR B CA 1
ATOM 5695 C C . TYR B 1 315 ? 5.844 35.125 0.502 1 92.69 315 TYR B C 1
ATOM 5697 O O . TYR B 1 315 ? 5.449 34.438 1.454 1 92.69 315 TYR B O 1
ATOM 5705 N N . SER B 1 316 ? 5.012 35.594 -0.378 1 89.19 316 SER B N 1
ATOM 5706 C CA . SER B 1 316 ? 3.59 35.75 -0.084 1 89.19 316 SER B CA 1
ATOM 5707 C C . SER B 1 316 ? 2.811 34.469 -0.43 1 89.19 316 SER B C 1
ATOM 5709 O O . SER B 1 316 ? 1.66 34.312 -0.016 1 89.19 316 SER B O 1
ATOM 5711 N N . LEU B 1 317 ? 3.4 33.625 -1.233 1 95.12 317 LEU B N 1
ATOM 5712 C CA . LEU B 1 317 ? 2.703 32.375 -1.56 1 95.12 317 LEU B CA 1
ATOM 5713 C C . LEU B 1 317 ? 2.682 31.453 -0.36 1 95.12 317 LEU B C 1
ATOM 5715 O O . LEU B 1 317 ? 2.957 31.859 0.767 1 95.12 317 LEU B O 1
ATOM 5719 N N . GLN B 1 318 ? 2.293 30.234 -0.532 1 98.25 318 GLN B N 1
ATOM 5720 C CA . GLN B 1 318 ? 2.078 29.328 0.589 1 98.25 318 GLN B CA 1
ATOM 5721 C C . GLN B 1 318 ? 3.404 28.859 1.18 1 98.25 318 GLN B C 1
ATOM 5723 O O . GLN B 1 318 ? 4.277 28.375 0.455 1 98.25 318 GLN B O 1
ATOM 5728 N N . VAL B 1 319 ? 3.629 29.078 2.416 1 98.69 319 VAL B N 1
ATOM 5729 C CA . VAL B 1 319 ? 4.703 28.5 3.221 1 98.69 319 VAL B CA 1
ATOM 5730 C C . VAL B 1 319 ? 4.117 27.547 4.25 1 98.69 319 VAL B C 1
ATOM 5732 O O . VAL B 1 319 ? 3.377 27.953 5.148 1 98.69 319 VAL B O 1
ATOM 5735 N N . VAL B 1 320 ? 4.504 26.25 4.117 1 98.69 320 VAL B N 1
ATOM 5736 C CA . VAL B 1 320 ? 3.879 25.219 4.934 1 98.69 320 VAL B CA 1
ATOM 5737 C C . VAL B 1 320 ? 4.797 24.844 6.098 1 98.69 320 VAL B C 1
ATOM 5739 O O . VAL B 1 320 ? 5.973 24.531 5.895 1 98.69 320 VAL B O 1
ATOM 5742 N N . GLY B 1 321 ? 4.273 24.938 7.34 1 97.88 321 GLY B N 1
ATOM 5743 C CA . GLY B 1 321 ? 4.973 24.438 8.508 1 97.88 321 GLY B CA 1
ATOM 5744 C C . GLY B 1 321 ? 4.633 22.984 8.828 1 97.88 321 GLY B C 1
ATOM 5745 O O . GLY B 1 321 ? 3.498 22.688 9.203 1 97.88 321 GLY B O 1
ATOM 5746 N N . ASP B 1 322 ? 5.613 22.078 8.664 1 96.25 322 ASP B N 1
ATOM 5747 C CA . ASP B 1 322 ? 5.52 20.688 9.086 1 96.25 322 ASP B CA 1
ATOM 5748 C C . ASP B 1 322 ? 6.387 20.422 10.312 1 96.25 322 ASP B C 1
ATOM 5750 O O . ASP B 1 322 ? 5.895 20.438 11.445 1 96.25 322 ASP B O 1
ATOM 5754 N N . ASP B 1 323 ? 7.707 20.469 10.125 1 93.69 323 ASP B N 1
ATOM 5755 C CA . ASP B 1 323 ? 8.641 20.281 11.234 1 93.69 323 ASP B CA 1
ATOM 5756 C C . ASP B 1 323 ? 8.523 21.406 12.25 1 93.69 323 ASP B C 1
ATOM 5758 O O . ASP B 1 323 ? 8.742 21.203 13.445 1 93.69 323 ASP B O 1
ATOM 5762 N N . LEU B 1 324 ? 8.195 22.562 11.75 1 96.06 324 LEU B N 1
ATOM 5763 C CA . LEU B 1 324 ? 8.047 23.75 12.602 1 96.06 324 LEU B CA 1
ATOM 5764 C C . LEU B 1 324 ? 6.891 23.562 13.578 1 96.06 324 LEU B C 1
ATOM 5766 O O . LEU B 1 324 ? 7 23.938 14.75 1 96.06 324 LEU B O 1
ATOM 5770 N N . THR B 1 325 ? 5.809 22.984 13.102 1 96.88 325 THR B N 1
ATOM 5771 C CA . THR B 1 325 ? 4.574 23 13.875 1 96.88 325 THR B CA 1
ATOM 5772 C C . THR B 1 325 ? 4.25 21.625 14.422 1 96.88 325 THR B C 1
ATOM 5774 O O . THR B 1 325 ? 3.762 21.484 15.547 1 96.88 325 THR B O 1
ATOM 5777 N N . VAL B 1 326 ? 4.473 20.516 13.633 1 95.75 326 VAL B N 1
ATOM 5778 C CA . VAL B 1 326 ? 4.266 19.109 13.945 1 95.75 326 VAL B CA 1
ATOM 5779 C C . VAL B 1 326 ? 2.838 18.891 14.445 1 95.75 326 VAL B C 1
ATOM 5781 O O . VAL B 1 326 ? 2.605 18.078 15.344 1 95.75 326 VAL B O 1
ATOM 5784 N N . THR B 1 327 ? 1.887 19.672 13.977 1 96.19 327 THR B N 1
ATOM 5785 C CA . THR B 1 327 ? 0.475 19.594 14.336 1 96.19 327 THR B CA 1
ATOM 5786 C C . THR B 1 327 ? 0.286 19.812 15.836 1 96.19 327 THR B C 1
ATOM 5788 O O . THR B 1 327 ? -0.708 19.359 16.406 1 96.19 327 THR B O 1
ATOM 5791 N N . ASN B 1 328 ? 1.247 20.438 16.5 1 95.5 328 ASN B N 1
ATOM 5792 C CA . ASN B 1 328 ? 1.229 20.766 17.922 1 95.5 328 ASN B CA 1
ATOM 5793 C C . ASN B 1 328 ? 0.575 22.109 18.188 1 95.5 328 ASN B C 1
ATOM 5795 O O . ASN B 1 328 ? 1.043 23.141 17.688 1 95.5 328 ASN B O 1
ATOM 5799 N N . PRO B 1 329 ? -0.49 22.078 19 1 95.81 329 PRO B N 1
ATOM 5800 C CA . PRO B 1 329 ? -1.223 23.344 19.203 1 95.81 329 PRO B CA 1
ATOM 5801 C C . PRO B 1 329 ? -0.338 24.453 19.734 1 95.81 329 PRO B C 1
ATOM 5803 O O . PRO B 1 329 ? -0.534 25.625 19.391 1 95.81 329 PRO B O 1
ATOM 5806 N N . ILE B 1 330 ? 0.631 24.125 20.562 1 96.19 330 ILE B N 1
ATOM 5807 C CA . ILE B 1 330 ? 1.513 25.125 21.141 1 96.19 330 ILE B CA 1
ATOM 5808 C C . ILE B 1 330 ? 2.393 25.734 20.047 1 96.19 330 ILE B C 1
ATOM 5810 O O . ILE B 1 330 ? 2.529 26.953 19.969 1 96.19 330 ILE B O 1
ATOM 5814 N N . ARG B 1 331 ? 2.932 24.984 19.219 1 97.19 331 ARG B N 1
ATOM 5815 C CA . ARG B 1 331 ? 3.824 25.453 18.172 1 97.19 331 ARG B CA 1
ATOM 5816 C C . ARG B 1 331 ? 3.041 26.156 17.062 1 97.19 331 ARG B C 1
ATOM 5818 O O . ARG B 1 331 ? 3.523 27.125 16.469 1 97.19 331 ARG B O 1
ATOM 5825 N N . ILE B 1 332 ? 1.835 25.641 16.781 1 98.38 332 ILE B N 1
ATOM 5826 C CA . ILE B 1 332 ? 0.964 26.297 15.82 1 98.38 332 ILE B CA 1
ATOM 5827 C C . ILE B 1 332 ? 0.667 27.719 16.281 1 98.38 332 ILE B C 1
ATOM 5829 O O . ILE B 1 332 ? 0.783 28.672 15.508 1 98.38 332 ILE B O 1
ATOM 5833 N N . LYS B 1 333 ? 0.281 27.875 17.578 1 98.38 333 LYS B N 1
ATOM 5834 C CA . LYS B 1 333 ? -0.004 29.203 18.125 1 98.38 333 LYS B CA 1
ATOM 5835 C C . LYS B 1 333 ? 1.214 30.109 18.016 1 98.38 333 LYS B C 1
ATOM 5837 O O . LYS B 1 333 ? 1.086 31.281 17.672 1 98.38 333 LYS B O 1
ATOM 5842 N N . GLN B 1 334 ? 2.363 29.562 18.328 1 98.31 334 GLN B N 1
ATOM 5843 C CA . GLN B 1 334 ? 3.592 30.359 18.219 1 98.31 334 GLN B CA 1
ATOM 5844 C C . GLN B 1 334 ? 3.838 30.812 16.781 1 98.31 334 GLN B C 1
ATOM 5846 O O . GLN B 1 334 ? 4.191 31.969 16.547 1 98.31 334 GLN B O 1
ATOM 5851 N N . ALA B 1 335 ? 3.715 29.891 15.836 1 98.62 335 ALA B N 1
ATOM 5852 C CA . ALA B 1 335 ? 3.93 30.219 14.422 1 98.62 335 ALA B CA 1
ATOM 5853 C C . ALA B 1 335 ? 2.941 31.281 13.945 1 98.62 335 ALA B C 1
ATOM 5855 O O . ALA B 1 335 ? 3.291 32.156 13.141 1 98.62 335 ALA B O 1
ATOM 5856 N N . ILE B 1 336 ? 1.675 31.203 14.406 1 98.38 336 ILE B N 1
ATOM 5857 C CA . ILE B 1 336 ? 0.655 32.188 14.055 1 98.38 336 ILE B CA 1
ATOM 5858 C C . ILE B 1 336 ? 1.03 33.531 14.633 1 98.38 336 ILE B C 1
ATOM 5860 O O . ILE B 1 336 ? 1.019 34.562 13.922 1 98.38 336 ILE B O 1
ATOM 5864 N N . ASP B 1 337 ? 1.395 33.531 15.898 1 98.38 337 ASP B N 1
ATOM 5865 C CA . ASP B 1 337 ? 1.727 34.781 16.594 1 98.38 337 ASP B CA 1
ATOM 5866 C C . ASP B 1 337 ? 2.932 35.469 15.945 1 98.38 337 ASP B C 1
ATOM 5868 O O . ASP B 1 337 ? 2.973 36.688 15.836 1 98.38 337 ASP B O 1
ATOM 5872 N N . GLN B 1 338 ? 3.852 34.719 15.508 1 98.25 338 GLN B N 1
ATOM 5873 C CA . GLN B 1 338 ? 5.094 35.25 14.977 1 98.25 338 GLN B CA 1
ATOM 5874 C C . GLN B 1 338 ? 5.016 35.406 13.461 1 98.25 338 GLN B C 1
ATOM 5876 O O . GLN B 1 338 ? 5.961 35.906 12.836 1 98.25 338 GLN B O 1
ATOM 5881 N N . ARG B 1 339 ? 3.934 35 12.836 1 97.62 339 ARG B N 1
ATOM 5882 C CA . ARG B 1 339 ? 3.727 35.062 11.391 1 97.62 339 ARG B CA 1
ATOM 5883 C C . ARG B 1 339 ? 4.848 34.344 10.648 1 97.62 339 ARG B C 1
ATOM 5885 O O . ARG B 1 339 ? 5.445 34.906 9.727 1 97.62 339 ARG B O 1
ATOM 5892 N N . SER B 1 340 ? 5.164 33.094 11.133 1 98.06 340 SER B N 1
ATOM 5893 C CA . SER B 1 340 ? 6.289 32.312 10.633 1 98.06 340 SER B CA 1
ATOM 5894 C C . SER B 1 340 ? 5.941 31.625 9.32 1 98.06 340 SER B C 1
ATOM 5896 O O . SER B 1 340 ? 6.828 31.328 8.516 1 98.06 340 SER B O 1
ATOM 5898 N N . CYS B 1 341 ? 4.73 31.281 9.078 1 98.12 341 CYS B N 1
ATOM 5899 C CA . CYS B 1 341 ? 4.203 30.625 7.887 1 98.12 341 CYS B CA 1
ATOM 5900 C C . CYS B 1 341 ? 2.707 30.891 7.738 1 98.12 341 CYS B C 1
ATOM 5902 O O . CYS B 1 341 ? 2.141 31.703 8.461 1 98.12 341 CYS B O 1
ATOM 5904 N N . ASN B 1 342 ? 2.092 30.312 6.668 1 98.25 342 ASN B N 1
ATOM 5905 C CA . ASN B 1 342 ? 0.684 30.609 6.434 1 98.25 342 ASN B CA 1
ATOM 5906 C C . ASN B 1 342 ? -0.1 29.344 6.059 1 98.25 342 ASN B C 1
ATOM 5908 O O . ASN B 1 342 ? -1.168 29.438 5.449 1 98.25 342 ASN B O 1
ATOM 5912 N N . ALA B 1 343 ? 0.445 28.188 6.359 1 98.62 343 ALA B N 1
ATOM 5913 C CA . ALA B 1 343 ? -0.241 26.906 6.148 1 98.62 343 ALA B CA 1
ATOM 5914 C C . ALA B 1 343 ? 0.279 25.844 7.105 1 98.62 343 ALA B C 1
ATOM 5916 O O . ALA B 1 343 ? 1.464 25.828 7.445 1 98.62 343 ALA B O 1
ATOM 5917 N N . LEU B 1 344 ? -0.576 24.953 7.504 1 98.69 344 LEU B N 1
ATOM 5918 C CA . LEU B 1 344 ? -0.254 23.812 8.359 1 98.69 344 LEU B CA 1
ATOM 5919 C C . LEU B 1 344 ? -0.185 22.531 7.551 1 98.69 344 LEU B C 1
ATOM 5921 O O . LEU B 1 344 ? -1.085 22.234 6.762 1 98.69 344 LEU B O 1
ATOM 5925 N N . LEU B 1 345 ? 0.91 21.844 7.629 1 98.56 345 LEU B N 1
ATOM 5926 C CA . LEU B 1 345 ? 0.868 20.422 7.262 1 98.56 345 LEU B CA 1
ATOM 5927 C C . LEU B 1 345 ? 0.259 19.594 8.383 1 98.56 345 LEU B C 1
ATOM 5929 O O . LEU B 1 345 ? 0.843 19.469 9.461 1 98.56 345 LEU B O 1
ATOM 5933 N N . LEU B 1 346 ? -0.891 19.047 8.125 1 98.5 346 LEU B N 1
ATOM 5934 C CA . LEU B 1 346 ? -1.621 18.312 9.156 1 98.5 346 LEU B CA 1
ATOM 5935 C C . LEU B 1 346 ? -1.391 16.812 9.023 1 98.5 346 LEU B C 1
ATOM 5937 O O . LEU B 1 346 ? -1.794 16.203 8.031 1 98.5 346 LEU B O 1
ATOM 5941 N N . LYS B 1 347 ? -0.701 16.25 9.93 1 97.56 347 LYS B N 1
ATOM 5942 C CA . LYS B 1 347 ? -0.55 14.812 10.055 1 97.56 347 LYS B CA 1
ATOM 5943 C C . LYS B 1 347 ? -1.218 14.297 11.328 1 97.56 347 LYS B C 1
ATOM 5945 O O . LYS B 1 347 ? -0.818 14.656 12.43 1 97.56 347 LYS B O 1
ATOM 5950 N N . VAL B 1 348 ? -2.117 13.352 11.164 1 97.94 348 VAL B N 1
ATOM 5951 C CA . VAL B 1 348 ? -2.977 12.945 12.273 1 97.94 348 VAL B CA 1
ATOM 5952 C C . VAL B 1 348 ? -2.148 12.227 13.336 1 97.94 348 VAL B C 1
ATOM 5954 O O . VAL B 1 348 ? -2.43 12.344 14.531 1 97.94 348 VAL B O 1
ATOM 5957 N N . ASN B 1 349 ? -1.095 11.539 12.914 1 96.69 349 ASN B N 1
ATOM 5958 C CA . ASN B 1 349 ? -0.341 10.773 13.898 1 96.69 349 ASN B CA 1
ATOM 5959 C C . ASN B 1 349 ? 0.678 11.648 14.625 1 96.69 349 ASN B C 1
ATOM 5961 O O . ASN B 1 349 ? 1.297 11.219 15.594 1 96.69 349 ASN B O 1
ATOM 5965 N N . GLN B 1 350 ? 0.857 12.93 14.188 1 96.81 350 GLN B N 1
ATOM 5966 C CA . GLN B 1 350 ? 1.734 13.844 14.906 1 96.81 350 GLN B CA 1
ATOM 5967 C C . GLN B 1 350 ? 1.109 14.281 16.234 1 96.81 350 GLN B C 1
ATOM 5969 O O . GLN B 1 350 ? 1.821 14.594 17.188 1 96.81 350 GLN B O 1
ATOM 5974 N N . ILE B 1 351 ? -0.26 14.297 16.312 1 96.62 351 ILE B N 1
ATOM 5975 C CA . ILE B 1 351 ? -0.926 14.797 17.516 1 96.62 351 ILE B CA 1
ATOM 5976 C C . ILE B 1 351 ? -1.675 13.656 18.203 1 96.62 351 ILE B C 1
ATOM 5978 O O . ILE B 1 351 ? -1.87 13.688 19.422 1 96.62 351 ILE B O 1
ATOM 5982 N N . GLY B 1 352 ? -2.264 12.695 17.469 1 96.62 352 GLY B N 1
ATOM 5983 C CA . GLY B 1 352 ? -2.568 11.414 18.094 1 96.62 352 GLY B CA 1
ATOM 5984 C C . GLY B 1 352 ? -4.055 11.172 18.25 1 96.62 352 GLY B C 1
ATOM 5985 O O . GLY B 1 352 ? -4.469 10.086 18.672 1 96.62 352 GLY B O 1
ATOM 5986 N N . THR B 1 353 ? -4.988 12.133 17.984 1 98.62 353 THR B N 1
ATOM 5987 C CA . THR B 1 353 ? -6.422 11.883 17.906 1 98.62 353 THR B CA 1
ATOM 5988 C C . THR B 1 353 ? -7.047 12.68 16.766 1 98.62 353 THR B C 1
ATOM 5990 O O . THR B 1 353 ? -6.484 13.688 16.328 1 98.62 353 THR B O 1
ATOM 5993 N N . LEU B 1 354 ? -8.195 12.195 16.281 1 98.81 354 LEU B N 1
ATOM 5994 C CA . LEU B 1 354 ? -8.914 12.914 15.242 1 98.81 354 LEU B CA 1
ATOM 5995 C C . LEU B 1 354 ? -9.383 14.281 15.742 1 98.81 354 LEU B C 1
ATOM 5997 O O . LEU B 1 354 ? -9.266 15.281 15.031 1 98.81 354 LEU B O 1
ATOM 6001 N N . SER B 1 355 ? -9.906 14.336 17 1 98.75 355 SER B N 1
ATOM 6002 C CA . SER B 1 355 ? -10.414 15.586 17.547 1 98.75 355 SER B CA 1
ATOM 6003 C C . SER B 1 355 ? -9.312 16.641 17.641 1 98.75 355 SER B C 1
ATOM 6005 O O . SER B 1 355 ? -9.531 17.812 17.344 1 98.75 355 SER B O 1
ATOM 6007 N N . GLU B 1 356 ? -8.164 16.234 18.078 1 98.62 356 GLU B N 1
ATOM 6008 C CA . GLU B 1 356 ? -7.051 17.188 18.188 1 98.62 356 GLU B CA 1
ATOM 6009 C C . GLU B 1 356 ? -6.562 17.609 16.812 1 98.62 356 GLU B C 1
ATOM 6011 O O . GLU B 1 356 ? -6.129 18.75 16.625 1 98.62 356 GLU B O 1
ATOM 6016 N N . SER B 1 357 ? -6.609 16.703 15.852 1 98.69 357 SER B N 1
ATOM 6017 C CA . SER B 1 357 ? -6.285 17.062 14.469 1 98.69 357 SER B CA 1
ATOM 6018 C C . SER B 1 357 ? -7.258 18.094 13.914 1 98.69 357 SER B C 1
ATOM 6020 O O . SER B 1 357 ? -6.844 19.062 13.273 1 98.69 357 SER B O 1
ATOM 6022 N N . ILE B 1 358 ? -8.531 17.859 14.172 1 98.5 358 ILE B N 1
ATOM 6023 C CA . ILE B 1 358 ? -9.562 18.781 13.734 1 98.5 358 ILE B CA 1
ATOM 6024 C C . ILE B 1 358 ? -9.344 20.156 14.375 1 98.5 358 ILE B C 1
ATOM 6026 O O . ILE B 1 358 ? -9.438 21.188 13.703 1 98.5 358 ILE B O 1
ATOM 6030 N N . GLN B 1 359 ? -9.023 20.156 15.648 1 98.25 359 GLN B N 1
ATOM 6031 C CA . GLN B 1 359 ? -8.812 21.438 16.344 1 98.25 359 GLN B CA 1
ATOM 6032 C C . GLN B 1 359 ? -7.613 22.172 15.766 1 98.25 359 GLN B C 1
ATOM 6034 O O . GLN B 1 359 ? -7.652 23.406 15.617 1 98.25 359 GLN B O 1
ATOM 6039 N N . ALA B 1 360 ? -6.539 21.422 15.477 1 98.5 360 ALA B N 1
ATOM 6040 C CA . ALA B 1 360 ? -5.375 22.047 14.844 1 98.5 360 ALA B CA 1
ATOM 6041 C C . ALA B 1 360 ? -5.754 22.703 13.523 1 98.5 360 ALA B C 1
ATOM 6043 O O . ALA B 1 360 ? -5.297 23.812 13.219 1 98.5 360 ALA B O 1
ATOM 6044 N N . ALA B 1 361 ? -6.562 22.016 12.719 1 98.19 361 ALA B N 1
ATOM 6045 C CA . ALA B 1 361 ? -7.039 22.578 11.453 1 98.19 361 ALA B CA 1
ATOM 6046 C C . ALA B 1 361 ? -7.883 23.828 11.688 1 98.19 361 ALA B C 1
ATOM 6048 O O . ALA B 1 361 ? -7.695 24.844 11.008 1 98.19 361 ALA B O 1
ATOM 6049 N N . GLU B 1 362 ? -8.773 23.766 12.641 1 97.31 362 GLU B N 1
ATOM 6050 C CA . GLU B 1 362 ? -9.656 24.891 12.93 1 97.31 362 GLU B CA 1
ATOM 6051 C C . GLU B 1 362 ? -8.867 26.109 13.391 1 97.31 362 GLU B C 1
ATOM 6053 O O . GLU B 1 362 ? -9.164 27.234 13 1 97.31 362 GLU B O 1
ATOM 6058 N N . ASP B 1 363 ? -7.918 25.859 14.266 1 98.06 363 ASP B N 1
ATOM 6059 C CA . ASP B 1 363 ? -7.055 26.953 14.711 1 98.06 363 ASP B CA 1
ATOM 6060 C C . ASP B 1 363 ? -6.324 27.594 13.531 1 98.06 363 ASP B C 1
ATOM 6062 O O . ASP B 1 363 ? -6.172 28.812 13.469 1 98.06 363 ASP B O 1
ATOM 6066 N N . SER B 1 364 ? -5.848 26.797 12.609 1 98.06 364 SER B N 1
ATOM 6067 C CA . SER B 1 364 ? -5.156 27.281 11.422 1 98.06 364 SER B CA 1
ATOM 6068 C C . SER B 1 364 ? -6.09 28.094 10.531 1 98.06 364 SER B C 1
ATOM 6070 O O . SER B 1 364 ? -5.734 29.188 10.078 1 98.06 364 SER B O 1
ATOM 6072 N N . PHE B 1 365 ? -7.297 27.578 10.312 1 97 365 PHE B N 1
ATOM 6073 C CA . PHE B 1 365 ? -8.281 28.281 9.5 1 97 365 PHE B CA 1
ATOM 6074 C C . PHE B 1 365 ? -8.641 29.625 10.133 1 97 365 PHE B C 1
ATOM 6076 O O . PHE B 1 365 ? -8.797 30.625 9.438 1 97 365 PHE B O 1
ATOM 6083 N N . ALA B 1 366 ? -8.805 29.641 11.422 1 97 366 ALA B N 1
ATOM 6084 C CA . ALA B 1 366 ? -9.156 30.859 12.141 1 97 366 ALA B CA 1
ATOM 6085 C C . ALA B 1 366 ? -8.094 31.938 11.961 1 97 366 ALA B C 1
ATOM 6087 O O . ALA B 1 366 ? -8.398 33.125 11.992 1 97 366 ALA B O 1
ATOM 6088 N N . ALA B 1 367 ? -6.883 31.516 11.727 1 97.56 367 ALA B N 1
ATOM 6089 C CA . ALA B 1 367 ? -5.77 32.438 11.531 1 97.56 367 ALA B CA 1
ATOM 6090 C C . ALA B 1 367 ? -5.609 32.812 10.055 1 97.56 367 ALA B C 1
ATOM 6092 O O . ALA B 1 367 ? -4.668 33.5 9.688 1 97.56 367 ALA B O 1
ATOM 6093 N N . GLY B 1 368 ? -6.484 32.312 9.203 1 96.38 368 GLY B N 1
ATOM 6094 C CA . GLY B 1 368 ? -6.398 32.562 7.777 1 96.38 368 GLY B CA 1
ATOM 6095 C C . GLY B 1 368 ? -5.391 31.688 7.062 1 96.38 368 GLY B C 1
ATOM 6096 O O . GLY B 1 368 ? -5.027 31.953 5.914 1 96.38 368 GLY B O 1
ATOM 6097 N N . TRP B 1 369 ? -4.828 30.609 7.758 1 97.69 369 TRP B N 1
ATOM 6098 C CA . TRP B 1 369 ? -3.861 29.688 7.191 1 97.69 369 TRP B CA 1
ATOM 6099 C C . TRP B 1 369 ? -4.555 28.656 6.305 1 97.69 369 TRP B C 1
ATOM 6101 O O . TRP B 1 369 ? -5.723 28.328 6.523 1 97.69 369 TRP B O 1
ATOM 6111 N N . GLY B 1 370 ? -3.873 28.172 5.199 1 97.62 370 GLY B N 1
ATOM 6112 C CA . GLY B 1 370 ? -4.266 26.922 4.555 1 97.62 370 GLY B CA 1
ATOM 6113 C C . GLY B 1 370 ? -3.92 25.703 5.371 1 97.62 370 GLY B C 1
ATOM 6114 O O . GLY B 1 370 ? -3.094 25.766 6.285 1 97.62 370 GLY B O 1
ATOM 6115 N N . VAL B 1 371 ? -4.586 24.594 5.164 1 98.62 371 VAL B N 1
ATOM 6116 C CA . VAL B 1 371 ? -4.289 23.312 5.797 1 98.62 371 VAL B CA 1
ATOM 6117 C C . VAL B 1 371 ? -4.09 22.234 4.727 1 98.62 371 VAL B C 1
ATOM 6119 O O . VAL B 1 371 ? -4.949 22.047 3.859 1 98.62 371 VAL B O 1
ATOM 6122 N N . MET B 1 372 ? -2.963 21.625 4.727 1 98.75 372 MET B N 1
ATOM 6123 C CA . MET B 1 372 ? -2.648 20.5 3.852 1 98.75 372 MET B CA 1
ATOM 6124 C C . MET B 1 372 ? -2.637 19.188 4.633 1 98.75 372 MET B C 1
ATOM 6126 O O . MET B 1 372 ? -1.73 18.953 5.43 1 98.75 372 MET B O 1
ATOM 6130 N N . VAL B 1 373 ? -3.65 18.344 4.418 1 98.75 373 VAL B N 1
ATOM 6131 C CA . VAL B 1 373 ? -3.684 17.031 5.062 1 98.75 373 VAL B CA 1
ATOM 6132 C C . VAL B 1 373 ? -2.639 16.109 4.43 1 98.75 373 VAL B C 1
ATOM 6134 O O . VAL B 1 373 ? -2.523 16.047 3.205 1 98.75 373 VAL B O 1
ATOM 6137 N N . SER B 1 374 ? -1.918 15.414 5.332 1 98.31 374 SER B N 1
ATOM 6138 C CA . SER B 1 374 ? -0.729 14.789 4.762 1 98.31 374 SER B CA 1
ATOM 6139 C C . SER B 1 374 ? -0.582 13.344 5.234 1 98.31 374 SER B C 1
ATOM 6141 O O . SER B 1 374 ? -1.024 13 6.332 1 98.31 374 SER B O 1
ATOM 6143 N N . HIS B 1 375 ? 0.048 12.594 4.371 1 96.44 375 HIS B N 1
ATOM 6144 C CA . HIS B 1 375 ? 0.457 11.219 4.641 1 96.44 375 HIS B CA 1
ATOM 6145 C C . HIS B 1 375 ? 1.769 11.172 5.418 1 96.44 375 HIS B C 1
ATOM 6147 O O . HIS B 1 375 ? 2.287 12.211 5.824 1 96.44 375 HIS B O 1
ATOM 6153 N N . ARG B 1 376 ? 2.227 9.93 5.734 1 95.38 376 ARG B N 1
ATOM 6154 C CA . ARG B 1 376 ? 3.551 9.625 6.27 1 95.38 376 ARG B CA 1
ATOM 6155 C C . ARG B 1 376 ? 4.34 8.75 5.305 1 95.38 376 ARG B C 1
ATOM 6157 O O . ARG B 1 376 ? 3.764 8.109 4.426 1 95.38 376 ARG B O 1
ATOM 6164 N N . SER B 1 377 ? 5.676 8.75 5.453 1 93.56 377 SER B N 1
ATOM 6165 C CA . SER B 1 377 ? 6.516 7.906 4.605 1 93.56 377 SER B CA 1
ATOM 6166 C C . SER B 1 377 ? 6.203 6.43 4.809 1 93.56 377 SER B C 1
ATOM 6168 O O . SER B 1 377 ? 6.332 5.625 3.881 1 93.56 377 SER B O 1
ATOM 6170 N N . GLY B 1 378 ? 5.895 5.996 6.051 1 95.88 378 GLY B N 1
ATOM 6171 C CA . GLY B 1 378 ? 5.406 4.66 6.348 1 95.88 378 GLY B CA 1
ATOM 6172 C C . GLY B 1 378 ? 3.891 4.582 6.418 1 95.88 378 GLY B C 1
ATOM 6173 O O . GLY B 1 378 ? 3.328 4.285 7.473 1 95.88 378 GLY B O 1
ATOM 6174 N N . GLU B 1 379 ? 3.32 4.855 5.266 1 96.94 379 GLU B N 1
ATOM 6175 C CA . GLU B 1 379 ? 1.866 4.883 5.145 1 96.94 379 GLU B CA 1
ATOM 6176 C C . GLU B 1 379 ? 1.298 3.471 5.016 1 96.94 379 GLU B C 1
ATOM 6178 O O . GLU B 1 379 ? 2.049 2.5 4.91 1 96.94 379 GLU B O 1
ATOM 6183 N N . THR B 1 380 ? -0.044 3.385 5.121 1 98.19 380 THR B N 1
ATOM 6184 C CA . THR B 1 380 ? -0.775 2.135 4.945 1 98.19 380 THR B CA 1
ATOM 6185 C C . THR B 1 380 ? -1.858 2.283 3.883 1 98.19 380 THR B C 1
ATOM 6187 O O . THR B 1 380 ? -1.975 3.336 3.252 1 98.19 380 THR B O 1
ATOM 6190 N N . GLU B 1 381 ? -2.617 1.252 3.664 1 97.75 381 GLU B N 1
ATOM 6191 C CA . GLU B 1 381 ? -3.695 1.291 2.682 1 97.75 381 GLU B CA 1
ATOM 6192 C C . GLU B 1 381 ? -4.957 1.915 3.27 1 97.75 381 GLU B C 1
ATOM 6194 O O . GLU B 1 381 ? -5.984 2.014 2.592 1 97.75 381 GLU B O 1
ATOM 6199 N N . ASP B 1 382 ? -4.914 2.381 4.574 1 98.62 382 ASP B N 1
ATOM 6200 C CA . ASP B 1 382 ? -6.027 3.102 5.184 1 98.62 382 ASP B CA 1
ATOM 6201 C C . ASP B 1 382 ? -6.242 4.453 4.508 1 98.62 382 ASP B C 1
ATOM 6203 O O . ASP B 1 382 ? -5.293 5.211 4.309 1 98.62 382 ASP B O 1
ATOM 6207 N N . VAL B 1 383 ? -7.449 4.762 4.164 1 98.69 383 VAL B N 1
ATOM 6208 C CA . VAL B 1 383 ? -7.684 5.906 3.291 1 98.69 383 VAL B CA 1
ATOM 6209 C C . VAL B 1 383 ? -8.273 7.062 4.098 1 98.69 383 VAL B C 1
ATOM 6211 O O . VAL B 1 383 ? -8.758 8.039 3.527 1 98.69 383 VAL B O 1
ATOM 6214 N N . THR B 1 384 ? -8.242 7.055 5.414 1 98.75 384 THR B N 1
ATOM 6215 C CA . THR B 1 384 ? -8.953 7.957 6.312 1 98.75 384 THR B CA 1
ATOM 6216 C C . THR B 1 384 ? -8.586 9.406 6.02 1 98.75 384 THR B C 1
ATOM 6218 O O . THR B 1 384 ? -9.43 10.297 6.129 1 98.75 384 THR B O 1
ATOM 6221 N N . ILE B 1 385 ? -7.402 9.695 5.59 1 98.81 385 ILE B N 1
ATOM 6222 C CA . ILE B 1 385 ? -6.988 11.086 5.441 1 98.81 385 ILE B CA 1
ATOM 6223 C C . ILE B 1 385 ? -7.672 11.703 4.227 1 98.81 385 ILE B C 1
ATOM 6225 O O . ILE B 1 385 ? -7.809 12.93 4.137 1 98.81 385 ILE B O 1
ATOM 6229 N N . ALA B 1 386 ? -8.055 10.859 3.23 1 98.88 386 ALA B N 1
ATOM 6230 C CA . ALA B 1 386 ? -8.867 11.391 2.137 1 98.88 386 ALA B CA 1
ATOM 6231 C C . ALA B 1 386 ? -10.188 11.953 2.652 1 98.88 386 ALA B C 1
ATOM 6233 O O . ALA B 1 386 ? -10.594 13.047 2.262 1 98.88 386 ALA B O 1
ATOM 6234 N N . ASP B 1 387 ? -10.852 11.25 3.564 1 98.88 387 ASP B N 1
ATOM 6235 C CA . ASP B 1 387 ? -12.117 11.68 4.152 1 98.88 387 ASP B CA 1
ATOM 6236 C C . ASP B 1 387 ? -11.922 12.898 5.047 1 98.88 387 ASP B C 1
ATOM 6238 O O . ASP B 1 387 ? -12.781 13.789 5.094 1 98.88 387 ASP B O 1
ATOM 6242 N N . ILE B 1 388 ? -10.781 12.914 5.738 1 98.88 388 ILE B N 1
ATOM 6243 C CA . ILE B 1 388 ? -10.484 14.062 6.598 1 98.88 388 ILE B CA 1
ATOM 6244 C C . ILE B 1 388 ? -10.328 15.32 5.746 1 98.88 388 ILE B C 1
ATOM 6246 O O . ILE B 1 388 ? -10.875 16.375 6.082 1 98.88 388 ILE B O 1
ATOM 6250 N N . ALA B 1 389 ? -9.633 15.219 4.621 1 98.81 389 ALA B N 1
ATOM 6251 C CA . ALA B 1 389 ? -9.414 16.375 3.756 1 98.81 389 ALA B CA 1
ATOM 6252 C C . ALA B 1 389 ? -10.734 16.938 3.248 1 98.81 389 ALA B C 1
ATOM 6254 O O . ALA B 1 389 ? -10.922 18.156 3.213 1 98.81 389 ALA B O 1
ATOM 6255 N N . VAL B 1 390 ? -11.633 16.062 2.859 1 98.62 390 VAL B N 1
ATOM 6256 C CA . VAL B 1 390 ? -12.922 16.484 2.33 1 98.62 390 VAL B CA 1
ATOM 6257 C C . VAL B 1 390 ? -13.789 17.047 3.459 1 98.62 390 VAL B C 1
ATOM 6259 O O . VAL B 1 390 ? -14.406 18.109 3.314 1 98.62 390 VAL B O 1
ATOM 6262 N N . GLY B 1 391 ? -13.812 16.344 4.594 1 98.12 391 GLY B N 1
ATOM 6263 C CA . GLY B 1 391 ? -14.609 16.781 5.727 1 98.12 391 GLY B CA 1
ATOM 6264 C C . GLY B 1 391 ? -14.195 18.141 6.258 1 98.12 391 GLY B C 1
ATOM 6265 O O . GLY B 1 391 ? -15.039 18.938 6.664 1 98.12 391 GLY B O 1
ATOM 6266 N N . LEU B 1 392 ? -12.914 18.375 6.219 1 97.81 392 LEU B N 1
ATOM 6267 C CA . LEU B 1 392 ? -12.359 19.625 6.734 1 97.81 392 LEU B CA 1
ATOM 6268 C C . LEU B 1 392 ? -12.461 20.734 5.695 1 97.81 392 LEU B C 1
ATOM 6270 O O . LEU B 1 392 ? -12.297 21.922 6.02 1 97.81 392 LEU B O 1
ATOM 6274 N N . ARG B 1 393 ? -12.727 20.328 4.453 1 97.69 393 ARG B N 1
ATOM 6275 C CA . ARG B 1 393 ? -12.609 21.281 3.35 1 97.69 393 ARG B CA 1
ATOM 6276 C C . ARG B 1 393 ? -11.219 21.906 3.301 1 97.69 393 ARG B C 1
ATOM 6278 O O . ARG B 1 393 ? -11.078 23.125 3.195 1 97.69 393 ARG B O 1
ATOM 6285 N N . SER B 1 394 ? -10.203 21.047 3.436 1 97.88 394 SER B N 1
ATOM 6286 C CA . SER B 1 394 ? -8.836 21.547 3.566 1 97.88 394 SER B CA 1
ATOM 6287 C C . SER B 1 394 ? -8.344 22.156 2.256 1 97.88 394 SER B C 1
ATOM 6289 O O . SER B 1 394 ? -7.457 23 2.258 1 97.88 394 SER B O 1
ATOM 6291 N N . GLY B 1 395 ? -8.867 21.719 1.125 1 98.5 395 GLY B N 1
ATOM 6292 C CA . GLY B 1 395 ? -8.516 22.25 -0.18 1 98.5 395 GLY B CA 1
ATOM 6293 C C . GLY B 1 395 ? -7.227 21.672 -0.733 1 98.5 395 GLY B C 1
ATOM 6294 O O . GLY B 1 395 ? -6.941 21.812 -1.925 1 98.5 395 GLY B O 1
ATOM 6295 N N . GLN B 1 396 ? -6.426 21.078 0.029 1 98.69 396 GLN B N 1
ATOM 6296 C CA . GLN B 1 396 ? -5.176 20.469 -0.412 1 98.69 396 GLN B CA 1
ATOM 6297 C C . GLN B 1 396 ? -4.879 19.188 0.371 1 98.69 396 GLN B C 1
ATOM 6299 O O . GLN B 1 396 ? -5.191 19.094 1.56 1 98.69 396 GLN B O 1
ATOM 6304 N N . ILE B 1 397 ? -4.277 18.188 -0.266 1 98.88 397 ILE B N 1
ATOM 6305 C CA . ILE B 1 397 ? -3.881 16.906 0.335 1 98.88 397 ILE B CA 1
ATOM 6306 C C . ILE B 1 397 ? -2.545 16.453 -0.249 1 98.88 397 ILE B C 1
ATOM 6308 O O . ILE B 1 397 ? -2.281 16.656 -1.437 1 98.88 397 ILE B O 1
ATOM 6312 N N . LYS B 1 398 ? -1.633 16.047 0.616 1 98.62 398 LYS B N 1
ATOM 6313 C CA . LYS B 1 398 ? -0.341 15.469 0.247 1 98.62 398 LYS B CA 1
ATOM 6314 C C . LYS B 1 398 ? -0.303 13.969 0.526 1 98.62 398 LYS B C 1
ATOM 6316 O O . LYS B 1 398 ? -0.188 13.547 1.681 1 98.62 398 LYS B O 1
ATOM 6321 N N . THR B 1 399 ? -0.399 13.141 -0.562 1 97.75 399 THR B N 1
ATOM 6322 C CA . THR B 1 399 ? -0.466 11.695 -0.368 1 97.75 399 THR B CA 1
ATOM 6323 C C . THR B 1 399 ? 0.742 11.008 -0.999 1 97.75 399 THR B C 1
ATOM 6325 O O . THR B 1 399 ? 0.942 9.805 -0.819 1 97.75 399 THR B O 1
ATOM 6328 N N . GLY B 1 400 ? 1.589 11.727 -1.715 1 97.31 400 GLY B N 1
ATOM 6329 C CA . GLY B 1 400 ? 2.662 11.148 -2.508 1 97.31 400 GLY B CA 1
ATOM 6330 C C . GLY B 1 400 ? 2.354 11.109 -3.992 1 97.31 400 GLY B C 1
ATOM 6331 O O . GLY B 1 400 ? 1.43 11.781 -4.457 1 97.31 400 GLY B O 1
ATOM 6332 N N . ALA B 1 401 ? 3.15 10.406 -4.793 1 98 401 ALA B N 1
ATOM 6333 C CA . ALA B 1 401 ? 2.988 10.297 -6.238 1 98 401 ALA B CA 1
ATOM 6334 C C . ALA B 1 401 ? 1.797 9.406 -6.586 1 98 401 ALA B C 1
ATOM 6336 O O . ALA B 1 401 ? 1.282 8.68 -5.73 1 98 401 ALA B O 1
ATOM 6337 N N . PRO B 1 402 ? 1.222 9.539 -7.805 1 98.19 402 PRO B N 1
ATOM 6338 C CA . PRO B 1 402 ? 0.272 8.523 -8.258 1 98.19 402 PRO B CA 1
ATOM 6339 C C . PRO B 1 402 ? 0.942 7.188 -8.57 1 98.19 402 PRO B C 1
ATOM 6341 O O . PRO B 1 402 ? 0.898 6.719 -9.711 1 98.19 402 PRO B O 1
ATOM 6344 N N . CYS B 1 403 ? 1.491 6.699 -7.551 1 96.81 403 CYS B N 1
ATOM 6345 C CA . CYS B 1 403 ? 2.266 5.465 -7.516 1 96.81 403 CYS B CA 1
ATOM 6346 C C . CYS B 1 403 ? 2.207 4.82 -6.137 1 96.81 403 CYS B C 1
ATOM 6348 O O . CYS B 1 403 ? 2.078 5.52 -5.129 1 96.81 403 CYS B O 1
ATOM 6350 N N . ARG B 1 404 ? 2.305 3.422 -6.117 1 97.31 404 ARG B N 1
ATOM 6351 C CA . ARG B 1 404 ? 2.248 2.668 -4.867 1 97.31 404 ARG B CA 1
ATOM 6352 C C . ARG B 1 404 ? 0.887 2.826 -4.195 1 97.31 404 ARG B C 1
ATOM 6354 O O . ARG B 1 404 ? 0.371 3.939 -4.082 1 97.31 404 ARG B O 1
ATOM 6361 N N . SER B 1 405 ? 0.333 1.844 -3.646 1 98.25 405 SER B N 1
ATOM 6362 C CA . SER B 1 405 ? -1.086 1.854 -3.305 1 98.25 405 SER B CA 1
ATOM 6363 C C . SER B 1 405 ? -1.331 2.562 -1.978 1 98.25 405 SER B C 1
ATOM 6365 O O . SER B 1 405 ? -2.443 3.021 -1.709 1 98.25 405 SER B O 1
ATOM 6367 N N . GLU B 1 406 ? -0.273 2.666 -1.099 1 98.31 406 GLU B N 1
ATOM 6368 C CA . GLU B 1 406 ? -0.523 3.434 0.117 1 98.31 406 GLU B CA 1
ATOM 6369 C C . GLU B 1 406 ? -0.787 4.902 -0.203 1 98.31 406 GLU B C 1
ATOM 6371 O O . GLU B 1 406 ? -1.352 5.629 0.616 1 98.31 406 GLU B O 1
ATOM 6376 N N . ARG B 1 407 ? -0.441 5.363 -1.432 1 98.31 407 ARG B N 1
ATOM 6377 C CA . ARG B 1 407 ? -0.725 6.703 -1.937 1 98.31 407 ARG B CA 1
ATOM 6378 C C . ARG B 1 407 ? -1.992 6.711 -2.785 1 98.31 407 ARG B C 1
ATOM 6380 O O . ARG B 1 407 ? -2.943 7.434 -2.484 1 98.31 407 ARG B O 1
ATOM 6387 N N . VAL B 1 408 ? -2.025 5.809 -3.721 1 98.31 408 VAL B N 1
ATOM 6388 C CA . VAL B 1 408 ? -3.059 5.773 -4.75 1 98.31 408 VAL B CA 1
ATOM 6389 C C . VAL B 1 408 ? -4.406 5.438 -4.121 1 98.31 408 VAL B C 1
ATOM 6391 O O . VAL B 1 408 ? -5.445 5.938 -4.559 1 98.31 408 VAL B O 1
ATOM 6394 N N . ALA B 1 409 ? -4.414 4.668 -3.049 1 98.62 409 ALA B N 1
ATOM 6395 C CA . ALA B 1 409 ? -5.664 4.305 -2.391 1 98.62 409 ALA B CA 1
ATOM 6396 C C . ALA B 1 409 ? -6.406 5.543 -1.896 1 98.62 409 ALA B C 1
ATOM 6398 O O . ALA B 1 409 ? -7.641 5.594 -1.935 1 98.62 409 ALA B O 1
ATOM 6399 N N . LYS B 1 410 ? -5.695 6.559 -1.368 1 98.81 410 LYS B N 1
ATOM 6400 C CA . LYS B 1 410 ? -6.312 7.805 -0.919 1 98.81 410 LYS B CA 1
ATOM 6401 C C . LYS B 1 410 ? -6.895 8.586 -2.094 1 98.81 410 LYS B C 1
ATOM 6403 O O . LYS B 1 410 ? -7.969 9.18 -1.98 1 98.81 410 LYS B O 1
ATOM 6408 N N . LEU B 1 411 ? -6.16 8.562 -3.182 1 98.88 411 LEU B N 1
ATOM 6409 C CA . LEU B 1 411 ? -6.625 9.227 -4.395 1 98.88 411 LEU B CA 1
ATOM 6410 C C . LEU B 1 411 ? -7.867 8.539 -4.949 1 98.88 411 LEU B C 1
ATOM 6412 O O . LEU B 1 411 ? -8.805 9.203 -5.391 1 98.88 411 LEU B O 1
ATOM 6416 N N . ASN B 1 412 ? -7.848 7.199 -4.938 1 98.88 412 ASN B N 1
ATOM 6417 C CA . ASN B 1 412 ? -9.016 6.438 -5.371 1 98.88 412 ASN B CA 1
ATOM 6418 C C . ASN B 1 412 ? -10.227 6.723 -4.492 1 98.88 412 ASN B C 1
ATOM 6420 O O . ASN B 1 412 ? -11.352 6.785 -4.984 1 98.88 412 ASN B O 1
ATOM 6424 N N . GLN B 1 413 ? -10.008 6.887 -3.182 1 98.88 413 GLN B N 1
ATOM 6425 C CA . GLN B 1 413 ? -11.094 7.25 -2.281 1 98.88 413 GLN B CA 1
ATOM 6426 C C . GLN B 1 413 ? -11.68 8.609 -2.646 1 98.88 413 GLN B C 1
ATOM 6428 O O . GLN B 1 413 ? -12.898 8.805 -2.586 1 98.88 413 GLN B O 1
ATOM 6433 N N . LEU B 1 414 ? -10.82 9.531 -3.012 1 98.94 414 LEU B N 1
ATOM 6434 C CA . LEU B 1 414 ? -11.297 10.859 -3.404 1 98.94 414 LEU B CA 1
ATOM 6435 C C . LEU B 1 414 ? -12.094 10.781 -4.703 1 98.94 414 LEU B C 1
ATOM 6437 O O . LEU B 1 414 ? -13.047 11.547 -4.895 1 98.94 414 LEU B O 1
ATOM 6441 N N . LEU B 1 415 ? -11.711 9.875 -5.645 1 98.88 415 LEU B N 1
ATOM 6442 C CA . LEU B 1 415 ? -12.508 9.648 -6.84 1 98.88 415 LEU B CA 1
ATOM 6443 C C . LEU B 1 415 ? -13.906 9.156 -6.477 1 98.88 415 LEU B C 1
ATOM 6445 O O . LEU B 1 415 ? -14.898 9.609 -7.055 1 98.88 415 LEU B O 1
ATOM 6449 N N . ARG B 1 416 ? -13.969 8.203 -5.562 1 98.81 416 ARG B N 1
ATOM 6450 C CA . ARG B 1 416 ? -15.258 7.688 -5.109 1 98.81 416 ARG B CA 1
ATOM 6451 C C . ARG B 1 416 ? -16.109 8.797 -4.492 1 98.81 416 ARG B C 1
ATOM 6453 O O . ARG B 1 416 ? -17.312 8.875 -4.746 1 98.81 416 ARG B O 1
ATOM 6460 N N . ILE B 1 417 ? -15.477 9.648 -3.664 1 98.81 417 ILE B N 1
ATOM 6461 C CA . ILE B 1 417 ? -16.188 10.734 -2.996 1 98.81 417 ILE B CA 1
ATOM 6462 C C . ILE B 1 417 ? -16.703 11.727 -4.035 1 98.81 417 ILE B C 1
ATOM 6464 O O . ILE B 1 417 ? -17.844 12.203 -3.93 1 98.81 417 ILE B O 1
ATOM 6468 N N . GLU B 1 418 ? -15.828 12.039 -5.016 1 98.81 418 GLU B N 1
ATOM 6469 C CA . GLU B 1 418 ? -16.266 12.93 -6.09 1 98.81 418 GLU B CA 1
ATOM 6470 C C . GLU B 1 418 ? -17.516 12.391 -6.777 1 98.81 418 GLU B C 1
ATOM 6472 O O . GLU B 1 418 ? -18.469 13.133 -7.023 1 98.81 418 GLU B O 1
ATOM 6477 N N . GLU B 1 419 ? -17.469 11.133 -7.113 1 98.44 419 GLU B N 1
ATOM 6478 C CA . GLU B 1 419 ? -18.609 10.492 -7.777 1 98.44 419 GLU B CA 1
ATOM 6479 C C . GLU B 1 419 ? -19.844 10.531 -6.895 1 98.44 419 GLU B C 1
ATOM 6481 O O . GLU B 1 419 ? -20.953 10.812 -7.379 1 98.44 419 GLU B O 1
ATOM 6486 N N . GLU B 1 420 ? -19.688 10.258 -5.633 1 97.94 420 GLU B N 1
ATOM 6487 C CA . GLU B 1 420 ? -20.797 10.227 -4.684 1 97.94 420 GLU B CA 1
ATOM 6488 C C . GLU B 1 420 ? -21.438 11.609 -4.539 1 97.94 420 GLU B C 1
ATOM 6490 O O . GLU B 1 420 ? -22.672 11.719 -4.477 1 97.94 420 GLU B O 1
ATOM 6495 N N . LEU B 1 421 ? -20.641 12.609 -4.512 1 98 421 LEU B N 1
ATOM 6496 C CA . LEU B 1 421 ? -21.125 13.953 -4.219 1 98 421 LEU B CA 1
ATOM 6497 C C . LEU B 1 421 ? -21.703 14.609 -5.469 1 98 421 LEU B C 1
ATOM 6499 O O . LEU B 1 421 ? -22.625 15.422 -5.383 1 98 421 LEU B O 1
ATOM 6503 N N . GLY B 1 422 ? -21.172 14.258 -6.703 1 97 422 GLY B N 1
ATOM 6504 C CA . GLY B 1 422 ? -21.609 14.914 -7.926 1 97 422 GLY B CA 1
ATOM 6505 C C . GLY B 1 422 ? -21.578 16.422 -7.832 1 97 422 GLY B C 1
ATOM 6506 O O . GLY B 1 422 ? -20.562 17.016 -7.48 1 97 422 GLY B O 1
ATOM 6507 N N . GLU B 1 423 ? -22.703 17.047 -7.957 1 96.12 423 GLU B N 1
ATOM 6508 C CA . GLU B 1 423 ? -22.812 18.5 -7.996 1 96.12 423 GLU B CA 1
ATOM 6509 C C . GLU B 1 423 ? -22.656 19.109 -6.602 1 96.12 423 GLU B C 1
ATOM 6511 O O . GLU B 1 423 ? -22.484 20.312 -6.461 1 96.12 423 GLU B O 1
ATOM 6516 N N . LYS B 1 424 ? -22.609 18.297 -5.594 1 96.25 424 LYS B N 1
ATOM 6517 C CA . LYS B 1 424 ? -22.5 18.781 -4.219 1 96.25 424 LYS B CA 1
ATOM 6518 C C . LYS B 1 424 ? -21.047 19.016 -3.822 1 96.25 424 LYS B C 1
ATOM 6520 O O . LYS B 1 424 ? -20.766 19.344 -2.674 1 96.25 424 LYS B O 1
ATOM 6525 N N . ALA B 1 425 ? -20.156 18.844 -4.758 1 96.31 425 ALA B N 1
ATOM 6526 C CA . ALA B 1 425 ? -18.734 19.078 -4.48 1 96.31 425 ALA B CA 1
ATOM 6527 C C . ALA B 1 425 ? -18.141 20.062 -5.477 1 96.31 425 ALA B C 1
ATOM 6529 O O . ALA B 1 425 ? -18.594 20.156 -6.621 1 96.31 425 ALA B O 1
ATOM 6530 N N . VAL B 1 426 ? -17.203 20.797 -5.004 1 97.69 426 VAL B N 1
ATOM 6531 C CA . VAL B 1 426 ? -16.391 21.672 -5.852 1 97.69 426 VAL B CA 1
ATOM 6532 C C . VAL B 1 426 ? -14.914 21.328 -5.684 1 97.69 426 VAL B C 1
ATOM 6534 O O . VAL B 1 426 ? -14.484 20.922 -4.598 1 97.69 426 VAL B O 1
ATOM 6537 N N . TYR B 1 427 ? -14.188 21.344 -6.789 1 98.56 427 TYR B N 1
ATOM 6538 C CA . TYR B 1 427 ? -12.742 21.172 -6.746 1 98.56 427 TYR B CA 1
ATOM 6539 C C . TYR B 1 427 ? -12.047 22.469 -6.34 1 98.56 427 TYR B C 1
ATOM 6541 O O . TYR B 1 427 ? -12.344 23.531 -6.887 1 98.56 427 TYR B O 1
ATOM 6549 N N . ALA B 1 428 ? -11.109 22.422 -5.375 1 98.5 428 ALA B N 1
ATOM 6550 C CA . ALA B 1 428 ? -10.508 23.625 -4.809 1 98.5 428 ALA B CA 1
ATOM 6551 C C . ALA B 1 428 ? -9.75 24.422 -5.875 1 98.5 428 ALA B C 1
ATOM 6553 O O . ALA B 1 428 ? -9.805 25.656 -5.902 1 98.5 428 ALA B O 1
ATOM 6554 N N . GLY B 1 429 ? -8.953 23.656 -6.77 1 98.25 429 GLY B N 1
ATOM 6555 C CA . GLY B 1 429 ? -8.203 24.297 -7.832 1 98.25 429 GLY B CA 1
ATOM 6556 C C . GLY B 1 429 ? -7.309 25.422 -7.336 1 98.25 429 GLY B C 1
ATOM 6557 O O . GLY B 1 429 ? -6.535 25.234 -6.391 1 98.25 429 GLY B O 1
ATOM 6558 N N . ALA B 1 430 ? -7.426 26.562 -7.914 1 97.5 430 ALA B N 1
ATOM 6559 C CA . ALA B 1 430 ? -6.57 27.719 -7.609 1 97.5 430 ALA B CA 1
ATOM 6560 C C . ALA B 1 430 ? -6.852 28.25 -6.207 1 97.5 430 ALA B C 1
ATOM 6562 O O . ALA B 1 430 ? -6.047 29.016 -5.656 1 97.5 430 ALA B O 1
ATOM 6563 N N . ASN B 1 431 ? -7.938 27.828 -5.613 1 97.56 431 ASN B N 1
ATOM 6564 C CA . ASN B 1 431 ? -8.305 28.297 -4.281 1 97.56 431 ASN B CA 1
ATOM 6565 C C . ASN B 1 431 ? -7.863 27.312 -3.199 1 97.56 431 ASN B C 1
ATOM 6567 O O . ASN B 1 431 ? -8.406 27.312 -2.094 1 97.56 431 ASN B O 1
ATOM 6571 N N . PHE B 1 432 ? -6.867 26.484 -3.508 1 98.25 432 PHE B N 1
ATOM 6572 C CA . PHE B 1 432 ? -6.484 25.375 -2.637 1 98.25 432 PHE B CA 1
ATOM 6573 C C . PHE B 1 432 ? -6.125 25.891 -1.244 1 98.25 432 PHE B C 1
ATOM 6575 O O . PHE B 1 432 ? -6.371 25.203 -0.247 1 98.25 432 PHE B O 1
ATOM 6582 N N . ARG B 1 433 ? -5.602 27.062 -1.083 1 96.94 433 ARG B N 1
ATOM 6583 C CA . ARG B 1 433 ? -5.148 27.578 0.208 1 96.94 433 ARG B CA 1
ATOM 6584 C C . ARG B 1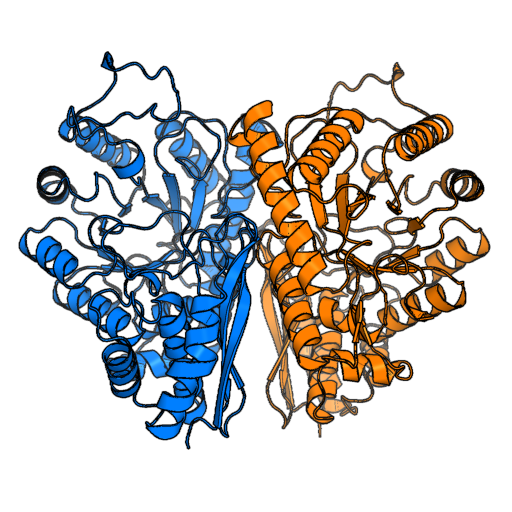 433 ? -6.316 28.125 1.019 1 96.94 433 ARG B C 1
ATOM 6586 O O . ARG B 1 433 ? -6.281 28.125 2.25 1 96.94 433 ARG B O 1
ATOM 6593 N N . THR B 1 434 ? -7.379 28.594 0.303 1 95.62 434 THR B N 1
ATOM 6594 C CA . THR B 1 434 ? -8.492 29.266 0.966 1 95.62 434 THR B CA 1
ATOM 6595 C C . THR B 1 434 ? -9.789 28.484 0.761 1 95.62 434 THR B C 1
ATOM 6597 O O . THR B 1 434 ? -10.867 29.078 0.702 1 95.62 434 THR B O 1
ATOM 6600 N N . ALA B 1 435 ? -9.641 27.234 0.592 1 94.38 435 ALA B N 1
ATOM 6601 C CA . ALA B 1 435 ? -10.766 26.375 0.212 1 94.38 435 ALA B CA 1
ATOM 6602 C C . ALA B 1 435 ? -11.891 26.469 1.245 1 94.38 435 ALA B C 1
ATOM 6604 O O . ALA B 1 435 ? -13.07 26.375 0.899 1 94.38 435 ALA B O 1
ATOM 6605 N N . ARG B 1 436 ? -11.578 26.703 2.439 1 91.5 436 ARG B N 1
ATOM 6606 C CA . ARG B 1 436 ? -12.555 26.797 3.52 1 91.5 436 ARG B CA 1
ATOM 6607 C C . ARG B 1 436 ? -13.562 27.906 3.246 1 91.5 436 ARG B C 1
ATOM 6609 O O . ARG B 1 436 ? -14.68 27.875 3.764 1 91.5 436 ARG B O 1
ATOM 6616 N N . THR B 1 437 ? -13.219 28.797 2.369 1 89.06 437 THR B N 1
ATOM 6617 C CA . THR B 1 437 ? -14.055 29.969 2.158 1 89.06 437 THR B CA 1
ATOM 6618 C C . THR B 1 437 ? -14.867 29.844 0.875 1 89.06 437 THR B C 1
ATOM 6620 O O . THR B 1 437 ? -15.68 30.703 0.546 1 89.06 437 THR B O 1
ATOM 6623 N N . ILE B 1 438 ? -14.688 28.812 0.194 1 88.75 438 ILE B N 1
ATOM 6624 C CA . ILE B 1 438 ? -15.414 28.625 -1.055 1 88.75 438 ILE B CA 1
ATOM 6625 C C . ILE B 1 438 ? -16.828 28.141 -0.755 1 88.75 438 ILE B C 1
ATOM 6627 O O . ILE B 1 438 ? -17.047 27.375 0.178 1 88.75 438 ILE B O 1
#

Secondary structure (DSSP, 8-state):
----EEEEEEEE-TTS-EEEEEEEEETTEEEEEE--B-SS--TTS--------TTTGGGT--HHHHHHIIIIIHHHHHHHT--TT-HHHHHHHHHHHH-STT-TTT-HHHHHHHHHHHHHHHHHHHTS-HHHHHHHHH---SSEEEPEE-EEEEE-GGGSSSS--S-EEEEE-TTSSSHHHHHHHHHHHHHHHHHHHHHHH-GGGG-B-TTS-B------HHHHHHHHHHHHHHHT-TTTSEEEEE--GGGGEETTTTEE-TTTTSTT--GGG-B-HHHHHHHHHHHHHHS-EEEEE--S-TT-HHHHHHHHHH--SEEEESTTTTT-HHHHHHHHHHT--SEEEE-HHHH-SHHHHHHHHHHHHHTT-EEEEE--TB--S--HHHHHHHHHT-EEEE--SS-SHHHHHHHHHHHHHHHHHGGGEEE-GGGGGGGGG-/----EEEEEEEE-TTS-EEEEEEEEETTEEEEEE--B-SS--TTS--------TTTGGGT--HHHHHHIIIIIHHHHHHHT--TT-HHHHHHHHHHHH-STT-TTT-HHHHHHHHHHHHHHHHHHHTS-HHHHHHHHH---SSEEEPEE-EEEEE-GGGSSSS--S-EEEEE-TTSSSHHHHHHHHHHHHHHHHHHHHHHH-GGGG-B-TTS-B------HHHHHHHHHHHHHHHT-TTTSEEEEE--GGGGEETTTTEE-TTTTSTT--GGG-B-HHHHHHHHHHHHHHS-EEEEE--S-TT-HHHHHHHHHH--SEEEESTTTTT-HHHHHHHHHHT--SEEEE-HHHH-SHHHHHHHHHHHHHTT-EEEEE--TB--S--HHHHHHHHHT-EEEE--SS-SHHHHHHHHHHHHHHHHHGGGEEE-GGGGGGGGG-

Organism: NCBI:txid3140254

Sequence (876 aa):
MGISKVHARYVYDSRGNPTVEVDLVTDKGLHRAIVPSGASTGVHEALELRDKDKSKWGGKGVLTAVKNVNETIGPALIKENLDVTDQKAVDKFLNSLDGTPNKSKLGANAILGVSLAVAKAGAAEKGVPLYAHIADLIGPKSPFVLPVPFFNVVNGGSHAGGALAFQEFMIAPTGVSSFSEALRAGAEVYQILKTLTKKKYGLGAGNVGDEGGVAPDISTADEALDLITEAIEAAGYTGKVQIAMDVAASEFYKEDVKKYDLDFKNPNSDQSKWITSKELAIRYEELAKKYPIVSIEDPFAEDDWEAWNEFHKHYSLQVVGDDLTVTNPIRIKQAIDQRSCNALLLKVNQIGTLSESIQAAEDSFAAGWGVMVSHRSGETEDVTIADIAVGLRSGQIKTGAPCRSERVAKLNQLLRIEEELGEKAVYAGANFRTARTIMGISKVHARYVYDSRGNPTVEVDLVTDKGLHRAIVPSGASTGVHEALELRDKDKSKWGGKGVLTAVKNVNETIGPALIKENLDVTDQKAVDKFLNSLDGTPNKSKLGANAILGVSLAVAKAGAAEKGVPLYAHIADLIGPKSPFVLPVPFFNVVNGGSHAGGALAFQEFMIAPTGVSSFSEALRAGAEVYQILKTLTKKKYGLGAGNVGDEGGVAPDISTADEALDLITEAIEAAGYTGKVQIAMDVAASEFYKEDVKKYDLDFKNPNSDQSKWITSKELAIRYEELAKKYPIVSIEDPFAEDDWEAWNEFHKHYSLQVVGDDLTVTNPIRIKQAIDQRSCNALLLKVNQIGTLSESIQAAEDSFAAGWGVMVSHRSGETEDVTIADIAVGLRSGQIKTGAPCRSERVAKLNQLLRIEEELGEKAVYAGANFRTARTI

InterPro domains:
  IPR000941 Enolase [MF_00318] (1-421)
  IPR000941 Enolase [PIRSF001400] (2-432)
  IPR000941 Enolase [PR00148] (35-49)
  IPR000941 Enolase [PR00148] (107-123)
  IPR000941 Enolase [PR00148] (165-178)
  IPR000941 Enolase [PR00148] (321-332)
  IPR000941 Enolase [PR00148] (344-358)
  IPR000941 Enolase [PR00148] (373-390)
  IPR000941 Enolase [PTHR11902] (2-433)
  IPR000941 Enolase [SFLDF00002] (3-421)
  IPR000941 Enolase [TIGR01060] (3-433)
  IPR000941 Enolase [cd03313] (5-420)
  IPR020809 Enolase, conserved site [PS00164] (344-357)
  IPR020810 Enolase, C-terminal TIM barrel domain [PF00113] (144-434)
  IPR020810 Enolase, C-terminal TIM barrel domain [SM01192] (143-435)
  IPR020811 Enolase, N-terminal [PF03952] (3-134)
  IPR020811 Enolase, N-terminal [SM01193] (3-134)
  IPR029017 Enolase-like, N-terminal [G3DSA:3.30.390.10] (1-127)
  IPR029017 Enolase-like, N-terminal [SSF54826] (3-138)
  IPR036849 Enolase-like, C-terminal domain superfamily [G3DSA:3.20.20.120] (128-438)

Foldseek 3Di:
DFWPWKAKDWDAFPVGFTAIKIWIQDPLGIFIDTFFDFPDFFPLFQFADWQQPCVPRRRRHRVQLRCLRHPPVTVVRRVVRDDLLQLVVSLVVLCVSQPDQRSHRNGLRSLANVQLSSLCVNCSVVVHDSLQSLLVNVPHDFQFAQAWEWAFAEADPPQADAQFQFGTKTKTQQQDWDLVVSQVLQQQLSVQLLVVQCVVQNVQQSDATLQRHGYGRDNYPVVVQVSSQVSSVVSPQVPRMFMETERQQQRQADPVVQWGQRRSVDPPGDPVPTHHLVVLLVVVVVCVVVGRYQEYEPSDHLPPQVSLLVSCVPDVGFYEYCSVCLLPPVSLVVCLVSVSGAEYAQECSRNRHPVSSLVSLVVSVVSVGQYEYEAHSRAHLGQSSLSVCRSSLRNYYYQYGCDDNSRVSNSVVSVVVCVVCPVRYGYCRPVSTVRVVD/DFWPWKAKDWDAFPVGFTAIKIWIQDPLGTFIDTFFDFPDFFPLFQFADWQQPCVPRRRRHRVQLRCLRHPPVTVVRRVVGDDLLPLVVSLVVLCVSQPDQRSHRNGLRSLANVQLSSLCVNCSVVVHDSLQSLLVNVPHDFQFAQAWEWAFAEADPPQADAQFQFGTKTKTQQQDWDLVVSQVLQQQLSVQLLVLQCVVQNVQQSDATLQRHGYGRDNYPVVVQVSSQVSSVVSPQVPRMFMETERQQQRQADPVVQWGQRRSVDPPGDPVPTHHLVVLLVVVVVCVVVGRYQEYEPSDHLPPQVSLLVSCVPDVGFYEYCSVCLLPPVSLVVCLVSVSGAEYAQECSRNRHPVSSLVSLVVSVVSVGQYEDEAHSRAHLGQSSLSVCRSSLRNHYYQYGCDDNSRVSNSVVSVVVCVVCPVRYTYCRPVSTVRVVD

Radius of gyration: 26.3 Å; Cα contacts (8 Å, |Δi|>4): 2176; chains: 2; bounding box: 66×72×66 Å

Solvent-accessible surface area (backbone atoms only — not comparable to full-atom values): 41526 Å² total; per-residue (Å²): 125,48,58,78,43,49,46,43,42,76,37,53,21,24,68,32,42,53,29,40,31,20,41,32,28,40,92,86,42,81,18,70,22,59,39,59,38,57,85,74,75,64,91,77,27,23,31,70,46,56,55,61,44,60,92,42,70,74,16,46,34,36,61,60,17,24,46,32,29,47,69,45,48,25,57,51,51,43,70,65,52,56,60,45,71,42,51,59,62,51,44,50,49,55,49,60,71,40,64,43,97,40,25,67,73,43,11,14,43,31,47,25,12,49,36,49,10,37,44,46,43,16,8,53,74,71,70,44,58,53,28,56,41,50,13,56,74,75,60,64,67,74,57,39,26,39,44,29,53,37,27,24,52,35,37,9,20,94,62,26,32,28,56,19,44,50,29,32,35,26,40,29,39,30,58,47,83,36,52,69,53,23,51,48,51,54,27,40,23,48,54,46,34,40,51,50,37,20,72,74,65,35,49,47,16,48,25,21,32,72,48,35,7,29,29,43,83,43,66,47,69,66,59,54,51,50,49,50,52,50,16,31,48,76,60,70,34,70,88,24,49,37,31,32,35,34,29,52,26,49,79,29,47,38,76,93,77,59,28,34,34,61,45,63,88,41,92,79,51,60,70,89,69,42,35,40,61,68,56,50,47,50,50,52,52,53,49,43,73,73,39,67,52,56,36,41,26,23,80,47,35,52,80,42,57,65,56,32,27,57,46,38,75,73,45,86,60,45,29,30,30,34,72,52,24,35,46,27,66,68,40,43,51,49,33,58,75,59,45,31,49,46,24,40,36,40,34,54,66,28,55,16,27,60,53,58,40,51,48,43,50,51,56,35,46,74,71,70,22,17,37,31,34,40,65,46,57,23,20,32,64,58,42,62,63,41,32,48,25,33,23,63,19,23,5,21,32,35,53,27,11,58,20,37,14,37,20,23,41,26,54,39,50,46,48,52,50,49,64,72,43,49,88,46,43,43,46,24,24,80,38,22,55,54,25,70,74,94,125,48,58,76,45,46,46,42,42,77,37,55,21,22,68,33,43,53,29,38,30,20,40,31,28,40,94,86,40,81,18,70,25,58,37,60,38,56,86,73,76,63,91,79,28,24,32,69,47,54,55,61,44,59,92,42,70,73,16,47,33,34,62,59,19,25,46,31,28,47,69,46,50,25,58,51,49,43,70,66,52,57,60,45,71,42,51,58,62,52,44,50,50,54,48,58,71,40,66,43,97,41,26,66,72,42,10,14,42,31,46,25,11,49,36,48,10,35,46,45,43,16,8,54,75,71,70,42,58,52,26,57,41,50,15,55,74,74,61,66,66,75,55,38,26,41,44,30,56,38,26,24,50,35,34,10,21,93,61,26,33,28,56,19,46,51,30,33,35,26,39,29,36,32,57,49,83,36,52,68,52,23,52,49,51,52,27,40,25,47,54,45,31,40,52,52,37,20,71,73,65,34,50,48,18,47,24,21,33,72,47,36,7,28,29,44,82,42,64,46,71,65,58,54,51,51,49,50,52,51,16,32,48,75,61,69,34,70,86,24,49,38,31,32,36,36,30,53,27,49,80,29,48,38,76,94,78,59,28,34,33,62,45,61,88,42,93,79,50,60,70,90,70,42,34,42,62,67,57,49,47,51,50,52,52,54,49,45,73,74,40,69,50,55,34,41,24,24,79,47,35,51,81,42,57,67,55,34,29,58,46,39,76,75,46,86,60,45,28,30,30,34,71,52,24,34,46,28,67,69,40,43,51,49,32,58,75,58,46,31,48,45,24,38,36,41,35,53,66,28,56,17,27,60,53,58,41,50,47,45,50,51,56,34,46,75,70,70,21,17,36,30,34,40,63,45,55,22,21,33,64,59,41,62,62,42,32,48,26,34,24,63,20,23,5,21,32,33,52,27,12,56,20,36,12,36,19,22,40,25,53,38,50,45,48,52,48,48,64,73,42,50,87,46,43,41,46,24,25,80,38,22,54,54,24,71,75,93